Protein 7RF9 (pdb70)

Sequence (1513 aa):
RYDSLTEVEVEGLSYLYNFADGHAYHDINEHYVDIINNLQRYWQEGKDHSIPDMEKAFKNQFAELIDSSSTLHSSTNHFSVCPTASNSIDIVAAWLHKENNKRTALIEPAFDNLYLLLKRRGVDISAFDELALKNNEHQLAQIVSSGDIDALFLVNPNNPTGLEMMTESEFVYLVEQCKAHNITILLDRTFRIYGKTNFDDYQILEQSGIDYVVIEDTGKTWPTQDLKISLMVYSEAISSTMRLLYEEIIFLCSSNFALALLKQFVAVTAKFGVVDATIKNEVRRRRSETINDALAGTGLKVFDNDEKCQLPLCCWIDISATGYDDVSSFAARLKEHDIAVLPGRFFYWNSKSQHTQFIRVSSLMKPDAEFYEGIGKLKEAVTRILEKLEHHTDRYDSLTEVEVEGLSYLYNFADGHAYHDINEHYVDIINNLQRYWQEGKDHSIPDMEKAFKNQFAELIDSSTLHSSTNHFSVCPTASNSIDIVAAWLHKENKRTALIEPAFDNLYLLLKRRGVDISSAFDELALKNEHQLAQIVSSGDIDALFLVNPNNPTGLEMTESEFVYLVEQCKAHNITILLDRTFRIYGKTNFDDYQQILEQSGIDYVVIEDTGKTWPTQDLKISLMVYSEAISSTMRLLYEEIFLCSSNFALALLKQFVAVTAKFGVDATIIKNEVRRRSETINDALAGTGLKVFDNDEKCQLPLCWIDISATGYDDVSFAARLKEHDIAVLPGRFFYWNSKSQHTQFIRVSLMKPDAEFYEGIGKLKEAVTRILEKLERYDSLTEVEVEGLSYLYNFADGHAYHDINEHYVVDIINNLQRRYWQEGKDHSIPDMEKAFKNQFAEELIDSSSTLHSSTNHFSVCPTASNSIDIVAAWLHKENNKRTALIEPAFDNLYLLLKRRGVDISAFDELALKNEHQLAQIVSSGDIDALFLVNPNNPTGLEMMTESEFVYLVEQCKAHNITILLDRTFRIYGKTNFDDYQILEQSGIDYVVIEDTGKTWPTQDLKISLMVYSEAISSSSTTMRLLYEEIFLCSSNFALALLKQFVAVTAKFGVDATIKNEVRRRSSETINDALAGTGLKVFDNDEKCQLPLCCWIDISATGYDDVSFAARLKEEHDIAVLPGRFFYWNSKKSQHTQFIRVSLMKPDAEFYEGIGKLKEAVTRILEYDSLTEVEVEGLSYLYNFADGHAYHDINEHYVDIINNLQRYWQEGKDHSIPDMEKAFKNQFAELIDSSTLHSTNHFSVCPTASNSIDIVAAWLHKKENKRTALIEPAFDNLYLLLKRRGVDISAFDDELALKNEHQLAQIVSSSGDIDALFLVNPNNPTGLEMTESSEFVYLVEQCKAHNITILLDRTFRIYGKTNFDDYQILEQSGIDYVVIEDTGKTWPTQDLKISLMVYSEAISSSTMRLLYEEIIFLCSSNFALALLKQFVAVTAKFGVDATIKNEVRRRSETINDALAGTGLKVFDNDEKCQLPLCCWIDISATGYDDVSSFAARLKEHDIAVLPGRFFYWNSKSQHTQFIRVSSLMKPDAEFYEGIGKLKEAVTRILE

Organism: NCBI:txid43657

Foldseek 3Di:
DDPFLVSLQVVLVVFLQRFRDLFFAEDDDPLCVVLVVPLVVLVVVLVPDDQVVLVLLLQLLLCVLLVAPLSNPDPLKAKDQFLLLLLLLVLLVCVVVVWAEEEEFLARQVSVVSNVVNPHNYHYDYPCVLVPLVSLLCVLVVVRGQEYEYEAVGPPQQFHHEPVSLLSNLVSCLVRLHEYEYEDAQVLQDPYRDHSSVSNQVSPHWYWYWYKCGSFDNDPSRIIIMIGIHPVCRVVSVVSVVVPDPHHGSSSSSSVSVVSVSCSVVHSCVRTNVQLVVLVVLLVVLCPPLQKAWNDDDRGTRGQKTKIFQVSQVDWQVRVQVQVVVLRYHWGQDLCSRVVGSVVRGGIIMGGHNHYDVSSNVVSVSVSVSSVVSSVVVVVD/DPDDDALVVLQVVLVPFLQRQRDLFFAADQDPLCVVLVVPLVVLVVQLVVDDQLVLVLLLQLLLCLLLVAVLSNVDPLKAKDQFLLLLLLLVLLVCVVVVWAEEEEFLARQVSVVSNVVNPHNYDYDYPCCLVPLVRLLCVLPVPRGQEYEYEAVGPPQQFHHEPVSLLSNLVSCLVRLYEYEYECAQVLQHPYRDHSSCSNQVSQHWYWYWYKCGSFDNPPSRIMIMIGTHPVCRVVSVVSVVVPDPHHGSSSSSSVSVVSNSCSVVHCCVRTVVQLVVQVVLLVVLCPPLQKAWNDDPRGTRGQKTKIFQVSLVDFQRRVQVQVVVLSYRWGQDLVSRVVCSVVDRGIIMGGHSHYDVSRNVVSVSVSVSSNVSSVVVD/DDPFLVSLQVVLVPFLQRQRDLFFAADQDPLCPVLVVPLVVLVVQLVVDDQLVLVLLLQLLLCVLLVAPLSNVDPLKAKDQFLLVLLLLVLLLCVVVQWAEEEEFLARQVSVVSNVVSPHNYDYDYPCCLVPLVRVLCVLVVVRGQEYEYEAVGPPQQFHHDPVSLLSNLVSNLVRNYEYEYECAQVLQDPYGDNSSVSNQVSVHWYWYWYKCGSFDNPPSRIIIMIGIYPVCRVVSVVSVVVPDPHHRSSSSSSVSVVSNSCSVVHCCVRTVVQLVVQVVLLCVLCPPLQKAWNDDDRGTRGQKTKIFQVSLVDFQVVVQVQVVVLSYHWGQDLVSRVVGSVVRRGIIMGGRNHYDVSSNVVSVSVSVSSVVSSD/DPFLVVLQVVLVPFLQRQRDLFFAADQDPLCVVLVVPLVVLVVVLVPDDQVVLVLLLQLLLCLLQVAVLSNPDPLKAKDQFLLVLLLLVLLVCLVVVWQEEEEFLARQVSVVSNVVSPHNYHYDYPCCLVPLVRLLCVLVVVRGQEYEYEACGPPQQFHHEPVSLLSNLVSCLVSNYEYEYECAQVLQDPYRDRSSVSNVVSLHWYWYWYKCGSFDNDPSRIMIMIGTHPVCSVVSVVSVVVPDPHHRSSSSSSVSVVSNSCSVVHCCVRTVVQLVVLVVLLVVLCPPLQKAWNDDDRGTRGQKTKIFQVRLVDFQVVVQVQVVVLSHRWGQCLVSRVVGSVVRRGIIMGGRSHYDVSSNVVSNSVSVSSNVSSD

Radius of gyration: 42.33 Å; Cα contacts (8 Å, |Δi|>4): 3028; chains: 4; bounding box: 115×95×111 Å

Nearest PDB structures (foldseek):
  7rf9-assembly2_D  TM=1.003E+00  e=2.026E-70  Pseudoalteromonas luteoviolacea
  7rgb-assembly2_C  TM=1.001E+00  e=3.062E-65  Pseudoalteromonas luteoviolacea
  6c92-assembly2_D  TM=9.107E-01  e=7.766E-28  Streptomyces wadayamensis
  8bob-assembly1_B  TM=7.462E-01  e=4.021E-14  Escherichia coli K-12
  3ftb-assembly2_E  TM=7.780E-01  e=8.136E-13  Clostridium acetobutylicum

Structure (mmCIF, N/CA/C/O backbone):
data_7RF9
#
_entry.id   7RF9
#
_cell.length_a   74.922
_cell.length_b   70.279
_cell.length_c   138.568
_cell.angle_alpha   90.000
_cell.angle_beta   98.110
_cell.angle_gamma   90.000
#
_symmetry.space_group_name_H-M   'P 1 21 1'
#
loop_
_entity.id
_entity.type
_entity.pdbx_description
1 polymer 'Aminotran_1_2 domain-containing protein'
2 non-polymer 2-[BIS-(2-HYDROXY-ETHYL)-AMINO]-2-HYDROXYMETHYL-PROPANE-1,3-DIOL
3 non-polymer 'ACETATE ION'
4 non-polymer '(2E)-5-carbamimidamido-2-{[(Z)-{3-hydroxy-2-methyl-5-[(phosphonooxy)methyl]pyridin-4(1H)-ylidene}methyl]imino}pentanoic acid'
5 non-polymer GLYCEROL
6 non-polymer 1,2-ETHANEDIOL
7 non-polymer 2-(2-ETHOXYETHOXY)ETHANOL
8 water water
#
loop_
_atom_site.group_PDB
_atom_site.id
_atom_site.type_symbol
_atom_site.label_atom_id
_atom_site.label_alt_id
_atom_site.label_comp_id
_atom_site.label_asym_id
_atom_site.label_entity_id
_atom_site.label_seq_id
_atom_site.pdbx_PDB_ins_code
_atom_site.Cartn_x
_atom_site.Cartn_y
_atom_site.Cartn_z
_atom_site.occupancy
_atom_site.B_iso_or_equiv
_atom_site.auth_seq_id
_atom_site.auth_comp_id
_atom_site.auth_asym_id
_atom_site.auth_atom_id
_atom_site.pdbx_PDB_model_num
ATOM 1 N N . ARG A 1 5 ? 30.423 20.521 108.597 1.00 50.51 5 ARG A N 1
ATOM 2 C CA . ARG A 1 5 ? 31.203 20.815 107.396 1.00 52.48 5 ARG A CA 1
ATOM 3 C C . ARG A 1 5 ? 30.349 21.473 106.309 1.00 46.48 5 ARG A C 1
ATOM 4 O O . ARG A 1 5 ? 29.238 21.032 106.013 1.00 46.48 5 ARG A O 1
ATOM 6 N N . TYR A 1 6 ? 30.873 22.532 105.708 1.00 38.28 6 TYR A N 1
ATOM 7 C CA . TYR A 1 6 ? 30.145 23.230 104.662 1.00 31.71 6 TYR A CA 1
ATOM 8 C C . TYR A 1 6 ? 30.245 22.481 103.341 1.00 30.51 6 TYR A C 1
ATOM 9 O O . TYR A 1 6 ? 31.290 21.918 103.013 1.00 32.31 6 TYR A O 1
ATOM 18 N N . ASP A 1 7 ? 29.145 22.483 102.582 1.00 31.20 7 ASP A N 1
ATOM 19 C CA . ASP A 1 7 ? 29.139 21.896 101.244 1.00 34.53 7 ASP A CA 1
ATOM 20 C C . ASP A 1 7 ? 29.859 22.776 100.218 1.00 28.92 7 ASP A C 1
ATOM 21 O O . ASP A 1 7 ? 30.353 22.258 99.209 1.00 31.88 7 ASP A O 1
ATOM 26 N N . SER A 1 8 ? 29.910 24.093 100.439 1.00 23.97 8 SER A N 1
ATOM 27 C CA . SER A 1 8 ? 30.388 25.021 99.415 1.00 20.21 8 SER A CA 1
ATOM 28 C C . SER A 1 8 ? 30.586 26.411 100.017 1.00 22.05 8 SER A C 1
ATOM 29 O O . SER A 1 8 ? 30.093 26.722 101.107 1.00 20.49 8 SER A O 1
ATOM 32 N N . LEU A 1 9 ? 31.293 27.262 99.265 1.00 20.03 9 LEU A N 1
ATOM 33 C CA . LEU A 1 9 ? 31.376 28.674 99.626 1.00 22.81 9 LEU A CA 1
ATOM 34 C C . LEU A 1 9 ? 29.996 29.328 99.585 1.00 23.92 9 LEU A C 1
ATOM 35 O O . LEU A 1 9 ? 29.675 30.178 100.427 1.00 19.82 9 LEU A O 1
ATOM 40 N N . THR A 1 10 ? 29.155 28.930 98.622 1.00 22.45 10 THR A N 1
ATOM 41 C CA . THR A 1 10 ? 27.843 29.561 98.520 1.00 20.57 10 THR A CA 1
ATOM 42 C C . THR A 1 10 ? 26.987 29.236 99.740 1.00 19.28 10 THR A C 1
ATOM 43 O O . THR A 1 10 ? 26.220 30.085 100.206 1.00 22.06 10 THR A O 1
ATOM 47 N N . GLU A 1 11 ? 27.125 28.038 100.296 1.00 19.34 11 GLU A N 1
ATOM 48 C CA . GLU A 1 11 ? 26.422 27.770 101.546 1.00 22.10 11 GLU A CA 1
ATOM 49 C C . GLU A 1 11 ? 26.836 28.769 102.622 1.00 26.01 11 GLU A C 1
ATOM 50 O O . GLU A 1 11 ? 25.988 29.290 103.359 1.00 27.67 11 GLU A O 1
ATOM 56 N N . VAL A 1 12 ? 28.134 29.064 102.718 1.00 25.91 12 VAL A N 1
ATOM 57 C CA . VAL A 1 12 ? 28.596 30.039 103.704 1.00 24.65 12 VAL A CA 1
ATOM 58 C C . VAL A 1 12 ? 28.022 31.411 103.397 1.00 26.94 12 VAL A C 1
ATOM 59 O O . VAL A 1 12 ? 27.603 32.143 104.303 1.00 24.04 12 VAL A O 1
ATOM 63 N N . GLU A 1 13 ? 28.007 31.784 102.111 1.00 18.62 13 GLU A N 1
ATOM 64 C CA . GLU A 1 13 ? 27.500 33.089 101.707 1.00 20.68 13 GLU A CA 1
ATOM 65 C C . GLU A 1 13 ? 26.010 33.217 101.989 1.00 26.12 13 GLU A C 1
ATOM 66 O O . GLU A 1 13 ? 25.535 34.284 102.404 1.00 25.65 13 GLU A O 1
ATOM 72 N N . VAL A 1 14 ? 25.254 32.143 101.769 1.00 20.51 14 VAL A N 1
ATOM 73 C CA . VAL A 1 14 ? 23.819 32.188 102.049 1.00 22.36 14 VAL A CA 1
ATOM 74 C C . VAL A 1 14 ? 23.588 32.400 103.536 1.00 28.65 14 VAL A C 1
ATOM 75 O O . VAL A 1 14 ? 22.754 33.220 103.944 1.00 26.54 14 VAL A O 1
ATOM 79 N N . GLU A 1 15 ? 24.327 31.657 104.367 1.00 24.13 15 GLU A N 1
ATOM 80 C CA . GLU A 1 15 ? 24.271 31.876 105.808 1.00 24.72 15 GLU A CA 1
ATOM 81 C C . GLU A 1 15 ? 24.659 33.312 106.150 1.00 25.71 15 GLU A C 1
ATOM 82 O O . GLU A 1 15 ? 24.020 33.952 106.995 1.00 28.55 15 GLU A O 1
ATOM 88 N N . GLY A 1 16 ? 25.690 33.838 105.482 1.00 21.91 16 GLY A N 1
ATOM 89 C CA . GLY A 1 16 ? 26.116 35.206 105.732 1.00 24.82 16 GLY A CA 1
ATOM 90 C C . GLY A 1 16 ? 25.029 36.236 105.482 1.00 30.02 16 GLY A C 1
ATOM 91 O O . GLY A 1 16 ? 24.992 37.277 106.151 1.00 27.94 16 GLY A O 1
ATOM 92 N N . LEU A 1 17 ? 24.118 35.957 104.540 1.00 28.64 17 LEU A N 1
ATOM 93 C CA . LEU A 1 17 ? 23.037 36.891 104.221 1.00 29.97 17 LEU A CA 1
ATOM 94 C C . LEU A 1 17 ? 22.144 37.197 105.418 1.00 35.57 17 LEU A C 1
ATOM 95 O O . LEU A 1 17 ? 21.387 38.177 105.377 1.00 37.04 17 LEU A O 1
ATOM 100 N N . SER A 1 18 ? 22.217 36.375 106.453 1.00 32.69 18 SER A N 1
ATOM 101 C CA . SER A 1 18 ? 21.379 36.563 107.662 1.00 40.12 18 SER A CA 1
ATOM 102 C C . SER A 1 18 ? 22.106 37.321 108.777 1.00 39.60 18 SER A C 1
ATOM 103 O O . SER A 1 18 ? 21.473 37.580 109.776 1.00 38.59 18 SER A O 1
ATOM 106 N N . TYR A 1 19 ? 23.369 37.669 108.562 1.00 33.50 19 TYR A N 1
ATOM 107 C CA . TYR A 1 19 ? 24.232 38.321 109.572 1.00 32.82 19 TYR A CA 1
ATOM 108 C C . TYR A 1 19 ? 24.203 39.846 109.516 1.00 31.74 19 TYR A C 1
ATOM 109 O O . TYR A 1 19 ? 23.980 40.432 108.486 1.00 31.40 19 TYR A O 1
ATOM 118 N N . LEU A 1 20 ? 24.468 40.444 110.669 1.00 30.82 20 LEU A N 1
ATOM 119 C CA . LEU A 1 20 ? 24.431 41.909 110.793 1.00 37.29 20 LEU A CA 1
ATOM 120 C C . LEU A 1 20 ? 25.503 42.535 109.901 1.00 33.11 20 LEU A C 1
ATOM 121 O O . LEU A 1 20 ? 25.196 43.429 109.185 1.00 30.65 20 LEU A O 1
ATOM 126 N N . TYR A 1 21 ? 26.703 41.997 109.970 1.00 31.04 21 TYR A N 1
ATOM 127 C CA . TYR A 1 21 ? 27.857 42.502 109.203 1.00 27.59 21 TYR A CA 1
ATOM 128 C C . TYR A 1 21 ? 28.298 41.363 108.284 1.00 31.62 21 TYR A C 1
ATOM 129 O O . TYR A 1 21 ? 28.998 40.481 108.712 1.00 27.02 21 TYR A O 1
ATOM 138 N N . ASN A 1 22 ? 27.883 41.454 107.035 1.00 20.62 22 ASN A N 1
ATOM 139 C CA . ASN A 1 22 ? 28.133 40.347 106.098 1.00 26.45 22 ASN A CA 1
ATOM 140 C C . ASN A 1 22 ? 29.242 40.693 105.122 1.00 28.20 22 ASN A C 1
ATOM 141 O O . ASN A 1 22 ? 29.014 41.481 104.236 1.00 28.63 22 ASN A O 1
ATOM 146 N N . PHE A 1 23 ? 30.391 40.081 105.322 1.00 19.69 23 PHE A N 1
ATOM 147 C CA . PHE A 1 23 ? 31.514 40.228 104.407 1.00 21.61 23 PHE A CA 1
ATOM 148 C C . PHE A 1 23 ? 31.798 38.935 103.635 1.00 24.15 23 PHE A C 1
ATOM 149 O O . PHE A 1 23 ? 32.929 38.710 103.203 1.00 24.12 23 PHE A O 1
ATOM 157 N N . ALA A 1 24 ? 30.799 38.069 103.465 1.00 19.45 24 ALA A N 1
ATOM 158 C CA . ALA A 1 24 ? 31.049 36.780 102.809 1.00 21.64 24 ALA A CA 1
ATOM 159 C C . ALA A 1 24 ? 31.074 36.920 101.284 1.00 26.79 24 ALA A C 1
ATOM 160 O O . ALA A 1 24 ? 32.144 36.894 100.671 1.00 24.63 24 ALA A O 1
ATOM 162 N N . ASP A 1 25 ? 29.910 37.087 100.655 1.00 26.31 25 ASP A N 1
ATOM 163 C CA . ASP A 1 25 ? 29.851 37.034 99.193 1.00 23.99 25 ASP A CA 1
ATOM 164 C C . ASP A 1 25 ? 30.439 38.295 98.557 1.00 22.52 25 ASP A C 1
ATOM 165 O O . ASP A 1 25 ? 30.463 39.374 99.152 1.00 20.28 25 ASP A O 1
ATOM 170 N N . GLY A 1 26 ? 30.881 38.149 97.306 1.00 19.41 26 GLY A N 1
ATOM 171 C CA . GLY A 1 26 ? 31.538 39.195 96.556 1.00 23.32 26 GLY A CA 1
ATOM 172 C C . GLY A 1 26 ? 30.659 39.937 95.572 1.00 24.10 26 GLY A C 1
ATOM 173 O O . GLY A 1 26 ? 31.187 40.689 94.745 1.00 27.47 26 GLY A O 1
ATOM 174 N N . HIS A 1 27 ? 29.337 39.760 95.638 1.00 24.29 27 HIS A N 1
ATOM 175 C CA . HIS A 1 27 ? 28.420 40.495 94.780 1.00 24.11 27 HIS A CA 1
ATOM 176 C C . HIS A 1 27 ? 28.400 41.970 95.172 1.00 22.00 27 HIS A C 1
ATOM 177 O O . HIS A 1 27 ? 28.435 42.307 96.355 1.00 21.29 27 HIS A O 1
ATOM 184 N N . ALA A 1 28 ? 28.337 42.851 94.171 1.00 24.99 28 ALA A N 1
ATOM 185 C CA . ALA A 1 28 ? 28.468 44.287 94.416 1.00 25.39 28 ALA A CA 1
ATOM 186 C C . ALA A 1 28 ? 27.195 44.832 95.047 1.00 27.76 28 ALA A C 1
ATOM 187 O O . ALA A 1 28 ? 26.128 44.800 94.429 1.00 25.49 28 ALA A O 1
ATOM 189 N N . TYR A 1 29 ? 27.306 45.341 96.278 1.00 24.71 29 TYR A N 1
ATOM 190 C CA . TYR A 1 29 ? 26.137 45.875 96.966 1.00 26.54 29 TYR A CA 1
ATOM 191 C C . TYR A 1 29 ? 26.443 47.198 97.659 1.00 30.69 29 TYR A C 1
ATOM 192 O O . TYR A 1 29 ? 25.729 47.570 98.598 1.00 26.52 29 TYR A O 1
ATOM 201 N N . HIS A 1 30 ? 27.468 47.923 97.209 1.00 26.67 30 HIS A N 1
ATOM 202 C CA . HIS A 1 30 ? 27.742 49.231 97.771 1.00 26.80 30 HIS A CA 1
ATOM 203 C C . HIS A 1 30 ? 26.681 50.239 97.317 1.00 31.34 30 HIS A C 1
ATOM 204 O O . HIS A 1 30 ? 25.929 50.012 96.363 1.00 25.88 30 HIS A O 1
ATOM 211 N N . ASP A 1 31 ? 26.619 51.359 98.036 1.00 27.45 31 ASP A N 1
ATOM 212 C CA . ASP A 1 31 ? 25.640 52.400 97.760 1.00 23.67 31 ASP A CA 1
ATOM 213 C C . ASP A 1 31 ? 25.911 53.072 96.415 1.00 29.58 31 ASP A C 1
ATOM 214 O O . ASP A 1 31 ? 27.053 53.187 95.966 1.00 28.91 31 ASP A O 1
ATOM 219 N N . ILE A 1 32 ? 24.848 53.588 95.818 1.00 29.91 32 ILE A N 1
ATOM 220 C CA . ILE A 1 32 ? 24.946 54.309 94.522 1.00 35.33 32 ILE A CA 1
ATOM 221 C C . ILE A 1 32 ? 25.690 55.618 94.775 1.00 38.05 32 ILE A C 1
ATOM 222 O O . ILE A 1 32 ? 25.198 56.431 95.507 1.00 37.85 32 ILE A O 1
ATOM 227 N N . ASN A 1 33 ? 26.794 55.799 94.068 1.00 46.17 33 ASN A N 1
ATOM 228 C CA . ASN A 1 33 ? 27.686 56.977 94.205 1.00 53.07 33 ASN A CA 1
ATOM 229 C C . ASN A 1 33 ? 27.120 58.169 93.444 1.00 47.04 33 ASN A C 1
ATOM 230 O O . ASN A 1 33 ? 26.174 58.009 92.697 1.00 48.96 33 ASN A O 1
ATOM 235 N N . GLU A 1 34 ? 27.795 59.295 93.582 1.00 46.27 34 GLU A N 1
ATOM 236 C CA . GLU A 1 34 ? 27.367 60.568 92.993 1.00 47.73 34 GLU A CA 1
ATOM 237 C C . GLU A 1 34 ? 27.135 60.380 91.495 1.00 45.95 34 GLU A C 1
ATOM 238 O O . GLU A 1 34 ? 26.139 60.860 91.043 1.00 51.31 34 GLU A O 1
ATOM 240 N N . HIS A 1 35 ? 27.920 59.562 90.811 1.00 46.53 35 HIS A N 1
ATOM 241 C CA . HIS A 1 35 ? 27.807 59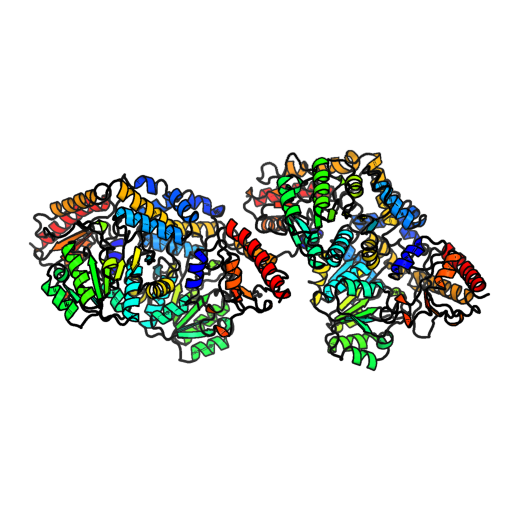.529 89.355 1.00 55.57 35 HIS A CA 1
ATOM 242 C C . HIS A 1 35 ? 26.661 58.651 88.864 1.00 40.33 35 HIS A C 1
ATOM 243 O O . HIS A 1 35 ? 26.157 58.875 87.762 1.00 47.84 35 HIS A O 1
ATOM 250 N N . TYR A 1 36 ? 26.292 57.635 89.622 1.00 37.43 36 TYR A N 1
ATOM 251 C CA . TYR A 1 36 ? 25.237 56.699 89.177 1.00 40.78 36 TYR A CA 1
ATOM 252 C C . TYR A 1 36 ? 23.856 57.103 89.682 1.00 46.62 36 TYR A C 1
ATOM 253 O O . TYR A 1 36 ? 22.884 56.518 89.279 1.00 36.41 36 TYR A O 1
ATOM 262 N N . VAL A 1 37 ? 23.783 58.146 90.509 1.00 32.72 37 VAL A N 1
ATOM 263 C CA . VAL A 1 37 ? 22.477 58.606 91.051 1.00 29.77 37 VAL A CA 1
ATOM 264 C C . VAL A 1 37 ? 21.285 58.965 90.072 1.00 25.13 37 VAL A C 1
ATOM 265 O O . VAL A 1 37 ? 20.059 58.618 90.050 1.00 32.04 37 VAL A O 1
ATOM 269 N N . ASP A 1 38 ? 21.769 59.661 89.054 1.00 25.32 38 ASP A N 1
ATOM 270 C CA . ASP A 1 38 ? 20.976 60.125 87.899 1.00 25.57 38 ASP A CA 1
ATOM 271 C C . ASP A 1 38 ? 20.353 58.905 87.227 1.00 26.87 38 ASP A C 1
ATOM 272 O O . ASP A 1 38 ? 19.292 59.045 86.685 1.00 27.75 38 ASP A O 1
ATOM 277 N N . ILE A 1 39 ? 21.067 57.778 87.204 1.00 29.93 39 ILE A N 1
ATOM 278 C CA . ILE A 1 39 ? 20.469 56.588 86.603 1.00 26.19 39 ILE A CA 1
ATOM 279 C C . ILE A 1 39 ? 19.237 56.162 87.387 1.00 23.87 39 ILE A C 1
ATOM 280 O O . ILE A 1 39 ? 18.183 55.884 86.806 1.00 24.11 39 ILE A O 1
ATOM 285 N N . ILE A 1 40 ? 19.352 56.096 88.722 1.00 26.23 40 ILE A N 1
ATOM 286 C CA . ILE A 1 40 ? 18.223 55.671 89.549 1.00 23.83 40 ILE A CA 1
ATOM 287 C C . ILE A 1 40 ? 17.105 56.705 89.505 1.00 24.66 40 ILE A C 1
ATOM 288 O O . ILE A 1 40 ? 15.914 56.357 89.496 1.00 28.94 40 ILE A O 1
ATOM 293 N N . ASN A 1 41 ? 17.464 57.997 89.477 1.00 26.40 41 ASN A N 1
ATOM 294 C CA . ASN A 1 41 ? 16.465 59.040 89.278 1.00 33.79 41 ASN A CA 1
ATOM 295 C C . ASN A 1 41 ? 15.689 58.854 87.971 1.00 31.09 41 ASN A C 1
ATOM 296 O O . ASN A 1 41 ? 14.573 59.363 87.848 1.00 29.72 41 ASN A O 1
ATOM 301 N N . ASN A 1 42 ? 16.241 58.140 86.998 1.00 26.72 42 ASN A N 1
ATOM 302 C CA . ASN A 1 42 ? 15.609 58.045 85.681 1.00 28.87 42 ASN A CA 1
ATOM 303 C C . ASN A 1 42 ? 15.383 56.596 85.261 1.00 25.13 42 ASN A C 1
ATOM 304 O O . ASN A 1 42 ? 15.496 56.251 84.076 1.00 25.47 42 ASN A O 1
ATOM 309 N N . LEU A 1 43 ? 15.026 55.735 86.218 1.00 24.40 43 LEU A N 1
ATOM 310 C CA . LEU A 1 43 ? 14.706 54.343 85.892 1.00 23.81 43 LEU A CA 1
ATOM 311 C C . LEU A 1 43 ? 13.660 54.252 84.789 1.00 24.10 43 LEU A C 1
ATOM 312 O O . LEU A 1 43 ? 13.728 53.366 83.927 1.00 23.63 43 LEU A O 1
ATOM 317 N N . GLN A 1 44 ? 12.685 55.167 84.793 1.00 25.58 44 GLN A N 1
ATOM 318 C CA . GLN A 1 44 ? 11.640 55.136 83.772 1.00 25.97 44 GLN A CA 1
ATOM 319 C C . GLN A 1 44 ? 12.219 55.276 82.369 1.00 30.00 44 GLN A C 1
ATOM 320 O O . GLN A 1 44 ? 11.711 54.664 81.422 1.00 25.71 44 GLN A O 1
ATOM 326 N N . ARG A 1 45 ? 13.266 56.090 82.211 1.00 34.91 45 ARG A N 1
ATOM 327 C CA . ARG A 1 45 ? 13.901 56.235 80.901 1.00 32.00 45 ARG A CA 1
ATOM 328 C C . ARG A 1 45 ? 14.404 54.898 80.378 1.00 27.58 45 ARG A C 1
ATOM 329 O O . ARG A 1 45 ? 14.260 54.592 79.186 1.00 26.33 45 ARG A O 1
ATOM 334 N N . TYR A 1 46 ? 15.020 54.096 81.245 1.00 28.39 46 TYR A N 1
ATOM 335 C CA . TYR A 1 46 ? 15.602 52.839 80.783 1.00 25.69 46 TYR A CA 1
ATOM 336 C C . TYR A 1 46 ? 14.545 51.757 80.628 1.00 23.97 46 TYR A C 1
ATOM 337 O O . TYR A 1 46 ? 14.665 50.902 79.736 1.00 26.56 46 TYR A O 1
ATOM 346 N N . TRP A 1 47 ? 13.476 51.876 81.387 1.00 24.99 47 TRP A N 1
ATOM 347 C CA . TRP A 1 47 ? 12.298 51.016 81.165 1.00 23.30 47 TRP A CA 1
ATOM 348 C C . TRP A 1 47 ? 11.781 51.310 79.750 1.00 23.75 47 TRP A C 1
ATOM 349 O O . TRP A 1 47 ? 11.631 50.393 79.009 1.00 26.96 47 TRP A O 1
ATOM 360 N N . GLN A 1 48 ? 11.591 52.583 79.404 1.00 24.40 48 GLN A N 1
ATOM 361 C CA . GLN A 1 48 ? 11.077 52.991 78.064 1.00 27.00 48 GLN A CA 1
ATOM 362 C C . GLN A 1 48 ? 12.068 52.581 76.984 1.00 30.47 48 GLN A C 1
ATOM 363 O O . GLN A 1 48 ? 11.627 52.122 75.965 1.00 25.09 48 GLN A O 1
ATOM 369 N N . GLU A 1 49 ? 13.363 52.705 77.250 1.00 23.96 49 GLU A N 1
ATOM 370 C CA . GLU A 1 49 ? 14.368 52.345 76.235 1.00 24.93 49 GLU A CA 1
ATOM 371 C C . GLU A 1 49 ? 14.233 50.856 75.906 1.00 24.57 49 GLU A C 1
ATOM 372 O O . GLU A 1 49 ? 14.294 50.516 74.758 1.00 23.52 49 GLU A O 1
ATOM 378 N N . GLY A 1 50 ? 14.029 50.032 76.920 1.00 24.70 50 GLY A N 1
ATOM 379 C CA . GLY A 1 50 ? 13.859 48.585 76.718 1.00 24.27 50 GLY A CA 1
ATOM 380 C C . GLY A 1 50 ? 12.627 48.269 75.892 1.00 26.84 50 GLY A C 1
ATOM 381 O O . GLY A 1 50 ? 12.697 47.390 75.097 1.00 23.16 50 GLY A O 1
ATOM 382 N N . LYS A 1 51 ? 11.537 48.978 76.144 1.00 27.29 51 LYS A N 1
ATOM 383 C CA . LYS A 1 51 ? 10.244 48.815 75.436 1.00 36.80 51 LYS A CA 1
ATOM 384 C C . LYS A 1 51 ? 10.352 49.197 73.966 1.00 32.23 51 LYS A C 1
ATOM 385 O O . LYS A 1 51 ? 9.783 48.534 73.156 1.00 31.99 51 LYS A O 1
ATOM 391 N N . ASP A 1 52 ? 11.105 50.238 73.691 1.00 32.06 52 ASP A N 1
ATOM 392 C CA . ASP A 1 52 ? 11.224 50.848 72.348 1.00 37.78 52 ASP A CA 1
ATOM 393 C C . ASP A 1 52 ? 12.210 50.116 71.435 1.00 35.24 52 ASP A C 1
ATOM 394 O O . ASP A 1 52 ? 12.298 50.495 70.291 1.00 33.14 52 ASP A O 1
ATOM 399 N N . HIS A 1 53 ? 12.954 49.147 71.944 1.00 25.05 53 HIS A N 1
ATOM 400 C CA . HIS A 1 53 ? 13.952 48.512 71.064 1.00 26.02 53 HIS A CA 1
ATOM 401 C C . HIS A 1 53 ? 13.784 46.994 71.029 1.00 24.27 53 HIS A C 1
ATOM 402 O O . HIS A 1 53 ? 13.356 46.423 72.010 1.00 28.85 53 HIS A O 1
ATOM 409 N N . SER A 1 54 ? 14.134 46.399 69.902 1.00 25.04 54 SER A N 1
ATOM 410 C CA . SER A 1 54 ? 14.120 44.949 69.784 1.00 22.91 54 SER A CA 1
ATOM 411 C C . SER A 1 54 ? 15.122 44.305 70.741 1.00 27.58 54 SER A C 1
ATOM 412 O O . SER A 1 54 ? 16.126 44.904 71.145 1.00 23.59 54 SER A O 1
ATOM 415 N N . ILE A 1 55 ? 14.831 43.049 71.106 1.00 22.49 55 ILE A N 1
ATOM 416 C CA . ILE A 1 55 ? 15.772 42.291 71.926 1.00 23.56 55 ILE A CA 1
ATOM 417 C C . ILE A 1 55 ? 17.130 42.179 71.250 1.00 25.30 55 ILE A C 1
ATOM 418 O O . ILE A 1 55 ? 18.141 42.515 71.898 1.00 22.75 55 ILE A O 1
ATOM 423 N N . PRO A 1 56 ? 17.242 41.788 69.973 1.00 23.04 56 PRO A N 1
ATOM 424 C CA . PRO A 1 56 ? 18.575 41.772 69.343 1.00 23.44 56 PRO A CA 1
ATOM 425 C C . PRO A 1 56 ? 19.254 43.136 69.316 1.00 22.83 56 PRO A C 1
ATOM 426 O O . PRO A 1 56 ? 20.487 43.208 69.416 1.00 25.41 56 PRO A O 1
ATOM 430 N N . ASP A 1 57 ? 18.508 44.227 69.178 1.00 23.37 57 ASP A N 1
ATOM 431 C CA . ASP A 1 57 ? 19.182 45.521 69.143 1.00 21.98 57 ASP A CA 1
ATOM 432 C C . ASP A 1 57 ? 19.718 45.894 70.519 1.00 23.30 57 ASP A C 1
ATOM 433 O O . ASP A 1 57 ? 20.805 46.477 70.629 1.00 23.63 57 ASP A O 1
ATOM 438 N N . MET A 1 58 ? 18.981 45.561 71.581 1.00 22.52 58 MET A N 1
ATOM 439 C CA . MET A 1 58 ? 19.471 45.881 72.923 1.00 29.40 58 MET A CA 1
ATOM 440 C C . MET A 1 58 ? 20.660 45.001 73.303 1.00 30.28 58 MET A C 1
ATOM 441 O O . MET A 1 58 ? 21.587 45.460 73.984 1.00 24.31 58 MET A O 1
ATOM 446 N N . GLU A 1 59 ? 20.643 43.732 72.884 1.00 20.38 59 GLU A N 1
ATOM 447 C CA . GLU A 1 59 ? 21.784 42.853 73.106 1.00 20.53 59 GLU A CA 1
ATOM 448 C C . GLU A 1 59 ? 23.041 43.438 72.489 1.00 19.78 59 GLU A C 1
ATOM 449 O O . GLU A 1 59 ? 24.092 43.520 73.136 1.00 22.14 59 GLU A O 1
ATOM 455 N N . LYS A 1 60 ? 22.955 43.825 71.219 1.00 22.21 60 LYS A N 1
ATOM 456 C CA . LYS A 1 60 ? 24.115 44.379 70.540 1.00 26.01 60 LYS A CA 1
ATOM 457 C C . LYS A 1 60 ? 24.511 45.720 71.136 1.00 26.60 60 LYS A C 1
ATOM 458 O O . LYS A 1 60 ? 25.704 46.029 71.228 1.00 21.07 60 LYS A O 1
ATOM 464 N N . ALA A 1 61 ? 23.526 46.531 71.537 1.00 20.29 61 ALA A N 1
ATOM 465 C CA . ALA A 1 61 ? 23.842 47.844 72.093 1.00 23.84 61 ALA A CA 1
ATOM 466 C C . ALA A 1 61 ? 24.653 47.716 73.374 1.00 22.02 61 ALA A C 1
ATOM 467 O O . ALA A 1 61 ? 25.626 48.456 73.577 1.00 21.74 61 ALA A O 1
ATOM 469 N N . PHE A 1 62 ? 24.264 46.788 74.257 1.00 20.10 62 PHE A N 1
ATOM 470 C CA . PHE A 1 62 ? 25.015 46.620 75.494 1.00 22.88 62 PHE A CA 1
ATOM 471 C C . PHE A 1 62 ? 26.401 46.080 75.196 1.00 25.25 62 PHE A C 1
ATOM 472 O O . PHE A 1 62 ? 27.397 46.567 75.738 1.00 23.85 62 PHE A O 1
ATOM 480 N N . LYS A 1 63 ? 26.468 45.037 74.363 1.00 19.61 63 LYS A N 1
ATOM 481 C CA . LYS A 1 63 ? 27.746 44.445 73.986 1.00 22.27 63 LYS A CA 1
ATOM 482 C C . LYS A 1 63 ? 28.698 45.508 73.461 1.00 19.23 63 LYS A C 1
ATOM 483 O O . LYS A 1 63 ? 29.877 45.548 73.830 1.00 23.29 63 LYS A O 1
ATOM 489 N N . ASN A 1 64 ? 28.195 46.362 72.566 1.00 19.91 64 ASN A N 1
ATOM 490 C CA . ASN A 1 64 ? 29.019 47.400 71.959 1.00 22.14 64 ASN A CA 1
ATOM 491 C C . ASN A 1 64 ? 29.389 48.494 72.954 1.00 22.91 64 ASN A C 1
ATOM 492 O O . ASN A 1 64 ? 30.493 49.053 72.878 1.00 24.55 64 ASN A O 1
ATOM 497 N N . GLN A 1 65 ? 28.489 48.825 73.884 1.00 21.71 65 GLN A N 1
ATOM 498 C CA . GLN A 1 65 ? 28.854 49.795 74.909 1.00 20.40 65 GLN A CA 1
ATOM 499 C C . GLN A 1 65 ? 29.978 49.244 75.772 1.00 24.76 65 GLN A C 1
ATOM 500 O O . GLN A 1 65 ? 30.909 49.974 76.147 1.00 22.95 65 GLN A O 1
ATOM 506 N N . PHE A 1 66 ? 29.909 47.946 76.092 1.00 23.75 66 PHE A N 1
ATOM 507 C CA . PHE A 1 66 ? 30.978 47.330 76.864 1.00 20.79 66 PHE A CA 1
ATOM 508 C C . PHE A 1 66 ? 32.266 47.269 76.049 1.00 24.83 66 PHE A C 1
ATOM 509 O O . PHE A 1 66 ? 33.353 47.538 76.574 1.00 26.77 66 PHE A O 1
ATOM 517 N N . ALA A 1 67 ? 32.162 46.937 74.756 1.00 23.54 67 ALA A N 1
ATOM 518 C CA . ALA A 1 67 ? 33.342 46.948 73.898 1.00 23.57 67 ALA A CA 1
ATOM 519 C C . ALA A 1 67 ? 33.997 48.327 73.876 1.00 25.88 67 ALA A C 1
ATOM 520 O O . ALA A 1 67 ? 35.229 48.435 73.833 1.00 25.51 67 ALA A O 1
ATOM 522 N N . GLU A 1 68 ? 33.191 49.394 73.892 1.00 24.32 68 GLU A N 1
ATOM 523 C CA . GLU A 1 68 ? 33.759 50.739 73.952 1.00 25.93 68 GLU A CA 1
ATOM 524 C C . GLU A 1 68 ? 34.481 50.968 75.269 1.00 28.26 68 GLU A C 1
ATOM 525 O O . GLU A 1 68 ? 35.579 51.534 75.288 1.00 26.18 68 GLU A O 1
ATOM 531 N N . LEU A 1 69 ? 33.876 50.536 76.379 1.00 21.10 69 LEU A N 1
ATOM 532 C CA . LEU A 1 69 ? 34.495 50.726 77.686 1.00 23.58 69 LEU A CA 1
ATOM 533 C C . LEU A 1 69 ? 35.860 50.059 77.746 1.00 23.85 69 LEU A C 1
ATOM 534 O O . LEU A 1 69 ? 36.837 50.659 78.201 1.00 25.26 69 LEU A O 1
ATOM 539 N N . ILE A 1 70 ? 35.949 48.802 77.298 1.00 24.66 70 ILE A N 1
ATOM 540 C CA . ILE A 1 70 ? 37.217 48.088 77.359 1.00 25.04 70 ILE A CA 1
ATOM 541 C C . ILE A 1 70 ? 38.068 48.292 76.107 1.00 28.20 70 ILE A C 1
ATOM 542 O O . ILE A 1 70 ? 39.177 47.739 76.033 1.00 30.83 70 ILE A O 1
ATOM 547 N N . ASP A 1 71 ? 37.604 49.096 75.147 1.00 22.99 71 ASP A N 1
ATOM 548 C CA . ASP A 1 71 ? 38.334 49.411 73.916 1.00 31.60 71 ASP A CA 1
ATOM 549 C C . ASP A 1 71 ? 38.783 48.142 73.185 1.00 36.44 71 ASP A C 1
ATOM 550 O O . ASP A 1 71 ? 39.962 47.938 72.882 1.00 32.47 71 ASP A O 1
ATOM 555 N N . SER A 1 72 ? 37.803 47.306 72.924 1.00 29.05 72 SER A N 1
ATOM 556 C CA . SER A 1 72 ? 38.098 46.127 72.116 1.00 31.34 72 SER A CA 1
ATOM 557 C C . SER A 1 72 ? 37.296 46.269 70.843 1.00 28.51 72 SER A C 1
ATOM 558 O O . SER A 1 72 ? 36.116 46.042 70.858 1.00 25.71 72 SER A O 1
ATOM 561 N N . SER A 1 73 ? 37.965 46.557 69.728 1.00 29.88 73 SER A N 1
ATOM 562 C CA A SER A 1 73 ? 37.309 46.545 68.378 0.56 30.32 73 SER A CA 1
ATOM 563 C CA B SER A 1 73 ? 37.434 46.505 68.369 0.44 30.67 73 SER A CA 1
ATOM 564 C C . SER A 1 73 ? 36.777 45.177 67.786 1.00 22.64 73 SER A C 1
ATOM 565 O O . SER A 1 73 ? 35.708 44.875 67.198 1.00 30.97 73 SER A O 1
ATOM 570 N N . THR A 1 74 ? 37.536 44.199 68.288 1.00 25.35 74 THR A N 1
ATOM 571 C CA . THR A 1 74 ? 37.228 42.771 68.042 1.00 26.07 74 THR A CA 1
ATOM 572 C C . THR A 1 74 ? 35.891 42.418 68.702 1.00 26.43 74 THR A C 1
ATOM 573 O O . THR A 1 74 ? 35.052 41.956 68.011 1.00 25.81 74 THR A O 1
ATOM 577 N N . LEU A 1 75 ? 35.691 42.746 69.976 1.00 27.10 75 LEU A N 1
ATOM 578 C CA . LEU A 1 75 ? 34.390 42.468 70.579 1.00 21.06 75 LEU A CA 1
ATOM 579 C C . LEU A 1 75 ? 33.296 43.291 69.908 1.00 19.16 75 LEU A C 1
ATOM 580 O O . LEU A 1 75 ? 32.175 42.810 69.701 1.00 25.69 75 LEU A O 1
ATOM 585 N N . HIS A 1 76 ? 33.619 44.525 69.567 1.00 20.00 76 HIS A N 1
ATOM 586 C CA . HIS A 1 76 ? 32.639 45.426 68.919 1.00 20.73 76 HIS A CA 1
ATOM 587 C C . HIS A 1 76 ? 32.187 44.799 67.601 1.00 36.21 76 HIS A C 1
ATOM 588 O O . HIS A 1 76 ? 31.034 44.878 67.271 1.00 30.10 76 HIS A O 1
ATOM 595 N N . SER A 1 77 ? 33.128 44.214 66.874 1.00 28.55 77 SER A N 1
ATOM 596 C CA A SER A 1 77 ? 32.863 43.515 65.591 0.64 32.37 77 SER A CA 1
ATOM 597 C CA B SER A 1 77 ? 32.780 43.589 65.570 0.36 31.53 77 SER A CA 1
ATOM 598 C C . SER A 1 77 ? 32.028 42.200 65.445 1.00 28.73 77 SER A C 1
ATOM 599 O O . SER A 1 77 ? 31.401 41.692 64.474 1.00 31.84 77 SER A O 1
ATOM 604 N N . THR A 1 78 ? 32.178 41.458 66.534 1.00 23.77 78 THR A N 1
ATOM 605 C CA . THR A 1 78 ? 31.625 40.088 66.600 1.00 24.28 78 THR A CA 1
ATOM 606 C C . THR A 1 78 ? 30.139 40.046 66.912 1.00 27.00 78 THR A C 1
ATOM 607 O O . THR A 1 78 ? 29.689 40.786 67.723 1.00 28.56 78 THR A O 1
ATOM 611 N N . ASN A 1 79 ? 29.457 39.141 66.249 1.00 25.69 79 ASN A N 1
ATOM 612 C CA . ASN A 1 79 ? 28.078 38.793 66.553 1.00 28.05 79 ASN A CA 1
ATOM 613 C C . ASN A 1 79 ? 27.952 37.423 67.202 1.00 25.32 79 ASN A C 1
ATOM 614 O O . ASN A 1 79 ? 26.830 36.982 67.473 1.00 26.30 79 ASN A O 1
ATOM 619 N N . HIS A 1 80 ? 29.066 36.742 67.469 1.00 20.17 80 HIS A N 1
ATOM 620 C CA . HIS A 1 80 ? 29.034 35.422 68.096 1.00 22.39 80 HIS A CA 1
ATOM 621 C C . HIS A 1 80 ? 29.061 35.582 69.622 1.00 21.81 80 HIS A C 1
ATOM 622 O O . HIS A 1 80 ? 30.105 35.497 70.277 1.00 21.11 80 HIS A O 1
ATOM 629 N N . PHE A 1 81 ? 27.879 35.814 70.196 1.00 22.33 81 PHE A N 1
ATOM 630 C CA . PHE A 1 81 ? 27.736 35.972 71.639 1.00 23.45 81 PHE A CA 1
ATOM 631 C C . PHE A 1 81 ? 26.277 35.771 72.021 1.00 22.05 81 PHE A C 1
ATOM 632 O O . PHE A 1 81 ? 25.379 35.896 71.187 1.00 19.86 81 PHE A O 1
ATOM 640 N N . SER A 1 82 ? 26.060 35.431 73.294 1.00 18.99 82 SER A N 1
ATOM 641 C CA . SER A 1 82 ? 24.730 35.395 73.892 1.00 20.16 82 SER A CA 1
ATOM 642 C C . SER A 1 82 ? 24.769 36.165 75.205 1.00 21.15 82 SER A C 1
ATOM 643 O O . SER A 1 82 ? 25.841 36.516 75.701 1.00 18.17 82 SER A O 1
ATOM 646 N N . VAL A 1 83 ? 23.589 36.422 75.776 1.00 16.02 83 VAL A N 1
ATOM 647 C CA . VAL A 1 83 ? 23.449 37.267 76.966 1.00 16.37 83 VAL A CA 1
ATOM 648 C C . VAL A 1 83 ? 22.726 36.463 78.039 1.00 16.00 83 VAL A C 1
ATOM 649 O O . VAL A 1 83 ? 21.526 36.181 77.909 1.00 17.11 83 VAL A O 1
ATOM 653 N N . CYS A 1 84 ? 23.428 36.157 79.133 1.00 20.01 84 CYS A N 1
ATOM 654 C CA . CYS A 1 84 ? 22.838 35.416 80.234 1.00 18.67 84 CYS A CA 1
ATOM 655 C C . CYS A 1 84 ? 22.504 36.337 81.394 1.00 20.87 84 CYS A C 1
ATOM 656 O O . CYS A 1 84 ? 23.091 37.410 81.540 1.00 18.99 84 CYS A O 1
ATOM 659 N N . PRO A 1 85 ? 21.529 35.962 82.227 1.00 20.88 85 PRO A N 1
ATOM 660 C CA . PRO A 1 85 ? 21.243 36.771 83.425 1.00 20.49 85 PRO A CA 1
ATOM 661 C C . PRO A 1 85 ? 22.330 36.705 84.470 1.00 19.02 85 PRO A C 1
ATOM 662 O O . PRO A 1 85 ? 22.419 37.630 85.293 1.00 19.55 85 PRO A O 1
ATOM 666 N N . THR A 1 86 ? 23.144 35.643 84.503 1.00 15.56 86 THR A N 1
ATOM 667 C CA . THR A 1 86 ? 24.238 35.587 85.468 1.00 21.04 86 THR A CA 1
ATOM 668 C C . THR A 1 86 ? 25.471 34.976 84.817 1.00 22.37 86 THR A C 1
ATOM 669 O O . THR A 1 86 ? 25.392 34.242 83.820 1.00 19.64 86 THR A O 1
ATOM 673 N N . ALA A 1 87 ? 26.622 35.286 85.414 1.00 17.69 87 ALA A N 1
ATOM 674 C CA . ALA A 1 87 ? 27.872 34.695 84.960 1.00 17.29 87 ALA A CA 1
ATOM 675 C C . ALA A 1 87 ? 27.913 33.200 85.243 1.00 22.36 87 ALA A C 1
ATOM 676 O O . ALA A 1 87 ? 28.508 32.445 84.469 1.00 17.96 87 ALA A O 1
ATOM 678 N N . SER A 1 88 ? 27.301 32.753 86.350 1.00 21.37 88 SER A N 1
ATOM 679 C CA . SER A 1 88 ? 27.272 31.322 86.612 1.00 21.14 88 SER A CA 1
ATOM 680 C C . SER A 1 88 ? 26.488 30.590 85.534 1.00 19.50 88 SER A C 1
ATOM 681 O O . SER A 1 88 ? 26.787 29.431 85.243 1.00 13.13 88 SER A O 1
ATOM 684 N N . ASN A 1 89 ? 25.461 31.230 84.963 1.00 19.21 89 ASN A N 1
ATOM 685 C CA . ASN A 1 89 ? 24.754 30.621 83.838 1.00 21.35 89 ASN A CA 1
ATOM 686 C C . ASN A 1 89 ? 25.673 30.470 82.630 1.00 18.35 89 ASN A C 1
ATOM 687 O O . ASN A 1 89 ? 25.639 29.444 81.942 1.00 17.18 89 ASN A O 1
ATOM 692 N N . SER A 1 90 ? 26.486 31.494 82.337 1.00 19.14 90 SER A N 1
ATOM 693 C CA . SER A 1 90 ? 27.444 31.365 81.238 1.00 20.25 90 SER A CA 1
ATOM 694 C C . SER A 1 90 ? 28.441 30.231 81.507 1.00 18.49 90 SER A C 1
ATOM 695 O O . SER A 1 90 ? 28.725 29.418 80.617 1.00 18.81 90 SER A O 1
ATOM 698 N N . ILE A 1 91 ? 28.951 30.143 82.740 1.00 18.81 91 ILE A N 1
ATOM 699 C CA . ILE A 1 91 ? 29.898 29.083 83.106 1.00 12.95 91 ILE A CA 1
ATOM 700 C C . ILE A 1 91 ? 29.267 27.713 82.927 1.00 16.36 91 ILE A C 1
ATOM 701 O O . ILE A 1 91 ? 29.920 26.755 82.480 1.00 17.71 91 ILE A O 1
ATOM 706 N N . ASP A 1 92 ? 27.998 27.587 83.308 1.00 16.53 92 ASP A N 1
ATOM 707 C CA . ASP A 1 92 ? 27.327 26.295 83.269 1.00 17.45 92 ASP A CA 1
ATOM 708 C C . ASP A 1 92 ? 27.095 25.850 81.828 1.00 20.44 92 ASP A C 1
ATOM 709 O O . ASP A 1 92 ? 27.210 24.661 81.521 1.00 17.94 92 ASP A O 1
ATOM 714 N N . ILE A 1 93 ? 26.770 26.796 80.934 1.00 17.96 93 ILE A N 1
ATOM 715 C CA . ILE A 1 93 ? 26.597 26.459 79.526 1.00 16.01 93 ILE A CA 1
ATOM 716 C C . ILE A 1 93 ? 27.929 26.035 78.930 1.00 16.24 93 ILE A C 1
ATOM 717 O O . ILE A 1 93 ? 27.995 25.128 78.092 1.00 19.13 93 ILE A O 1
ATOM 722 N N . VAL A 1 94 ? 29.004 26.711 79.329 1.00 18.93 94 VAL A N 1
ATOM 723 C CA . VAL A 1 94 ? 30.337 26.327 78.885 1.00 15.70 94 VAL A CA 1
ATOM 724 C C . VAL A 1 94 ? 30.654 24.919 79.354 1.00 16.63 94 VAL A C 1
ATOM 725 O O . VAL A 1 94 ? 31.210 24.110 78.603 1.00 19.71 94 VAL A O 1
ATOM 729 N N . ALA A 1 95 ? 30.316 24.610 80.609 1.00 20.40 95 ALA A N 1
ATOM 730 C CA . ALA A 1 95 ? 30.555 23.262 81.113 1.00 21.43 95 ALA A CA 1
ATOM 731 C C . ALA A 1 95 ? 29.754 22.234 80.324 1.00 21.61 95 ALA A C 1
ATOM 732 O O . ALA A 1 95 ? 30.242 21.128 80.052 1.00 20.83 95 ALA A O 1
ATOM 734 N N . ALA A 1 96 ? 28.508 22.568 79.965 1.00 22.66 96 ALA A N 1
ATOM 735 C CA . ALA A 1 96 ? 27.727 21.647 79.144 1.00 23.27 96 ALA A CA 1
ATOM 736 C C . ALA A 1 96 ? 28.388 21.446 77.789 1.00 19.51 96 ALA A C 1
ATOM 737 O O . ALA A 1 96 ? 28.355 20.343 77.234 1.00 22.09 96 ALA A O 1
ATOM 739 N N . TRP A 1 97 ? 28.985 22.511 77.239 1.00 19.43 97 TRP A N 1
ATOM 740 C CA . TRP A 1 97 ? 29.684 22.393 75.961 1.00 22.52 97 TRP A CA 1
ATOM 741 C C . TRP A 1 97 ? 30.916 21.506 76.098 1.00 20.74 97 TRP A C 1
ATOM 742 O O . TRP A 1 97 ? 31.167 20.639 75.253 1.00 23.84 97 TRP A O 1
ATOM 753 N N . LEU A 1 98 ? 31.683 21.689 77.179 1.00 19.51 98 LEU A N 1
ATOM 754 C CA . LEU A 1 98 ? 32.894 20.893 77.354 1.00 20.24 98 LEU A CA 1
ATOM 755 C C . LEU A 1 98 ? 32.554 19.412 77.463 1.00 19.50 98 LEU A C 1
ATOM 756 O O . LEU A 1 98 ? 33.207 18.564 76.844 1.00 22.73 98 LEU A O 1
ATOM 761 N N . HIS A 1 99 ? 31.522 19.083 78.237 1.00 21.07 99 HIS A N 1
ATOM 762 C CA . HIS A 1 99 ? 31.105 17.690 78.339 1.00 24.12 99 HIS A CA 1
ATOM 763 C C . HIS A 1 99 ? 30.650 17.156 76.986 1.00 22.24 99 HIS A C 1
ATOM 764 O O . HIS A 1 99 ? 31.045 16.062 76.577 1.00 20.33 99 HIS A O 1
ATOM 771 N N . LYS A 1 100 ? 29.809 17.916 76.278 1.00 24.00 100 LYS A N 1
ATOM 772 C CA . LYS A 1 100 ? 29.286 17.457 74.991 1.00 27.19 100 LYS A CA 1
ATOM 773 C C . LYS A 1 100 ? 30.406 17.164 73.999 1.00 27.93 100 LYS A C 1
ATOM 774 O O . LYS A 1 100 ? 30.348 16.176 73.252 1.00 25.08 100 LYS A O 1
ATOM 780 N N . GLU A 1 101 ? 31.397 18.029 73.967 1.00 23.90 101 GLU A N 1
ATOM 781 C CA . GLU A 1 101 ? 32.480 17.892 72.971 1.00 26.39 101 GLU A CA 1
ATOM 782 C C . GLU A 1 101 ? 33.602 17.015 73.529 1.00 33.24 101 GLU A C 1
ATOM 783 O O . GLU A 1 101 ? 34.674 17.018 72.982 1.00 30.78 101 GLU A O 1
ATOM 789 N N . ASN A 1 102 ? 33.414 16.400 74.691 1.00 30.04 102 ASN A N 1
ATOM 790 C CA A ASN A 1 102 ? 34.447 15.522 75.327 0.60 32.19 102 ASN A CA 1
ATOM 791 C CA B ASN A 1 102 ? 34.485 15.530 75.349 0.40 31.85 102 ASN A CA 1
ATOM 792 C C . ASN A 1 102 ? 35.904 16.019 75.670 1.00 30.44 102 ASN A C 1
ATOM 793 O O . ASN A 1 102 ? 37.044 15.512 75.358 1.00 32.39 102 ASN A O 1
ATOM 802 N N . LYS A 1 103 ? 35.846 17.288 76.087 1.00 21.15 103 LYS A N 1
ATOM 803 C CA . LYS A 1 103 ? 37.066 18.067 76.351 1.00 20.32 103 LYS A CA 1
ATOM 804 C C . LYS A 1 103 ? 37.529 17.859 77.786 1.00 22.81 103 LYS A C 1
ATOM 805 O O . LYS A 1 103 ? 36.828 18.255 78.695 1.00 23.02 103 LYS A O 1
ATOM 811 N N . ARG A 1 104 ? 38.659 17.181 77.927 1.00 21.45 104 ARG A N 1
ATOM 812 C CA . ARG A 1 104 ? 39.296 17.103 79.235 1.00 24.53 104 ARG A CA 1
ATOM 813 C C . ARG A 1 104 ? 39.819 18.489 79.580 1.00 25.83 104 ARG A C 1
ATOM 814 O O . ARG A 1 104 ? 40.520 19.111 78.772 1.00 22.14 104 ARG A O 1
ATOM 822 N N . THR A 1 105 ? 39.464 18.984 80.764 1.00 24.40 105 THR A N 1
ATOM 823 C CA . THR A 1 105 ? 39.586 20.405 81.089 1.00 22.20 105 THR A CA 1
ATOM 824 C C . THR A 1 105 ? 40.442 20.596 82.337 1.00 23.04 105 THR A C 1
ATOM 825 O O . THR A 1 105 ? 40.178 19.993 83.382 1.00 23.09 105 THR A O 1
ATOM 829 N N . ALA A 1 106 ? 41.482 21.413 82.217 1.00 22.80 106 ALA A N 1
ATOM 830 C CA . ALA A 1 106 ? 42.271 21.827 83.367 1.00 24.83 106 ALA A CA 1
ATOM 831 C C . ALA A 1 106 ? 41.695 23.136 83.898 1.00 26.23 106 ALA A C 1
ATOM 832 O O . ALA A 1 106 ? 41.554 24.107 83.145 1.00 25.35 106 ALA A O 1
ATOM 834 N N . LEU A 1 107 ? 41.353 23.159 85.188 1.00 18.69 107 LEU A N 1
ATOM 835 C CA . LEU A 1 107 ? 40.696 24.303 85.813 1.00 21.20 107 LEU A CA 1
ATOM 836 C C . LEU A 1 107 ? 41.675 24.993 86.753 1.00 21.15 107 LEU A C 1
ATOM 837 O O . LEU A 1 107 ? 42.352 24.330 87.543 1.00 19.55 107 LEU A O 1
ATOM 842 N N . ILE A 1 108 ? 41.745 26.322 86.663 1.00 19.61 108 ILE A N 1
ATOM 843 C CA . ILE A 1 108 ? 42.673 27.079 87.489 1.00 25.44 108 ILE A CA 1
ATOM 844 C C . ILE A 1 108 ? 42.408 26.798 88.966 1.00 21.04 108 ILE A C 1
ATOM 845 O O . ILE A 1 108 ? 41.261 26.588 89.388 1.00 18.64 108 ILE A O 1
ATOM 850 N N . GLU A 1 109 ? 43.480 26.760 89.750 1.00 17.20 109 GLU A N 1
ATOM 851 C CA . GLU A 1 109 ? 43.398 26.659 91.204 1.00 17.34 109 GLU A CA 1
ATOM 852 C C . GLU A 1 109 ? 44.341 27.700 91.797 1.00 17.89 109 GLU A C 1
ATOM 853 O O . GLU A 1 109 ? 45.530 27.735 91.435 1.00 21.05 109 GLU A O 1
ATOM 859 N N . PRO A 1 110 ? 43.875 28.553 92.718 1.00 20.17 110 PRO A N 1
ATOM 860 C CA . PRO A 1 110 ? 42.530 28.586 93.291 1.00 20.48 110 PRO A CA 1
ATOM 861 C C . PRO A 1 110 ? 41.505 29.124 92.318 1.00 22.57 110 PRO A C 1
ATOM 862 O O . PRO A 1 110 ? 41.874 29.738 91.304 1.00 21.21 110 PRO A O 1
ATOM 866 N N . ALA A 1 111 ? 40.231 28.900 92.641 1.00 23.20 111 ALA A N 1
ATOM 867 C CA . ALA A 1 111 ? 39.105 29.413 91.874 1.00 21.76 111 ALA A CA 1
ATOM 868 C C . ALA A 1 111 ? 37.906 29.502 92.806 1.00 22.33 111 ALA A C 1
ATOM 869 O O . ALA A 1 111 ? 37.798 28.723 93.755 1.00 24.42 111 ALA A O 1
ATOM 871 N N . PHE A 1 112 ? 36.980 30.416 92.520 1.00 17.50 112 PHE A N 1
ATOM 872 C CA . PHE A 1 112 ? 35.717 30.331 93.247 1.00 22.84 112 PHE A CA 1
ATOM 873 C C . PHE A 1 112 ? 35.098 28.957 93.007 1.00 17.16 112 PHE A C 1
ATOM 874 O O . PHE A 1 112 ? 35.065 28.465 91.871 1.00 18.22 112 PHE A O 1
ATOM 882 N N . ASP A 1 113 ? 34.652 28.309 94.094 1.00 21.94 113 ASP A N 1
ATOM 883 C CA . ASP A 1 113 ? 34.482 26.863 94.035 1.00 19.78 113 ASP A CA 1
ATOM 884 C C . ASP A 1 113 ? 33.313 26.438 93.155 1.00 20.82 113 ASP A C 1
ATOM 885 O O . ASP A 1 113 ? 33.323 25.307 92.663 1.00 22.02 113 ASP A O 1
ATOM 890 N N . ASN A 1 114 ? 32.339 27.316 92.882 1.00 22.90 114 ASN A N 1
ATOM 891 C CA . ASN A 1 114 ? 31.244 26.834 92.045 1.00 20.41 114 ASN A CA 1
ATOM 892 C C . ASN A 1 114 ? 31.656 26.683 90.586 1.00 21.99 114 ASN A C 1
ATOM 893 O O . ASN A 1 114 ? 30.935 26.026 89.832 1.00 20.91 114 ASN A O 1
ATOM 898 N N . LEU A 1 115 ? 32.817 27.210 90.179 1.00 19.42 115 LEU A N 1
ATOM 899 C CA . LEU A 1 115 ? 33.334 26.844 88.859 1.00 17.06 115 LEU A CA 1
ATOM 900 C C . LEU A 1 115 ? 33.639 25.354 88.808 1.00 20.79 115 LEU A C 1
ATOM 901 O O . LEU A 1 115 ? 33.264 24.662 87.858 1.00 21.00 115 LEU A O 1
ATOM 906 N N . TYR A 1 116 ? 34.331 24.848 89.826 1.00 18.56 116 TYR A N 1
ATOM 907 C CA . TYR A 1 116 ? 34.581 23.412 89.908 1.00 19.96 116 TYR A CA 1
ATOM 908 C C . TYR A 1 116 ? 33.276 22.629 90.045 1.00 20.43 116 TYR A C 1
ATOM 909 O O . TYR A 1 116 ? 33.089 21.601 89.385 1.00 19.37 116 TYR A O 1
ATOM 918 N N . LEU A 1 117 ? 32.361 23.094 90.896 1.00 20.01 117 LEU A N 1
ATOM 919 C CA . LEU A 1 117 ? 31.140 22.331 91.138 1.00 23.74 117 LEU A CA 1
ATOM 920 C C . LEU A 1 117 ? 30.280 22.223 89.882 1.00 21.47 117 LEU A C 1
ATOM 921 O O . LEU A 1 117 ? 29.686 21.169 89.614 1.00 24.20 117 LEU A O 1
ATOM 926 N N . LEU A 1 118 ? 30.169 23.313 89.141 1.00 16.59 118 LEU A N 1
ATOM 927 C CA . LEU A 1 118 ? 29.384 23.309 87.891 1.00 16.22 118 LEU A CA 1
ATOM 928 C C . LEU A 1 118 ? 30.022 22.375 86.854 1.00 20.26 118 LEU A C 1
ATOM 929 O O . LEU A 1 118 ? 29.335 21.600 86.303 1.00 22.70 118 LEU A O 1
ATOM 934 N N . LEU A 1 119 ? 31.329 22.429 86.686 1.00 21.25 119 LEU A N 1
ATOM 935 C CA . LEU A 1 119 ? 32.028 21.569 85.716 1.00 19.68 119 LEU A CA 1
ATOM 936 C C . LEU A 1 119 ? 31.823 20.102 86.110 1.00 22.57 119 LEU A C 1
ATOM 937 O O . LEU A 1 119 ? 31.531 19.304 85.265 1.00 28.20 119 LEU A O 1
ATOM 942 N N . LYS A 1 120 ? 31.946 19.817 87.392 1.00 17.04 120 LYS A N 1
ATOM 943 C CA . LYS A 1 120 ? 31.789 18.463 87.934 1.00 20.30 120 LYS A CA 1
ATOM 944 C C . LYS A 1 120 ? 30.350 18.006 87.720 1.00 24.51 120 LYS A C 1
ATOM 945 O O . LYS A 1 120 ? 30.171 16.928 87.287 1.00 23.69 120 LYS A O 1
ATOM 951 N N . ARG A 1 121 ? 29.394 18.885 87.969 1.00 21.00 121 ARG A N 1
ATOM 952 C CA . ARG A 1 121 ? 27.969 18.527 87.827 1.00 22.30 121 ARG A CA 1
ATOM 953 C C . ARG A 1 121 ? 27.682 18.178 86.367 1.00 24.04 121 ARG A C 1
ATOM 954 O O . ARG A 1 121 ? 26.860 17.347 86.144 1.00 23.93 121 ARG A O 1
ATOM 962 N N . ARG A 1 122 ? 28.292 18.900 85.435 1.00 20.59 122 ARG A N 1
ATOM 963 C CA . ARG A 1 122 ? 28.050 18.668 84.013 1.00 22.29 122 ARG A CA 1
ATOM 964 C C . ARG A 1 122 ? 28.806 17.456 83.471 1.00 25.63 122 ARG A C 1
ATOM 965 O O . ARG A 1 122 ? 28.702 17.163 82.269 1.00 32.13 122 ARG A O 1
ATOM 973 N N . GLY A 1 123 ? 29.563 16.753 84.309 1.00 23.93 123 GLY A N 1
ATOM 974 C CA . GLY A 1 123 ? 30.274 15.565 83.873 1.00 22.85 123 GLY A CA 1
ATOM 975 C C . GLY A 1 123 ? 31.641 15.810 83.261 1.00 26.16 123 GLY A C 1
ATOM 976 O O . GLY A 1 123 ? 32.193 14.896 82.642 1.00 25.54 123 GLY A O 1
ATOM 977 N N . VAL A 1 124 ? 32.216 17.003 83.421 1.00 24.78 124 VAL A N 1
ATOM 978 C CA . VAL A 1 124 ? 33.509 17.289 82.800 1.00 26.72 124 VAL A CA 1
ATOM 979 C C . VAL A 1 124 ? 34.627 16.555 83.536 1.00 33.07 124 VAL A C 1
ATOM 980 O O . VAL A 1 124 ? 34.663 16.520 84.775 1.00 29.52 124 VAL A O 1
ATOM 984 N N . ASP A 1 125 ? 35.544 15.952 82.769 1.00 21.48 125 ASP A N 1
ATOM 985 C CA . ASP A 1 125 ? 36.784 15.403 83.310 1.00 19.37 125 ASP A CA 1
ATOM 986 C C . ASP A 1 125 ? 37.722 16.556 83.660 1.00 27.18 125 ASP A C 1
ATOM 987 O O . ASP A 1 125 ? 38.263 17.219 82.766 1.00 22.86 125 ASP A O 1
ATOM 992 N N . ILE A 1 126 ? 37.932 16.782 84.956 1.00 23.24 126 ILE A N 1
ATOM 993 C CA . ILE A 1 126 ? 38.603 17.975 85.474 1.00 18.60 126 ILE A CA 1
ATOM 994 C C . ILE A 1 126 ? 39.958 17.596 86.052 1.00 24.48 126 ILE A C 1
ATOM 995 O O . ILE A 1 126 ? 40.092 16.572 86.732 1.00 25.05 126 ILE A O 1
ATOM 1000 N N . SER A 1 127 ? 40.962 18.428 85.788 1.00 20.11 127 SER A N 1
ATOM 1001 C CA . SER A 1 127 ? 42.212 18.388 86.538 1.00 24.60 127 SER A CA 1
ATOM 1002 C C . SER A 1 127 ? 42.562 19.809 86.972 1.00 27.48 127 SER A C 1
ATOM 1003 O O . SER A 1 127 ? 42.053 20.791 86.423 1.00 25.50 127 SER A O 1
ATOM 1006 N N . ALA A 1 128 ? 43.425 19.914 87.978 1.00 23.05 128 ALA A N 1
ATOM 1007 C CA . ALA A 1 128 ? 43.817 21.206 88.528 1.00 20.49 128 ALA A CA 1
ATOM 1008 C C . ALA A 1 128 ? 45.042 21.742 87.799 1.00 22.49 128 ALA A C 1
ATOM 1009 O O . ALA A 1 128 ? 45.899 20.976 87.360 1.00 24.41 128 ALA A O 1
ATOM 1011 N N . PHE A 1 129 ? 45.140 23.068 87.698 1.00 22.35 129 PHE A N 1
ATOM 1012 C CA . PHE A 1 129 ? 46.430 23.657 87.356 1.00 30.19 129 PHE A CA 1
ATOM 1013 C C . PHE A 1 129 ? 46.660 24.915 88.185 1.00 28.12 129 PHE A C 1
ATOM 1014 O O . PHE A 1 129 ? 45.739 25.704 88.437 1.00 26.07 129 PHE A O 1
ATOM 1022 N N . ASP A 1 130 ? 47.901 25.047 88.641 1.00 21.51 130 ASP A N 1
ATOM 1023 C CA . ASP A 1 130 ? 48.336 26.141 89.498 1.00 25.76 130 ASP A CA 1
ATOM 1024 C C . ASP A 1 130 ? 48.208 27.476 88.773 1.00 26.00 130 ASP A C 1
ATOM 1025 O O . ASP A 1 130 ? 48.747 27.644 87.675 1.00 21.87 130 ASP A O 1
ATOM 1030 N N . GLU A 1 131 ? 47.514 28.443 89.403 1.00 23.27 131 GLU A N 1
ATOM 1031 C CA . GLU A 1 131 ? 47.412 29.781 88.813 1.00 22.78 131 GLU A CA 1
ATOM 1032 C C . GLU A 1 131 ? 48.787 30.333 88.456 1.00 24.24 131 GLU A C 1
ATOM 1033 O O . GLU A 1 131 ? 48.923 31.073 87.477 1.00 22.78 131 GLU A O 1
ATOM 1039 N N . LEU A 1 132 ? 49.823 29.963 89.216 1.00 23.18 132 LEU A N 1
ATOM 1040 C CA . LEU A 1 132 ? 51.141 30.538 88.971 1.00 29.61 132 LEU A CA 1
ATOM 1041 C C . LEU A 1 132 ? 51.737 30.076 87.648 1.00 28.70 132 LEU A C 1
ATOM 1042 O O . LEU A 1 132 ? 52.670 30.715 87.149 1.00 29.95 132 LEU A O 1
ATOM 1047 N N . ALA A 1 133 ? 51.213 28.996 87.059 1.00 26.39 133 ALA A N 1
ATOM 1048 C CA . ALA A 1 133 ? 51.653 28.604 85.724 1.00 30.52 133 ALA A CA 1
ATOM 1049 C C . ALA A 1 133 ? 51.348 29.678 84.681 1.00 28.15 133 ALA A C 1
ATOM 1050 O O . ALA A 1 133 ? 51.994 29.710 83.627 1.00 28.79 133 ALA A O 1
ATOM 1052 N N . LEU A 1 134 ? 50.400 30.576 84.955 1.00 24.42 134 LEU A N 1
ATOM 1053 C CA . LEU A 1 134 ? 50.148 31.668 84.016 1.00 25.13 134 LEU A CA 1
ATOM 1054 C C . LEU A 1 134 ? 51.298 32.668 83.982 1.00 28.84 134 LEU A C 1
ATOM 1055 O O . LEU A 1 134 ? 51.382 33.473 83.048 1.00 31.50 134 LEU A O 1
ATOM 1060 N N . LYS A 1 135 ? 52.170 32.617 84.976 1.00 29.79 135 LYS A N 1
ATOM 1061 C CA . LYS A 1 135 ? 53.331 33.539 85.077 1.00 33.70 135 LYS A CA 1
ATOM 1062 C C . LYS A 1 135 ? 54.656 32.778 84.929 1.00 31.93 135 LYS A C 1
ATOM 1063 O O . LYS A 1 135 ? 55.689 33.365 85.032 1.00 33.01 135 LYS A O 1
ATOM 1069 N N . ASN A 1 136 ? 54.561 31.487 84.754 1.00 29.75 136 ASN A N 1
ATOM 1070 C CA A ASN A 1 136 ? 55.730 30.582 84.472 0.55 33.14 136 ASN A CA 1
ATOM 1071 C CA B ASN A 1 136 ? 55.726 30.621 84.407 0.45 33.19 136 ASN A CA 1
ATOM 1072 C C . ASN A 1 136 ? 55.594 29.746 83.134 1.00 33.99 136 ASN A C 1
ATOM 1073 O O . ASN A 1 136 ? 54.865 28.724 82.891 1.00 34.41 136 ASN A O 1
ATOM 1082 N N . GLU A 1 137 ? 56.360 30.252 82.168 1.00 34.07 137 GLU A N 1
ATOM 1083 C CA . GLU A 1 137 ? 56.243 29.834 80.753 1.00 29.58 137 GLU A CA 1
ATOM 1084 C C . GLU A 1 137 ? 56.448 28.336 80.582 1.00 33.84 137 GLU A C 1
ATOM 1085 O O . GLU A 1 137 ? 55.656 27.715 79.901 1.00 37.65 137 GLU A O 1
ATOM 1091 N N . HIS A 1 138 ? 57.439 27.765 81.230 1.00 36.34 138 HIS A N 1
ATOM 1092 C CA . HIS A 1 138 ? 57.602 26.337 81.002 1.00 44.88 138 HIS A CA 1
ATOM 1093 C C . HIS A 1 138 ? 56.710 25.489 81.912 1.00 42.74 138 HIS A C 1
ATOM 1094 O O . HIS A 1 138 ? 56.398 24.349 81.557 1.00 41.77 138 HIS A O 1
ATOM 1101 N N . GLN A 1 139 ? 56.242 26.024 83.039 1.00 37.38 139 GLN A N 1
ATOM 1102 C CA . GLN A 1 139 ? 55.217 25.307 83.790 1.00 35.09 139 GLN A CA 1
ATOM 1103 C C . GLN A 1 139 ? 53.937 25.195 82.971 1.00 31.00 139 GLN A C 1
ATOM 1104 O O . GLN A 1 139 ? 53.294 24.142 82.946 1.00 27.86 139 GLN A O 1
ATOM 1110 N N . LEU A 1 140 ? 53.575 26.263 82.259 1.00 29.48 140 LEU A N 1
ATOM 1111 C CA . LEU A 1 140 ? 52.392 26.210 81.410 1.00 32.09 140 LEU A CA 1
ATOM 1112 C C . LEU A 1 140 ? 52.615 25.294 80.209 1.00 30.88 140 LEU A C 1
ATOM 1113 O O . LEU A 1 140 ? 51.724 24.517 79.837 1.00 33.99 140 LEU A O 1
ATOM 1118 N N . ALA A 1 141 ? 53.804 25.351 79.606 1.00 30.48 141 ALA A N 1
ATOM 1119 C CA . ALA A 1 141 ? 54.074 24.523 78.433 1.00 29.90 141 ALA A CA 1
ATOM 1120 C C . ALA A 1 141 ? 53.956 23.039 78.761 1.00 43.34 141 ALA A C 1
ATOM 1121 O O . ALA A 1 141 ? 53.483 22.243 77.939 1.00 41.97 141 ALA A O 1
ATOM 1123 N N . GLN A 1 142 ? 54.391 22.642 79.956 1.00 41.36 142 GLN A N 1
ATOM 1124 C CA . GLN A 1 142 ? 54.313 21.234 80.317 1.00 42.54 142 GLN A CA 1
ATOM 1125 C C . GLN A 1 142 ? 52.865 20.805 80.520 1.00 40.18 142 GLN A C 1
ATOM 1126 O O . GLN A 1 142 ? 52.488 19.682 80.161 1.00 37.08 142 GLN A O 1
ATOM 1132 N N . ILE A 1 143 ? 52.035 21.696 81.063 1.00 33.33 143 ILE A N 1
ATOM 1133 C CA . ILE A 1 143 ? 50.622 21.384 81.247 1.00 31.96 143 ILE A CA 1
ATOM 1134 C C . ILE A 1 143 ? 49.951 21.142 79.901 1.00 34.92 143 ILE A C 1
ATOM 1135 O O . ILE A 1 143 ? 49.202 20.175 79.726 1.00 40.23 143 ILE A O 1
ATOM 1140 N N . VAL A 1 144 ? 50.209 22.015 78.926 1.00 33.48 144 VAL A N 1
ATOM 1141 C CA . VAL A 1 144 ? 49.500 21.899 77.654 1.00 40.80 144 VAL A CA 1
ATOM 1142 C C . VAL A 1 144 ? 50.115 20.845 76.741 1.00 37.34 144 VAL A C 1
ATOM 1143 O O . VAL A 1 144 ? 49.435 20.369 75.824 1.00 37.92 144 VAL A O 1
ATOM 1147 N N . SER A 1 145 ? 51.375 20.464 76.967 1.00 32.24 145 SER A N 1
ATOM 1148 C CA . SER A 1 145 ? 52.051 19.470 76.140 1.00 39.08 145 SER A CA 1
ATOM 1149 C C . SER A 1 145 ? 51.762 18.030 76.556 1.00 43.84 145 SER A C 1
ATOM 1150 O O . SER A 1 145 ? 52.174 17.103 75.847 1.00 41.33 145 SER A O 1
ATOM 1153 N N . SER A 1 146 ? 51.075 17.821 77.678 1.00 36.03 146 SER A N 1
ATOM 1154 C CA . SER A 1 146 ? 51.010 16.493 78.275 1.00 42.92 146 SER A CA 1
ATOM 1155 C C . SER A 1 146 ? 50.180 15.523 77.453 1.00 48.36 146 SER A C 1
ATOM 1156 O O . SER A 1 146 ? 50.293 14.310 77.656 1.00 54.42 146 SER A O 1
ATOM 1159 N N . GLY A 1 147 ? 49.356 16.023 76.533 1.00 41.90 147 GLY A N 1
ATOM 1160 C CA . GLY A 1 147 ? 48.341 15.186 75.932 1.00 48.64 147 GLY A CA 1
ATOM 1161 C C . GLY A 1 147 ? 47.258 14.741 76.888 1.00 48.50 147 GLY A C 1
ATOM 1162 O O . GLY A 1 147 ? 46.468 13.859 76.543 1.00 47.56 147 GLY A O 1
ATOM 1163 N N . ASP A 1 148 ? 47.201 15.319 78.087 1.00 47.22 148 ASP A N 1
ATOM 1164 C CA . ASP A 1 148 ? 46.163 14.984 79.050 1.00 52.36 148 ASP A CA 1
ATOM 1165 C C . ASP A 1 148 ? 44.950 15.900 78.978 1.00 42.29 148 ASP A C 1
ATOM 1166 O O . ASP A 1 148 ? 43.883 15.528 79.478 1.00 39.27 148 ASP A O 1
ATOM 1171 N N . ILE A 1 149 ? 45.073 17.092 78.401 1.00 38.20 149 ILE A N 1
ATOM 1172 C CA . ILE A 1 149 ? 43.956 18.026 78.425 1.00 38.89 149 ILE A CA 1
ATOM 1173 C C . ILE A 1 149 ? 43.652 18.545 77.026 1.00 33.30 149 ILE A C 1
ATOM 1174 O O . ILE A 1 149 ? 44.531 18.647 76.165 1.00 29.23 149 ILE A O 1
ATOM 1179 N N . ASP A 1 150 ? 42.382 18.884 76.817 1.00 32.01 150 ASP A N 1
ATOM 1180 C CA . ASP A 1 150 ? 41.913 19.502 75.592 1.00 32.66 150 ASP A CA 1
ATOM 1181 C C . ASP A 1 150 ? 41.426 20.925 75.797 1.00 31.12 150 ASP A C 1
ATOM 1182 O O . ASP A 1 150 ? 41.126 21.608 74.810 1.00 28.93 150 ASP A O 1
ATOM 1187 N N . ALA A 1 151 ? 41.320 21.390 77.042 1.00 22.31 151 ALA A N 1
ATOM 1188 C CA . ALA A 1 151 ? 40.818 22.729 77.281 1.00 20.93 151 ALA A CA 1
ATOM 1189 C C . ALA A 1 151 ? 41.398 23.267 78.583 1.00 23.04 151 ALA A C 1
ATOM 1190 O O . ALA A 1 151 ? 41.779 22.512 79.484 1.00 20.43 151 ALA A O 1
ATOM 1192 N N . LEU A 1 152 ? 41.438 24.589 78.678 1.00 22.58 152 LEU A N 1
ATOM 1193 C CA . LEU A 1 152 ? 42.046 25.288 79.806 1.00 25.77 152 LEU A CA 1
ATOM 1194 C C . LEU A 1 152 ? 41.058 26.351 80.281 1.00 27.59 152 LEU A C 1
ATOM 1195 O O . LEU A 1 152 ? 40.732 27.283 79.536 1.00 21.66 152 LEU A O 1
ATOM 1200 N N . PHE A 1 153 ? 40.558 26.195 81.504 1.00 23.26 153 PHE A N 1
ATOM 1201 C CA . PHE A 1 153 ? 39.550 27.080 82.072 1.00 21.07 153 PHE A CA 1
ATOM 1202 C C . PHE A 1 153 ? 40.256 27.979 83.079 1.00 27.85 153 PHE A C 1
ATOM 1203 O O . PHE A 1 153 ? 40.742 27.499 84.109 1.00 20.33 153 PHE A O 1
ATOM 1211 N N . LEU A 1 154 ? 40.310 29.275 82.793 1.00 20.75 154 LEU A N 1
ATOM 1212 C CA . LEU A 1 154 ? 41.034 30.189 83.658 1.00 23.08 154 LEU A CA 1
ATOM 1213 C C . LEU A 1 154 ? 40.161 31.370 84.047 1.00 19.80 154 LEU A C 1
ATOM 1214 O O . LEU A 1 154 ? 39.116 31.632 83.454 1.00 22.05 154 LEU A O 1
ATOM 1219 N N . VAL A 1 155 ? 40.606 32.060 85.089 1.00 19.64 155 VAL A N 1
ATOM 1220 C CA . VAL A 1 155 ? 39.945 33.244 85.625 1.00 21.89 155 VAL A CA 1
ATOM 1221 C C . VAL A 1 155 ? 40.998 34.344 85.680 1.00 22.40 155 VAL A C 1
ATOM 1222 O O . VAL A 1 155 ? 42.063 34.156 86.276 1.00 21.40 155 VAL A O 1
ATOM 1226 N N . ASN A 1 156 ? 40.718 35.476 85.040 1.00 20.29 156 ASN A N 1
ATOM 1227 C CA . ASN A 1 156 ? 41.700 36.539 84.899 1.00 17.09 156 ASN A CA 1
ATOM 1228 C C . ASN A 1 156 ? 41.009 37.892 85.026 1.00 24.81 156 ASN A C 1
ATOM 1229 O O . ASN A 1 156 ? 40.095 38.186 84.247 1.00 21.25 156 ASN A O 1
ATOM 1234 N N . PRO A 1 157 ? 41.373 38.724 86.017 1.00 21.70 157 PRO A N 1
ATOM 1235 C CA . PRO A 1 157 ? 42.292 38.383 87.117 1.00 16.76 157 PRO A CA 1
ATOM 1236 C C . PRO A 1 157 ? 41.658 37.335 88.046 1.00 19.74 157 PRO A C 1
ATOM 1237 O O . PRO A 1 157 ? 40.442 37.197 88.035 1.00 17.09 157 PRO A O 1
ATOM 1241 N N . ASN A 1 158 ? 42.450 36.603 88.819 1.00 21.51 158 ASN A N 1
ATOM 1242 C CA . ASN A 1 158 ? 41.923 35.455 89.540 1.00 21.73 158 ASN A CA 1
ATOM 1243 C C . ASN A 1 158 ? 41.425 35.844 90.932 1.00 25.40 158 ASN A C 1
ATOM 1244 O O . ASN A 1 158 ? 42.011 36.687 91.612 1.00 24.22 158 ASN A O 1
ATOM 1249 N N . ASN A 1 159 ? 40.336 35.202 91.341 1.00 21.64 159 ASN A N 1
ATOM 1250 C CA . ASN A 1 159 ? 39.700 35.394 92.633 1.00 21.05 159 ASN A CA 1
ATOM 1251 C C . ASN A 1 159 ? 40.075 34.211 93.517 1.00 19.06 159 ASN A C 1
ATOM 1252 O O . ASN A 1 159 ? 39.772 33.064 93.145 1.00 20.31 159 ASN A O 1
ATOM 1257 N N . PRO A 1 160 ? 40.682 34.407 94.705 1.00 20.73 160 PRO A N 1
ATOM 1258 C CA . PRO A 1 160 ? 40.797 35.623 95.511 1.00 18.31 160 PRO A CA 1
ATOM 1259 C C . PRO A 1 160 ? 42.164 36.286 95.550 1.00 20.31 160 PRO A C 1
ATOM 1260 O O . PRO A 1 160 ? 42.350 37.186 96.365 1.00 21.90 160 PRO A O 1
ATOM 1264 N N . THR A 1 161 ? 43.107 35.839 94.726 1.00 17.90 161 THR A N 1
ATOM 1265 C CA . THR A 1 161 ? 44.493 36.299 94.833 1.00 18.87 161 THR A CA 1
ATOM 1266 C C . THR A 1 161 ? 44.795 37.564 94.039 1.00 22.35 161 THR A C 1
ATOM 1267 O O . THR A 1 161 ? 45.895 38.125 94.184 1.00 21.00 161 THR A O 1
ATOM 1271 N N . GLY A 1 162 ? 43.890 37.997 93.170 1.00 20.67 162 GLY A N 1
ATOM 1272 C CA . GLY A 1 162 ? 44.210 39.114 92.296 1.00 25.91 162 GLY A CA 1
ATOM 1273 C C . GLY A 1 162 ? 45.278 38.835 91.256 1.00 24.04 162 GLY A C 1
ATOM 1274 O O . GLY A 1 162 ? 45.762 39.776 90.628 1.00 23.38 162 GLY A O 1
ATOM 1275 N N . LEU A 1 163 ? 45.668 37.576 91.046 1.00 22.63 163 LEU A N 1
ATOM 1276 C CA . LEU A 1 163 ? 46.672 37.282 90.027 1.00 24.07 163 LEU A CA 1
ATOM 1277 C C . LEU A 1 163 ? 46.160 37.721 88.655 1.00 23.56 163 LEU A C 1
ATOM 1278 O O . LEU A 1 163 ? 45.001 37.484 88.301 1.00 21.39 163 LEU A O 1
ATOM 1283 N N . GLU A 1 164 ? 47.001 38.444 87.957 1.00 21.78 164 GLU A N 1
ATOM 1284 C CA . GLU A 1 164 ? 46.532 39.002 86.687 1.00 23.08 164 GLU A CA 1
ATOM 1285 C C . GLU A 1 164 ? 47.604 38.806 85.644 1.00 30.13 164 GLU A C 1
ATOM 1286 O O . GLU A 1 164 ? 48.723 39.205 85.863 1.00 22.87 164 GLU A O 1
ATOM 1292 N N . MET A 1 165 ? 47.212 38.273 84.494 1.00 21.68 165 MET A N 1
ATOM 1293 C CA A MET A 1 165 ? 48.158 38.134 83.344 0.48 22.07 165 MET A CA 1
ATOM 1294 C CA B MET A 1 165 ? 48.167 38.131 83.346 0.52 22.04 165 MET A CA 1
ATOM 1295 C C . MET A 1 165 ? 48.522 39.444 82.538 1.00 21.84 165 MET A C 1
ATOM 1296 O O . MET A 1 165 ? 47.732 40.375 82.179 1.00 25.82 165 MET A O 1
ATOM 1305 N N . THR A 1 166 ? 49.833 39.549 82.331 1.00 21.67 166 THR A N 1
ATOM 1306 C CA . THR A 1 166 ? 50.359 40.640 81.500 1.00 22.58 166 THR A CA 1
ATOM 1307 C C . THR A 1 166 ? 50.057 40.321 80.045 1.00 29.16 166 THR A C 1
ATOM 1308 O O . THR A 1 166 ? 49.820 39.205 79.685 1.00 26.75 166 THR A O 1
ATOM 1312 N N . GLU A 1 167 ? 50.158 41.334 79.223 1.00 29.68 167 GLU A N 1
ATOM 1313 C CA . GLU A 1 167 ? 49.860 41.093 77.818 1.00 29.91 167 GLU A CA 1
ATOM 1314 C C . GLU A 1 167 ? 50.752 39.994 77.245 1.00 27.29 167 GLU A C 1
ATOM 1315 O O . GLU A 1 167 ? 50.266 39.095 76.551 1.00 28.74 167 GLU A O 1
ATOM 1321 N N . SER A 1 168 ? 52.062 40.046 77.519 1.00 29.25 168 SER A N 1
ATOM 1322 C CA . SER A 1 168 ? 52.944 39.012 76.984 1.00 30.27 168 SER A CA 1
ATOM 1323 C C . SER A 1 168 ? 52.633 37.643 77.592 1.00 42.05 168 SER A C 1
ATOM 1324 O O . SER A 1 168 ? 52.715 36.623 76.896 1.00 30.49 168 SER A O 1
ATOM 1327 N N . GLU A 1 169 ? 52.246 37.595 78.874 1.00 27.53 169 GLU A N 1
ATOM 1328 C CA . GLU A 1 169 ? 51.845 36.319 79.458 1.00 26.16 169 GLU A CA 1
ATOM 1329 C C . GLU A 1 169 ? 50.627 35.760 78.743 1.00 32.78 169 GLU A C 1
ATOM 1330 O O . GLU A 1 169 ? 50.559 34.554 78.463 1.00 25.09 169 GLU A O 1
ATOM 1336 N N . PHE A 1 170 ? 49.669 36.631 78.405 1.00 23.37 170 PHE A N 1
ATOM 1337 C CA . PHE A 1 170 ? 48.458 36.173 77.729 1.00 23.63 170 PHE A CA 1
ATOM 1338 C C . PHE A 1 170 ? 48.755 35.745 76.291 1.00 25.36 170 PHE A C 1
ATOM 1339 O O . PHE A 1 170 ? 48.177 34.769 75.798 1.00 27.41 170 PHE A O 1
ATOM 1347 N N . VAL A 1 171 ? 49.658 36.448 75.606 1.00 24.63 171 VAL A N 1
ATOM 1348 C CA . VAL A 1 171 ? 50.022 36.047 74.249 1.00 31.08 171 VAL A CA 1
ATOM 1349 C C . VAL A 1 171 ? 50.703 34.685 74.264 1.00 34.04 171 VAL A C 1
ATOM 1350 O O . VAL A 1 171 ? 50.426 33.822 73.418 1.00 30.04 171 VAL A O 1
ATOM 1354 N N . TYR A 1 172 ? 51.610 34.470 75.223 1.00 34.50 172 TYR A N 1
ATOM 1355 C CA . TYR A 1 172 ? 52.251 33.167 75.363 1.00 31.53 172 TYR A CA 1
ATOM 1356 C C . TYR A 1 172 ? 51.224 32.068 75.625 1.00 25.43 172 TYR A C 1
ATOM 1357 O O . TYR A 1 172 ? 51.296 30.988 75.024 1.00 29.33 172 TYR A O 1
ATOM 1366 N N . LEU A 1 173 ? 50.255 32.331 76.509 1.00 23.71 173 LEU A N 1
ATOM 1367 C CA . LEU A 1 173 ? 49.198 31.356 76.794 1.00 26.33 173 LEU A CA 1
ATOM 1368 C C . LEU A 1 173 ? 48.456 30.955 75.523 1.00 28.85 173 LEU A C 1
ATOM 1369 O O . LEU A 1 173 ? 48.263 29.764 75.248 1.00 24.54 173 LEU A O 1
ATOM 1374 N N . VAL A 1 174 ? 48.038 31.944 74.731 1.00 28.87 174 VAL A N 1
ATOM 1375 C CA . VAL A 1 174 ? 47.265 31.662 73.527 1.00 22.09 174 VAL A CA 1
ATOM 1376 C C . VAL A 1 174 ? 48.112 30.908 72.508 1.00 25.80 174 VAL A C 1
ATOM 1377 O O . VAL A 1 174 ? 47.621 30.001 71.823 1.00 26.81 174 VAL A O 1
ATOM 1381 N N . GLU A 1 175 ? 49.393 31.266 72.387 1.00 30.22 175 GLU A N 1
ATOM 1382 C CA . GLU A 1 175 ? 50.261 30.580 71.435 1.00 32.40 175 GLU A CA 1
ATOM 1383 C C . GLU A 1 175 ? 50.473 29.122 71.828 1.00 33.19 175 GLU A C 1
ATOM 1384 O O . GLU A 1 175 ? 50.453 28.229 70.970 1.00 27.63 175 GLU A O 1
ATOM 1390 N N . GLN A 1 176 ? 50.670 28.863 73.120 1.00 29.32 176 GLN A N 1
ATOM 1391 C CA . GLN A 1 176 ? 50.817 27.491 73.586 1.00 28.65 176 GLN A CA 1
ATOM 1392 C C . GLN A 1 176 ? 49.536 26.690 73.353 1.00 36.79 176 GLN A C 1
ATOM 1393 O O . GLN A 1 176 ? 49.590 25.544 72.895 1.00 32.09 176 GLN A O 1
ATOM 1399 N N . CYS A 1 177 ? 48.367 27.277 73.652 1.00 30.23 177 CYS A N 1
ATOM 1400 C CA . CYS A 1 177 ? 47.112 26.560 73.406 1.00 23.70 177 CYS A CA 1
ATOM 1401 C C . CYS A 1 177 ? 46.888 26.300 71.931 1.00 29.89 177 CYS A C 1
ATOM 1402 O O . CYS A 1 177 ? 46.410 25.222 71.551 1.00 32.01 177 CYS A O 1
ATOM 1405 N N . LYS A 1 178 ? 47.219 27.277 71.089 1.00 27.76 178 LYS A N 1
ATOM 1406 C CA . LYS A 1 178 ? 47.062 27.097 69.654 1.00 30.07 178 LYS A CA 1
ATOM 1407 C C . LYS A 1 178 ? 47.907 25.933 69.150 1.00 37.87 178 LYS A C 1
ATOM 1408 O O . LYS A 1 178 ? 47.443 25.102 68.353 1.00 34.65 178 LYS A O 1
ATOM 1412 N N . ALA A 1 179 ? 49.156 25.851 69.610 1.00 35.93 179 ALA A N 1
ATOM 1413 C CA . ALA A 1 179 ? 50.042 24.798 69.135 1.00 33.47 179 ALA A CA 1
ATOM 1414 C C . ALA A 1 179 ? 49.611 23.415 69.600 1.00 32.09 179 ALA A C 1
ATOM 1415 O O . ALA A 1 179 ? 50.110 22.421 69.063 1.00 31.94 179 ALA A O 1
ATOM 1417 N N . HIS A 1 180 ? 48.705 23.319 70.574 1.00 27.61 180 HIS A N 1
ATOM 1418 C CA . HIS A 1 180 ? 48.259 22.020 71.071 1.00 33.22 180 HIS A CA 1
ATOM 1419 C C . HIS A 1 180 ? 46.758 21.817 70.892 1.00 34.17 180 HIS A C 1
ATOM 1420 O O . HIS A 1 180 ? 46.179 20.915 71.507 1.00 34.24 180 HIS A O 1
ATOM 1427 N N . ASN A 1 181 ? 46.122 22.641 70.056 1.00 31.77 181 ASN A N 1
ATOM 1428 C CA . ASN A 1 181 ? 44.679 22.576 69.813 1.00 31.88 181 ASN A CA 1
ATOM 1429 C C . ASN A 1 181 ? 43.890 22.566 71.120 1.00 29.19 181 ASN A C 1
ATOM 1430 O O . ASN A 1 181 ? 42.964 21.775 71.301 1.00 29.10 181 ASN A O 1
ATOM 1435 N N . ILE A 1 182 ? 44.259 23.458 72.036 1.00 27.40 182 ILE A N 1
ATOM 1436 C CA . ILE A 1 182 ? 43.609 23.582 73.339 1.00 25.94 182 ILE A CA 1
ATOM 1437 C C . ILE A 1 182 ? 42.593 24.718 73.278 1.00 28.20 182 ILE A C 1
ATOM 1438 O O . ILE A 1 182 ? 42.930 25.842 72.886 1.00 28.52 182 ILE A O 1
ATOM 1443 N N . THR A 1 183 ? 41.362 24.429 73.692 1.00 20.33 183 THR A N 1
ATOM 1444 C CA . THR A 1 183 ? 40.316 25.433 73.816 1.00 19.67 183 THR A CA 1
ATOM 1445 C C . THR A 1 183 ? 40.485 26.227 75.110 1.00 21.31 183 THR A C 1
ATOM 1446 O O . THR A 1 183 ? 40.698 25.645 76.179 1.00 25.47 183 THR A O 1
ATOM 1450 N N . ILE A 1 184 ? 40.351 27.554 75.034 1.00 21.61 184 ILE A N 1
ATOM 1451 C CA . ILE A 1 184 ? 40.454 28.406 76.222 1.00 19.07 184 ILE A CA 1
ATOM 1452 C C . ILE A 1 184 ? 39.067 28.875 76.658 1.00 19.17 184 ILE A C 1
ATOM 1453 O O . ILE A 1 184 ? 38.297 29.393 75.850 1.00 17.09 184 ILE A O 1
ATOM 1458 N N . LEU A 1 185 ? 38.758 28.707 77.942 1.00 20.06 185 LEU A N 1
ATOM 1459 C CA . LEU A 1 185 ? 37.581 29.300 78.561 1.00 17.66 185 LEU A CA 1
ATOM 1460 C C . LEU A 1 185 ? 38.091 30.362 79.529 1.00 24.18 185 LEU A C 1
ATOM 1461 O O . LEU A 1 185 ? 38.843 30.051 80.461 1.00 19.29 185 LEU A O 1
ATOM 1466 N N . LEU A 1 186 ? 37.686 31.605 79.313 1.00 20.25 186 LEU A N 1
ATOM 1467 C CA . LEU A 1 186 ? 38.315 32.751 79.965 1.00 20.41 186 LEU A CA 1
ATOM 1468 C C . LEU A 1 186 ? 37.254 33.508 80.746 1.00 23.10 186 LEU A C 1
ATOM 1469 O O . LEU A 1 186 ? 36.406 34.175 80.151 1.00 19.47 186 LEU A O 1
ATOM 1474 N N . ASP A 1 187 ? 37.306 33.410 82.080 1.00 19.29 187 ASP A N 1
ATOM 1475 C CA . ASP A 1 187 ? 36.304 34.023 82.950 1.00 17.56 187 ASP A CA 1
ATOM 1476 C C . ASP A 1 187 ? 36.825 35.395 83.351 1.00 21.21 187 ASP A C 1
ATOM 1477 O O . ASP A 1 187 ? 37.701 35.518 84.214 1.00 22.35 187 ASP A O 1
ATOM 1482 N N . ARG A 1 188 ? 36.259 36.432 82.739 1.00 19.98 188 ARG A N 1
ATOM 1483 C CA . ARG A 1 188 ? 36.692 37.811 82.940 1.00 19.10 188 ARG A CA 1
ATOM 1484 C C . ARG A 1 188 ? 35.792 38.573 83.912 1.00 19.72 188 ARG A C 1
ATOM 1485 O O . ARG A 1 188 ? 35.675 39.804 83.827 1.00 20.33 188 ARG A O 1
ATOM 1493 N N . THR A 1 189 ? 35.174 37.859 84.850 1.00 18.35 189 THR A N 1
ATOM 1494 C CA . THR A 1 189 ? 34.211 38.462 85.768 1.00 18.20 189 THR A CA 1
ATOM 1495 C C . THR A 1 189 ? 34.786 39.691 86.476 1.00 18.54 189 THR A C 1
ATOM 1496 O O . THR A 1 189 ? 34.075 40.688 86.698 1.00 18.48 189 THR A O 1
ATOM 1500 N N . PHE A 1 190 ? 36.087 39.673 86.785 1.00 16.05 190 PHE A N 1
ATOM 1501 C CA . PHE A 1 190 ? 36.692 40.766 87.538 1.00 18.40 190 PHE A CA 1
ATOM 1502 C C . PHE A 1 190 ? 37.542 41.678 86.655 1.00 16.89 190 PHE A C 1
ATOM 1503 O O . PHE A 1 190 ? 38.396 42.417 87.173 1.00 20.01 190 PHE A O 1
ATOM 1511 N N . ARG A 1 191 ? 37.283 41.676 85.337 1.00 18.61 191 ARG A N 1
ATOM 1512 C CA . ARG A 1 191 ? 38.093 42.422 84.374 1.00 16.94 191 ARG A CA 1
ATOM 1513 C C . ARG A 1 191 ? 38.306 43.879 84.771 1.00 20.77 191 ARG A C 1
ATOM 1514 O O . ARG A 1 191 ? 39.419 44.408 84.668 1.00 22.80 191 ARG A O 1
ATOM 1522 N N . ILE A 1 192 ? 37.238 44.570 85.167 1.00 18.32 192 ILE A N 1
ATOM 1523 C CA . ILE A 1 192 ? 37.373 46.010 85.358 1.00 22.57 192 ILE A CA 1
ATOM 1524 C C . ILE A 1 192 ? 38.349 46.339 86.484 1.00 25.67 192 ILE A C 1
ATOM 1525 O O . ILE A 1 192 ? 38.946 47.420 86.479 1.00 24.65 192 ILE A O 1
ATOM 1530 N N . TYR A 1 193 ? 38.568 45.413 87.428 1.00 19.48 193 TYR A N 1
ATOM 1531 C CA . TYR A 1 193 ? 39.504 45.663 88.518 1.00 26.73 193 TYR A CA 1
ATOM 1532 C C . TYR A 1 193 ? 40.958 45.475 88.113 1.00 27.70 193 TYR A C 1
ATOM 1533 O O . TYR A 1 193 ? 41.847 45.808 88.899 1.00 25.64 193 TYR A O 1
ATOM 1542 N N . GLY A 1 194 ? 41.226 44.948 86.925 1.00 23.51 194 GLY A N 1
ATOM 1543 C CA . GLY A 1 194 ? 42.599 44.699 86.537 1.00 21.56 194 GLY A CA 1
ATOM 1544 C C . GLY A 1 194 ? 43.391 45.970 86.279 1.00 27.60 194 GLY A C 1
ATOM 1545 O O . GLY A 1 194 ? 42.851 47.045 86.004 1.00 30.12 194 GLY A O 1
ATOM 1546 N N . LYS A 1 195 ? 44.717 45.833 86.389 1.00 25.55 195 LYS A N 1
ATOM 1547 C CA . LYS A 1 195 ? 45.648 46.914 86.104 1.00 26.31 195 LYS A CA 1
ATOM 1548 C C . LYS A 1 195 ? 46.073 46.955 84.641 1.00 32.01 195 LYS A C 1
ATOM 1549 O O . LYS A 1 195 ? 46.529 48.005 84.173 1.00 28.58 195 LYS A O 1
ATOM 1555 N N . THR A 1 196 ? 45.926 45.848 83.914 1.00 30.01 196 THR A N 1
ATOM 1556 C CA . THR A 1 196 ? 46.337 45.791 82.519 1.00 37.48 196 THR A CA 1
ATOM 1557 C C . THR A 1 196 ? 45.280 46.433 81.618 1.00 27.72 196 THR A C 1
ATOM 1558 O O . THR A 1 196 ? 44.143 46.698 82.021 1.00 30.72 196 THR A O 1
ATOM 1562 N N . ASN A 1 197 ? 45.667 46.687 80.372 1.00 37.62 197 ASN A N 1
ATOM 1563 C CA . ASN A 1 197 ? 44.692 47.150 79.384 1.00 39.74 197 ASN A CA 1
ATOM 1564 C C . ASN A 1 197 ? 45.227 46.779 77.996 1.00 36.69 197 ASN A C 1
ATOM 1565 O O . ASN A 1 197 ? 45.936 47.564 77.366 1.00 38.36 197 ASN A O 1
ATOM 1570 N N . PHE A 1 198 ? 44.867 45.582 77.539 1.00 35.80 198 PHE A N 1
ATOM 1571 C CA . PHE A 1 198 ? 45.138 45.122 76.186 1.00 38.88 198 PHE A CA 1
ATOM 1572 C C . PHE A 1 198 ? 43.881 44.442 75.658 1.00 35.83 198 PHE A C 1
ATOM 1573 O O . PHE A 1 198 ? 42.950 44.151 76.406 1.00 29.58 198 PHE A O 1
ATOM 1581 N N . ASP A 1 199 ? 43.856 44.187 74.352 1.00 34.15 199 ASP A N 1
ATOM 1582 C CA . ASP A 1 199 ? 42.672 43.640 73.688 1.00 28.67 199 ASP A CA 1
ATOM 1583 C C . ASP A 1 199 ? 42.805 42.126 73.658 1.00 32.13 199 ASP A C 1
ATOM 1584 O O . ASP A 1 199 ? 43.347 41.552 72.709 1.00 31.00 199 ASP A O 1
ATOM 1589 N N . ASP A 1 200 ? 42.277 41.463 74.696 1.00 25.20 200 ASP A N 1
ATOM 1590 C CA . ASP A 1 200 ? 42.418 40.015 74.747 1.00 25.05 200 ASP A CA 1
ATOM 1591 C C . ASP A 1 200 ? 41.559 39.331 73.688 1.00 22.23 200 ASP A C 1
ATOM 1592 O O . ASP A 1 200 ? 41.962 38.296 73.144 1.00 21.54 200 ASP A O 1
ATOM 1597 N N . TYR A 1 201 ? 40.396 39.906 73.369 1.00 24.74 201 TYR A N 1
ATOM 1598 C CA . TYR A 1 201 ? 39.585 39.411 72.260 1.00 25.12 201 TYR A CA 1
ATOM 1599 C C . TYR A 1 201 ? 40.365 39.410 70.954 1.00 28.15 201 TYR A C 1
ATOM 1600 O O . TYR A 1 201 ? 40.291 38.451 70.178 1.00 26.67 201 TYR A O 1
ATOM 1609 N N . GLN A 1 202 ? 41.102 40.485 70.676 1.00 26.61 202 GLN A N 1
ATOM 1610 C CA . GLN A 1 202 ? 41.881 40.519 69.443 1.00 32.04 202 GLN A CA 1
ATOM 1611 C C . GLN A 1 202 ? 42.900 39.387 69.411 1.00 26.91 202 GLN A C 1
ATOM 1612 O O . GLN A 1 202 ? 43.067 38.718 68.384 1.00 24.48 202 GLN A O 1
ATOM 1618 N N . ILE A 1 203 ? 43.599 39.160 70.525 1.00 26.86 203 ILE A N 1
ATOM 1619 C CA . ILE A 1 203 ? 44.626 38.120 70.547 1.00 26.82 203 ILE A CA 1
ATOM 1620 C C . ILE A 1 203 ? 43.998 36.749 70.329 1.00 24.13 203 ILE A C 1
ATOM 1621 O O . ILE A 1 203 ? 44.535 35.911 69.594 1.00 26.81 203 ILE A O 1
ATOM 1626 N N . LEU A 1 204 ? 42.856 36.500 70.972 1.00 21.10 204 LEU A N 1
ATOM 1627 C CA . LEU A 1 204 ? 42.167 35.222 70.823 1.00 23.49 204 LEU A CA 1
ATOM 1628 C C . LEU A 1 204 ? 41.716 35.007 69.382 1.00 29.13 204 LEU A C 1
ATOM 1629 O O . LEU A 1 204 ? 42.004 33.968 68.775 1.00 30.42 204 LEU A O 1
ATOM 1634 N N . GLU A 1 205 ? 40.993 35.981 68.822 1.00 25.40 205 GLU A N 1
ATOM 1635 C CA . GLU A 1 205 ? 40.457 35.820 67.468 1.00 24.86 205 GLU A CA 1
ATOM 1636 C C . GLU A 1 205 ? 41.559 35.651 66.431 1.00 26.36 205 GLU A C 1
ATOM 1637 O O . GLU A 1 205 ? 41.443 34.813 65.526 1.00 32.43 205 GLU A O 1
ATOM 1643 N N . GLN A 1 206 ? 42.627 36.447 66.524 1.00 30.19 206 GLN A N 1
ATOM 1644 C CA . GLN A 1 206 ? 43.676 36.381 65.509 1.00 33.02 206 GLN A CA 1
ATOM 1645 C C . GLN A 1 206 ? 44.395 35.040 65.529 1.00 31.69 206 GLN A C 1
ATOM 1646 O O . GLN A 1 206 ? 44.943 34.614 64.502 1.00 31.58 206 GLN A O 1
ATOM 1652 N N . SER A 1 207 ? 44.432 34.382 66.691 1.00 28.82 207 SER A N 1
ATOM 1653 C CA . SER A 1 207 ? 45.110 33.097 66.799 1.00 30.45 207 SER A CA 1
ATOM 1654 C C . SER A 1 207 ? 44.337 31.991 66.103 1.00 31.21 207 SER A C 1
ATOM 1655 O O . SER A 1 207 ? 44.926 30.986 65.698 1.00 32.15 207 SER A O 1
ATOM 1658 N N . GLY A 1 208 ? 43.025 32.139 65.982 1.00 30.26 208 GLY A N 1
ATOM 1659 C CA . GLY A 1 208 ? 42.219 31.110 65.377 1.00 32.31 208 GLY A CA 1
ATOM 1660 C C . GLY A 1 208 ? 41.734 30.035 66.322 1.00 31.89 208 GLY A C 1
ATOM 1661 O O . GLY A 1 208 ? 40.989 29.151 65.883 1.00 30.00 208 GLY A O 1
ATOM 1662 N N . ILE A 1 209 ? 42.118 30.083 67.608 1.00 24.66 209 ILE A N 1
ATOM 1663 C CA . ILE A 1 209 ? 41.726 29.015 68.523 1.00 22.71 209 ILE A CA 1
ATOM 1664 C C . ILE A 1 209 ? 40.241 29.118 68.844 1.00 28.44 209 ILE A C 1
ATOM 1665 O O . ILE A 1 209 ? 39.597 30.155 68.652 1.00 25.46 209 ILE A O 1
ATOM 1670 N N . ASP A 1 210 ? 39.686 28.013 69.334 1.00 22.19 210 ASP A N 1
ATOM 1671 C CA . ASP A 1 210 ? 38.353 28.056 69.914 1.00 20.44 210 ASP A CA 1
ATOM 1672 C C . ASP A 1 210 ? 38.438 28.611 71.334 1.00 17.82 210 ASP A C 1
ATOM 1673 O O . ASP A 1 210 ? 39.394 28.343 72.074 1.00 22.24 210 ASP A O 1
ATOM 1678 N N . TYR A 1 211 ? 37.440 29.400 71.707 1.00 20.19 211 TYR A N 1
ATOM 1679 C CA . TYR A 1 211 ? 37.474 30.060 72.999 1.00 22.76 211 TYR A CA 1
ATOM 1680 C C . TYR A 1 211 ? 36.059 30.469 73.356 1.00 20.48 211 TYR A C 1
ATOM 1681 O O . TYR A 1 211 ? 35.201 30.621 72.480 1.00 22.35 211 TYR A O 1
ATOM 1690 N N . VAL A 1 212 ? 35.833 30.627 74.662 1.00 18.61 212 VAL A N 1
ATOM 1691 C CA . VAL A 1 212 ? 34.679 31.334 75.202 1.00 19.49 212 VAL A CA 1
ATOM 1692 C C . VAL A 1 212 ? 35.200 32.337 76.225 1.00 24.26 212 VAL A C 1
ATOM 1693 O O . VAL A 1 212 ? 36.069 31.999 77.037 1.00 20.74 212 VAL A O 1
ATOM 1697 N N . VAL A 1 213 ? 34.690 33.569 76.175 1.00 18.44 213 VAL A N 1
ATOM 1698 C CA . VAL A 1 213 ? 34.977 34.585 77.185 1.00 17.29 213 VAL A CA 1
ATOM 1699 C C . VAL A 1 213 ? 33.688 34.898 77.935 1.00 20.02 213 VAL A C 1
ATOM 1700 O O . VAL A 1 213 ? 32.620 34.998 77.327 1.00 17.54 213 VAL A O 1
ATOM 1704 N N . ILE A 1 214 ? 33.789 35.058 79.255 1.00 17.98 214 ILE A N 1
ATOM 1705 C CA . ILE A 1 214 ? 32.634 35.327 80.109 1.00 14.94 214 ILE A CA 1
ATOM 1706 C C . ILE A 1 214 ? 32.871 36.661 80.798 1.00 20.29 214 ILE A C 1
ATOM 1707 O O . ILE A 1 214 ? 33.877 36.824 81.507 1.00 18.05 214 ILE A O 1
ATOM 1712 N N . GLU A 1 215 ? 31.943 37.600 80.605 1.00 16.46 215 GLU A N 1
ATOM 1713 C CA . GLU A 1 215 ? 31.943 38.891 81.280 1.00 17.75 215 GLU A CA 1
ATOM 1714 C C . GLU A 1 215 ? 30.810 38.938 82.306 1.00 21.23 215 GLU A C 1
ATOM 1715 O O . GLU A 1 215 ? 29.906 38.100 82.307 1.00 18.71 215 GLU A O 1
ATOM 1721 N N . ASP A 1 216 ? 30.858 39.934 83.191 1.00 19.79 216 ASP A N 1
ATOM 1722 C CA . ASP A 1 216 ? 29.864 40.014 84.257 1.00 18.63 216 ASP A CA 1
ATOM 1723 C C . ASP A 1 216 ? 29.762 41.448 84.748 1.00 19.78 216 ASP A C 1
ATOM 1724 O O . ASP A 1 216 ? 30.773 42.141 84.858 1.00 21.11 216 ASP A O 1
ATOM 1729 N N . THR A 1 217 ? 28.540 41.875 85.071 1.00 16.43 217 THR A N 1
ATOM 1730 C CA . THR A 1 217 ? 28.358 43.159 85.733 1.00 16.93 217 THR A CA 1
ATOM 1731 C C . THR A 1 217 ? 28.309 43.046 87.251 1.00 19.53 217 THR A C 1
ATOM 1732 O O . THR A 1 217 ? 28.459 44.064 87.938 1.00 18.75 217 THR A O 1
ATOM 1736 N N . GLY A 1 218 ? 28.106 41.838 87.783 1.00 17.41 218 GLY A N 1
ATOM 1737 C CA . GLY A 1 218 ? 27.624 41.685 89.148 1.00 17.22 218 GLY A CA 1
ATOM 1738 C C . GLY A 1 218 ? 28.643 41.957 90.235 1.00 20.64 218 GLY A C 1
ATOM 1739 O O . GLY A 1 218 ? 28.250 42.268 91.367 1.00 19.22 218 GLY A O 1
ATOM 1740 N N . LYS A 1 219 ? 29.934 41.824 89.936 1.00 18.98 219 LYS A N 1
ATOM 1741 C CA . LYS A 1 219 ? 30.977 42.143 90.905 1.00 16.85 219 LYS A CA 1
ATOM 1742 C C . LYS A 1 219 ? 31.414 43.597 90.838 1.00 18.79 219 LYS A C 1
ATOM 1743 O O . LYS A 1 219 ? 32.292 44.001 91.614 1.00 21.28 219 LYS A O 1
ATOM 1749 N N . THR A 1 220 ? 30.839 44.377 89.922 1.00 18.29 220 THR A N 1
ATOM 1750 C CA . THR A 1 220 ? 31.345 45.702 89.575 1.00 22.17 220 THR A CA 1
ATOM 1751 C C . THR A 1 220 ? 30.307 46.796 89.754 1.00 24.52 220 THR A C 1
ATOM 1752 O O . THR A 1 220 ? 30.565 47.796 90.449 1.00 21.95 220 THR A O 1
ATOM 1756 N N . TRP A 1 221 ? 29.138 46.646 89.141 1.00 22.27 221 TRP A N 1
ATOM 1757 C CA . TRP A 1 221 ? 28.125 47.674 89.252 1.00 26.08 221 TRP A CA 1
ATOM 1758 C C . TRP A 1 221 ? 27.017 47.213 90.182 1.00 21.53 221 TRP A C 1
ATOM 1759 O O . TRP A 1 221 ? 26.519 46.090 90.028 1.00 17.95 221 TRP A O 1
ATOM 1770 N N . PRO A 1 222 ? 26.615 48.033 91.167 1.00 20.75 222 PRO A N 1
ATOM 1771 C CA . PRO A 1 222 ? 25.685 47.541 92.192 1.00 22.00 222 PRO A CA 1
ATOM 1772 C C . PRO A 1 222 ? 24.231 47.689 91.763 1.00 21.41 222 PRO A C 1
ATOM 1773 O O . PRO A 1 222 ? 23.601 48.729 91.990 1.00 22.82 222 PRO A O 1
ATOM 1777 N N . THR A 1 223 ? 23.684 46.650 91.140 1.00 17.21 223 THR A N 1
ATOM 1778 C CA . THR A 1 223 ? 22.321 46.701 90.624 1.00 18.23 223 THR A CA 1
ATOM 1779 C C . THR A 1 223 ? 21.440 45.632 91.260 1.00 23.26 223 THR A C 1
ATOM 1780 O O . THR A 1 223 ? 20.539 45.092 90.611 1.00 22.65 223 THR A O 1
ATOM 1784 N N . GLN A 1 224 ? 21.696 45.327 92.533 1.00 20.02 224 GLN A N 1
ATOM 1785 C CA . GLN A 1 224 ? 20.849 44.431 93.316 1.00 22.74 224 GLN A CA 1
ATOM 1786 C C . GLN A 1 224 ? 20.693 43.081 92.631 1.00 23.93 224 GLN A C 1
ATOM 1787 O O . GLN A 1 224 ? 19.613 42.492 92.618 1.00 22.66 224 GLN A O 1
ATOM 1793 N N . ASP A 1 225 ? 21.791 42.594 92.053 1.00 20.28 225 ASP A N 1
ATOM 1794 C CA . ASP A 1 225 ? 21.854 41.305 91.375 1.00 17.72 225 ASP A CA 1
ATOM 1795 C C . ASP A 1 225 ? 20.904 41.226 90.176 1.00 19.06 225 ASP A C 1
ATOM 1796 O O . ASP A 1 225 ? 20.521 40.128 89.747 1.00 22.32 225 ASP A O 1
ATOM 1801 N N . LEU A 1 226 ? 20.520 42.371 89.614 1.00 17.40 226 LEU A N 1
ATOM 1802 C CA . LEU A 1 226 ? 19.967 42.424 88.261 1.00 25.48 226 LEU A CA 1
ATOM 1803 C C . LEU A 1 226 ? 21.169 42.602 87.341 1.00 26.35 226 LEU A C 1
ATOM 1804 O O . LEU A 1 226 ? 21.728 43.691 87.249 1.00 24.98 226 LEU A O 1
ATOM 1809 N N . LYS A 1 227 ? 21.599 41.521 86.692 1.00 18.78 227 LYS A N 1
ATOM 1810 C CA . LYS A 1 227 ? 22.929 41.451 86.108 1.00 21.08 227 LYS A CA 1
ATOM 1811 C C . LYS A 1 227 ? 22.854 41.104 84.628 1.00 20.94 227 LYS A C 1
ATOM 1812 O O . LYS A 1 227 ? 21.828 40.636 84.133 1.00 18.15 227 LYS A O 1
ATOM 1818 N N . ILE A 1 228 ? 23.969 41.331 83.929 1.00 14.02 228 ILE A N 1
ATOM 1819 C CA . ILE A 1 228 ? 24.154 40.886 82.549 1.00 21.73 228 ILE A CA 1
ATOM 1820 C C . ILE A 1 228 ? 25.508 40.196 82.464 1.00 21.80 228 ILE A C 1
ATOM 1821 O O . ILE A 1 228 ? 26.513 40.741 82.934 1.00 19.73 228 ILE A O 1
ATOM 1826 N N . SER A 1 229 ? 25.534 38.990 81.899 1.00 15.38 229 SER A N 1
ATOM 1827 C CA . SER A 1 229 ? 26.784 38.287 81.610 1.00 16.56 229 SER A CA 1
ATOM 1828 C C . SER A 1 229 ? 26.882 38.052 80.100 1.00 19.61 229 SER A C 1
ATOM 1829 O O . SER A 1 229 ? 26.134 37.243 79.552 1.00 20.01 229 SER A O 1
ATOM 1832 N N . LEU A 1 230 ? 27.806 38.743 79.437 1.00 15.15 230 LEU A N 1
ATOM 1833 C CA . LEU A 1 230 ? 28.132 38.431 78.048 1.00 23.17 230 LEU A CA 1
ATOM 1834 C C . LEU A 1 230 ? 28.931 37.138 77.974 1.00 24.80 230 LEU A C 1
ATOM 1835 O O . LEU A 1 230 ? 29.909 36.963 78.705 1.00 25.37 230 LEU A O 1
ATOM 1840 N N . MET A 1 231 ? 28.529 36.253 77.062 1.00 18.90 231 MET A N 1
ATOM 1841 C CA . MET A 1 231 ? 29.213 34.992 76.786 1.00 16.58 231 MET A CA 1
ATOM 1842 C C . MET A 1 231 ? 29.598 35.013 75.305 1.00 16.57 231 MET A C 1
ATOM 1843 O O . MET A 1 231 ? 28.728 34.895 74.434 1.00 21.00 231 MET A O 1
ATOM 1848 N N . VAL A 1 232 ? 30.896 35.160 75.023 1.00 18.94 232 VAL A N 1
ATOM 1849 C CA . VAL A 1 232 ? 31.411 35.424 73.675 1.00 19.41 232 VAL A CA 1
ATOM 1850 C C . VAL A 1 232 ? 32.296 34.259 73.250 1.00 14.83 232 VAL A C 1
ATOM 1851 O O . VAL A 1 232 ? 33.085 33.756 74.055 1.00 15.41 232 VAL A O 1
ATOM 1855 N N . TYR A 1 233 ? 32.181 33.834 71.990 1.00 18.99 233 TYR A N 1
ATOM 1856 C CA . TYR A 1 233 ? 32.831 32.594 71.578 1.00 20.68 233 TYR A CA 1
ATOM 1857 C C . TYR A 1 233 ? 33.264 32.681 70.122 1.00 21.82 233 TYR A C 1
ATOM 1858 O O . TYR A 1 233 ? 32.730 33.469 69.336 1.00 25.56 233 TYR A O 1
ATOM 1867 N N . SER A 1 234 ? 34.213 31.815 69.763 1.00 21.27 234 SER A N 1
ATOM 1868 C CA . SER A 1 234 ? 34.749 31.784 68.412 1.00 26.39 234 SER A CA 1
ATOM 1869 C C . SER A 1 234 ? 33.691 31.300 67.427 1.00 30.13 234 SER A C 1
ATOM 1870 O O . SER A 1 234 ? 32.788 30.539 67.781 1.00 20.37 234 SER A O 1
ATOM 1873 N N . GLU A 1 235 ? 33.831 31.737 66.168 1.00 23.74 235 GLU A N 1
ATOM 1874 C CA . GLU A 1 235 ? 32.864 31.379 65.138 1.00 20.92 235 GLU A CA 1
ATOM 1875 C C . GLU A 1 235 ? 32.669 29.866 65.051 1.00 22.90 235 GLU A C 1
ATOM 1876 O O . GLU A 1 235 ? 31.541 29.382 64.901 1.00 24.89 235 GLU A O 1
ATOM 1882 N N . ALA A 1 236 ? 33.758 29.103 65.158 1.00 25.41 236 ALA A N 1
ATOM 1883 C CA . ALA A 1 236 ? 33.702 27.669 64.881 1.00 29.00 236 ALA A CA 1
ATOM 1884 C C . ALA A 1 236 ? 32.838 26.895 65.871 1.00 28.83 236 ALA A C 1
ATOM 1885 O O . ALA A 1 236 ? 32.355 25.816 65.527 1.00 27.63 236 ALA A O 1
ATOM 1887 N N . ILE A 1 237 ? 32.625 27.405 67.082 1.00 22.08 237 ILE A N 1
ATOM 1888 C CA . ILE A 1 237 ? 31.790 26.728 68.063 1.00 25.23 237 ILE A CA 1
ATOM 1889 C C . ILE A 1 237 ? 30.488 27.477 68.324 1.00 25.10 237 ILE A C 1
ATOM 1890 O O . ILE A 1 237 ? 29.716 27.078 69.205 1.00 30.77 237 ILE A O 1
ATOM 1895 N N . SER A 1 238 ? 30.202 28.532 67.554 1.00 22.67 238 SER A N 1
ATOM 1896 C CA . SER A 1 238 ? 29.058 29.391 67.860 1.00 18.45 238 SER A CA 1
ATOM 1897 C C . SER A 1 238 ? 27.732 28.659 67.720 1.00 22.30 238 SER A C 1
ATOM 1898 O O . SER A 1 238 ? 26.816 28.888 68.508 1.00 18.12 238 SER A O 1
ATOM 1901 N N . SER A 1 239 ? 27.585 27.813 66.696 1.00 24.47 239 SER A N 1
ATOM 1902 C CA . SER A 1 239 ? 26.299 27.151 66.485 1.00 29.91 239 SER A CA 1
ATOM 1903 C C . SER A 1 239 ? 25.932 26.274 67.678 1.00 24.24 239 SER A C 1
ATOM 1904 O O . SER A 1 239 ? 24.793 26.309 68.161 1.00 22.08 239 SER A O 1
ATOM 1907 N N . THR A 1 240 ? 26.899 25.509 68.188 1.00 20.07 240 THR A N 1
ATOM 1908 C CA . THR A 1 240 ? 26.639 24.640 69.331 1.00 22.48 240 THR A CA 1
ATOM 1909 C C . THR A 1 240 ? 26.511 25.446 70.621 1.00 25.91 240 THR A C 1
ATOM 1910 O O . THR A 1 240 ? 25.634 25.164 71.445 1.00 22.33 240 THR A O 1
ATOM 1914 N N . MET A 1 241 ? 27.367 26.454 70.823 1.00 21.98 241 MET A N 1
ATOM 1915 C CA . MET A 1 241 ? 27.216 27.293 72.008 1.00 22.48 241 MET A CA 1
ATOM 1916 C C . MET A 1 241 ? 25.830 27.926 72.055 1.00 24.10 241 MET A C 1
ATOM 1917 O O . MET A 1 241 ? 25.193 27.971 73.113 1.00 20.17 241 MET A O 1
ATOM 1922 N N . ARG A 1 242 ? 25.328 28.392 70.906 1.00 18.04 242 ARG A N 1
ATOM 1923 C CA . ARG A 1 242 ? 24.029 29.060 70.912 1.00 16.84 242 ARG A CA 1
ATOM 1924 C C . ARG A 1 242 ? 22.902 28.065 71.144 1.00 20.09 242 ARG A C 1
ATOM 1925 O O . ARG A 1 242 ? 21.923 28.375 71.829 1.00 22.73 242 ARG A O 1
ATOM 1933 N N . LEU A 1 243 ? 23.029 26.857 70.588 1.00 19.09 243 LEU A N 1
ATOM 1934 C CA . LEU A 1 243 ? 22.033 25.820 70.829 1.00 19.11 243 LEU A CA 1
ATOM 1935 C C . LEU A 1 243 ? 21.895 25.516 72.317 1.00 21.79 243 LEU A C 1
ATOM 1936 O O . LEU A 1 243 ? 20.779 25.406 72.840 1.00 17.63 243 LEU A O 1
ATOM 1941 N N . LEU A 1 244 ? 23.025 25.363 73.012 1.00 19.25 244 LEU A N 1
ATOM 1942 C CA . LEU A 1 244 ? 22.981 25.082 74.444 1.00 20.94 244 LEU A CA 1
ATOM 1943 C C . LEU A 1 244 ? 22.390 26.254 75.210 1.00 24.69 244 LEU A C 1
ATOM 1944 O O . LEU A 1 244 ? 21.626 26.060 76.162 1.00 22.71 244 LEU A O 1
ATOM 1949 N N . TYR A 1 245 ? 22.732 27.480 74.803 1.00 21.30 245 TYR A N 1
ATOM 1950 C CA . TYR A 1 245 ? 22.142 28.662 75.429 1.00 20.23 245 TYR A CA 1
ATOM 1951 C C . TYR A 1 245 ? 20.623 28.651 75.300 1.00 22.36 245 TYR A C 1
ATOM 1952 O O . TYR A 1 245 ? 19.900 28.953 76.260 1.00 22.21 245 TYR A O 1
ATOM 1961 N N . GLU A 1 246 ? 20.122 28.304 74.114 1.00 14.23 246 GLU A N 1
ATOM 1962 C CA . GLU A 1 246 ? 18.692 28.374 73.839 1.00 15.15 246 GLU A CA 1
ATOM 1963 C C . GLU A 1 246 ? 17.910 27.249 74.505 1.00 17.66 246 GLU A C 1
ATOM 1964 O O . GLU A 1 246 ? 16.680 27.340 74.595 1.00 19.09 246 GLU A O 1
ATOM 1970 N N . GLU A 1 247 ? 18.561 26.187 74.956 1.00 17.61 247 GLU A N 1
ATOM 1971 C CA . GLU A 1 247 ? 17.853 25.153 75.748 1.00 19.07 247 GLU A CA 1
ATOM 1972 C C . GLU A 1 247 ? 17.356 25.815 77.042 1.00 26.86 247 GLU A C 1
ATOM 1973 O O . GLU A 1 247 ? 16.380 25.419 77.584 1.00 22.86 247 GLU A O 1
ATOM 1979 N N . ILE A 1 248 ? 18.148 26.727 77.562 1.00 20.88 248 ILE A N 1
ATOM 1980 C CA A ILE A 1 248 ? 17.763 27.446 78.810 0.45 18.29 248 ILE A CA 1
ATOM 1981 C CA B ILE A 1 248 ? 17.816 27.484 78.826 0.55 17.73 248 ILE A CA 1
ATOM 1982 C C . ILE A 1 248 ? 17.046 28.838 78.789 1.00 21.59 248 ILE A C 1
ATOM 1983 O O . ILE A 1 248 ? 16.005 29.239 79.401 1.00 19.92 248 ILE A O 1
ATOM 1992 N N . PHE A 1 249 ? 17.556 29.606 77.835 1.00 19.66 249 PHE A N 1
ATOM 1993 C CA . PHE A 1 249 ? 17.072 30.988 77.667 1.00 21.88 249 PHE A CA 1
ATOM 1994 C C . PHE A 1 249 ? 16.626 31.353 76.241 1.00 22.65 249 PHE A C 1
ATOM 1995 O O . PHE A 1 249 ? 17.214 30.898 75.288 1.00 19.62 249 PHE A O 1
ATOM 2003 N N . LEU A 1 250 ? 15.540 32.119 76.164 1.00 19.16 250 LEU A N 1
ATOM 2004 C CA . LEU A 1 250 ? 15.242 32.878 74.956 1.00 21.24 250 LEU A CA 1
ATOM 2005 C C . LEU A 1 250 ? 16.053 34.174 74.900 1.00 24.75 250 LEU A C 1
ATOM 2006 O O . LEU A 1 250 ? 16.534 34.571 73.829 1.00 22.93 250 LEU A O 1
ATOM 2011 N N . CYS A 1 251 ? 16.206 34.845 76.039 1.00 20.34 251 CYS A N 1
ATOM 2012 C CA . CYS A 1 251 ? 16.832 36.159 76.105 1.00 21.97 251 CYS A CA 1
ATOM 2013 C C . CYS A 1 251 ? 16.986 36.531 77.570 1.00 26.88 251 CYS A C 1
ATOM 2014 O O . CYS A 1 251 ? 16.456 35.860 78.459 1.00 21.38 251 CYS A O 1
ATOM 2017 N N . SER A 1 252 ? 17.713 37.623 77.801 1.00 20.69 252 SER A N 1
ATOM 2018 C CA . SER A 1 252 ? 17.732 38.304 79.081 1.00 20.59 252 SER A CA 1
ATOM 2019 C C . SER A 1 252 ? 16.777 39.491 78.988 1.00 21.12 252 SER A C 1
ATOM 2020 O O . SER A 1 252 ? 16.062 39.655 77.994 1.00 28.32 252 SER A O 1
ATOM 2023 N N . SER A 1 253 ? 16.787 40.355 79.995 1.00 22.28 253 SER A N 1
ATOM 2024 C CA . SER A 1 253 ? 15.805 41.434 80.098 1.00 24.37 253 SER A CA 1
ATOM 2025 C C . SER A 1 253 ? 16.254 42.678 79.330 1.00 22.87 253 SER A C 1
ATOM 2026 O O . SER A 1 253 ? 17.361 43.180 79.543 1.00 20.36 253 SER A O 1
ATOM 2029 N N . ASN A 1 254 ? 15.379 43.202 78.470 1.00 21.40 254 ASN A N 1
ATOM 2030 C CA . ASN A 1 254 ? 15.698 44.472 77.818 1.00 22.63 254 ASN A CA 1
ATOM 2031 C C . ASN A 1 254 ? 15.801 45.614 78.834 1.00 22.50 254 ASN A C 1
ATOM 2032 O O . ASN A 1 254 ? 16.565 46.566 78.628 1.00 24.24 254 ASN A O 1
ATOM 2037 N N . PHE A 1 255 ? 15.046 45.537 79.933 1.00 23.75 255 PHE A N 1
ATOM 2038 C CA . PHE A 1 255 ? 15.163 46.545 80.988 1.00 18.62 255 PHE A CA 1
ATOM 2039 C C . PHE A 1 255 ? 16.548 46.493 81.611 1.00 24.92 255 PHE A C 1
ATOM 2040 O O . PHE A 1 255 ? 17.214 47.525 81.774 1.00 21.60 255 PHE A O 1
ATOM 2048 N N . ALA A 1 256 ? 17.014 45.280 81.925 1.00 19.46 256 ALA A N 1
ATOM 2049 C CA . ALA A 1 256 ? 18.315 45.124 82.562 1.00 20.33 256 ALA A CA 1
ATOM 2050 C C . ALA A 1 256 ? 19.425 45.555 81.627 1.00 17.37 256 ALA A C 1
ATOM 2051 O O . ALA A 1 256 ? 20.424 46.133 82.066 1.00 20.23 256 ALA A O 1
ATOM 2053 N N . LEU A 1 257 ? 19.283 45.252 80.328 1.00 16.41 257 LEU A N 1
ATOM 2054 C CA . LEU A 1 257 ? 20.296 45.677 79.369 1.00 21.74 257 LEU A CA 1
ATOM 2055 C C . LEU A 1 257 ? 20.344 47.196 79.265 1.00 19.29 257 LEU A C 1
ATOM 2056 O O . LEU A 1 257 ? 21.428 47.788 79.225 1.00 22.84 257 LEU A O 1
ATOM 2061 N N . ALA A 1 258 ? 19.184 47.848 79.203 1.00 18.82 258 ALA A N 1
ATOM 2062 C CA . ALA A 1 258 ? 19.185 49.304 79.100 1.00 20.30 258 ALA A CA 1
ATOM 2063 C C . ALA A 1 258 ? 19.784 49.934 80.353 1.00 27.03 258 ALA A C 1
ATOM 2064 O O . ALA A 1 258 ? 20.588 50.873 80.269 1.00 22.24 258 ALA A O 1
ATOM 2066 N N . LEU A 1 259 ? 19.448 49.390 81.526 1.00 18.93 259 LEU A N 1
ATOM 2067 C CA . LEU A 1 259 ? 19.948 49.943 82.778 1.00 18.50 259 LEU A CA 1
ATOM 2068 C C . LEU A 1 259 ? 21.458 49.765 82.892 1.00 19.43 259 LEU A C 1
ATOM 2069 O O . LEU A 1 259 ? 22.196 50.722 83.158 1.00 22.37 259 LEU A O 1
ATOM 2074 N N . LEU A 1 260 ? 21.931 48.537 82.709 1.00 20.75 260 LEU A N 1
ATOM 2075 C CA . LEU A 1 260 ? 23.358 48.264 82.836 1.00 19.97 260 LEU A CA 1
ATOM 2076 C C . LEU A 1 260 ? 24.156 48.941 81.725 1.00 21.93 260 LEU A C 1
ATOM 2077 O O . LEU A 1 260 ? 25.299 49.341 81.946 1.00 22.18 260 LEU A O 1
ATOM 2082 N N . LYS A 1 261 ? 23.584 49.076 80.525 1.00 20.17 261 LYS A N 1
ATOM 2083 C CA . LYS A 1 261 ? 24.285 49.825 79.482 1.00 22.23 261 LYS A CA 1
ATOM 2084 C C . LYS A 1 261 ? 24.593 51.244 79.954 1.00 21.81 261 LYS A C 1
ATOM 2085 O O . LYS A 1 261 ? 25.669 51.783 79.669 1.00 23.60 261 LYS A O 1
ATOM 2091 N N . GLN A 1 262 ? 23.680 51.852 80.712 1.00 18.96 262 GLN A N 1
ATOM 2092 C CA . GLN A 1 262 ? 23.941 53.203 81.197 1.00 21.69 262 GLN A CA 1
ATOM 2093 C C . GLN A 1 262 ? 24.990 53.205 82.307 1.00 23.36 262 GLN A C 1
ATOM 2094 O O . GLN A 1 262 ? 25.827 54.114 82.365 1.00 27.47 262 GLN A O 1
ATOM 2100 N N . PHE A 1 263 ? 24.979 52.195 83.190 1.00 21.68 263 PHE A N 1
ATOM 2101 C CA . PHE A 1 263 ? 26.052 52.097 84.179 1.00 25.66 263 PHE A CA 1
ATOM 2102 C C . PHE A 1 263 ? 27.405 52.030 83.484 1.00 26.41 263 PHE A C 1
ATOM 2103 O O . PHE A 1 263 ? 28.353 52.723 83.869 1.00 26.11 263 PHE A O 1
ATOM 2111 N N . VAL A 1 264 ? 27.498 51.211 82.437 1.00 24.01 264 VAL A N 1
ATOM 2112 C CA . VAL A 1 264 ? 28.741 51.082 81.688 1.00 21.37 264 VAL A CA 1
ATOM 2113 C C . VAL A 1 264 ? 29.110 52.416 81.057 1.00 23.94 264 VAL A C 1
ATOM 2114 O O . VAL A 1 264 ? 30.258 52.872 81.141 1.00 29.36 264 VAL A O 1
ATOM 2118 N N . ALA A 1 265 ? 28.128 53.076 80.439 1.00 21.86 265 ALA A N 1
ATOM 2119 C CA . ALA A 1 265 ? 28.379 54.374 79.809 1.00 28.26 265 ALA A CA 1
ATOM 2120 C C . ALA A 1 265 ? 28.882 55.405 80.815 1.00 32.93 265 ALA A C 1
ATOM 2121 O O . ALA A 1 265 ? 29.796 56.184 80.515 1.00 32.59 265 ALA A O 1
ATOM 2123 N N . VAL A 1 266 ? 28.284 55.441 82.008 1.00 31.56 266 VAL A N 1
ATOM 2124 C CA . VAL A 1 266 ? 28.714 56.409 83.014 1.00 35.65 266 VAL A CA 1
ATOM 2125 C C . VAL A 1 266 ? 30.137 56.103 83.464 1.00 28.00 266 VAL A C 1
ATOM 2126 O O . VAL A 1 266 ? 30.952 57.014 83.658 1.00 26.41 266 VAL A O 1
ATOM 2130 N N . THR A 1 267 ? 30.477 54.815 83.577 1.00 27.16 267 THR A N 1
ATOM 2131 C CA . THR A 1 267 ? 31.849 54.456 83.914 1.00 27.59 267 THR A CA 1
ATOM 2132 C C . THR A 1 267 ? 32.815 54.892 82.815 1.00 27.68 267 THR A C 1
ATOM 2133 O O . THR A 1 267 ? 33.912 55.387 83.102 1.00 31.42 267 THR A O 1
ATOM 2137 N N . ALA A 1 268 ? 32.411 54.754 81.550 1.00 24.70 268 ALA A N 1
ATOM 2138 C CA . ALA A 1 268 ? 33.248 55.266 80.470 1.00 32.50 268 ALA A CA 1
ATOM 2139 C C . ALA A 1 268 ? 33.390 56.779 80.554 1.00 33.79 268 ALA A C 1
ATOM 2140 O O . ALA A 1 268 ? 34.474 57.321 80.315 1.00 35.44 268 ALA A O 1
ATOM 2142 N N . LYS A 1 269 ? 32.312 57.478 80.909 1.00 33.07 269 LYS A N 1
ATOM 2143 C CA . LYS A 1 269 ? 32.347 58.938 80.884 1.00 35.50 269 LYS A CA 1
ATOM 2144 C C . LYS A 1 269 ? 33.267 59.495 81.963 1.00 33.94 269 LYS A C 1
ATOM 2145 O O . LYS A 1 269 ? 34.037 60.427 81.708 1.00 37.66 269 LYS A O 1
ATOM 2149 N N . PHE A 1 270 ? 33.203 58.953 83.175 1.00 30.47 270 PHE A N 1
ATOM 2150 C CA . PHE A 1 270 ? 33.997 59.505 84.262 1.00 30.40 270 PHE A CA 1
ATOM 2151 C C . PHE A 1 270 ? 35.260 58.708 84.550 1.00 32.78 270 PHE A C 1
ATOM 2152 O O . PHE A 1 270 ? 36.151 59.222 85.233 1.00 31.92 270 PHE A O 1
ATOM 2160 N N . GLY A 1 271 ? 35.366 57.548 83.929 1.00 32.86 271 GLY A N 1
ATOM 2161 C CA . GLY A 1 271 ? 36.563 56.715 84.060 1.00 33.35 271 GLY A CA 1
ATOM 2162 C C . GLY A 1 271 ? 36.420 55.680 85.150 1.00 31.14 271 GLY A C 1
ATOM 2163 O O . GLY A 1 271 ? 35.750 55.913 86.129 1.00 32.07 271 GLY A O 1
ATOM 2164 N N . VAL A 1 272 ? 37.162 54.581 85.045 1.00 28.83 272 VAL A N 1
ATOM 2165 C CA A VAL A 1 272 ? 37.142 53.499 86.084 0.44 28.74 272 VAL A CA 1
ATOM 2166 C CA B VAL A 1 272 ? 37.200 53.499 86.031 0.56 28.39 272 VAL A CA 1
ATOM 2167 C C . VAL A 1 272 ? 37.586 53.759 87.571 1.00 27.79 272 VAL A C 1
ATOM 2168 O O . VAL A 1 272 ? 37.151 53.288 88.665 1.00 29.19 272 VAL A O 1
ATOM 2175 N N . ASP A 1 273 ? 38.605 54.621 87.579 1.00 27.43 273 ASP A N 1
ATOM 2176 C CA . ASP A 1 273 ? 39.176 55.089 88.868 1.00 34.39 273 ASP A CA 1
ATOM 2177 C C . ASP A 1 273 ? 38.160 55.911 89.653 1.00 34.89 273 ASP A C 1
ATOM 2178 O O . ASP A 1 273 ? 37.781 55.463 90.692 1.00 35.18 273 ASP A O 1
ATOM 2183 N N . ALA A 1 274 ? 37.590 56.955 89.069 1.00 34.16 274 ALA A N 1
ATOM 2184 C CA . ALA A 1 274 ? 36.635 57.757 89.826 1.00 38.17 274 ALA A CA 1
ATOM 2185 C C . ALA A 1 274 ? 35.375 56.971 90.166 1.00 38.27 274 ALA A C 1
ATOM 2186 O O . ALA A 1 274 ? 34.770 57.205 91.218 1.00 41.36 274 ALA A O 1
ATOM 2188 N N . THR A 1 275 ? 34.971 56.019 89.319 1.00 32.07 275 THR A N 1
ATOM 2189 C CA . THR A 1 275 ? 33.693 55.354 89.540 1.00 28.96 275 THR A CA 1
ATOM 2190 C C . THR A 1 275 ? 33.804 53.978 90.186 1.00 31.54 275 THR A C 1
ATOM 2191 O O . THR A 1 275 ? 32.793 53.470 90.686 1.00 31.59 275 THR A O 1
ATOM 2195 N N . ILE A 1 276 ? 34.980 53.351 90.185 1.00 27.27 276 ILE A N 1
ATOM 2196 C CA . ILE A 1 276 ? 35.078 51.990 90.702 1.00 27.16 276 ILE A CA 1
ATOM 2197 C C . ILE A 1 276 ? 36.350 51.782 91.513 1.00 25.42 276 ILE A C 1
ATOM 2198 O O . ILE A 1 276 ? 36.298 51.302 92.652 1.00 24.96 276 ILE A O 1
ATOM 2203 N N . LYS A 1 277 ? 37.509 52.102 90.931 1.00 23.30 277 LYS A N 1
ATOM 2204 C CA . LYS A 1 277 ? 38.739 51.635 91.563 1.00 25.57 277 LYS A CA 1
ATOM 2205 C C . LYS A 1 277 ? 39.095 52.446 92.801 1.00 21.52 277 LYS A C 1
ATOM 2206 O O . LYS A 1 277 ? 39.605 51.888 93.775 1.00 25.37 277 LYS A O 1
ATOM 2212 N N . ASN A 1 278 ? 38.838 53.753 92.786 1.00 23.46 278 ASN A N 1
ATOM 2213 C CA . ASN A 1 278 ? 39.175 54.568 93.947 1.00 28.76 278 ASN A CA 1
ATOM 2214 C C . ASN A 1 278 ? 38.420 54.088 95.181 1.00 29.37 278 ASN A C 1
ATOM 2215 O O . ASN A 1 278 ? 38.976 54.052 96.287 1.00 29.55 278 ASN A O 1
ATOM 2220 N N . GLU A 1 279 ? 37.150 53.706 95.012 1.00 26.48 279 GLU A N 1
ATOM 2221 C CA . GLU A 1 279 ? 36.378 53.235 96.157 1.00 29.89 279 GLU A CA 1
ATOM 2222 C C . GLU A 1 279 ? 36.940 51.924 96.684 1.00 28.91 279 GLU A C 1
ATOM 2223 O O . GLU A 1 279 ? 37.039 51.729 97.900 1.00 24.14 279 GLU A O 1
ATOM 2229 N N . VAL A 1 280 ? 37.332 51.051 95.770 1.00 30.69 280 VAL A N 1
ATOM 2230 C CA . VAL A 1 280 ? 37.913 49.740 96.163 1.00 28.74 280 VAL A CA 1
ATOM 2231 C C . VAL A 1 280 ? 39.187 49.992 96.939 1.00 21.79 280 VAL A C 1
ATOM 2232 O O . VAL A 1 280 ? 39.352 49.428 97.969 1.00 24.31 280 VAL A O 1
ATOM 2236 N N . ARG A 1 281 ? 40.006 50.943 96.508 1.00 21.48 281 ARG A N 1
ATOM 2237 C CA A ARG A 1 281 ? 41.260 51.319 97.244 0.50 25.81 281 ARG A CA 1
ATOM 2238 C CA B ARG A 1 281 ? 41.247 51.313 97.216 0.50 25.69 281 ARG A CA 1
ATOM 2239 C C . ARG A 1 281 ? 41.205 51.852 98.732 1.00 24.39 281 ARG A C 1
ATOM 2240 O O . ARG A 1 281 ? 41.784 51.433 99.762 1.00 25.58 281 ARG A O 1
ATOM 2245 N N . ARG A 1 282 ? 40.164 52.668 98.853 1.00 23.84 282 ARG A N 1
ATOM 2246 C CA . ARG A 1 282 ? 39.773 53.265 100.141 1.00 23.56 282 ARG A CA 1
ATOM 2247 C C . ARG A 1 282 ? 39.297 52.155 101.077 1.00 24.81 282 ARG A C 1
ATOM 2248 O O . ARG A 1 282 ? 39.772 52.108 102.171 1.00 25.98 282 ARG A O 1
ATOM 2256 N N . ARG A 1 283 ? 38.439 51.257 100.592 1.00 24.52 283 ARG A N 1
ATOM 2257 C CA . ARG A 1 283 ? 37.971 50.192 101.478 1.00 24.94 283 ARG A CA 1
ATOM 2258 C C . ARG A 1 283 ? 39.078 49.190 101.774 1.00 24.83 283 ARG A C 1
ATOM 2259 O O . ARG A 1 283 ? 39.170 48.684 102.898 1.00 22.74 283 ARG A O 1
ATOM 2267 N N . SER A 1 284 ? 39.939 48.925 100.790 1.00 21.88 284 SER A N 1
ATOM 2268 C CA . SER A 1 284 ? 41.143 48.133 101.019 1.00 29.00 284 SER A CA 1
ATOM 2269 C C . SER A 1 284 ? 41.992 48.735 102.136 1.00 28.99 284 SER A C 1
ATOM 2270 O O . SER A 1 284 ? 42.441 48.028 103.045 1.00 32.99 284 SER A O 1
ATOM 2273 N N . GLU A 1 285 ? 42.241 50.046 102.076 1.00 23.54 285 GLU A N 1
ATOM 2274 C CA . GLU A 1 285 ? 43.028 50.699 103.117 1.00 24.06 285 GLU A CA 1
ATOM 2275 C C . GLU A 1 285 ? 42.352 50.591 104.479 1.00 27.90 285 GLU A C 1
ATOM 2276 O O . GLU A 1 285 ? 43.029 50.428 105.497 1.00 23.43 285 GLU A O 1
ATOM 2282 N N . THR A 1 286 ? 41.021 50.697 104.520 1.00 25.64 286 THR A N 1
ATOM 2283 C CA . THR A 1 286 ? 40.302 50.578 105.787 1.00 25.13 286 THR A CA 1
ATOM 2284 C C . THR A 1 286 ? 40.610 49.250 106.480 1.00 22.31 286 THR A C 1
ATOM 2285 O O . THR A 1 286 ? 40.888 49.216 107.687 1.00 23.55 286 THR A O 1
ATOM 2289 N N . ILE A 1 287 ? 40.572 48.143 105.734 1.00 21.61 287 ILE A N 1
ATOM 2290 C CA . ILE A 1 287 ? 40.869 46.850 106.348 1.00 21.55 287 ILE A CA 1
ATOM 2291 C C . ILE A 1 287 ? 42.331 46.768 106.747 1.00 23.36 287 ILE A C 1
ATOM 2292 O O . ILE A 1 287 ? 42.665 46.279 107.835 1.00 23.00 287 ILE A O 1
ATOM 2297 N N . ASN A 1 288 ? 43.233 47.197 105.860 1.00 27.35 288 ASN A N 1
ATOM 2298 C CA . ASN A 1 288 ? 44.654 47.119 106.179 1.00 32.62 288 ASN A CA 1
ATOM 2299 C C . ASN A 1 288 ? 44.963 47.892 107.453 1.00 35.40 288 ASN A C 1
ATOM 2300 O O . ASN A 1 288 ? 45.679 47.399 108.333 1.00 28.93 288 ASN A O 1
ATOM 2305 N N . ASP A 1 289 ? 44.409 49.098 107.580 1.00 35.47 289 ASP A N 1
ATOM 2306 C CA . ASP A 1 289 ? 44.668 49.911 108.763 1.00 38.19 289 ASP A CA 1
ATOM 2307 C C . ASP A 1 289 ? 44.033 49.296 109.999 1.00 35.40 289 ASP A C 1
ATOM 2308 O O . ASP A 1 289 ? 44.589 49.390 111.099 1.00 32.59 289 ASP A O 1
ATOM 2313 N N . ALA A 1 290 ? 42.864 48.675 109.839 1.00 33.58 290 ALA A N 1
ATOM 2314 C CA . ALA A 1 290 ? 42.205 48.041 110.972 1.00 33.41 290 ALA A CA 1
ATOM 2315 C C . ALA A 1 290 ? 43.008 46.849 111.481 1.00 35.77 290 ALA A C 1
ATOM 2316 O O . ALA A 1 290 ? 43.095 46.631 112.689 1.00 34.46 290 ALA A O 1
ATOM 2318 N N . LEU A 1 291 ? 43.609 46.072 110.584 1.00 33.42 291 LEU A N 1
ATOM 2319 C CA . LEU A 1 291 ? 44.293 44.848 110.992 1.00 29.46 291 LEU A CA 1
ATOM 2320 C C . LEU A 1 291 ? 45.780 45.046 111.267 1.00 38.42 291 LEU A C 1
ATOM 2321 O O . LEU A 1 291 ? 46.450 44.089 111.679 1.00 38.14 291 LEU A O 1
ATOM 2326 N N . ALA A 1 292 ? 46.313 46.248 111.046 1.00 31.08 292 ALA A N 1
ATOM 2327 C CA . ALA A 1 292 ? 47.700 46.541 111.391 1.00 32.28 292 ALA A CA 1
ATOM 2328 C C . ALA A 1 292 ? 47.984 46.207 112.852 1.00 35.59 292 ALA A C 1
ATOM 2329 O O . ALA A 1 292 ? 47.263 46.642 113.755 1.00 38.72 292 ALA A O 1
ATOM 2331 N N . GLY A 1 293 ? 49.042 45.426 113.077 1.00 40.27 293 GLY A N 1
ATOM 2332 C CA . GLY A 1 293 ? 49.481 45.086 114.414 1.00 38.88 293 GLY A CA 1
ATOM 2333 C C . GLY A 1 293 ? 48.721 43.965 115.087 1.00 40.84 293 GLY A C 1
ATOM 2334 O O . GLY A 1 293 ? 49.063 43.603 116.218 1.00 49.49 293 GLY A O 1
ATOM 2335 N N . THR A 1 294 ? 47.708 43.398 114.442 1.00 40.84 294 THR A N 1
ATOM 2336 C CA . THR A 1 294 ? 46.938 42.329 115.062 1.00 37.87 294 THR A CA 1
ATOM 2337 C C . THR A 1 294 ? 47.534 40.945 114.839 1.00 45.09 294 THR A C 1
ATOM 2338 O O . THR A 1 294 ? 47.113 39.997 115.513 1.00 38.56 294 THR A O 1
ATOM 2342 N N . GLY A 1 295 ? 48.498 40.804 113.924 1.00 37.33 295 GLY A N 1
ATOM 2343 C CA . GLY A 1 295 ? 48.984 39.510 113.510 1.00 37.39 295 GLY A CA 1
ATOM 2344 C C . GLY A 1 295 ? 48.304 38.941 112.281 1.00 39.79 295 GLY A C 1
ATOM 2345 O O . GLY A 1 295 ? 48.843 38.015 111.663 1.00 43.08 295 GLY A O 1
ATOM 2346 N N . LEU A 1 296 ? 47.129 39.452 111.922 1.00 29.11 296 LEU A N 1
ATOM 2347 C CA . LEU A 1 296 ? 46.484 39.081 110.673 1.00 27.03 296 LEU A CA 1
ATOM 2348 C C . LEU A 1 296 ? 47.150 39.859 109.547 1.00 33.44 296 LEU A C 1
ATOM 2349 O O . LEU A 1 296 ? 47.353 41.071 109.663 1.00 35.81 296 LEU A O 1
ATOM 2354 N N . LYS A 1 297 ? 47.527 39.162 108.473 1.00 30.68 297 LYS A N 1
ATOM 2355 C CA . LYS A 1 297 ? 48.348 39.749 107.417 1.00 29.39 297 LYS A CA 1
ATOM 2356 C C . LYS A 1 297 ? 47.586 39.736 106.101 1.00 28.77 297 LYS A C 1
ATOM 2357 O O . LYS A 1 297 ? 47.358 38.667 105.521 1.00 30.03 297 LYS A O 1
ATOM 2359 N N . VAL A 1 298 ? 47.221 40.923 105.613 1.00 28.94 298 VAL A N 1
ATOM 2360 C CA . VAL A 1 298 ? 46.576 41.033 104.308 1.00 32.27 298 VAL A CA 1
ATOM 2361 C C . VAL A 1 298 ? 47.535 40.553 103.224 1.00 29.34 298 VAL A C 1
ATOM 2362 O O . VAL A 1 298 ? 48.698 40.972 103.163 1.00 33.83 298 VAL A O 1
ATOM 2366 N N . PHE A 1 299 ? 47.061 39.631 102.395 1.00 27.83 299 PHE A N 1
ATOM 2367 C CA . PHE A 1 299 ? 47.833 39.136 101.264 1.00 30.74 299 PHE A CA 1
ATOM 2368 C C . PHE A 1 299 ? 48.092 40.263 100.277 1.00 34.77 299 PHE A C 1
ATOM 2369 O O . PHE A 1 299 ? 47.173 40.991 99.883 1.00 27.87 299 PHE A O 1
ATOM 2377 N N . ASP A 1 300 ? 49.353 40.413 99.885 1.00 36.32 300 ASP A N 1
ATOM 2378 C CA . ASP A 1 300 ? 49.732 41.495 98.994 1.00 36.50 300 ASP A CA 1
ATOM 2379 C C . ASP A 1 300 ? 51.067 41.159 98.347 1.00 44.20 300 ASP A C 1
ATOM 2380 O O . ASP A 1 300 ? 51.879 40.419 98.909 1.00 42.77 300 ASP A O 1
ATOM 2385 N N . ASN A 1 301 ? 51.269 41.700 97.148 1.00 41.80 301 ASN A N 1
ATOM 2386 C CA . ASN A 1 301 ? 52.532 41.585 96.430 1.00 37.30 301 ASN A CA 1
ATOM 2387 C C . ASN A 1 301 ? 52.534 42.647 95.338 1.00 41.65 301 ASN A C 1
ATOM 2388 O O . ASN A 1 301 ? 51.555 43.378 95.152 1.00 39.36 301 ASN A O 1
ATOM 2393 N N . ASP A 1 302 ? 53.640 42.707 94.594 1.00 40.38 302 ASP A N 1
ATOM 2394 C CA . ASP A 1 302 ? 53.795 43.753 93.589 1.00 41.67 302 ASP A CA 1
ATOM 2395 C C . ASP A 1 302 ? 52.978 43.487 92.327 1.00 37.19 302 ASP A C 1
ATOM 2396 O O . ASP A 1 302 ? 52.627 44.432 91.617 1.00 38.13 302 ASP A O 1
ATOM 2398 N N . GLU A 1 303 ? 52.649 42.231 92.028 1.00 33.48 303 GLU A N 1
ATOM 2399 C CA . GLU A 1 303 ? 52.070 41.931 90.725 1.00 28.53 303 GLU A CA 1
ATOM 2400 C C . GLU A 1 303 ? 50.547 41.905 90.714 1.00 26.61 303 GLU A C 1
ATOM 2401 O O . GLU A 1 303 ? 49.960 42.029 89.637 1.00 29.93 303 GLU A O 1
ATOM 2405 N N . LYS A 1 304 ? 49.892 41.753 91.865 1.00 26.37 304 LYS A N 1
ATOM 2406 C CA . LYS A 1 304 ? 48.446 41.535 91.875 1.00 21.35 304 LYS A CA 1
ATOM 2407 C C . LYS A 1 304 ? 47.673 42.821 91.567 1.00 23.82 304 LYS A C 1
ATOM 2408 O O . LYS A 1 304 ? 48.168 43.937 91.740 1.00 25.53 304 LYS A O 1
ATOM 2414 N N . CYS A 1 305 ? 46.430 42.655 91.121 1.00 24.85 305 CYS A N 1
ATOM 2415 C CA . CYS A 1 305 ? 45.518 43.788 91.085 1.00 27.70 305 CYS A CA 1
ATOM 2416 C C . CYS A 1 305 ? 44.677 43.797 92.358 1.00 30.58 305 CYS A C 1
ATOM 2417 O O . CYS A 1 305 ? 44.675 42.840 93.138 1.00 24.99 305 CYS A O 1
ATOM 2420 N N . GLN A 1 306 ? 43.959 44.898 92.570 1.00 26.70 306 GLN A N 1
ATOM 2421 C CA . GLN A 1 306 ? 43.106 45.051 93.748 1.00 21.07 306 GLN A CA 1
ATOM 2422 C C . GLN A 1 306 ? 41.683 44.624 93.404 1.00 22.99 306 GLN A C 1
ATOM 2423 O O . GLN A 1 306 ? 40.932 45.371 92.775 1.00 21.75 306 GLN A O 1
ATOM 2429 N N . LEU A 1 307 ? 41.304 43.432 93.847 1.00 17.52 307 LEU A N 1
ATOM 2430 C CA . LEU A 1 307 ? 39.936 42.949 93.723 1.00 21.14 307 LEU A CA 1
ATOM 2431 C C . LEU A 1 307 ? 39.054 43.611 94.776 1.00 21.85 307 LEU A C 1
ATOM 2432 O O . LEU A 1 307 ? 39.559 44.203 95.730 1.00 21.87 307 LEU A O 1
ATOM 2437 N N . PRO A 1 308 ? 37.704 43.532 94.626 1.00 20.93 308 PRO A N 1
ATOM 2438 C CA . PRO A 1 308 ? 36.778 44.090 95.615 1.00 18.50 308 PRO A CA 1
ATOM 2439 C C . PRO A 1 308 ? 36.679 43.202 96.857 1.00 25.07 308 PRO A C 1
ATOM 2440 O O . PRO A 1 308 ? 35.581 42.854 97.318 1.00 24.06 308 PRO A O 1
ATOM 2444 N N . LEU A 1 309 ? 37.837 42.750 97.263 1.00 19.05 309 LEU A N 1
ATOM 2445 C CA . LEU A 1 309 ? 37.940 41.845 98.403 1.00 22.25 309 LEU A CA 1
ATOM 2446 C C . LEU A 1 309 ? 39.370 41.819 98.911 1.00 27.16 309 LEU A C 1
ATOM 2447 O O . LEU A 1 309 ? 40.272 42.144 98.184 1.00 21.28 309 LEU A O 1
ATOM 2452 N N . CYS A 1 310 ? 39.475 41.454 100.173 1.00 27.04 310 CYS A N 1
ATOM 2453 C CA A CYS A 1 310 ? 40.782 41.206 100.875 0.53 21.83 310 CYS A CA 1
ATOM 2454 C CA B CYS A 1 310 ? 40.721 41.206 100.851 0.47 21.98 310 CYS A CA 1
ATOM 2455 C C . CYS A 1 310 ? 40.993 39.702 101.341 1.00 21.69 310 CYS A C 1
ATOM 2456 O O . CYS A 1 310 ? 40.099 38.937 101.842 1.00 25.62 310 CYS A O 1
ATOM 2461 N N . TRP A 1 311 ? 42.171 39.219 100.986 1.00 21.61 311 TRP A N 1
ATOM 2462 C CA . TRP A 1 311 ? 42.605 37.831 101.272 1.00 24.68 311 TRP A CA 1
ATOM 2463 C C . TRP A 1 311 ? 43.552 37.938 102.473 1.00 24.34 311 TRP A C 1
ATOM 2464 O O . TRP A 1 311 ? 44.576 38.498 102.329 1.00 29.02 311 TRP A O 1
ATOM 2475 N N . ILE A 1 312 ? 43.188 37.326 103.581 1.00 25.74 312 ILE A N 1
ATOM 2476 C CA . ILE A 1 312 ? 43.837 37.604 104.858 1.00 27.03 312 ILE A CA 1
ATOM 2477 C C . ILE A 1 312 ? 44.411 36.324 105.453 1.00 26.23 312 ILE A C 1
ATOM 2478 O O . ILE A 1 312 ? 43.685 35.346 105.660 1.00 25.55 312 ILE A O 1
ATOM 2483 N N . ASP A 1 313 ? 45.702 36.359 105.773 1.00 30.98 313 ASP A N 1
ATOM 2484 C CA . ASP A 1 313 ? 46.403 35.249 106.409 1.00 29.93 313 ASP A CA 1
ATOM 2485 C C . ASP A 1 313 ? 46.188 35.343 107.923 1.00 29.84 313 ASP A C 1
ATOM 2486 O O . ASP A 1 313 ? 46.661 36.286 108.570 1.00 28.18 313 ASP A O 1
ATOM 2491 N N . ILE A 1 314 ? 45.466 34.379 108.497 1.00 30.47 314 ILE A N 1
ATOM 2492 C CA . ILE A 1 314 ? 45.162 34.384 109.934 1.00 31.29 314 ILE A CA 1
ATOM 2493 C C . ILE A 1 314 ? 46.034 33.386 110.701 1.00 32.26 314 ILE A C 1
ATOM 2494 O O . ILE A 1 314 ? 45.743 33.082 111.859 1.00 39.68 314 ILE A O 1
ATOM 2499 N N . SER A 1 315 ? 47.111 32.888 110.080 1.00 27.27 315 SER A N 1
ATOM 2500 C CA . SER A 1 315 ? 47.925 31.841 110.692 1.00 33.25 315 SER A CA 1
ATOM 2501 C C . SER A 1 315 ? 48.507 32.268 112.030 1.00 38.45 315 SER A C 1
ATOM 2502 O O . SER A 1 315 ? 48.746 31.421 112.898 1.00 37.96 315 SER A O 1
ATOM 2505 N N . ALA A 1 316 ? 48.757 33.566 112.218 1.00 39.54 316 ALA A N 1
ATOM 2506 C CA . ALA A 1 316 ? 49.316 34.021 113.485 1.00 40.80 316 ALA A CA 1
ATOM 2507 C C . ALA A 1 316 ? 48.385 33.754 114.658 1.00 39.12 316 ALA A C 1
ATOM 2508 O O . ALA A 1 316 ? 48.861 33.647 115.787 1.00 41.75 316 ALA A O 1
ATOM 2510 N N . THR A 1 317 ? 47.075 33.627 114.420 1.00 41.55 317 THR A N 1
ATOM 2511 C CA . THR A 1 317 ? 46.124 33.462 115.516 1.00 43.13 317 THR A CA 1
ATOM 2512 C C . THR A 1 317 ? 46.081 32.045 116.077 1.00 45.22 317 THR A C 1
ATOM 2513 O O . THR A 1 317 ? 45.533 31.845 117.165 1.00 44.47 317 THR A O 1
ATOM 2517 N N . GLY A 1 318 ? 46.608 31.056 115.357 1.00 43.52 318 GLY A N 1
ATOM 2518 C CA . GLY A 1 318 ? 46.494 29.677 115.785 1.00 44.32 318 GLY A CA 1
ATOM 2519 C C . GLY A 1 318 ? 45.198 28.994 115.413 1.00 39.46 318 GLY A C 1
ATOM 2520 O O . GLY A 1 318 ? 45.086 27.781 115.605 1.00 40.71 318 GLY A O 1
ATOM 2521 N N . TYR A 1 319 ? 44.212 29.734 114.904 1.00 33.54 319 TYR A N 1
ATOM 2522 C CA . TYR A 1 319 ? 42.960 29.190 114.397 1.00 35.83 319 TYR A CA 1
ATOM 2523 C C . TYR A 1 319 ? 43.113 28.831 112.924 1.00 40.64 319 TYR A C 1
ATOM 2524 O O . TYR A 1 319 ? 43.904 29.442 112.202 1.00 38.26 319 TYR A O 1
ATOM 2533 N N . ASP A 1 320 ? 42.342 27.845 112.470 1.00 43.34 320 ASP A N 1
ATOM 2534 C CA . ASP A 1 320 ? 42.200 27.699 111.031 1.00 41.76 320 ASP A CA 1
ATOM 2535 C C . ASP A 1 320 ? 40.989 28.513 110.581 1.00 40.06 320 ASP A C 1
ATOM 2536 O O . ASP A 1 320 ? 40.244 29.063 111.400 1.00 35.33 320 ASP A O 1
ATOM 2541 N N . ASP A 1 321 ? 40.779 28.569 109.263 1.00 26.33 321 ASP A N 1
ATOM 2542 C CA . ASP A 1 321 ? 39.824 29.518 108.697 1.00 24.41 321 ASP A CA 1
ATOM 2543 C C . ASP A 1 321 ? 38.399 29.247 109.167 1.00 27.12 321 ASP A C 1
ATOM 2544 O O . ASP A 1 321 ? 37.662 30.180 109.509 1.00 28.16 321 ASP A O 1
ATOM 2549 N N . VAL A 1 322 ? 38.006 27.987 109.149 1.00 24.97 322 VAL A N 1
ATOM 2550 C CA . VAL A 1 322 ? 36.612 27.630 109.512 1.00 29.92 322 VAL A CA 1
ATOM 2551 C C . VAL A 1 322 ? 36.369 27.965 110.972 1.00 31.89 322 VAL A C 1
ATOM 2552 O O . VAL A 1 322 ? 35.370 28.556 111.280 1.00 31.34 322 VAL A O 1
ATOM 2556 N N . SER A 1 323 ? 37.326 27.668 111.848 1.00 33.29 323 SER A N 1
ATOM 2557 C CA A SER A 1 323 ? 37.180 28.010 113.298 0.36 32.92 323 SER A CA 1
ATOM 2558 C CA B SER A 1 323 ? 37.297 28.034 113.290 0.64 32.63 323 SER A CA 1
ATOM 2559 C C . SER A 1 323 ? 37.090 29.511 113.790 1.00 36.12 323 SER A C 1
ATOM 2560 O O . SER A 1 323 ? 36.132 30.085 114.416 1.00 35.57 323 SER A O 1
ATOM 2565 N N . PHE A 1 324 ? 37.944 30.243 113.073 1.00 30.39 324 PHE A N 1
ATOM 2566 C CA . PHE A 1 324 ? 38.005 31.718 113.176 1.00 33.73 324 PHE A CA 1
ATOM 2567 C C . PHE A 1 324 ? 36.714 32.324 112.622 1.00 30.93 324 PHE A C 1
ATOM 2568 O O . PHE A 1 324 ? 36.156 33.145 113.299 1.00 27.42 324 PHE A O 1
ATOM 2576 N N . ALA A 1 325 ? 36.261 31.874 111.450 1.00 25.53 325 ALA A N 1
ATOM 2577 C CA . ALA A 1 325 ? 34.988 32.393 110.958 1.00 27.14 325 ALA A CA 1
ATOM 2578 C C . ALA A 1 325 ? 33.848 32.040 111.907 1.00 29.92 325 ALA A C 1
ATOM 2579 O O . ALA A 1 325 ? 32.914 32.835 112.082 1.00 28.06 325 ALA A O 1
ATOM 2581 N N . ALA A 1 326 ? 33.917 30.865 112.544 1.00 28.85 326 ALA A N 1
ATOM 2582 C CA . ALA A 1 326 ? 32.882 30.478 113.497 1.00 34.38 326 ALA A CA 1
ATOM 2583 C C . ALA A 1 326 ? 32.869 31.409 114.701 1.00 33.70 326 ALA A C 1
ATOM 2584 O O . ALA A 1 326 ? 31.799 31.792 115.188 1.00 36.05 326 ALA A O 1
ATOM 2586 N N . ARG A 1 327 ? 34.051 31.786 115.193 1.00 27.82 327 ARG A N 1
ATOM 2587 C CA . ARG A 1 327 ? 34.116 32.709 116.320 1.00 33.01 327 ARG A CA 1
ATOM 2588 C C . ARG A 1 327 ? 33.587 34.087 115.935 1.00 34.43 327 ARG A C 1
ATOM 2589 O O . ARG A 1 327 ? 32.843 34.707 116.709 1.00 31.67 327 ARG A O 1
ATOM 2594 N N . LEU A 1 328 ? 33.965 34.583 114.745 1.00 30.01 328 LEU A N 1
ATOM 2595 C CA . LEU A 1 328 ? 33.489 35.888 114.291 1.00 27.47 328 LEU A CA 1
ATOM 2596 C C . LEU A 1 328 ? 31.971 35.913 114.159 1.00 33.07 328 LEU A C 1
ATOM 2597 O O . LEU A 1 328 ? 31.332 36.935 114.443 1.00 28.98 328 LEU A O 1
ATOM 2602 N N . LYS A 1 329 ? 31.373 34.794 113.735 1.00 23.79 329 LYS A N 1
ATOM 2603 C CA . LYS A 1 329 ? 29.918 34.725 113.629 1.00 32.51 329 LYS A CA 1
ATOM 2604 C C . LYS A 1 329 ? 29.246 34.952 114.982 1.00 36.81 329 LYS A C 1
ATOM 2605 O O . LYS A 1 329 ? 28.166 35.553 115.052 1.00 30.59 329 LYS A O 1
ATOM 2611 N N . GLU A 1 330 ? 29.863 34.488 116.073 1.00 37.50 330 GLU A N 1
ATOM 2612 C CA . GLU A 1 330 ? 29.271 34.763 117.378 1.00 42.19 330 GLU A CA 1
ATOM 2613 C C . GLU A 1 330 ? 29.280 36.250 117.711 1.00 43.32 330 GLU A C 1
ATOM 2614 O O . GLU A 1 330 ? 28.606 36.662 118.663 1.00 41.20 330 GLU A O 1
ATOM 2620 N N . HIS A 1 331 ? 30.017 37.051 116.941 1.00 37.45 331 HIS A N 1
ATOM 2621 C CA . HIS A 1 331 ? 30.044 38.502 117.051 1.00 36.73 331 HIS A CA 1
ATOM 2622 C C . HIS A 1 331 ? 29.297 39.178 115.905 1.00 37.19 331 HIS A C 1
ATOM 2623 O O . HIS A 1 331 ? 29.500 40.374 115.653 1.00 36.34 331 HIS A O 1
ATOM 2630 N N . ASP A 1 332 ? 28.440 38.421 115.206 1.00 31.69 332 ASP A N 1
ATOM 2631 C CA . ASP A 1 332 ? 27.559 38.920 114.151 1.00 33.74 332 ASP A CA 1
ATOM 2632 C C . ASP A 1 332 ? 28.317 39.319 112.885 1.00 30.67 332 ASP A C 1
ATOM 2633 O O . ASP A 1 332 ? 27.819 40.114 112.087 1.00 34.76 332 ASP A O 1
ATOM 2638 N N . ILE A 1 333 ? 29.496 38.745 112.655 1.00 31.10 333 ILE A N 1
ATOM 2639 C CA . ILE A 1 333 ? 30.314 39.057 111.489 1.00 21.79 333 ILE A CA 1
ATOM 2640 C C . ILE A 1 333 ? 30.508 37.782 110.680 1.00 26.31 333 ILE A C 1
ATOM 2641 O O . ILE A 1 333 ? 30.946 36.762 111.224 1.00 24.97 333 ILE A O 1
ATOM 2646 N N . ALA A 1 334 ? 30.198 37.838 109.385 1.00 29.38 334 ALA A N 1
ATOM 2647 C CA . ALA A 1 334 ? 30.346 36.687 108.498 1.00 27.70 334 ALA A CA 1
ATOM 2648 C C . ALA A 1 334 ? 31.483 36.942 107.514 1.00 26.77 334 ALA A C 1
ATOM 2649 O O . ALA A 1 334 ? 31.460 37.930 106.769 1.00 25.50 334 ALA A O 1
ATOM 2651 N N . VAL A 1 335 ? 32.470 36.048 107.508 1.00 25.77 335 VAL A N 1
ATOM 2652 C CA . VAL A 1 335 ? 33.558 36.073 106.537 1.00 22.60 335 VAL A CA 1
ATOM 2653 C C . VAL A 1 335 ? 33.603 34.710 105.823 1.00 23.27 335 VAL A C 1
ATOM 2654 O O . VAL A 1 335 ? 32.957 33.745 106.232 1.00 24.64 335 VAL A O 1
ATOM 2658 N N . LEU A 1 336 ? 34.384 34.643 104.742 1.00 20.46 336 LEU A N 1
ATOM 2659 C CA . LEU A 1 336 ? 34.515 33.411 103.961 1.00 20.60 336 LEU A CA 1
ATOM 2660 C C . LEU A 1 336 ? 35.761 32.657 104.385 1.00 25.09 336 LEU A C 1
ATOM 2661 O O . LEU A 1 336 ? 36.869 33.199 104.230 1.00 26.64 336 LEU A O 1
ATOM 2666 N N . PRO A 1 337 ? 35.663 31.429 104.898 1.00 26.28 337 PRO A N 1
ATOM 2667 C CA . PRO A 1 337 ? 36.874 30.627 105.067 1.00 20.55 337 PRO A CA 1
ATOM 2668 C C . PRO A 1 337 ? 37.483 30.341 103.705 1.00 21.31 337 PRO A C 1
ATOM 2669 O O . PRO A 1 337 ? 36.776 30.032 102.747 1.00 29.67 337 PRO A O 1
ATOM 2673 N N . GLY A 1 338 ? 38.808 30.418 103.632 1.00 24.46 338 GLY A N 1
ATOM 2674 C CA . GLY A 1 338 ? 39.470 30.436 102.341 1.00 19.83 338 GLY A CA 1
ATOM 2675 C C . GLY A 1 338 ? 39.773 29.087 101.720 1.00 29.46 338 GLY A C 1
ATOM 2676 O O . GLY A 1 338 ? 40.045 29.033 100.517 1.00 22.71 338 GLY A O 1
ATOM 2677 N N . ARG A 1 339 ? 39.741 27.997 102.504 1.00 23.46 339 ARG A N 1
ATOM 2678 C CA . ARG A 1 339 ? 40.235 26.716 101.994 1.00 26.78 339 ARG A CA 1
ATOM 2679 C C . ARG A 1 339 ? 39.488 26.255 100.746 1.00 28.98 339 ARG A C 1
ATOM 2680 O O . ARG A 1 339 ? 40.086 25.609 99.875 1.00 26.77 339 ARG A O 1
ATOM 2688 N N . PHE A 1 340 ? 38.196 26.585 100.627 1.00 21.89 340 PHE A N 1
ATOM 2689 C CA . PHE A 1 340 ? 37.406 26.092 99.504 1.00 24.14 340 PHE A CA 1
ATOM 2690 C C . PHE A 1 340 ? 37.858 26.659 98.170 1.00 26.24 340 PHE A C 1
ATOM 2691 O O . PHE A 1 340 ? 37.597 26.032 97.135 1.00 19.24 340 PHE A O 1
ATOM 2699 N N . PHE A 1 341 ? 38.521 27.822 98.156 1.00 20.67 341 PHE A N 1
ATOM 2700 C CA . PHE A 1 341 ? 39.066 28.314 96.888 1.00 17.43 341 PHE A CA 1
ATOM 2701 C C . PHE A 1 341 ? 40.135 27.375 96.343 1.00 21.46 341 PHE A C 1
ATOM 2702 O O . PHE A 1 341 ? 40.311 27.281 95.125 1.00 18.83 341 PHE A O 1
ATOM 2710 N N . TYR A 1 342 ? 40.866 26.684 97.221 1.00 20.80 342 TYR A N 1
ATOM 2711 C CA . TYR A 1 342 ? 41.846 25.698 96.770 1.00 22.48 342 TYR A CA 1
ATOM 2712 C C . TYR A 1 342 ? 41.136 24.346 96.662 1.00 24.76 342 TYR A C 1
ATOM 2713 O O . TYR A 1 342 ? 41.335 23.411 97.446 1.00 23.88 342 TYR A O 1
ATOM 2722 N N . TRP A 1 343 ? 40.274 24.275 95.639 1.00 22.93 343 TRP A N 1
ATOM 2723 C CA . TRP A 1 343 ? 39.265 23.225 95.553 1.00 21.64 343 TRP A CA 1
ATOM 2724 C C . TRP A 1 343 ? 39.863 21.833 95.379 1.00 25.39 343 TRP A C 1
ATOM 2725 O O . TRP A 1 343 ? 39.176 20.841 95.661 1.00 24.28 343 TRP A O 1
ATOM 2736 N N . ASN A 1 344 ? 41.125 21.731 94.950 1.00 23.16 344 ASN A N 1
ATOM 2737 C CA . ASN A 1 344 ? 41.795 20.440 94.810 1.00 24.44 344 ASN A CA 1
ATOM 2738 C C . ASN A 1 344 ? 42.771 20.154 95.939 1.00 30.10 344 ASN A C 1
ATOM 2739 O O . ASN A 1 344 ? 43.460 19.134 95.896 1.00 23.56 344 ASN A O 1
ATOM 2744 N N . SER A 1 345 ? 42.864 21.027 96.941 1.00 30.22 345 SER A N 1
ATOM 2745 C CA . SER A 1 345 ? 43.911 20.863 97.942 1.00 31.20 345 SER A CA 1
ATOM 2746 C C . SER A 1 345 ? 43.562 21.631 99.213 1.00 27.79 345 SER A C 1
ATOM 2747 O O . SER A 1 345 ? 44.426 22.292 99.806 1.00 27.55 345 SER A O 1
ATOM 2750 N N . LYS A 1 346 ? 42.298 21.525 99.638 1.00 24.54 346 LYS A N 1
ATOM 2751 C CA . LYS A 1 346 ? 41.759 22.424 100.665 1.00 30.39 346 LYS A CA 1
ATOM 2752 C C . LYS A 1 346 ? 42.591 22.403 101.939 1.00 26.62 346 LYS A C 1
ATOM 2753 O O . LYS A 1 346 ? 42.908 23.461 102.504 1.00 23.91 346 LYS A O 1
ATOM 2759 N N . SER A 1 347 ? 42.951 21.200 102.414 1.00 24.44 347 SER A N 1
ATOM 2760 C CA . SER A 1 347 ? 43.618 21.065 103.704 1.00 25.50 347 SER A CA 1
ATOM 2761 C C . SER A 1 347 ? 45.034 21.610 103.703 1.00 33.73 347 SER A C 1
ATOM 2762 O O . SER A 1 347 ? 45.625 21.766 104.779 1.00 26.71 347 SER A O 1
ATOM 2765 N N . GLN A 1 348 ? 45.605 21.889 102.539 1.00 30.98 348 GLN A N 1
ATOM 2766 C CA . GLN A 1 348 ? 46.890 22.570 102.505 1.00 31.66 348 GLN A CA 1
ATOM 2767 C C . GLN A 1 348 ? 46.739 24.083 102.500 1.00 32.39 348 GLN A C 1
ATOM 2768 O O . GLN A 1 348 ? 47.752 24.790 102.487 1.00 29.28 348 GLN A O 1
ATOM 2774 N N . HIS A 1 349 ? 45.506 24.595 102.522 1.00 24.04 349 HIS A N 1
ATOM 2775 C CA . HIS A 1 349 ? 45.267 26.034 102.430 1.00 25.31 349 HIS A CA 1
ATOM 2776 C C . HIS A 1 349 ? 44.157 26.462 103.394 1.00 27.19 349 HIS A C 1
ATOM 2777 O O . HIS A 1 349 ? 43.138 27.018 102.988 1.00 21.97 349 HIS A O 1
ATOM 2784 N N . THR A 1 350 ? 44.373 26.242 104.697 1.00 27.68 350 THR A N 1
ATOM 2785 C CA . THR A 1 350 ? 43.372 26.547 105.717 1.00 29.28 350 THR A CA 1
ATOM 2786 C C . THR A 1 350 ? 43.686 27.806 106.529 1.00 34.25 350 THR A C 1
ATOM 2787 O O . THR A 1 350 ? 43.081 28.017 107.586 1.00 28.92 350 THR A O 1
ATOM 2791 N N . GLN A 1 351 ? 44.606 28.651 106.080 1.00 27.56 351 GLN A N 1
ATOM 2792 C CA . GLN A 1 351 ? 45.059 29.738 106.936 1.00 35.41 351 GLN A CA 1
ATOM 2793 C C . GLN A 1 351 ? 44.549 31.105 106.487 1.00 33.80 351 GLN A C 1
ATOM 2794 O O . GLN A 1 351 ? 45.005 32.123 107.014 1.00 30.54 351 GLN A O 1
ATOM 2800 N N . PHE A 1 352 ? 43.569 31.151 105.582 1.00 24.68 352 PHE A N 1
ATOM 2801 C CA . PHE A 1 352 ? 43.094 32.400 104.999 1.00 24.56 352 PHE A CA 1
ATOM 2802 C C . PHE A 1 352 ? 41.596 32.581 105.218 1.00 25.49 352 PHE A C 1
ATOM 2803 O O . PHE A 1 352 ? 40.834 31.613 105.238 1.00 24.96 352 PHE A O 1
ATOM 2811 N N . ILE A 1 353 ? 41.177 33.837 105.389 1.00 20.81 353 ILE A N 1
ATOM 2812 C CA . ILE A 1 353 ? 39.778 34.206 105.233 1.00 20.45 353 ILE A CA 1
ATOM 2813 C C . ILE A 1 353 ? 39.696 35.256 104.128 1.00 25.54 353 ILE A C 1
ATOM 2814 O O . ILE A 1 353 ? 40.663 35.965 103.823 1.00 22.55 353 ILE A O 1
ATOM 2819 N N . ARG A 1 354 ? 38.524 35.343 103.517 1.00 22.88 354 ARG A N 1
ATOM 2820 C CA . ARG A 1 354 ? 38.250 36.369 102.522 1.00 20.38 354 ARG A CA 1
ATOM 2821 C C . ARG A 1 354 ? 37.181 37.307 103.069 1.00 21.59 354 ARG A C 1
ATOM 2822 O O . ARG A 1 354 ? 36.157 36.848 103.589 1.00 22.05 354 ARG A O 1
ATOM 2830 N N . VAL A 1 355 ? 37.464 38.589 102.966 1.00 19.29 355 VAL A N 1
ATOM 2831 C CA . VAL A 1 355 ? 36.530 39.650 103.402 1.00 21.83 355 VAL A CA 1
ATOM 2832 C C . VAL A 1 355 ? 36.188 40.492 102.173 1.00 21.03 355 VAL A C 1
ATOM 2833 O O . VAL A 1 355 ? 37.047 41.081 101.601 1.00 21.78 355 VAL A O 1
ATOM 2837 N N . SER A 1 356 ? 34.930 40.488 101.777 1.00 20.92 356 SER A N 1
ATOM 2838 C CA A SER A 1 356 ? 34.453 41.342 100.639 0.67 22.33 356 SER A CA 1
ATOM 2839 C CA B SER A 1 356 ? 34.344 41.347 100.708 0.33 23.02 356 SER A CA 1
ATOM 2840 C C . SER A 1 356 ? 34.187 42.879 100.967 1.00 21.15 356 SER A C 1
ATOM 2841 O O . SER A 1 356 ? 33.891 43.337 102.125 1.00 24.70 356 SER A O 1
ATOM 2846 N N . LEU A 1 357 ? 34.634 43.701 100.037 1.00 22.12 357 LEU A N 1
ATOM 2847 C CA . LEU A 1 357 ? 34.622 45.166 100.241 1.00 19.40 357 LEU A CA 1
ATOM 2848 C C . LEU A 1 357 ? 33.348 45.886 99.786 1.00 28.05 357 LEU A C 1
ATOM 2849 O O . LEU A 1 357 ? 32.990 46.839 100.437 1.00 26.67 357 LEU A O 1
ATOM 2854 N N . MET A 1 358 ? 32.689 45.415 98.736 1.00 25.59 358 MET A N 1
ATOM 2855 C CA . MET A 1 358 ? 31.665 46.261 98.123 1.00 28.09 358 MET A CA 1
ATOM 2856 C C . MET A 1 358 ? 30.287 45.969 98.725 1.00 27.74 358 MET A C 1
ATOM 2857 O O . MET A 1 358 ? 29.358 45.526 98.059 1.00 29.61 358 MET A O 1
ATOM 2862 N N . LYS A 1 359 ? 30.172 46.251 100.014 1.00 24.22 359 LYS A N 1
ATOM 2863 C CA . LYS A 1 359 ? 28.953 46.048 100.772 1.00 24.79 359 LYS A CA 1
ATOM 2864 C C . LYS A 1 359 ? 28.297 47.390 101.062 1.00 21.99 359 LYS A C 1
ATOM 2865 O O . LYS A 1 359 ? 28.909 48.442 100.860 1.00 23.71 359 LYS A O 1
ATOM 2871 N N . PRO A 1 360 ? 27.040 47.397 101.515 1.00 26.22 360 PRO A N 1
ATOM 2872 C CA . PRO A 1 360 ? 26.387 48.667 101.855 1.00 31.32 360 PRO A CA 1
ATOM 2873 C C . PRO A 1 360 ? 27.253 49.488 102.800 1.00 22.96 360 PRO A C 1
ATOM 2874 O O . PRO A 1 360 ? 27.779 48.975 103.797 1.00 23.92 360 PRO A O 1
ATOM 2878 N N . ASP A 1 361 ? 27.410 50.773 102.470 1.00 23.84 361 ASP A N 1
ATOM 2879 C CA . ASP A 1 361 ? 28.529 51.551 102.994 1.00 24.58 361 ASP A CA 1
ATOM 2880 C C . ASP A 1 361 ? 28.524 51.599 104.518 1.00 28.02 361 ASP A C 1
ATOM 2881 O O . ASP A 1 361 ? 29.557 51.371 105.158 1.00 25.56 361 ASP A O 1
ATOM 2886 N N . ALA A 1 362 ? 27.374 51.912 105.116 1.00 26.81 362 ALA A N 1
ATOM 2887 C CA . ALA A 1 362 ? 27.315 52.049 106.569 1.00 32.59 362 ALA A CA 1
ATOM 2888 C C . ALA A 1 362 ? 27.609 50.723 107.254 1.00 32.24 362 ALA A C 1
ATOM 2889 O O . ALA A 1 362 ? 28.404 50.664 108.199 1.00 30.64 362 ALA A O 1
ATOM 2891 N N . GLU A 1 363 ? 26.949 49.653 106.803 1.00 28.81 363 GLU A N 1
ATOM 2892 C CA . GLU A 1 363 ? 27.257 48.313 107.290 1.00 30.99 363 GLU A CA 1
ATOM 2893 C C . GLU A 1 363 ? 28.737 47.981 107.127 1.00 31.99 363 GLU A C 1
ATOM 2894 O O . GLU A 1 363 ? 29.357 47.397 108.032 1.00 27.82 363 GLU A O 1
ATOM 2900 N N . PHE A 1 364 ? 29.324 48.332 105.978 1.00 26.33 364 PHE A N 1
ATOM 2901 C CA . PHE A 1 364 ? 30.726 47.987 105.753 1.00 24.53 364 PHE A CA 1
ATOM 2902 C C . PHE A 1 364 ? 31.624 48.638 106.799 1.00 25.80 364 PHE A C 1
ATOM 2903 O O . PHE A 1 364 ? 32.398 47.956 107.480 1.00 26.25 364 PHE A O 1
ATOM 2911 N N . TYR A 1 365 ? 31.520 49.964 106.953 1.00 23.03 365 TYR A N 1
ATOM 2912 C CA . TYR A 1 365 ? 32.450 50.680 107.821 1.00 26.75 365 TYR A CA 1
ATOM 2913 C C . TYR A 1 365 ? 32.196 50.351 109.288 1.00 30.81 365 TYR A C 1
ATOM 2914 O O . TYR A 1 365 ? 33.137 50.077 110.043 1.00 27.11 365 TYR A O 1
ATOM 2923 N N . GLU A 1 366 ? 30.931 50.365 109.714 1.00 23.93 366 GLU A N 1
ATOM 2924 C CA . GLU A 1 366 ? 30.630 49.928 111.067 1.00 24.87 366 GLU A CA 1
ATOM 2925 C C . GLU A 1 366 ? 31.116 48.502 111.287 1.00 32.21 366 GLU A C 1
ATOM 2926 O O . GLU A 1 366 ? 31.684 48.184 112.341 1.00 26.66 366 GLU A O 1
ATOM 2932 N N . GLY A 1 367 ? 30.946 47.647 110.275 1.00 33.38 367 GLY A N 1
ATOM 2933 C CA . GLY A 1 367 ? 31.298 46.245 110.420 1.00 27.39 367 GLY A CA 1
ATOM 2934 C C . GLY A 1 367 ? 32.788 46.008 110.552 1.00 28.36 367 GLY A C 1
ATOM 2935 O O . GLY A 1 367 ? 33.217 45.109 111.279 1.00 31.79 367 GLY A O 1
ATOM 2936 N N . ILE A 1 368 ? 33.600 46.803 109.855 1.00 24.48 368 ILE A N 1
ATOM 2937 C CA . ILE A 1 368 ? 35.044 46.641 109.979 1.00 23.16 368 ILE A CA 1
ATOM 2938 C C . ILE A 1 368 ? 35.510 47.087 111.363 1.00 33.80 368 ILE A C 1
ATOM 2939 O O . ILE A 1 368 ? 36.429 46.497 111.942 1.00 29.75 368 ILE A O 1
ATOM 2944 N N . GLY A 1 369 ? 34.881 48.130 111.917 1.00 34.68 369 GLY A N 1
ATOM 2945 C CA . GLY A 1 369 ? 35.167 48.509 113.294 1.00 32.60 369 GLY A CA 1
ATOM 2946 C C . GLY A 1 369 ? 34.778 47.423 114.281 1.00 32.62 369 GLY A C 1
ATOM 2947 O O . GLY A 1 369 ? 35.481 47.178 115.265 1.00 30.56 369 GLY A O 1
ATOM 2948 N N . LYS A 1 370 ? 33.651 46.757 114.035 1.00 27.34 370 LYS A N 1
ATOM 2949 C CA . LYS A 1 370 ? 33.288 45.620 114.872 1.00 30.68 370 LYS A CA 1
ATOM 2950 C C . LYS A 1 370 ? 34.261 44.465 114.673 1.00 28.78 370 LYS A C 1
ATOM 2951 O O . LYS A 1 370 ? 34.589 43.753 115.631 1.00 29.84 370 LYS A O 1
ATOM 2955 N N . LEU A 1 371 ? 34.739 44.272 113.437 1.00 26.74 371 LEU A N 1
ATOM 2956 C CA . LEU A 1 371 ? 35.703 43.210 113.156 1.00 29.17 371 LEU A CA 1
ATOM 2957 C C . LEU A 1 371 ? 37.011 43.424 113.905 1.00 27.77 371 LEU A C 1
ATOM 2958 O O . LEU A 1 371 ? 37.592 42.474 114.451 1.00 28.89 371 LEU A O 1
ATOM 2963 N N . LYS A 1 372 ? 37.508 44.661 113.908 1.00 27.69 372 LYS A N 1
ATOM 2964 C CA . LYS A 1 372 ? 38.718 44.988 114.653 1.00 29.24 372 LYS A CA 1
ATOM 2965 C C . LYS A 1 372 ? 38.540 44.693 116.140 1.00 35.42 372 LYS A C 1
ATOM 2966 O O . LYS A 1 372 ? 39.433 44.128 116.789 1.00 38.78 372 LYS A O 1
ATOM 2972 N N . GLU A 1 373 ? 37.386 45.061 116.693 1.00 32.59 373 GLU A N 1
ATOM 2973 C CA . GLU A 1 373 ? 37.119 44.826 118.109 1.00 34.00 373 GLU A CA 1
ATOM 2974 C C . GLU A 1 373 ? 36.987 43.335 118.410 1.00 34.99 373 GLU A C 1
ATOM 2975 O O . GLU A 1 373 ? 37.496 42.851 119.430 1.00 37.78 373 GLU A O 1
ATOM 2981 N N . ALA A 1 374 ? 36.315 42.590 117.530 1.00 33.00 374 ALA A N 1
ATOM 2982 C CA . ALA A 1 374 ? 36.177 41.147 117.723 1.00 33.91 374 ALA A CA 1
ATOM 2983 C C . ALA A 1 374 ? 37.529 40.445 117.663 1.00 34.12 374 ALA A C 1
ATOM 2984 O O . ALA A 1 374 ? 37.816 39.578 118.495 1.00 36.81 374 ALA A O 1
ATOM 2986 N N . VAL A 1 375 ? 38.366 40.794 116.682 1.00 36.19 375 VAL A N 1
ATOM 2987 C CA . VAL A 1 375 ? 39.712 40.226 116.610 1.00 41.40 375 VAL A CA 1
ATOM 2988 C C . VAL A 1 375 ? 40.481 40.531 117.889 1.00 46.05 375 VAL A C 1
ATOM 2989 O O . VAL A 1 375 ? 41.122 39.648 118.472 1.00 45.26 375 VAL A O 1
ATOM 2993 N N . THR A 1 376 ? 40.429 41.790 118.340 1.00 35.76 376 THR A N 1
ATOM 2994 C CA . THR A 1 376 ? 41.079 42.160 119.589 1.00 38.36 376 THR A CA 1
ATOM 2995 C C . THR A 1 376 ? 40.569 41.296 120.733 1.00 40.28 376 THR A C 1
ATOM 2996 O O . THR A 1 376 ? 41.359 40.688 121.460 1.00 43.58 376 THR A O 1
ATOM 3000 N N . ARG A 1 377 ? 39.244 41.199 120.878 1.00 40.05 377 ARG A N 1
ATOM 3001 C CA . ARG A 1 377 ? 38.667 40.433 121.980 1.00 47.43 377 ARG A CA 1
ATOM 3002 C C . ARG A 1 377 ? 38.959 38.941 121.846 1.00 47.32 377 ARG A C 1
ATOM 3003 O O . ARG A 1 377 ? 39.157 38.263 122.858 1.00 59.32 377 ARG A O 1
ATOM 3005 N N . ILE A 1 378 ? 39.009 38.417 120.618 1.00 51.32 378 ILE A N 1
ATOM 3006 C CA . ILE A 1 378 ? 39.300 36.997 120.433 1.00 44.03 378 ILE A CA 1
ATOM 3007 C C . ILE A 1 378 ? 40.739 36.695 120.826 1.00 48.26 378 ILE A C 1
ATOM 3008 O O . ILE A 1 378 ? 41.017 35.707 121.517 1.00 54.19 378 ILE A O 1
ATOM 3013 N N . LEU A 1 379 ? 41.675 37.546 120.411 1.00 41.71 379 LEU A N 1
ATOM 3014 C CA . LEU A 1 379 ? 43.077 37.295 120.717 1.00 46.60 379 LEU A CA 1
ATOM 3015 C C . LEU A 1 379 ? 43.384 37.507 122.193 1.00 54.86 379 LEU A C 1
ATOM 3016 O O . LEU A 1 379 ? 44.238 36.807 122.748 1.00 62.12 379 LEU A O 1
ATOM 3021 N N . GLU A 1 380 ? 42.711 38.457 122.846 1.00 51.81 380 GLU A N 1
ATOM 3022 C CA . GLU A 1 380 ? 42.966 38.657 124.271 1.00 52.95 380 GLU A CA 1
ATOM 3023 C C . GLU A 1 380 ? 42.350 37.543 125.113 1.00 56.91 380 GLU A C 1
ATOM 3024 O O . GLU A 1 380 ? 42.913 37.172 126.152 1.00 60.87 380 GLU A O 1
ATOM 3030 N N . LYS A 1 381 ? 41.207 36.991 124.690 1.00 53.62 381 LYS A N 1
ATOM 3031 C CA . LYS A 1 381 ? 40.689 35.800 125.357 1.00 59.25 381 LYS A CA 1
ATOM 3032 C C . LYS A 1 381 ? 41.641 34.627 125.182 1.00 62.90 381 LYS A C 1
ATOM 3033 O O . LYS A 1 381 ? 41.662 33.713 126.015 1.00 69.67 381 LYS A O 1
ATOM 3039 N N . LEU A 1 382 ? 42.439 34.643 124.111 1.00 65.11 382 LEU A N 1
ATOM 3040 C CA . LEU A 1 382 ? 43.433 33.606 123.875 1.00 67.40 382 LEU A CA 1
ATOM 3041 C C . LEU A 1 382 ? 44.678 33.781 124.736 1.00 71.07 382 LEU A C 1
ATOM 3042 O O . LEU A 1 382 ? 45.374 32.796 124.998 1.00 80.65 382 LEU A O 1
ATOM 3044 N N . GLU A 1 383 ? 44.977 35.004 125.183 1.00 70.05 383 GLU A N 1
ATOM 3045 C CA . GLU A 1 383 ? 46.061 35.183 126.145 1.00 75.33 383 GLU A CA 1
ATOM 3046 C C . GLU A 1 383 ? 45.683 34.641 127.519 1.00 82.28 383 GLU A C 1
ATOM 3047 O O . GLU A 1 383 ? 46.564 34.256 128.298 1.00 89.94 383 GLU A O 1
ATOM 3049 N N . HIS A 1 384 ? 44.389 34.600 127.835 1.00 81.08 384 HIS A N 1
ATOM 3050 C CA . HIS A 1 384 ? 43.898 34.000 129.067 1.00 83.09 384 HIS A CA 1
ATOM 3051 C C . HIS A 1 384 ? 43.672 32.496 128.933 1.00 85.40 384 HIS A C 1
ATOM 3052 O O . HIS A 1 384 ? 42.904 31.920 129.713 1.00 91.75 384 HIS A O 1
ATOM 3054 N N . HIS A 1 385 ? 44.317 31.854 127.961 1.00 81.14 385 HIS A N 1
ATOM 3055 C CA . HIS A 1 385 ? 44.177 30.417 127.751 1.00 80.14 385 HIS A CA 1
ATOM 3056 C C . HIS A 1 385 ? 45.540 29.753 127.554 1.00 77.76 385 HIS A C 1
ATOM 3057 O O . HIS A 1 385 ? 45.789 28.657 128.064 1.00 79.75 385 HIS A O 1
ATOM 3059 N N . THR B 1 3 ? 21.758 25.997 60.154 1.00 73.01 3 THR B N 1
ATOM 3060 C CA . THR B 1 3 ? 21.180 24.935 59.339 1.00 68.92 3 THR B CA 1
ATOM 3061 C C . THR B 1 3 ? 19.871 25.385 58.692 1.00 66.81 3 THR B C 1
ATOM 3062 O O . THR B 1 3 ? 19.402 26.504 58.919 1.00 60.33 3 THR B O 1
ATOM 3066 N N . ASP B 1 4 ? 19.279 24.488 57.902 1.00 63.77 4 ASP B N 1
ATOM 3067 C CA . ASP B 1 4 ? 18.138 24.826 57.060 1.00 68.12 4 ASP B CA 1
ATOM 3068 C C . ASP B 1 4 ? 16.791 24.692 57.757 1.00 70.96 4 ASP B C 1
ATOM 3069 O O . ASP B 1 4 ? 15.825 25.344 57.342 1.00 84.10 4 ASP B O 1
ATOM 3074 N N . ARG B 1 5 ? 16.686 23.859 58.782 1.00 61.06 5 ARG B N 1
ATOM 3075 C CA . ARG B 1 5 ? 15.418 23.630 59.461 1.00 54.48 5 ARG B CA 1
ATOM 3076 C C . ARG B 1 5 ? 15.522 24.070 60.917 1.00 45.01 5 ARG B C 1
ATOM 3077 O O . ARG B 1 5 ? 16.576 24.506 61.394 1.00 40.40 5 ARG B O 1
ATOM 3085 N N . TYR B 1 6 ? 14.410 23.943 61.628 1.00 33.78 6 TYR B N 1
ATOM 3086 C CA . TYR B 1 6 ? 14.348 24.336 63.023 1.00 32.05 6 TYR B CA 1
ATOM 3087 C C . TYR B 1 6 ? 14.582 23.125 63.907 1.00 35.01 6 TYR B C 1
ATOM 3088 O O . TYR B 1 6 ? 14.077 22.033 63.633 1.00 47.49 6 TYR B O 1
ATOM 3097 N N . ASP B 1 7 ? 15.353 23.330 64.964 1.00 31.30 7 ASP B N 1
ATOM 3098 C CA . ASP B 1 7 ? 15.628 22.290 65.933 1.00 38.98 7 ASP B CA 1
ATOM 3099 C C . ASP B 1 7 ? 14.917 22.506 67.257 1.00 40.85 7 ASP B C 1
ATOM 3100 O O . ASP B 1 7 ? 14.898 21.587 68.080 1.00 39.22 7 ASP B O 1
ATOM 3105 N N . SER B 1 8 ? 14.332 23.683 67.486 1.00 31.18 8 SER B N 1
ATOM 3106 C CA . SER B 1 8 ? 13.672 23.942 68.755 1.00 27.77 8 SER B CA 1
ATOM 3107 C C . SER B 1 8 ? 12.654 25.057 68.582 1.00 30.04 8 SER B C 1
ATOM 3108 O O . SER B 1 8 ? 12.746 25.877 67.662 1.00 25.85 8 SER B O 1
ATOM 3111 N N . LEU B 1 9 ? 11.679 25.076 69.492 1.00 28.62 9 LEU B N 1
ATOM 3112 C CA . LEU B 1 9 ? 10.760 26.204 69.550 1.00 30.04 9 LEU B CA 1
ATOM 3113 C C . LEU B 1 9 ? 11.508 27.502 69.850 1.00 24.79 9 LEU B C 1
ATOM 3114 O O . LEU B 1 9 ? 11.212 28.544 69.256 1.00 25.60 9 LEU B O 1
ATOM 3119 N N . THR B 1 10 ? 12.504 27.458 70.742 1.00 25.12 10 THR B N 1
ATOM 3120 C CA . THR B 1 10 ? 13.217 28.691 71.080 1.00 28.40 10 THR B CA 1
ATOM 3121 C C . THR B 1 10 ? 13.917 29.272 69.852 1.00 25.95 10 THR B C 1
ATOM 3122 O O . THR B 1 10 ? 13.974 30.498 69.682 1.00 23.84 10 THR B O 1
ATOM 3126 N N . GLU B 1 11 ? 14.440 28.409 68.972 1.00 22.69 11 GLU B N 1
ATOM 3127 C CA . GLU B 1 11 ? 15.088 28.896 67.758 1.00 23.80 11 GLU B CA 1
ATOM 3128 C C . GLU B 1 11 ? 14.103 29.668 66.892 1.00 23.90 11 GLU B C 1
ATOM 3129 O O . GLU B 1 11 ? 14.430 30.743 66.380 1.00 25.52 11 GLU B O 1
ATOM 3135 N N . VAL B 1 12 ? 12.881 29.147 66.736 1.00 24.13 12 VAL B N 1
ATOM 3136 C CA . VAL B 1 12 ? 11.855 29.873 65.987 1.00 27.72 12 VAL B CA 1
ATOM 3137 C C . VAL B 1 12 ? 11.520 31.187 66.683 1.00 24.37 12 VAL B C 1
ATOM 3138 O O . VAL B 1 12 ? 11.338 32.230 66.034 1.00 25.12 12 VAL B O 1
ATOM 3142 N N . GLU B 1 13 ? 11.430 31.156 68.011 1.00 23.80 13 GLU B N 1
ATOM 3143 C CA . GLU B 1 13 ? 11.098 32.360 68.766 1.00 24.57 13 GLU B CA 1
ATOM 3144 C C . GLU B 1 13 ? 12.199 33.410 68.651 1.00 26.50 13 GLU B C 1
ATOM 3145 O O . GLU B 1 13 ? 11.906 34.605 68.531 1.00 27.15 13 GLU B O 1
ATOM 3151 N N . VAL B 1 14 ? 13.469 32.987 68.666 1.00 22.41 14 VAL B N 1
ATOM 3152 C CA . VAL B 1 14 ? 14.571 33.934 68.494 1.00 23.20 14 VAL B CA 1
ATOM 3153 C C . VAL B 1 14 ? 14.468 34.618 67.135 1.00 24.15 14 VAL B C 1
ATOM 3154 O O . VAL B 1 14 ? 14.582 35.847 67.021 1.00 24.53 14 VAL B O 1
ATOM 3158 N N . GLU B 1 15 ? 14.258 33.822 66.084 1.00 24.76 15 GLU B N 1
ATOM 3159 C CA . GLU B 1 15 ? 14.053 34.367 64.750 1.00 26.24 15 GLU B CA 1
ATOM 3160 C C . GLU B 1 15 ? 12.857 35.314 64.716 1.00 31.40 15 GLU B C 1
ATOM 3161 O O . GLU B 1 15 ? 12.916 36.378 64.088 1.00 31.51 15 GLU B O 1
ATOM 3167 N N . GLY B 1 16 ? 11.777 34.965 65.421 1.00 33.01 16 GLY B N 1
ATOM 3168 C CA . GLY B 1 16 ? 10.607 35.826 65.469 1.00 28.09 16 GLY B CA 1
ATOM 3169 C C . GLY B 1 16 ? 10.859 37.201 66.066 1.00 27.54 16 GLY B C 1
ATOM 3170 O O . GLY B 1 16 ? 10.124 38.145 65.751 1.00 34.35 16 GLY B O 1
ATOM 3171 N N . LEU B 1 17 ? 11.905 37.352 66.888 1.00 27.43 17 LEU B N 1
ATOM 3172 C CA . LEU B 1 17 ? 12.202 38.643 67.512 1.00 31.73 17 LEU B CA 1
ATOM 3173 C C . LEU B 1 17 ? 12.523 39.736 66.499 1.00 39.43 17 LEU B C 1
ATOM 3174 O O . LEU B 1 17 ? 12.513 40.916 66.867 1.00 44.62 17 LEU B O 1
ATOM 3179 N N . SER B 1 18 ? 12.796 39.380 65.243 1.00 34.52 18 SER B N 1
ATOM 3180 C CA . SER B 1 18 ? 13.144 40.337 64.203 1.00 41.30 18 SER B CA 1
ATOM 3181 C C . SER B 1 18 ? 12.007 40.599 63.221 1.00 43.58 18 SER B C 1
ATOM 3182 O O . SER B 1 18 ? 12.239 41.233 62.185 1.00 44.16 18 SER B O 1
ATOM 3185 N N . TYR B 1 19 ? 10.792 40.128 63.508 1.00 36.44 19 TYR B N 1
ATOM 3186 C CA . TYR B 1 19 ? 9.664 40.261 62.594 1.00 43.21 19 TYR B CA 1
ATOM 3187 C C . TYR B 1 19 ? 8.678 41.318 63.085 1.00 41.20 19 TYR B C 1
ATOM 3188 O O . TYR B 1 19 ? 8.496 41.510 64.290 1.00 40.01 19 TYR B O 1
ATOM 3197 N N . LEU B 1 20 ? 8.036 41.992 62.124 1.00 41.44 20 LEU B N 1
ATOM 3198 C CA . LEU B 1 20 ? 7.155 43.113 62.446 1.00 40.67 20 LEU B CA 1
ATOM 3199 C C . LEU B 1 20 ? 6.017 42.677 63.363 1.00 35.27 20 LEU B C 1
ATOM 3200 O O . LEU B 1 20 ? 5.715 43.340 64.362 1.00 35.54 20 LEU B O 1
ATOM 3205 N N . TYR B 1 21 ? 5.368 41.568 63.036 1.00 30.87 21 TYR B N 1
ATOM 3206 C CA . TYR B 1 21 ? 4.292 41.015 63.854 1.00 28.87 21 TYR B CA 1
ATOM 3207 C C . TYR B 1 21 ? 4.764 39.662 64.380 1.00 28.02 21 TYR B C 1
ATOM 3208 O O . TYR B 1 21 ? 4.674 38.648 63.677 1.00 33.45 21 TYR B O 1
ATOM 3217 N N . ASN B 1 22 ? 5.261 39.650 65.613 1.00 29.15 22 ASN B N 1
ATOM 3218 C CA . ASN B 1 22 ? 5.842 38.453 66.216 1.00 34.98 22 ASN B CA 1
ATOM 3219 C C . ASN B 1 22 ? 4.853 37.822 67.191 1.00 29.43 22 ASN B C 1
ATOM 3220 O O . ASN B 1 22 ? 4.737 38.259 68.340 1.00 27.44 22 ASN B O 1
ATOM 3225 N N . PHE B 1 23 ? 4.186 36.753 66.744 1.00 26.61 23 PHE B N 1
ATOM 3226 C CA . PHE B 1 23 ? 3.301 35.949 67.582 1.00 32.23 23 PHE B CA 1
ATOM 3227 C C . PHE B 1 23 ? 3.944 34.642 68.037 1.00 33.48 23 PHE B C 1
ATOM 3228 O O . PHE B 1 23 ? 3.230 33.678 68.322 1.00 33.90 23 PHE B O 1
ATOM 3236 N N . ALA B 1 24 ? 5.272 34.572 68.105 1.00 36.54 24 ALA B N 1
ATOM 3237 C CA . ALA B 1 24 ? 5.934 33.285 68.361 1.00 31.80 24 ALA B CA 1
ATOM 3238 C C . ALA B 1 24 ? 6.039 32.978 69.855 1.00 28.97 24 ALA B C 1
ATOM 3239 O O . ALA B 1 24 ? 5.378 32.059 70.343 1.00 35.45 24 ALA B O 1
ATOM 3241 N N . ASP B 1 25 ? 6.878 33.715 70.585 1.00 27.94 25 ASP B N 1
ATOM 3242 C CA . ASP B 1 25 ? 7.112 33.351 71.981 1.00 34.17 25 ASP B CA 1
ATOM 3243 C C . ASP B 1 25 ? 5.943 33.774 72.874 1.00 31.57 25 ASP B C 1
ATOM 3244 O O . ASP B 1 25 ? 5.170 34.682 72.556 1.00 32.04 25 ASP B O 1
ATOM 3249 N N . GLY B 1 26 ? 5.822 33.087 74.007 1.00 31.84 26 GLY B N 1
ATOM 3250 C CA . GLY B 1 26 ? 4.737 33.289 74.942 1.00 37.05 26 GLY B CA 1
ATOM 3251 C C . GLY B 1 26 ? 5.078 34.128 76.153 1.00 38.52 26 GLY B C 1
ATOM 3252 O O . GLY B 1 26 ? 4.302 34.139 77.116 1.00 41.29 26 GLY B O 1
ATOM 3253 N N . HIS B 1 27 ? 6.212 34.821 76.143 1.00 35.36 27 HIS B N 1
ATOM 3254 C CA . HIS B 1 27 ? 6.552 35.730 77.228 1.00 29.73 27 HIS B CA 1
ATOM 3255 C C . HIS B 1 27 ? 5.603 36.926 77.221 1.00 26.10 27 HIS B C 1
ATOM 3256 O O . HIS B 1 27 ? 5.247 37.446 76.159 1.00 28.99 27 HIS B O 1
ATOM 3263 N N . ALA B 1 28 ? 5.171 37.346 78.411 1.00 33.93 28 ALA B N 1
ATOM 3264 C CA . ALA B 1 28 ? 4.212 38.443 78.541 1.00 30.22 28 ALA B CA 1
ATOM 3265 C C . ALA B 1 28 ? 4.869 39.752 78.119 1.00 36.17 28 ALA B C 1
ATOM 3266 O O . ALA B 1 28 ? 5.807 40.229 78.769 1.00 34.82 28 ALA B O 1
ATOM 3268 N N . TYR B 1 29 ? 4.377 40.343 77.032 1.00 33.45 29 TYR B N 1
ATOM 3269 C CA . TYR B 1 29 ? 4.899 41.618 76.557 1.00 33.76 29 TYR B CA 1
ATOM 3270 C C . TYR B 1 29 ? 3.785 42.608 76.239 1.00 38.78 29 TYR B C 1
ATOM 3271 O O . TYR B 1 29 ? 4.006 43.548 75.466 1.00 37.71 29 TYR B O 1
ATOM 3280 N N . HIS B 1 30 ? 2.598 42.430 76.821 1.00 30.84 30 HIS B N 1
ATOM 3281 C CA . HIS B 1 30 ? 1.542 43.398 76.562 1.00 34.13 30 HIS B CA 1
ATOM 3282 C C . HIS B 1 30 ? 1.843 44.701 77.290 1.00 33.06 30 HIS B C 1
ATOM 3283 O O . HIS B 1 30 ? 2.757 44.791 78.115 1.00 36.96 30 HIS B O 1
ATOM 3290 N N . ASP B 1 31 ? 1.078 45.730 76.948 1.00 32.23 31 ASP B N 1
ATOM 3291 C CA . ASP B 1 31 ? 1.281 47.033 77.553 1.00 34.86 31 ASP B CA 1
ATOM 3292 C C . ASP B 1 31 ? 0.853 47.017 79.015 1.00 40.96 31 ASP B C 1
ATOM 3293 O O . ASP B 1 31 ? -0.011 46.239 79.431 1.00 39.22 31 ASP B O 1
ATOM 3298 N N . ILE B 1 32 ? 1.469 47.904 79.791 1.00 43.13 32 ILE B N 1
ATOM 3299 C CA . ILE B 1 32 ? 1.084 48.120 81.179 1.00 41.89 32 ILE B CA 1
ATOM 3300 C C . ILE B 1 32 ? -0.306 48.745 81.204 1.00 41.91 32 ILE B C 1
ATOM 3301 O O . ILE B 1 32 ? -0.524 49.815 80.626 1.00 38.38 32 ILE B O 1
ATOM 3306 N N . ASN B 1 33 ? -1.261 48.074 81.858 1.00 45.35 33 ASN B N 1
ATOM 3307 C CA . ASN B 1 33 ? -2.629 48.577 81.878 1.00 43.19 33 ASN B CA 1
ATOM 3308 C C . ASN B 1 33 ? -2.816 49.574 83.016 1.00 41.69 33 ASN B C 1
ATOM 3309 O O . ASN B 1 33 ? -1.893 49.876 83.776 1.00 41.30 33 ASN B O 1
ATOM 3314 N N . GLU B 1 34 ? -4.041 50.089 83.143 1.00 41.05 34 GLU B N 1
ATOM 3315 C CA . GLU B 1 34 ? -4.297 51.135 84.122 1.00 43.49 34 GLU B CA 1
ATOM 3316 C C . GLU B 1 34 ? -4.049 50.651 85.543 1.00 44.97 34 GLU B C 1
ATOM 3317 O O . GLU B 1 34 ? -3.750 51.459 86.429 1.00 52.06 34 GLU B O 1
ATOM 3319 N N . HIS B 1 35 ? -4.170 49.350 85.789 1.00 44.54 35 HIS B N 1
ATOM 3320 C CA . HIS B 1 35 ? -3.987 48.861 87.148 1.00 46.76 35 HIS B CA 1
ATOM 3321 C C . HIS B 1 35 ? -2.521 48.795 87.543 1.00 45.22 35 HIS B C 1
ATOM 3322 O O . HIS B 1 35 ? -2.207 48.903 88.733 1.00 48.79 35 HIS B O 1
ATOM 3329 N N . TYR B 1 36 ? -1.622 48.664 86.570 1.00 43.95 36 TYR B N 1
ATOM 3330 C CA . TYR B 1 36 ? -0.199 48.498 86.818 1.00 41.54 36 TYR B CA 1
ATOM 3331 C C . TYR B 1 36 ? 0.614 49.769 86.580 1.00 41.51 36 TYR B C 1
ATOM 3332 O O . TYR B 1 36 ? 1.780 49.816 86.982 1.00 41.54 36 TYR B O 1
ATOM 3341 N N . VAL B 1 37 ? 0.027 50.796 85.954 1.00 31.33 37 VAL B N 1
ATOM 3342 C CA . VAL B 1 37 ? 0.794 51.974 85.536 1.00 31.84 37 VAL B CA 1
ATOM 3343 C C . VAL B 1 37 ? 1.468 52.651 86.730 1.00 32.51 37 VAL B C 1
ATOM 3344 O O . VAL B 1 37 ? 2.599 53.147 86.623 1.00 30.87 37 VAL B O 1
ATOM 3348 N N . ASP B 1 38 ? 0.807 52.652 87.892 1.00 31.12 38 ASP B N 1
ATOM 3349 C CA . ASP B 1 38 ? 1.379 53.299 89.072 1.00 30.63 38 ASP B CA 1
ATOM 3350 C C . ASP B 1 38 ? 2.679 52.634 89.511 1.00 31.21 38 ASP B C 1
ATOM 3351 O O . ASP B 1 38 ? 3.548 53.293 90.097 1.00 30.34 38 ASP B O 1
ATOM 3356 N N . ILE B 1 39 ? 2.832 51.335 89.242 1.00 29.00 39 ILE B N 1
ATOM 3357 C CA . ILE B 1 39 ? 4.070 50.638 89.584 1.00 27.36 39 ILE B CA 1
ATOM 3358 C C . ILE B 1 39 ? 5.232 51.186 88.768 1.00 29.35 39 ILE B C 1
ATOM 3359 O O . ILE B 1 39 ? 6.306 51.486 89.302 1.00 31.88 39 ILE B O 1
ATOM 3364 N N . ILE B 1 40 ? 5.040 51.291 87.453 1.00 27.05 40 ILE B N 1
ATOM 3365 C CA . ILE B 1 40 ? 6.086 51.795 86.571 1.00 32.03 40 ILE B CA 1
ATOM 3366 C C . ILE B 1 40 ? 6.350 53.273 86.838 1.00 32.92 40 ILE B C 1
ATOM 3367 O O . ILE B 1 40 ? 7.501 53.731 86.810 1.00 35.01 40 ILE B O 1
ATOM 3372 N N . ASN B 1 41 ? 5.295 54.043 87.105 1.00 29.25 41 ASN B N 1
ATOM 3373 C CA . ASN B 1 41 ? 5.476 55.443 87.469 1.00 30.16 41 ASN B CA 1
ATOM 3374 C C . ASN B 1 41 ? 6.326 55.604 88.728 1.00 33.19 41 ASN B C 1
ATOM 3375 O O . ASN B 1 41 ? 6.897 56.679 88.948 1.00 34.06 41 ASN B O 1
ATOM 3380 N N . ASN B 1 42 ? 6.435 54.566 89.553 1.00 27.77 42 ASN B N 1
ATOM 3381 C CA . ASN B 1 42 ? 7.180 54.645 90.807 1.00 36.30 42 ASN B CA 1
ATOM 3382 C C . ASN B 1 42 ? 8.189 53.506 90.927 1.00 33.52 42 ASN B C 1
ATOM 3383 O O . ASN B 1 42 ? 8.320 52.868 91.973 1.00 24.50 42 ASN B O 1
ATOM 3388 N N . LEU B 1 43 ? 8.948 53.252 89.857 1.00 29.38 43 LEU B N 1
ATOM 3389 C CA . LEU B 1 43 ? 9.951 52.190 89.915 1.00 24.62 43 LEU B CA 1
ATOM 3390 C C . LEU B 1 43 ? 10.940 52.411 91.062 1.00 26.43 43 LEU B C 1
ATOM 3391 O O . LEU B 1 43 ? 11.402 51.442 91.676 1.00 23.40 43 LEU B O 1
ATOM 3396 N N . GLN B 1 44 ? 11.248 53.672 91.379 1.00 24.61 44 GLN B N 1
ATOM 3397 C CA . GLN B 1 44 ? 12.182 53.989 92.459 1.00 23.69 44 GLN B CA 1
ATOM 3398 C C . GLN B 1 44 ? 11.745 53.409 93.797 1.00 23.03 44 GLN B C 1
ATOM 3399 O O . GLN B 1 44 ? 12.596 53.076 94.624 1.00 22.38 44 GLN B O 1
ATOM 3405 N N . ARG B 1 45 ? 10.435 53.313 94.046 1.00 25.39 45 ARG B N 1
ATOM 3406 C CA . ARG B 1 45 ? 9.967 52.743 95.310 1.00 25.98 45 ARG B CA 1
ATOM 3407 C C . ARG B 1 45 ? 10.422 51.299 95.471 1.00 24.72 45 ARG B C 1
ATOM 3408 O O . ARG B 1 45 ? 10.717 50.852 96.588 1.00 24.28 45 ARG B O 1
ATOM 3416 N N . TYR B 1 46 ? 10.426 50.535 94.378 1.00 22.75 46 TYR B N 1
ATOM 3417 C CA . TYR B 1 46 ? 10.759 49.119 94.470 1.00 20.51 46 TYR B CA 1
ATOM 3418 C C . TYR B 1 46 ? 12.264 48.905 94.417 1.00 24.96 46 TYR B C 1
ATOM 3419 O O . TYR B 1 46 ? 12.769 47.973 95.049 1.00 21.67 46 TYR B O 1
ATOM 3428 N N . TRP B 1 47 ? 12.995 49.781 93.719 1.00 20.48 47 TRP B N 1
ATOM 3429 C CA . TRP B 1 47 ? 14.444 49.845 93.900 1.00 20.26 47 TRP B CA 1
ATOM 3430 C C . TRP B 1 47 ? 14.791 50.061 95.372 1.00 20.71 47 TRP B C 1
ATOM 3431 O O . TRP B 1 47 ? 15.581 49.307 95.957 1.00 22.38 47 TRP B O 1
ATOM 3442 N N . GLN B 1 48 ? 14.159 51.059 96.004 1.00 20.57 48 GLN B N 1
ATOM 3443 C CA . GLN B 1 48 ? 14.449 51.366 97.404 1.00 23.55 48 GLN B CA 1
ATOM 3444 C C . GLN B 1 48 ? 14.072 50.203 98.319 1.00 19.95 48 GLN B C 1
ATOM 3445 O O . GLN B 1 48 ? 14.836 49.842 99.219 1.00 22.69 48 GLN B O 1
ATOM 3451 N N . GLU B 1 49 ? 12.911 49.585 98.088 1.00 24.88 49 GLU B N 1
ATOM 3452 C CA . GLU B 1 49 ? 12.495 48.448 98.910 1.00 19.37 49 GLU B CA 1
ATOM 3453 C C . GLU B 1 49 ? 13.504 47.309 98.834 1.00 22.96 49 GLU B C 1
ATOM 3454 O O . GLU B 1 49 ? 13.807 46.670 99.848 1.00 24.61 49 GLU B O 1
ATOM 3460 N N . GLY B 1 50 ? 14.033 47.034 97.640 1.00 18.51 50 GLY B N 1
ATOM 3461 C CA . GLY B 1 50 ? 15.050 45.994 97.521 1.00 18.07 50 GLY B CA 1
ATOM 3462 C C . GLY B 1 50 ? 16.288 46.298 98.349 1.00 20.93 50 GLY B C 1
ATOM 3463 O O . GLY B 1 50 ? 16.891 45.401 98.937 1.00 23.65 50 GLY B O 1
ATOM 3464 N N . LYS B 1 51 ? 16.681 47.570 98.405 1.00 20.53 51 LYS B N 1
ATOM 3465 C CA . LYS B 1 51 ? 17.831 47.961 99.216 1.00 22.75 51 LYS B CA 1
ATOM 3466 C C . LYS B 1 51 ? 17.542 47.825 100.709 1.00 24.99 51 LYS B C 1
ATOM 3467 O O . LYS B 1 51 ? 18.454 47.523 101.489 1.00 23.99 51 LYS B O 1
ATOM 3472 N N . ASP B 1 52 ? 16.296 48.067 101.126 1.00 20.85 52 ASP B N 1
ATOM 3473 C CA . ASP B 1 52 ? 15.960 48.213 102.547 1.00 22.38 52 ASP B CA 1
ATOM 3474 C C . ASP B 1 52 ? 15.773 46.890 103.269 1.00 27.81 52 ASP B C 1
ATOM 3475 O O . ASP B 1 52 ? 15.532 46.894 104.484 1.00 24.66 52 ASP B O 1
ATOM 3480 N N . HIS B 1 53 ? 15.851 45.768 102.556 1.00 22.02 53 HIS B N 1
ATOM 3481 C CA . HIS B 1 53 ? 15.581 44.458 103.122 1.00 19.13 53 HIS B CA 1
ATOM 3482 C C . HIS B 1 53 ? 16.667 43.482 102.697 1.00 24.99 53 HIS B C 1
ATOM 3483 O O . HIS B 1 53 ? 17.229 43.595 101.603 1.00 19.93 53 HIS B O 1
ATOM 3490 N N . SER B 1 54 ? 16.962 42.535 103.586 1.00 21.12 54 SER B N 1
ATOM 3491 C CA . SER B 1 54 ? 17.900 41.470 103.271 1.00 21.66 54 SER B CA 1
ATOM 3492 C C . SER B 1 54 ? 17.343 40.584 102.164 1.00 23.17 54 SER B C 1
ATOM 3493 O O . SER B 1 54 ? 16.135 40.535 101.911 1.00 20.75 54 SER B O 1
ATOM 3496 N N . ILE B 1 55 ? 18.245 39.847 101.521 1.00 21.15 55 ILE B N 1
ATOM 3497 C CA . ILE B 1 55 ? 17.803 38.893 100.505 1.00 20.92 55 ILE B CA 1
ATOM 3498 C C . ILE B 1 55 ? 16.850 37.843 101.064 1.00 21.47 55 ILE B C 1
ATOM 3499 O O . ILE B 1 55 ? 15.771 37.659 100.481 1.00 19.53 55 ILE B O 1
ATOM 3504 N N . PRO B 1 56 ? 17.135 37.173 102.187 1.00 21.28 56 PRO B N 1
ATOM 3505 C CA . PRO B 1 56 ? 16.164 36.173 102.665 1.00 22.10 56 PRO B CA 1
ATOM 3506 C C . PRO B 1 56 ? 14.811 36.764 103.005 1.00 24.53 56 PRO B C 1
ATOM 3507 O O . PRO B 1 56 ? 13.780 36.137 102.743 1.00 21.64 56 PRO B O 1
ATOM 3511 N N . ASP B 1 57 ? 14.772 37.964 103.582 1.00 22.85 57 ASP B N 1
ATOM 3512 C CA . ASP B 1 57 ? 13.474 38.513 103.954 1.00 17.69 57 ASP B CA 1
ATOM 3513 C C . ASP B 1 57 ? 12.673 38.963 102.730 1.00 22.28 57 ASP B C 1
ATOM 3514 O O . ASP B 1 57 ? 11.441 38.849 102.732 1.00 22.85 57 ASP B O 1
ATOM 3519 N N . MET B 1 58 ? 13.340 39.434 101.668 1.00 17.16 58 MET B N 1
ATOM 3520 C CA . MET B 1 58 ? 12.620 39.761 100.436 1.00 17.04 58 MET B CA 1
ATOM 3521 C C . MET B 1 58 ? 12.174 38.505 99.691 1.00 22.54 58 MET B C 1
ATOM 3522 O O . MET B 1 58 ? 11.093 38.487 99.078 1.00 19.11 58 MET B O 1
ATOM 3527 N N . GLU B 1 59 ? 12.986 37.445 99.725 1.00 18.05 59 GLU B N 1
ATOM 3528 C CA . GLU B 1 59 ? 12.531 36.157 99.203 1.00 19.42 59 GLU B CA 1
ATOM 3529 C C . GLU B 1 59 ? 11.233 35.732 99.873 1.00 25.05 59 GLU B C 1
ATOM 3530 O O . GLU B 1 59 ? 10.268 35.345 99.208 1.00 23.54 59 GLU B O 1
ATOM 3536 N N . LYS B 1 60 ? 11.191 35.803 101.205 1.00 19.75 60 LYS B N 1
ATOM 3537 C CA . LYS B 1 60 ? 10.004 35.370 101.920 1.00 17.65 60 LYS B CA 1
ATOM 3538 C C . LYS B 1 60 ? 8.833 36.311 101.683 1.00 17.83 60 LYS B C 1
ATOM 3539 O O . LYS B 1 60 ? 7.676 35.870 101.629 1.00 23.87 60 LYS B O 1
ATOM 3545 N N . ALA B 1 61 ? 9.101 37.615 101.604 1.00 17.76 61 ALA B N 1
ATOM 3546 C CA . ALA B 1 61 ? 8.010 38.564 101.400 1.00 19.44 61 ALA B CA 1
ATOM 3547 C C . ALA B 1 61 ? 7.331 38.334 100.048 1.00 22.06 61 ALA B C 1
ATOM 3548 O O . ALA B 1 61 ? 6.094 38.381 99.947 1.00 20.22 61 ALA B O 1
ATOM 3550 N N . PHE B 1 62 ? 8.110 38.040 99.006 1.00 20.46 62 PHE B N 1
ATOM 3551 C CA . PHE B 1 62 ? 7.482 37.735 97.724 1.00 20.00 62 PHE B CA 1
ATOM 3552 C C . PHE B 1 62 ? 6.701 36.431 97.798 1.00 25.06 62 PHE B C 1
ATOM 3553 O O . PHE B 1 62 ? 5.543 36.367 97.366 1.00 20.99 62 PHE B O 1
ATOM 3561 N N . LYS B 1 63 ? 7.329 35.372 98.323 1.00 23.19 63 LYS B N 1
ATOM 3562 C CA . LYS B 1 63 ? 6.631 34.097 98.457 1.00 21.60 63 LYS B CA 1
ATOM 3563 C C . LYS B 1 63 ? 5.314 34.262 99.214 1.00 23.04 63 LYS B C 1
ATOM 3564 O O . LYS B 1 63 ? 4.283 33.700 98.822 1.00 23.42 63 LYS B O 1
ATOM 3570 N N . ASN B 1 64 ? 5.333 35.026 100.308 1.00 21.62 64 ASN B N 1
ATOM 3571 C CA . ASN B 1 64 ? 4.122 35.214 101.105 1.00 23.44 64 ASN B CA 1
ATOM 3572 C C . ASN B 1 64 ? 3.067 36.005 100.340 1.00 25.82 64 ASN B C 1
ATOM 3573 O O . ASN B 1 64 ? 1.869 35.686 100.408 1.00 22.36 64 ASN B O 1
ATOM 3578 N N . GLN B 1 65 ? 3.480 37.060 99.630 1.00 19.76 65 GLN B N 1
ATOM 3579 C CA . GLN B 1 65 ? 2.512 37.809 98.835 1.00 28.87 65 GLN B CA 1
ATOM 3580 C C . GLN B 1 65 ? 1.885 36.917 97.767 1.00 26.63 65 GLN B C 1
ATOM 3581 O O . GLN B 1 65 ? 0.678 36.998 97.504 1.00 23.24 65 GLN B O 1
ATOM 3587 N N . PHE B 1 66 ? 2.684 36.035 97.164 1.00 23.83 66 PHE B N 1
ATOM 3588 C CA . PHE B 1 66 ? 2.128 35.108 96.177 1.00 25.53 66 PHE B CA 1
ATOM 3589 C C . PHE B 1 66 ? 1.172 34.118 96.824 1.00 26.62 66 PHE B C 1
ATOM 3590 O O . PHE B 1 66 ? 0.121 33.799 96.251 1.00 27.26 66 PHE B O 1
ATOM 3598 N N . ALA B 1 67 ? 1.522 33.619 98.020 1.00 26.61 67 ALA B N 1
ATOM 3599 C CA . ALA B 1 67 ? 0.633 32.729 98.766 1.00 26.48 67 ALA B CA 1
ATOM 3600 C C . ALA B 1 67 ? -0.715 33.386 99.030 1.00 30.74 67 ALA B C 1
ATOM 3601 O O . ALA B 1 67 ? -1.759 32.721 98.993 1.00 24.93 67 ALA B O 1
ATOM 3603 N N . GLU B 1 68 ? -0.705 34.690 99.322 1.00 24.65 68 GLU B N 1
ATOM 3604 C CA . GLU B 1 68 ? -1.951 35.431 99.501 1.00 27.60 68 GLU B CA 1
ATOM 3605 C C . GLU B 1 68 ? -2.762 35.445 98.215 1.00 26.82 68 GLU B C 1
ATOM 3606 O O . GLU B 1 68 ? -3.975 35.206 98.226 1.00 28.95 68 GLU B O 1
ATOM 3612 N N . LEU B 1 69 ? -2.113 35.774 97.097 1.00 23.41 69 LEU B N 1
ATOM 3613 C CA . LEU B 1 69 ? -2.831 35.839 95.827 1.00 30.68 69 LEU B CA 1
ATOM 3614 C C . LEU B 1 69 ? -3.503 34.508 95.515 1.00 31.66 69 LEU B C 1
ATOM 3615 O O . LEU B 1 69 ? -4.671 34.472 95.116 1.00 25.62 69 LEU B O 1
ATOM 3620 N N . ILE B 1 70 ? -2.782 33.396 95.704 1.00 31.35 70 ILE B N 1
ATOM 3621 C CA . ILE B 1 70 ? -3.346 32.081 95.397 1.00 35.81 70 ILE B CA 1
ATOM 3622 C C . ILE B 1 70 ? -4.036 31.453 96.600 1.00 35.85 70 ILE B C 1
ATOM 3623 O O . ILE B 1 70 ? -4.542 30.325 96.496 1.00 33.87 70 ILE B O 1
ATOM 3628 N N . ASP B 1 71 ? -4.093 32.162 97.726 1.00 29.26 71 ASP B N 1
ATOM 3629 C CA . ASP B 1 71 ? -4.792 31.733 98.934 1.00 35.61 71 ASP B CA 1
ATOM 3630 C C . ASP B 1 71 ? -4.375 30.320 99.342 1.00 42.25 71 ASP B C 1
ATOM 3631 O O . ASP B 1 71 ? -5.185 29.391 99.405 1.00 34.68 71 ASP B O 1
ATOM 3636 N N . SER B 1 72 ? -3.079 30.163 99.605 1.00 33.40 72 SER B N 1
ATOM 3637 C CA . SER B 1 72 ? -2.560 28.881 100.076 1.00 35.26 72 SER B CA 1
ATOM 3638 C C . SER B 1 72 ? -1.848 29.134 101.405 1.00 31.55 72 SER B C 1
ATOM 3639 O O . SER B 1 72 ? -0.736 29.668 101.435 1.00 27.62 72 SER B O 1
ATOM 3642 N N . SER B 1 73 ? -2.490 28.755 102.508 1.00 27.49 73 SER B N 1
ATOM 3643 C CA . SER B 1 73 ? -1.805 28.853 103.794 1.00 28.44 73 SER B CA 1
ATOM 3644 C C . SER B 1 73 ? -0.589 27.935 103.845 1.00 33.10 73 SER B C 1
ATOM 3645 O O . SER B 1 73 ? 0.395 28.249 104.523 1.00 30.65 73 SER B O 1
ATOM 3648 N N . THR B 1 74 ? -0.616 26.825 103.106 1.00 28.85 74 THR B N 1
ATOM 3649 C CA . THR B 1 74 ? 0.522 25.913 103.106 1.00 30.82 74 THR B CA 1
ATOM 3650 C C . THR B 1 74 ? 1.764 26.574 102.518 1.00 30.54 74 THR B C 1
ATOM 3651 O O . THR B 1 74 ? 2.845 26.525 103.119 1.00 27.68 74 THR B O 1
ATOM 3655 N N . LEU B 1 75 ? 1.638 27.196 101.337 1.00 26.18 75 LEU B N 1
ATOM 3656 C CA . LEU B 1 75 ? 2.787 27.903 100.778 1.00 25.96 75 LEU B CA 1
ATOM 3657 C C . LEU B 1 75 ? 3.248 28.997 101.724 1.00 22.31 75 LEU B C 1
ATOM 3658 O O . LEU B 1 75 ? 4.451 29.230 101.877 1.00 26.15 75 LEU B O 1
ATOM 3663 N N . HIS B 1 76 ? 2.293 29.660 102.363 1.00 23.14 76 HIS B N 1
ATOM 3664 C CA . HIS B 1 76 ? 2.627 30.757 103.297 1.00 30.56 76 HIS B CA 1
ATOM 3665 C C . HIS B 1 76 ? 3.494 30.211 104.424 1.00 31.96 76 HIS B C 1
ATOM 3666 O O . HIS B 1 76 ? 4.396 30.860 104.834 1.00 25.99 76 HIS B O 1
ATOM 3673 N N . SER B 1 77 ? 3.141 29.041 104.920 1.00 29.07 77 SER B N 1
ATOM 3674 C CA A SER B 1 77 ? 3.885 28.379 106.023 0.50 31.35 77 SER B CA 1
ATOM 3675 C CA B SER B 1 77 ? 3.867 28.286 105.978 0.50 31.64 77 SER B CA 1
ATOM 3676 C C . SER B 1 77 ? 5.323 27.785 105.864 1.00 28.67 77 SER B C 1
ATOM 3677 O O . SER B 1 77 ? 6.271 27.659 106.687 1.00 31.64 77 SER B O 1
ATOM 3682 N N . THR B 1 78 ? 5.507 27.373 104.609 1.00 27.19 78 THR B N 1
ATOM 3683 C CA . THR B 1 78 ? 6.758 26.678 104.213 1.00 26.31 78 THR B CA 1
ATOM 3684 C C . THR B 1 78 ? 7.953 27.604 103.979 1.00 29.87 78 THR B C 1
ATOM 3685 O O . THR B 1 78 ? 7.805 28.642 103.380 1.00 29.60 78 THR B O 1
ATOM 3689 N N . ASN B 1 79 ? 9.107 27.165 104.454 1.00 29.51 79 ASN B N 1
ATOM 3690 C CA . ASN B 1 79 ? 10.374 27.803 104.138 1.00 29.97 79 ASN B CA 1
ATOM 3691 C C . ASN B 1 79 ? 11.235 26.963 103.202 1.00 28.51 79 ASN B C 1
ATOM 3692 O O . ASN B 1 79 ? 12.384 27.322 102.954 1.00 32.10 79 ASN B O 1
ATOM 3697 N N . HIS B 1 80 ? 10.707 25.863 102.661 1.00 23.12 80 HIS B N 1
ATOM 3698 C CA . HIS B 1 80 ? 11.488 24.995 101.767 1.00 21.28 80 HIS B CA 1
ATOM 3699 C C . HIS B 1 80 ? 11.272 25.425 100.319 1.00 25.69 80 HIS B C 1
ATOM 3700 O O . HIS B 1 80 ? 10.469 24.855 99.574 1.00 23.68 80 HIS B O 1
ATOM 3707 N N . PHE B 1 81 ? 12.022 26.456 99.913 1.00 23.33 81 PHE B N 1
ATOM 3708 C CA . PHE B 1 81 ? 11.898 27.000 98.567 1.00 25.28 81 PHE B CA 1
ATOM 3709 C C . PHE B 1 81 ? 13.152 27.793 98.217 1.00 24.78 81 PHE B C 1
ATOM 3710 O O . PHE B 1 81 ? 13.867 28.276 99.091 1.00 21.27 81 PHE B O 1
ATOM 3718 N N . SER B 1 82 ? 13.403 27.926 96.915 1.00 21.61 82 SER B N 1
ATOM 3719 C CA . SER B 1 82 ? 14.438 28.808 96.389 1.00 16.79 82 SER B CA 1
ATOM 3720 C C . SER B 1 82 ? 13.838 29.688 95.302 1.00 22.74 82 SER B C 1
ATOM 3721 O O . SER B 1 82 ? 12.727 29.444 94.826 1.00 22.76 82 SER B O 1
ATOM 3724 N N . VAL B 1 83 ? 14.571 30.739 94.939 1.00 18.09 83 VAL B N 1
ATOM 3725 C CA . VAL B 1 83 ? 14.098 31.778 94.025 1.00 21.37 83 VAL B CA 1
ATOM 3726 C C . VAL B 1 83 ? 15.075 31.859 92.855 1.00 17.01 83 VAL B C 1
ATOM 3727 O O . VAL B 1 83 ? 16.242 32.222 93.046 1.00 18.43 83 VAL B O 1
ATOM 3731 N N . CYS B 1 84 ? 14.595 31.535 91.643 1.00 19.84 84 CYS B N 1
ATOM 3732 C CA . CYS B 1 84 ? 15.406 31.559 90.429 1.00 18.48 84 CYS B CA 1
ATOM 3733 C C . CYS B 1 84 ? 15.018 32.745 89.544 1.00 18.13 84 CYS B C 1
ATOM 3734 O O . CYS B 1 84 ? 13.863 33.190 89.560 1.00 17.18 84 CYS B O 1
ATOM 3737 N N . PRO B 1 85 ? 15.954 33.256 88.734 1.00 18.84 85 PRO B N 1
ATOM 3738 C CA . PRO B 1 85 ? 15.601 34.341 87.802 1.00 20.39 85 PRO B CA 1
ATOM 3739 C C . PRO B 1 85 ? 14.667 33.917 86.680 1.00 22.59 85 PRO B C 1
ATOM 3740 O O . PRO B 1 85 ? 13.993 34.788 86.111 1.00 21.74 85 PRO B O 1
ATOM 3744 N N . THR B 1 86 ? 14.639 32.639 86.300 1.00 20.00 86 THR B N 1
ATOM 3745 C CA . THR B 1 86 ? 13.714 32.169 85.272 1.00 17.60 86 THR B CA 1
ATOM 3746 C C . THR B 1 86 ? 13.189 30.793 85.649 1.00 20.10 86 THR B C 1
ATOM 3747 O O . THR B 1 86 ? 13.834 30.033 86.382 1.00 18.63 86 THR B O 1
ATOM 3751 N N . ALA B 1 87 ? 12.034 30.447 85.110 1.00 18.43 87 ALA B N 1
ATOM 3752 C CA . ALA B 1 87 ? 11.394 29.126 85.295 1.00 17.61 87 ALA B CA 1
ATOM 3753 C C . ALA B 1 87 ? 12.271 28.023 84.676 1.00 19.09 87 ALA B C 1
ATOM 3754 O O . ALA B 1 87 ? 12.309 26.960 85.206 1.00 19.04 87 ALA B O 1
ATOM 3756 N N . SER B 1 88 ? 12.941 28.309 83.568 1.00 19.42 88 SER B N 1
ATOM 3757 C CA . SER B 1 88 ? 13.852 27.338 82.897 1.00 23.88 88 SER B CA 1
ATOM 3758 C C . SER B 1 88 ? 14.994 26.958 83.850 1.00 20.03 88 SER B C 1
ATOM 3759 O O . SER B 1 88 ? 15.356 25.819 83.886 1.00 18.74 88 SER B O 1
ATOM 3762 N N . ASN B 1 89 ? 15.491 27.919 84.618 1.00 16.66 89 ASN B N 1
ATOM 3763 C CA . ASN B 1 89 ? 16.528 27.623 85.630 1.00 18.39 89 ASN B CA 1
ATOM 3764 C C . ASN B 1 89 ? 15.972 26.632 86.664 1.00 22.26 89 ASN B C 1
ATOM 3765 O O . ASN B 1 89 ? 16.662 25.710 86.996 1.00 18.29 89 ASN B O 1
ATOM 3770 N N . SER B 1 90 ? 14.735 26.835 87.098 1.00 19.76 90 SER B N 1
ATOM 3771 C CA . SER B 1 90 ? 14.101 25.946 88.093 1.00 21.96 90 SER B CA 1
ATOM 3772 C C . SER B 1 90 ? 13.969 24.540 87.498 1.00 22.36 90 SER B C 1
ATOM 3773 O O . SER B 1 90 ? 14.350 23.603 88.124 1.00 22.67 90 SER B O 1
ATOM 3776 N N . ILE B 1 91 ? 13.524 24.457 86.263 1.00 17.99 91 ILE B N 1
ATOM 3777 C CA . ILE B 1 91 ? 13.365 23.142 85.600 1.00 15.54 91 ILE B CA 1
ATOM 3778 C C . ILE B 1 91 ? 14.740 22.481 85.478 1.00 17.85 91 ILE B C 1
ATOM 3779 O O . ILE B 1 91 ? 14.850 21.370 85.836 1.00 21.03 91 ILE B O 1
ATOM 3784 N N . ASP B 1 92 ? 15.751 23.241 85.110 1.00 19.28 92 ASP B N 1
ATOM 3785 C CA . ASP B 1 92 ? 17.114 22.679 84.928 1.00 16.68 92 ASP B CA 1
ATOM 3786 C C . ASP B 1 92 ? 17.612 22.117 86.261 1.00 18.68 92 ASP B C 1
ATOM 3787 O O . ASP B 1 92 ? 18.123 21.039 86.253 1.00 21.71 92 ASP B O 1
ATOM 3792 N N . ILE B 1 93 ? 17.388 22.821 87.364 1.00 18.01 93 ILE B N 1
ATOM 3793 C CA . ILE B 1 93 ? 17.829 22.309 88.663 1.00 16.81 93 ILE B CA 1
ATOM 3794 C C . ILE B 1 93 ? 17.076 21.034 89.010 1.00 18.37 93 ILE B C 1
ATOM 3795 O O . ILE B 1 93 ? 17.653 20.077 89.539 1.00 18.47 93 ILE B O 1
ATOM 3800 N N . VAL B 1 94 ? 15.774 21.008 88.729 1.00 18.39 94 VAL B N 1
ATOM 3801 C CA . VAL B 1 94 ? 14.985 19.805 88.962 1.00 18.41 94 VAL B CA 1
ATOM 3802 C C . VAL B 1 94 ? 15.537 18.653 88.139 1.00 19.53 94 VAL B C 1
ATOM 3803 O O . VAL B 1 94 ? 15.678 17.531 88.633 1.00 22.23 94 VAL B O 1
ATOM 3807 N N . ALA B 1 95 ? 15.885 18.917 86.874 1.00 23.71 95 ALA B N 1
ATOM 3808 C CA . ALA B 1 95 ? 16.442 17.858 86.028 1.00 18.45 95 ALA B CA 1
ATOM 3809 C C . ALA B 1 95 ? 17.764 17.341 86.586 1.00 18.59 95 ALA B C 1
ATOM 3810 O O . ALA B 1 95 ? 18.007 16.123 86.616 1.00 18.48 95 ALA B O 1
ATOM 3812 N N . ALA B 1 96 ? 18.630 18.250 87.043 1.00 17.19 96 ALA B N 1
ATOM 3813 C CA . ALA B 1 96 ? 19.874 17.820 87.677 1.00 22.84 96 ALA B CA 1
ATOM 3814 C C . ALA B 1 96 ? 19.593 16.941 88.893 1.00 22.40 96 ALA B C 1
ATOM 3815 O O . ALA B 1 96 ? 20.334 15.984 89.165 1.00 23.11 96 ALA B O 1
ATOM 3817 N N . TRP B 1 97 ? 18.528 17.257 89.641 1.00 20.31 97 TRP B N 1
ATOM 3818 C CA . TRP B 1 97 ? 18.178 16.459 90.816 1.00 19.44 97 TRP B CA 1
ATOM 3819 C C . TRP B 1 97 ? 17.676 15.080 90.404 1.00 19.56 97 TRP B C 1
ATOM 3820 O O . TRP B 1 97 ? 18.030 14.071 91.027 1.00 23.71 97 TRP B O 1
ATOM 3831 N N . LEU B 1 98 ? 16.842 15.025 89.359 1.00 21.49 98 LEU B N 1
ATOM 3832 C CA . LEU B 1 98 ? 16.359 13.739 88.865 1.00 22.50 98 LEU B CA 1
ATOM 3833 C C . LEU B 1 98 ? 17.519 12.860 88.439 1.00 26.34 98 LEU B C 1
ATOM 3834 O O . LEU B 1 98 ? 17.535 11.656 88.718 1.00 28.07 98 LEU B O 1
ATOM 3839 N N . HIS B 1 99 ? 18.518 13.449 87.783 1.00 25.78 99 HIS B N 1
ATOM 3840 C CA . HIS B 1 99 ? 19.658 12.652 87.350 1.00 20.68 99 HIS B CA 1
ATOM 3841 C C . HIS B 1 99 ? 20.479 12.185 88.544 1.00 26.30 99 HIS B C 1
ATOM 3842 O O . HIS B 1 99 ? 20.833 11.003 88.641 1.00 29.98 99 HIS B O 1
ATOM 3849 N N . LYS B 1 100 ? 20.788 13.101 89.469 1.00 25.41 100 LYS B N 1
ATOM 3850 C CA . LYS B 1 100 ? 21.604 12.738 90.624 1.00 26.72 100 LYS B CA 1
ATOM 3851 C C . LYS B 1 100 ? 20.955 11.613 91.431 1.00 23.13 100 LYS B C 1
ATOM 3852 O O . LYS B 1 100 ? 21.645 10.703 91.906 1.00 24.29 100 LYS B O 1
ATOM 3858 N N . GLU B 1 101 ? 19.628 11.655 91.580 1.00 22.79 101 GLU B N 1
ATOM 3859 C CA . GLU B 1 101 ? 18.874 10.694 92.374 1.00 29.63 101 GLU B CA 1
ATOM 3860 C C . GLU B 1 101 ? 18.376 9.509 91.553 1.00 34.94 101 GLU B C 1
ATOM 3861 O O . GLU B 1 101 ? 17.562 8.719 92.055 1.00 29.32 101 GLU B O 1
ATOM 3867 N N . ASN B 1 102 ? 18.842 9.378 90.309 1.00 26.27 102 ASN B N 1
ATOM 3868 C CA . ASN B 1 102 ? 18.591 8.199 89.473 1.00 30.59 102 ASN B CA 1
ATOM 3869 C C . ASN B 1 102 ? 17.094 7.943 89.278 1.00 27.87 102 ASN B C 1
ATOM 3870 O O . ASN B 1 102 ? 16.614 6.811 89.392 1.00 30.77 102 ASN B O 1
ATOM 3875 N N . LYS B 1 103 ? 16.347 9.008 88.971 1.00 26.46 103 LYS B N 1
ATOM 3876 C CA . LYS B 1 103 ? 14.890 8.941 88.855 1.00 25.17 103 LYS B CA 1
ATOM 3877 C C . LYS B 1 103 ? 14.498 8.801 87.388 1.00 24.87 103 LYS B C 1
ATOM 3878 O O . LYS B 1 103 ? 14.634 9.756 86.615 1.00 26.29 103 LYS B O 1
ATOM 3884 N N . ARG B 1 104 ? 13.990 7.622 87.013 1.00 27.13 104 ARG B N 1
ATOM 3885 C CA . ARG B 1 104 ? 13.336 7.444 85.716 1.00 30.31 104 ARG B CA 1
ATOM 3886 C C . ARG B 1 104 ? 12.061 8.286 85.676 1.00 29.99 104 ARG B C 1
ATOM 3887 O O . ARG B 1 104 ? 11.190 8.150 86.543 1.00 29.01 104 ARG B O 1
ATOM 3895 N N . THR B 1 105 ? 11.951 9.164 84.679 1.00 26.49 105 THR B N 1
ATOM 3896 C CA . THR B 1 105 ? 11.006 10.278 84.708 1.00 24.33 105 THR B CA 1
ATOM 3897 C C . THR B 1 105 ? 10.089 10.235 83.489 1.00 27.65 105 THR B C 1
ATOM 3898 O O . THR B 1 105 ? 10.566 10.271 82.352 1.00 24.94 105 THR B O 1
ATOM 3902 N N . ALA B 1 106 ? 8.780 10.188 83.728 1.00 27.09 106 ALA B N 1
ATOM 3903 C CA . ALA B 1 106 ? 7.788 10.334 82.673 1.00 21.80 106 ALA B CA 1
ATOM 3904 C C . ALA B 1 106 ? 7.439 11.808 82.525 1.00 27.65 106 ALA B C 1
ATOM 3905 O O . ALA B 1 106 ? 7.077 12.466 83.504 1.00 30.56 106 ALA B O 1
ATOM 3907 N N . LEU B 1 107 ? 7.563 12.330 81.310 1.00 23.10 107 LEU B N 1
ATOM 3908 C CA . LEU B 1 107 ? 7.329 13.743 81.042 1.00 26.58 107 LEU B CA 1
ATOM 3909 C C . LEU B 1 107 ? 6.057 13.912 80.219 1.00 24.63 107 LEU B C 1
ATOM 3910 O O . LEU B 1 107 ? 5.835 13.172 79.253 1.00 26.23 107 LEU B O 1
ATOM 3915 N N . ILE B 1 108 ? 5.219 14.883 80.606 1.00 20.79 108 ILE B N 1
ATOM 3916 C CA . ILE B 1 108 ? 3.956 15.097 79.904 1.00 26.47 108 ILE B CA 1
ATOM 3917 C C . ILE B 1 108 ? 4.218 15.376 78.424 1.00 20.21 108 ILE B C 1
ATOM 3918 O O . ILE B 1 108 ? 5.219 16.012 78.052 1.00 23.23 108 ILE B O 1
ATOM 3923 N N . GLU B 1 109 ? 3.329 14.859 77.569 1.00 23.00 109 GLU B N 1
ATOM 3924 C CA . GLU B 1 109 ? 3.329 15.160 76.136 1.00 26.36 109 GLU B CA 1
ATOM 3925 C C . GLU B 1 109 ? 1.905 15.527 75.732 1.00 29.36 109 GLU B C 1
ATOM 3926 O O . GLU B 1 109 ? 0.966 14.758 76.010 1.00 28.69 109 GLU B O 1
ATOM 3932 N N . PRO B 1 110 ? 1.695 16.668 75.060 1.00 28.25 110 PRO B N 1
ATOM 3933 C CA . PRO B 1 110 ? 2.719 17.625 74.625 1.00 23.55 110 PRO B CA 1
ATOM 3934 C C . PRO B 1 110 ? 3.271 18.486 75.763 1.00 25.54 110 PRO B C 1
ATOM 3935 O O . PRO B 1 110 ? 2.717 18.510 76.855 1.00 23.95 110 PRO B O 1
ATOM 3939 N N . ALA B 1 111 ? 4.385 19.159 75.509 1.00 25.13 111 ALA B N 1
ATOM 3940 C CA . ALA B 1 111 ? 4.982 20.062 76.478 1.00 26.03 111 ALA B CA 1
ATOM 3941 C C . ALA B 1 111 ? 5.823 21.066 75.711 1.00 29.09 111 ALA B C 1
ATOM 3942 O O . ALA B 1 111 ? 6.285 20.775 74.608 1.00 26.00 111 ALA B O 1
ATOM 3944 N N . PHE B 1 112 ? 6.025 22.244 76.299 1.00 18.10 112 PHE B N 1
ATOM 3945 C CA . PHE B 1 112 ? 7.007 23.146 75.723 1.00 26.96 112 PHE B CA 1
ATOM 3946 C C . PHE B 1 112 ? 8.355 22.439 75.697 1.00 22.76 112 PHE B C 1
ATOM 3947 O O . PHE B 1 112 ? 8.773 21.848 76.696 1.00 22.78 112 PHE B O 1
ATOM 3955 N N . ASP B 1 113 ? 9.026 22.485 74.547 1.00 22.31 113 ASP B N 1
ATOM 3956 C CA . ASP B 1 113 ? 10.039 21.470 74.257 1.00 23.96 113 ASP B CA 1
ATOM 3957 C C . ASP B 1 113 ? 11.309 21.623 75.075 1.00 22.30 113 ASP B C 1
ATOM 3958 O O . ASP B 1 113 ? 12.041 20.640 75.236 1.00 24.21 113 ASP B O 1
ATOM 3963 N N . ASN B 1 114 ? 11.599 22.808 75.612 1.00 20.93 114 ASN B N 1
ATOM 3964 C CA . ASN B 1 114 ? 12.833 22.903 76.385 1.00 21.55 114 ASN B CA 1
ATOM 3965 C C . ASN B 1 114 ? 12.740 22.141 77.709 1.00 20.47 114 ASN B C 1
ATOM 3966 O O . ASN B 1 114 ? 13.777 21.832 78.302 1.00 17.60 114 ASN B O 1
ATOM 3971 N N . LEU B 1 115 ? 11.534 21.779 78.160 1.00 18.91 115 LEU B N 1
ATOM 3972 C CA . LEU B 1 115 ? 11.440 20.866 79.294 1.00 20.04 115 LEU B CA 1
ATOM 3973 C C . LEU B 1 115 ? 12.075 19.536 78.929 1.00 29.08 115 LEU B C 1
ATOM 3974 O O . LEU B 1 115 ? 12.882 18.975 79.684 1.00 24.87 115 LEU B O 1
ATOM 3979 N N . TYR B 1 116 ? 11.751 19.074 77.741 1.00 17.36 116 TYR B N 1
ATOM 3980 C CA . TYR B 1 116 ? 12.347 17.819 77.259 1.00 18.98 116 TYR B CA 1
ATOM 3981 C C . TYR B 1 116 ? 13.858 17.998 77.054 1.00 21.57 116 TYR B C 1
ATOM 3982 O O . TYR B 1 116 ? 14.605 17.216 77.497 1.00 22.58 116 TYR B O 1
ATOM 3991 N N . LEU B 1 117 ? 14.243 19.092 76.439 1.00 20.28 117 LEU B N 1
ATOM 3992 C CA . LEU B 1 117 ? 15.664 19.299 76.102 1.00 19.57 117 LEU B CA 1
ATOM 3993 C C . LEU B 1 117 ? 16.513 19.365 77.373 1.00 16.94 117 LEU B C 1
ATOM 3994 O O . LEU B 1 117 ? 17.563 18.802 77.389 1.00 20.59 117 LEU B O 1
ATOM 3999 N N . LEU B 1 118 ? 16.029 20.059 78.387 1.00 16.28 118 LEU B N 1
ATOM 4000 C CA . LEU B 1 118 ? 16.776 20.212 79.654 1.00 19.10 118 LEU B CA 1
ATOM 4001 C C . LEU B 1 118 ? 16.925 18.867 80.372 1.00 24.94 118 LEU B C 1
ATOM 4002 O O . LEU B 1 118 ? 18.004 18.558 80.776 1.00 20.87 118 LEU B O 1
ATOM 4007 N N . LEU B 1 119 ? 15.852 18.096 80.453 1.00 21.75 119 LEU B N 1
ATOM 4008 C CA . LEU B 1 119 ? 15.926 16.769 81.098 1.00 19.15 119 LEU B CA 1
ATOM 4009 C C . LEU B 1 119 ? 16.895 15.911 80.284 1.00 22.65 119 LEU B C 1
ATOM 4010 O O . LEU B 1 119 ? 17.721 15.319 80.862 1.00 24.10 119 LEU B O 1
ATOM 4015 N N . LYS B 1 120 ? 16.815 15.958 78.965 1.00 22.49 120 LYS B N 1
ATOM 4016 C CA . LYS B 1 120 ? 17.720 15.159 78.117 1.00 20.97 120 LYS B CA 1
ATOM 4017 C C . LYS B 1 120 ? 19.160 15.625 78.323 1.00 26.16 120 LYS B C 1
ATOM 4018 O O . LYS B 1 120 ? 19.967 14.814 78.626 1.00 23.30 120 LYS B O 1
ATOM 4024 N N . ARG B 1 121 ? 19.387 16.933 78.368 1.00 20.18 121 ARG B N 1
ATOM 4025 C CA . ARG B 1 121 ? 20.752 17.497 78.529 1.00 21.86 121 ARG B CA 1
ATOM 4026 C C . ARG B 1 121 ? 21.355 17.052 79.863 1.00 26.11 121 ARG B C 1
ATOM 4027 O O . ARG B 1 121 ? 22.506 16.767 79.879 1.00 25.52 121 ARG B O 1
ATOM 4035 N N . ARG B 1 122 ? 20.550 16.949 80.911 1.00 23.70 122 ARG B N 1
ATOM 4036 C CA . ARG B 1 122 ? 20.971 16.503 82.266 1.00 27.45 122 ARG B CA 1
ATOM 4037 C C . ARG B 1 122 ? 21.134 14.974 82.374 1.00 27.13 122 ARG B C 1
ATOM 4038 O O . ARG B 1 122 ? 21.493 14.504 83.438 1.00 27.43 122 ARG B O 1
ATOM 4046 N N . GLY B 1 123 ? 20.817 14.229 81.326 1.00 22.65 123 GLY B N 1
ATOM 4047 C CA . GLY B 1 123 ? 21.006 12.774 81.359 1.00 25.99 123 GLY B CA 1
ATOM 4048 C C . GLY B 1 123 ? 19.865 12.015 82.004 1.00 28.20 123 GLY B C 1
ATOM 4049 O O . GLY B 1 123 ? 20.056 10.891 82.329 1.00 27.66 123 GLY B O 1
ATOM 4050 N N . VAL B 1 124 ? 18.705 12.631 82.161 1.00 26.95 124 VAL B N 1
ATOM 4051 C CA . VAL B 1 124 ? 17.584 11.923 82.772 1.00 29.55 124 VAL B CA 1
ATOM 4052 C C . VAL B 1 124 ? 17.058 10.864 81.811 1.00 31.89 124 VAL B C 1
ATOM 4053 O O . VAL B 1 124 ? 17.031 11.063 80.588 1.00 30.64 124 VAL B O 1
ATOM 4057 N N . ASP B 1 125 ? 16.640 9.728 82.366 1.00 21.52 125 ASP B N 1
ATOM 4058 C CA . ASP B 1 125 ? 16.040 8.629 81.608 1.00 30.84 125 ASP B CA 1
ATOM 4059 C C . ASP B 1 125 ? 14.553 8.930 81.419 1.00 33.52 125 ASP B C 1
ATOM 4060 O O . ASP B 1 125 ? 13.755 8.781 82.354 1.00 31.31 125 ASP B O 1
ATOM 4065 N N . ILE B 1 126 ? 14.233 9.384 80.221 1.00 31.63 126 ILE B N 1
ATOM 4066 C CA . ILE B 1 126 ? 12.905 9.954 79.898 1.00 30.32 126 ILE B CA 1
ATOM 4067 C C . ILE B 1 126 ? 11.984 9.029 79.107 1.00 27.35 126 ILE B C 1
ATOM 4068 O O . ILE B 1 126 ? 12.364 8.462 78.123 1.00 27.55 126 ILE B O 1
ATOM 4073 N N . SER B 1 127 ? 10.783 8.956 79.611 1.00 25.92 127 SER B N 1
ATOM 4074 C CA A SER B 1 127 ? 9.599 8.343 78.918 0.64 29.83 127 SER B CA 1
ATOM 4075 C CA B SER B 1 127 ? 9.564 8.371 78.985 0.36 29.43 127 SER B CA 1
ATOM 4076 C C . SER B 1 127 ? 8.391 9.369 78.778 1.00 29.74 127 SER B C 1
ATOM 4077 O O . SER B 1 127 ? 8.284 10.474 79.468 1.00 27.66 127 SER B O 1
ATOM 4082 N N . ALA B 1 128 ? 7.644 9.210 77.697 1.00 30.35 128 ALA B N 1
ATOM 4083 C CA . ALA B 1 128 ? 6.521 10.138 77.485 1.00 27.28 128 ALA B CA 1
ATOM 4084 C C . ALA B 1 128 ? 5.230 9.625 78.117 1.00 29.07 128 ALA B C 1
ATOM 4085 O O . ALA B 1 128 ? 5.081 8.456 78.254 1.00 28.45 128 ALA B O 1
ATOM 4087 N N . PHE B 1 129 ? 4.410 10.527 78.618 1.00 28.00 129 PHE B N 1
ATOM 4088 C CA . PHE B 1 129 ? 3.061 10.116 78.969 1.00 33.04 129 PHE B CA 1
ATOM 4089 C C . PHE B 1 129 ? 2.063 11.137 78.441 1.00 30.78 129 PHE B C 1
ATOM 4090 O O . PHE B 1 129 ? 2.328 12.344 78.433 1.00 30.36 129 PHE B O 1
ATOM 4098 N N . ASP B 1 130 ? 0.930 10.623 77.967 1.00 29.95 130 ASP B N 1
ATOM 4099 C CA . ASP B 1 130 ? -0.122 11.434 77.364 1.00 30.61 130 ASP B CA 1
ATOM 4100 C C . ASP B 1 130 ? -0.744 12.381 78.387 1.00 24.52 130 ASP B C 1
ATOM 4101 O O . ASP B 1 130 ? -1.143 11.954 79.478 1.00 25.26 130 ASP B O 1
ATOM 4106 N N . GLU B 1 131 ? -0.865 13.668 78.014 1.00 26.14 131 GLU B N 1
ATOM 4107 C CA . GLU B 1 131 ? -1.502 14.641 78.901 1.00 23.24 131 GLU B CA 1
ATOM 4108 C C . GLU B 1 131 ? -2.892 14.177 79.315 1.00 26.03 131 GLU B C 1
ATOM 4109 O O . GLU B 1 131 ? -3.315 14.424 80.452 1.00 28.33 131 GLU B O 1
ATOM 4115 N N . LEU B 1 132 ? -3.596 13.464 78.431 1.00 27.82 132 LEU B N 1
ATOM 4116 C CA . LEU B 1 132 ? -4.941 12.986 78.742 1.00 28.99 132 LEU B CA 1
ATOM 4117 C C . LEU B 1 132 ? -4.968 11.949 79.860 1.00 33.11 132 LEU B C 1
ATOM 4118 O O . LEU B 1 132 ? -6.050 11.675 80.391 1.00 31.66 132 LEU B O 1
ATOM 4123 N N . ALA B 1 133 ? -3.820 11.374 80.239 1.00 30.32 133 ALA B N 1
ATOM 4124 C CA . ALA B 1 133 ? -3.797 10.483 81.398 1.00 31.67 133 ALA B CA 1
ATOM 4125 C C . ALA B 1 133 ? -4.191 11.219 82.672 1.00 35.18 133 ALA B C 1
ATOM 4126 O O . ALA B 1 133 ? -4.715 10.604 83.608 1.00 36.89 133 ALA B O 1
ATOM 4128 N N . LEU B 1 134 ? -3.951 12.532 82.727 1.00 27.90 134 LEU B N 1
ATOM 4129 C CA . LEU B 1 134 ? -4.297 13.306 83.913 1.00 25.34 134 LEU B CA 1
ATOM 4130 C C . LEU B 1 134 ? -5.802 13.408 84.120 1.00 36.69 134 LEU B C 1
ATOM 4131 O O . LEU B 1 134 ? -6.242 13.789 85.210 1.00 42.13 134 LEU B O 1
ATOM 4136 N N . LYS B 1 135 ? -6.605 13.074 83.111 1.00 34.10 135 LYS B N 1
ATOM 4137 C CA . LYS B 1 135 ? -8.052 13.186 83.222 1.00 33.80 135 LYS B CA 1
ATOM 4138 C C . LYS B 1 135 ? -8.742 11.840 83.064 1.00 35.77 135 LYS B C 1
ATOM 4139 O O . LYS B 1 135 ? -9.976 11.787 83.006 1.00 39.38 135 LYS B O 1
ATOM 4145 N N . ASN B 1 136 ? -7.980 10.749 83.023 1.00 37.57 136 ASN B N 1
ATOM 4146 C CA . ASN B 1 136 ? -8.526 9.398 82.956 1.00 35.46 136 ASN B CA 1
ATOM 4147 C C . ASN B 1 136 ? -7.855 8.561 84.035 1.00 38.38 136 ASN B C 1
ATOM 4148 O O . ASN B 1 136 ? -6.647 8.317 83.973 1.00 39.86 136 ASN B O 1
ATOM 4153 N N . GLU B 1 137 ? -8.641 8.103 85.009 1.00 37.57 137 GLU B N 1
ATOM 4154 C CA . GLU B 1 137 ? -8.051 7.513 86.204 1.00 42.01 137 GLU B CA 1
ATOM 4155 C C . GLU B 1 137 ? -7.334 6.203 85.902 1.00 34.20 137 GLU B C 1
ATOM 4156 O O . GLU B 1 137 ? -6.275 5.926 86.474 1.00 36.19 137 GLU B O 1
ATOM 4162 N N . HIS B 1 138 ? -7.887 5.387 85.006 1.00 37.84 138 HIS B N 1
ATOM 4163 C CA . HIS B 1 138 ? -7.289 4.082 84.746 1.00 37.81 138 HIS B CA 1
ATOM 4164 C C . HIS B 1 138 ? -5.970 4.213 83.996 1.00 38.63 138 HIS B C 1
ATOM 4165 O O . HIS B 1 138 ? -5.026 3.454 84.247 1.00 39.25 138 HIS B O 1
ATOM 4172 N N . GLN B 1 139 ? -5.882 5.176 83.079 1.00 39.40 139 GLN B N 1
ATOM 4173 C CA . GLN B 1 139 ? -4.655 5.358 82.312 1.00 38.43 139 GLN B CA 1
ATOM 4174 C C . GLN B 1 139 ? -3.513 5.810 83.211 1.00 44.05 139 GLN B C 1
ATOM 4175 O O . GLN B 1 139 ? -2.394 5.293 83.118 1.00 42.28 139 GLN B O 1
ATOM 4181 N N . LEU B 1 140 ? -3.785 6.763 84.103 1.00 38.79 140 LEU B N 1
ATOM 4182 C CA . LEU B 1 140 ? -2.758 7.222 85.029 1.00 38.15 140 LEU B CA 1
ATOM 4183 C C . LEU B 1 140 ? -2.320 6.105 85.977 1.00 33.46 140 LEU B C 1
ATOM 4184 O O . LEU B 1 140 ? -1.130 5.977 86.286 1.00 34.44 140 LEU B O 1
ATOM 4189 N N . ALA B 1 141 ? -3.264 5.281 86.441 1.00 37.14 141 ALA B N 1
ATOM 4190 C CA . ALA B 1 141 ? -2.913 4.206 87.368 1.00 37.15 141 ALA B CA 1
ATOM 4191 C C . ALA B 1 141 ? -2.018 3.165 86.700 1.00 38.95 141 ALA B C 1
ATOM 4192 O O . ALA B 1 141 ? -1.099 2.626 87.334 1.00 38.28 141 ALA B O 1
ATOM 4194 N N . GLN B 1 142 ? -2.274 2.861 85.424 1.00 40.14 142 GLN B N 1
ATOM 4195 C CA . GLN B 1 142 ? -1.380 1.968 84.692 1.00 40.18 142 GLN B CA 1
ATOM 4196 C C . GLN B 1 142 ? 0.031 2.543 84.627 1.00 36.16 142 GLN B C 1
ATOM 4197 O O . GLN B 1 142 ? 1.016 1.813 84.781 1.00 43.70 142 GLN B O 1
ATOM 4199 N N . ILE B 1 143 ? 0.144 3.854 84.423 1.00 33.28 143 ILE B N 1
ATOM 4200 C CA . ILE B 1 143 ? 1.450 4.486 84.257 1.00 35.61 143 ILE B CA 1
ATOM 4201 C C . ILE B 1 143 ? 2.267 4.379 85.542 1.00 37.03 143 ILE B C 1
ATOM 4202 O O . ILE B 1 143 ? 3.430 3.964 85.524 1.00 39.52 143 ILE B O 1
ATOM 4207 N N . VAL B 1 144 ? 1.675 4.756 86.676 1.00 37.62 144 VAL B N 1
ATOM 4208 C CA . VAL B 1 144 ? 2.462 4.840 87.906 1.00 34.87 144 VAL B CA 1
ATOM 4209 C C . VAL B 1 144 ? 2.733 3.455 88.484 1.00 36.54 144 VAL B C 1
ATOM 4210 O O . VAL B 1 144 ? 3.727 3.258 89.194 1.00 41.40 144 VAL B O 1
ATOM 4214 N N . SER B 1 145 ? 1.881 2.478 88.192 1.00 40.66 145 SER B N 1
ATOM 4215 C CA . SER B 1 145 ? 2.044 1.143 88.751 1.00 42.69 145 SER B CA 1
ATOM 4216 C C . SER B 1 145 ? 2.879 0.224 87.865 1.00 46.37 145 SER B C 1
ATOM 4217 O O . SER B 1 145 ? 3.086 -0.939 88.226 1.00 44.97 145 SER B O 1
ATOM 4220 N N . SER B 1 146 ? 3.388 0.715 86.733 1.00 46.61 146 SER B N 1
ATOM 4221 C CA . SER B 1 146 ? 4.148 -0.148 85.831 1.00 41.88 146 SER B CA 1
ATOM 4222 C C . SER B 1 146 ? 5.486 -0.577 86.418 1.00 40.95 146 SER B C 1
ATOM 4223 O O . SER B 1 146 ? 6.020 -1.621 86.020 1.00 39.06 146 SER B O 1
ATOM 4226 N N . GLY B 1 147 ? 6.035 0.194 87.351 1.00 35.86 147 GLY B N 1
ATOM 4227 C CA . GLY B 1 147 ? 7.391 -0.028 87.797 1.00 35.40 147 GLY B CA 1
ATOM 4228 C C . GLY B 1 147 ? 8.447 0.481 86.846 1.00 36.91 147 GLY B C 1
ATOM 4229 O O . GLY B 1 147 ? 9.640 0.255 87.090 1.00 43.18 147 GLY B O 1
ATOM 4230 N N . ASP B 1 148 ? 8.048 1.155 85.765 1.00 35.22 148 ASP B N 1
ATOM 4231 C CA . ASP B 1 148 ? 8.983 1.702 84.793 1.00 38.11 148 ASP B CA 1
ATOM 4232 C C . ASP B 1 148 ? 9.391 3.140 85.081 1.00 37.58 148 ASP B C 1
ATOM 4233 O O . ASP B 1 148 ? 10.255 3.665 84.373 1.00 30.94 148 ASP B O 1
ATOM 4238 N N . ILE B 1 149 ? 8.787 3.811 86.064 1.00 30.37 149 ILE B N 1
ATOM 4239 C CA . ILE B 1 149 ? 9.133 5.201 86.334 1.00 24.69 149 ILE B CA 1
ATOM 4240 C C . ILE B 1 149 ? 9.243 5.449 87.834 1.00 34.21 149 ILE B C 1
ATOM 4241 O O . ILE B 1 149 ? 8.698 4.712 88.659 1.00 32.18 149 ILE B O 1
ATOM 4246 N N . ASP B 1 150 ? 9.968 6.516 88.179 1.00 30.75 150 ASP B N 1
ATOM 4247 C CA . ASP B 1 150 ? 10.138 6.936 89.563 1.00 28.42 150 ASP B CA 1
ATOM 4248 C C . ASP B 1 150 ? 9.647 8.346 89.824 1.00 33.45 150 ASP B C 1
ATOM 4249 O O . ASP B 1 150 ? 9.576 8.758 90.988 1.00 33.18 150 ASP B O 1
ATOM 4254 N N . ALA B 1 151 ? 9.284 9.079 88.780 1.00 24.30 151 ALA B N 1
ATOM 4255 C CA . ALA B 1 151 ? 8.997 10.499 88.860 1.00 27.71 151 ALA B CA 1
ATOM 4256 C C . ALA B 1 151 ? 8.086 10.848 87.703 1.00 25.91 151 ALA B C 1
ATOM 4257 O O . ALA B 1 151 ? 8.164 10.246 86.630 1.00 27.97 151 ALA B O 1
ATOM 4259 N N . LEU B 1 152 ? 7.218 11.820 87.931 1.00 24.51 152 LEU B N 1
ATOM 4260 C CA . LEU B 1 152 ? 6.270 12.247 86.918 1.00 29.71 152 LEU B CA 1
ATOM 4261 C C . LEU B 1 152 ? 6.356 13.758 86.809 1.00 29.51 152 LEU B C 1
ATOM 4262 O O . LEU B 1 152 ? 6.138 14.469 87.798 1.00 23.45 152 LEU B O 1
ATOM 4267 N N . PHE B 1 153 ? 6.699 14.236 85.619 1.00 23.74 153 PHE B N 1
ATOM 4268 C CA . PHE B 1 153 ? 6.896 15.658 85.346 1.00 23.05 153 PHE B CA 1
ATOM 4269 C C . PHE B 1 153 ? 5.710 16.134 84.518 1.00 23.81 153 PHE B C 1
ATOM 4270 O O . PHE B 1 153 ? 5.566 15.754 83.352 1.00 23.23 153 PHE B O 1
ATOM 4278 N N . LEU B 1 154 ? 4.870 16.980 85.108 1.00 23.80 154 LEU B N 1
ATOM 4279 C CA . LEU B 1 154 ? 3.682 17.469 84.432 1.00 25.80 154 LEU B CA 1
ATOM 4280 C C . LEU B 1 154 ? 3.650 18.992 84.439 1.00 30.39 154 LEU B C 1
ATOM 4281 O O . LEU B 1 154 ? 4.351 19.649 85.205 1.00 22.19 154 LEU B O 1
ATOM 4286 N N . VAL B 1 155 ? 2.839 19.540 83.539 1.00 25.71 155 VAL B N 1
ATOM 4287 C CA . VAL B 1 155 ? 2.614 20.974 83.410 1.00 26.80 155 VAL B CA 1
ATOM 4288 C C . VAL B 1 155 ? 1.118 21.193 83.564 1.00 28.44 155 VAL B C 1
ATOM 4289 O O . VAL B 1 155 ? 0.325 20.579 82.840 1.00 25.79 155 VAL B O 1
ATOM 4293 N N . ASN B 1 156 ? 0.734 22.035 84.513 1.00 21.44 156 ASN B N 1
ATOM 4294 C CA . ASN B 1 156 ? -0.677 22.275 84.784 1.00 21.77 156 ASN B CA 1
ATOM 4295 C C . ASN B 1 156 ? -0.933 23.750 85.054 1.00 26.95 156 ASN B C 1
ATOM 4296 O O . ASN B 1 156 ? -0.303 24.326 85.947 1.00 29.83 156 ASN B O 1
ATOM 4301 N N . PRO B 1 157 ? -1.831 24.410 84.301 1.00 26.60 157 PRO B N 1
ATOM 4302 C CA . PRO B 1 157 ? -2.453 23.905 83.067 1.00 27.26 157 PRO B CA 1
ATOM 4303 C C . PRO B 1 157 ? -1.403 23.704 81.993 1.00 24.20 157 PRO B C 1
ATOM 4304 O O . PRO B 1 157 ? -0.373 24.367 82.082 1.00 23.42 157 PRO B O 1
ATOM 4308 N N . ASN B 1 158 ? -1.647 22.824 81.018 1.00 28.14 158 ASN B N 1
ATOM 4309 C CA . ASN B 1 158 ? -0.622 22.460 80.049 1.00 24.96 158 ASN B CA 1
ATOM 4310 C C . ASN B 1 158 ? -0.560 23.447 78.888 1.00 21.91 158 ASN B C 1
ATOM 4311 O O . ASN B 1 158 ? -1.581 23.928 78.396 1.00 22.61 158 ASN B O 1
ATOM 4316 N N . ASN B 1 159 ? 0.660 23.716 78.444 1.00 21.13 159 ASN B N 1
ATOM 4317 C CA . ASN B 1 159 ? 0.950 24.528 77.261 1.00 24.11 159 ASN B CA 1
ATOM 4318 C C . ASN B 1 159 ? 1.279 23.593 76.098 1.00 25.53 159 ASN B C 1
ATOM 4319 O O . ASN B 1 159 ? 2.268 22.848 76.204 1.00 23.80 159 ASN B O 1
ATOM 4324 N N . PRO B 1 160 ? 0.561 23.627 74.948 1.00 22.37 160 PRO B N 1
ATOM 4325 C CA . PRO B 1 160 ? -0.340 24.665 74.441 1.00 26.41 160 PRO B CA 1
ATOM 4326 C C . PRO B 1 160 ? -1.825 24.367 74.516 1.00 29.00 160 PRO B C 1
ATOM 4327 O O . PRO B 1 160 ? -2.595 25.166 73.985 1.00 23.78 160 PRO B O 1
ATOM 4331 N N . THR B 1 161 ? -2.228 23.257 75.134 1.00 27.91 161 THR B N 1
ATOM 4332 C CA . THR B 1 161 ? -3.610 22.793 75.032 1.00 28.39 161 THR B CA 1
ATOM 4333 C C . THR B 1 161 ? -4.538 23.418 76.050 1.00 28.47 161 THR B C 1
ATOM 4334 O O . THR B 1 161 ? -5.758 23.357 75.866 1.00 26.40 161 THR B O 1
ATOM 4338 N N . GLY B 1 162 ? -3.994 23.996 77.121 1.00 26.15 162 GLY B N 1
ATOM 4339 C CA . GLY B 1 162 ? -4.811 24.498 78.210 1.00 26.27 162 GLY B CA 1
ATOM 4340 C C . GLY B 1 162 ? -5.480 23.440 79.056 1.00 28.36 162 GLY B C 1
ATOM 4341 O O . GLY B 1 162 ? -6.381 23.775 79.839 1.00 28.50 162 GLY B O 1
ATOM 4342 N N . LEU B 1 163 ? -5.086 22.173 78.915 1.00 28.69 163 LEU B N 1
ATOM 4343 C CA . LEU B 1 163 ? -5.626 21.119 79.766 1.00 25.72 163 LEU B CA 1
ATOM 4344 C C . LEU B 1 163 ? -5.344 21.450 81.223 1.00 27.33 163 LEU B C 1
ATOM 4345 O O . LEU B 1 163 ? -4.232 21.848 81.572 1.00 25.52 163 LEU B O 1
ATOM 4350 N N . GLU B 1 164 ? -6.344 21.285 82.081 1.00 23.20 164 GLU B N 1
ATOM 4351 C CA . GLU B 1 164 ? -6.183 21.670 83.481 1.00 26.17 164 GLU B CA 1
ATOM 4352 C C . GLU B 1 164 ? -6.861 20.646 84.372 1.00 27.13 164 GLU B C 1
ATOM 4353 O O . GLU B 1 164 ? -8.008 20.265 84.122 1.00 27.90 164 GLU B O 1
ATOM 4359 N N . MET B 1 165 ? -6.168 20.226 85.425 1.00 27.07 165 MET B N 1
ATOM 4360 C CA . MET B 1 165 ? -6.734 19.260 86.354 1.00 24.79 165 MET B CA 1
ATOM 4361 C C . MET B 1 165 ? -7.757 19.907 87.277 1.00 26.73 165 MET B C 1
ATOM 4362 O O . MET B 1 165 ? -7.547 21.010 87.781 1.00 31.25 165 MET B O 1
ATOM 4367 N N . THR B 1 166 ? -8.876 19.215 87.487 1.00 27.83 166 THR B N 1
ATOM 4368 C CA . THR B 1 166 ? -9.787 19.554 88.568 1.00 31.19 166 THR B CA 1
ATOM 4369 C C . THR B 1 166 ? -9.154 19.179 89.904 1.00 30.78 166 THR B C 1
ATOM 4370 O O . THR B 1 166 ? -8.135 18.482 89.966 1.00 29.42 166 THR B O 1
ATOM 4374 N N . GLU B 1 167 ? -9.792 19.623 90.990 1.00 30.63 167 GLU B N 1
ATOM 4375 C CA . GLU B 1 167 ? -9.301 19.267 92.317 1.00 36.21 167 GLU B CA 1
ATOM 4376 C C . GLU B 1 167 ? -9.319 17.757 92.522 1.00 35.99 167 GLU B C 1
ATOM 4377 O O . GLU B 1 167 ? -8.330 17.169 92.971 1.00 30.46 167 GLU B O 1
ATOM 4383 N N . SER B 1 168 ? -10.440 17.107 92.195 1.00 35.29 168 SER B N 1
ATOM 4384 C CA . SER B 1 168 ? -10.510 15.660 92.370 1.00 37.20 168 SER B CA 1
ATOM 4385 C C . SER B 1 168 ? -9.488 14.952 91.482 1.00 32.54 168 SER B C 1
ATOM 4386 O O . SER B 1 168 ? -8.886 13.954 91.896 1.00 32.12 168 SER B O 1
ATOM 4389 N N . GLU B 1 169 ? -9.246 15.471 90.274 1.00 30.80 169 GLU B N 1
ATOM 4390 C CA . GLU B 1 169 ? -8.203 14.883 89.430 1.00 35.58 169 GLU B CA 1
ATOM 4391 C C . GLU B 1 169 ? -6.821 15.085 90.040 1.00 32.69 169 GLU B C 1
ATOM 4392 O O . GLU B 1 169 ? -5.977 14.184 89.991 1.00 30.05 169 GLU B O 1
ATOM 4398 N N . PHE B 1 170 ? -6.561 16.258 90.619 1.00 31.98 170 PHE B N 1
ATOM 4399 C CA . PHE B 1 170 ? -5.254 16.469 91.239 1.00 27.98 170 PHE B CA 1
ATOM 4400 C C . PHE B 1 170 ? -5.079 15.588 92.472 1.00 30.81 170 PHE B C 1
ATOM 4401 O O . PHE B 1 170 ? -4.004 15.012 92.688 1.00 28.74 170 PHE B O 1
ATOM 4409 N N . VAL B 1 171 ? -6.124 15.484 93.296 1.00 28.22 171 VAL B N 1
ATOM 4410 C CA . VAL B 1 171 ? -6.065 14.641 94.486 1.00 29.75 171 VAL B CA 1
ATOM 4411 C C . VAL B 1 171 ? -5.791 13.196 94.095 1.00 29.89 171 VAL B C 1
ATOM 4412 O O . VAL B 1 171 ? -5.005 12.497 94.747 1.00 34.13 171 VAL B O 1
ATOM 4416 N N . TYR B 1 172 ? -6.433 12.728 93.019 1.00 34.51 172 TYR B N 1
ATOM 4417 C CA . TYR B 1 172 ? -6.220 11.357 92.563 1.00 30.49 172 TYR B CA 1
ATOM 4418 C C . TYR B 1 172 ? -4.783 11.146 92.095 1.00 35.52 172 TYR B C 1
ATOM 4419 O O . TYR B 1 172 ? -4.182 10.102 92.366 1.00 30.70 172 TYR B O 1
ATOM 4428 N N . LEU B 1 173 ? -4.224 12.121 91.374 1.00 32.20 173 LEU B N 1
ATOM 4429 C CA . LEU B 1 173 ? -2.840 12.016 90.914 1.00 34.04 173 LEU B CA 1
ATOM 4430 C C . LEU B 1 173 ? -1.880 11.855 92.089 1.00 32.47 173 LEU B C 1
ATOM 4431 O O . LEU B 1 173 ? -1.001 10.988 92.073 1.00 32.79 173 LEU B O 1
ATOM 4436 N N . VAL B 1 174 ? -2.028 12.702 93.109 1.00 30.54 174 VAL B N 1
ATOM 4437 C CA . VAL B 1 174 ? -1.160 12.652 94.284 1.00 25.92 174 VAL B CA 1
ATOM 4438 C C . VAL B 1 174 ? -1.337 11.337 95.032 1.00 27.83 174 VAL B C 1
ATOM 4439 O O . VAL B 1 174 ? -0.357 10.734 95.487 1.00 38.64 174 VAL B O 1
ATOM 4443 N N . GLU B 1 175 ? -2.586 10.882 95.191 1.00 29.34 175 GLU B N 1
ATOM 4444 C CA . GLU B 1 175 ? -2.837 9.589 95.826 1.00 33.37 175 GLU B CA 1
ATOM 4445 C C . GLU B 1 175 ? -2.101 8.470 95.096 1.00 40.69 175 GLU B C 1
ATOM 4446 O O . GLU B 1 175 ? -1.475 7.601 95.717 1.00 34.82 175 GLU B O 1
ATOM 4452 N N . GLN B 1 176 ? -2.201 8.457 93.768 1.00 33.35 176 GLN B N 1
ATOM 4453 C CA . GLN B 1 176 ? -1.598 7.382 92.990 1.00 32.65 176 GLN B CA 1
ATOM 4454 C C . GLN B 1 176 ? -0.072 7.441 93.058 1.00 34.12 176 GLN B C 1
ATOM 4455 O O . GLN B 1 176 ? 0.585 6.406 93.209 1.00 30.20 176 GLN B O 1
ATOM 4461 N N . CYS B 1 177 ? 0.514 8.640 92.952 1.00 27.49 177 CYS B N 1
ATOM 4462 C CA . CYS B 1 177 ? 1.969 8.743 93.084 1.00 30.10 177 CYS B CA 1
ATOM 4463 C C . CYS B 1 177 ? 2.439 8.388 94.478 1.00 31.54 177 CYS B C 1
ATOM 4464 O O . CYS B 1 177 ? 3.495 7.759 94.636 1.00 36.22 177 CYS B O 1
ATOM 4467 N N . LYS B 1 178 ? 1.677 8.783 95.496 1.00 36.85 178 LYS B N 1
ATOM 4468 C CA . LYS B 1 178 ? 2.036 8.416 96.860 1.00 34.72 178 LYS B CA 1
ATOM 4469 C C . LYS B 1 178 ? 2.098 6.906 97.004 1.00 38.24 178 LYS B C 1
ATOM 4470 O O . LYS B 1 178 ? 3.082 6.353 97.516 1.00 38.62 178 LYS B O 1
ATOM 4474 N N . ALA B 1 179 ? 1.066 6.224 96.505 1.00 35.18 179 ALA B N 1
ATOM 4475 C CA . ALA B 1 179 ? 0.972 4.777 96.631 1.00 36.57 179 ALA B CA 1
ATOM 4476 C C . ALA B 1 179 ? 2.150 4.064 95.972 1.00 35.32 179 ALA B C 1
ATOM 4477 O O . ALA B 1 179 ? 2.504 2.952 96.379 1.00 37.11 179 ALA B O 1
ATOM 4479 N N . HIS B 1 180 ? 2.785 4.680 94.970 1.00 36.26 180 HIS B N 1
ATOM 4480 C CA . HIS B 1 180 ? 3.903 4.032 94.292 1.00 40.90 180 HIS B CA 1
ATOM 4481 C C . HIS B 1 180 ? 5.216 4.798 94.448 1.00 40.72 180 HIS B C 1
ATOM 4482 O O . HIS B 1 180 ? 6.167 4.544 93.701 1.00 40.83 180 HIS B O 1
ATOM 4489 N N . ASN B 1 181 ? 5.294 5.700 95.427 1.00 33.29 181 ASN B N 1
ATOM 4490 C CA . ASN B 1 181 ? 6.506 6.469 95.719 1.00 32.26 181 ASN B CA 1
ATOM 4491 C C . ASN B 1 181 ? 7.094 7.101 94.454 1.00 34.85 181 ASN B C 1
ATOM 4492 O O . ASN B 1 181 ? 8.287 6.989 94.152 1.00 37.16 181 ASN B O 1
ATOM 4497 N N . ILE B 1 182 ? 6.223 7.768 93.705 1.00 33.17 182 ILE B N 1
ATOM 4498 C CA . ILE B 1 182 ? 6.593 8.529 92.520 1.00 27.99 182 ILE B CA 1
ATOM 4499 C C . ILE B 1 182 ? 6.738 9.985 92.935 1.00 29.19 182 ILE B C 1
ATOM 4500 O O . ILE B 1 182 ? 5.854 10.530 93.607 1.00 32.41 182 ILE B O 1
ATOM 4505 N N . THR B 1 183 ? 7.858 10.604 92.560 1.00 26.05 183 THR B N 1
ATOM 4506 C CA . THR B 1 183 ? 8.073 12.021 92.818 1.00 25.13 183 THR B CA 1
ATOM 4507 C C . THR B 1 183 ? 7.335 12.861 91.783 1.00 27.83 183 THR B C 1
ATOM 4508 O O . THR B 1 183 ? 7.365 12.560 90.588 1.00 29.48 183 THR B O 1
ATOM 4512 N N . ILE B 1 184 ? 6.674 13.924 92.238 1.00 31.90 184 ILE B N 1
ATOM 4513 C CA . ILE B 1 184 ? 5.911 14.798 91.355 1.00 27.90 184 ILE B CA 1
ATOM 4514 C C . ILE B 1 184 ? 6.700 16.076 91.112 1.00 25.98 184 ILE B C 1
ATOM 4515 O O . ILE B 1 184 ? 7.143 16.734 92.058 1.00 24.88 184 ILE B O 1
ATOM 4520 N N . LEU B 1 185 ? 6.890 16.418 89.846 1.00 23.99 185 LEU B N 1
ATOM 4521 C CA . LEU B 1 185 ? 7.444 17.705 89.450 1.00 26.83 185 LEU B CA 1
ATOM 4522 C C . LEU B 1 185 ? 6.313 18.446 88.756 1.00 23.29 185 LEU B C 1
ATOM 4523 O O . LEU B 1 185 ? 5.782 17.959 87.750 1.00 23.91 185 LEU B O 1
ATOM 4528 N N . LEU B 1 186 ? 5.925 19.601 89.298 1.00 20.10 186 LEU B N 1
ATOM 4529 C CA . LEU B 1 186 ? 4.696 20.278 88.883 1.00 23.21 186 LEU B CA 1
ATOM 4530 C C . LEU B 1 186 ? 5.025 21.679 88.374 1.00 24.77 186 LEU B C 1
ATOM 4531 O O . LEU B 1 186 ? 5.346 22.573 89.166 1.00 24.35 186 LEU B O 1
ATOM 4536 N N . ASP B 1 187 ? 4.933 21.872 87.059 1.00 23.63 187 ASP B N 1
ATOM 4537 C CA . ASP B 1 187 ? 5.214 23.156 86.428 1.00 23.20 187 ASP B CA 1
ATOM 4538 C C . ASP B 1 187 ? 3.921 23.968 86.372 1.00 23.27 187 ASP B C 1
ATOM 4539 O O . ASP B 1 187 ? 3.035 23.682 85.561 1.00 21.80 187 ASP B O 1
ATOM 4544 N N . ARG B 1 188 ? 3.833 25.011 87.204 1.00 16.04 188 ARG B N 1
ATOM 4545 C CA . ARG B 1 188 ? 2.638 25.841 87.338 1.00 20.61 188 ARG B CA 1
ATOM 4546 C C . ARG B 1 188 ? 2.829 27.203 86.680 1.00 22.87 188 ARG B C 1
ATOM 4547 O O . ARG B 1 188 ? 2.241 28.200 87.108 1.00 20.55 188 ARG B O 1
ATOM 4555 N N . THR B 1 189 ? 3.676 27.246 85.650 1.00 22.34 189 THR B N 1
ATOM 4556 C CA . THR B 1 189 ? 3.975 28.491 84.947 1.00 23.43 189 THR B CA 1
ATOM 4557 C C . THR B 1 189 ? 2.703 29.244 84.560 1.00 26.87 189 THR B C 1
ATOM 4558 O O . THR B 1 189 ? 2.626 30.473 84.699 1.00 24.84 189 THR B O 1
ATOM 4562 N N . PHE B 1 190 ? 1.682 28.524 84.106 1.00 24.46 190 PHE B N 1
ATOM 4563 C CA . PHE B 1 190 ? 0.457 29.156 83.642 1.00 20.66 190 PHE B CA 1
ATOM 4564 C C . PHE B 1 190 ? -0.656 29.131 84.696 1.00 18.60 190 PHE B C 1
ATOM 4565 O O . PHE B 1 190 ? -1.837 29.284 84.352 1.00 23.51 190 PHE B O 1
ATOM 4573 N N . ARG B 1 191 ? -0.289 29.010 85.976 1.00 22.88 191 ARG B N 1
ATOM 4574 C CA . ARG B 1 191 ? -1.269 28.869 87.056 1.00 21.95 191 ARG B CA 1
ATOM 4575 C C . ARG B 1 191 ? -2.353 29.939 87.014 1.00 26.05 191 ARG B C 1
ATOM 4576 O O . ARG B 1 191 ? -3.542 29.640 87.173 1.00 25.49 191 ARG B O 1
ATOM 4584 N N . ILE B 1 192 ? -1.964 31.203 86.836 1.00 23.53 192 ILE B N 1
ATOM 4585 C CA . ILE B 1 192 ? -2.940 32.286 87.004 1.00 24.38 192 ILE B CA 1
ATOM 4586 C C . ILE B 1 192 ? -4.032 32.243 85.930 1.00 24.57 192 ILE B C 1
ATOM 4587 O O . ILE B 1 192 ? -5.130 32.771 86.141 1.00 24.98 192 ILE B O 1
ATOM 4592 N N . TYR B 1 193 ? -3.774 31.588 84.792 1.00 27.58 193 TYR B N 1
ATOM 4593 C CA . TYR B 1 193 ? -4.770 31.457 83.732 1.00 29.10 193 TYR B CA 1
ATOM 4594 C C . TYR B 1 193 ? -5.768 30.329 83.977 1.00 30.72 193 TYR B C 1
ATOM 4595 O O . TYR B 1 193 ? -6.821 30.312 83.332 1.00 31.75 193 TYR B O 1
ATOM 4604 N N . GLY B 1 194 ? -5.465 29.390 84.875 1.00 30.25 194 GLY B N 1
ATOM 4605 C CA . GLY B 1 194 ? -6.379 28.292 85.133 1.00 27.24 194 GLY B CA 1
ATOM 4606 C C . GLY B 1 194 ? -7.709 28.765 85.682 1.00 31.60 194 GLY B C 1
ATOM 4607 O O . GLY B 1 194 ? -7.847 29.872 86.197 1.00 31.92 194 GLY B O 1
ATOM 4608 N N . LYS B 1 195 ? -8.713 27.894 85.561 1.00 35.43 195 LYS B N 1
ATOM 4609 C CA . LYS B 1 195 ? -10.046 28.182 86.070 1.00 35.20 195 LYS B CA 1
ATOM 4610 C C . LYS B 1 195 ? -10.252 27.715 87.508 1.00 39.88 195 LYS B C 1
ATOM 4611 O O . LYS B 1 195 ? -11.100 28.276 88.211 1.00 44.74 195 LYS B O 1
ATOM 4614 N N . THR B 1 196 ? -9.497 26.717 87.959 1.00 43.37 196 THR B N 1
ATOM 4615 C CA . THR B 1 196 ? -9.636 26.158 89.295 1.00 51.72 196 THR B CA 1
ATOM 4616 C C . THR B 1 196 ? -8.997 27.080 90.336 1.00 53.87 196 THR B C 1
ATOM 4617 O O . THR B 1 196 ? -8.220 27.985 90.018 1.00 51.40 196 THR B O 1
ATOM 4621 N N . ASN B 1 197 ? -9.324 26.835 91.607 1.00 62.11 197 ASN B N 1
ATOM 4622 C CA . ASN B 1 197 ? -8.841 27.705 92.673 1.00 66.45 197 ASN B CA 1
ATOM 4623 C C . ASN B 1 197 ? -8.357 26.949 93.906 1.00 69.97 197 ASN B C 1
ATOM 4624 O O . ASN B 1 197 ? -8.073 27.589 94.927 1.00 80.04 197 ASN B O 1
ATOM 4626 N N . PHE B 1 198 ? -8.241 25.624 93.848 1.00 57.58 198 PHE B N 1
ATOM 4627 C CA . PHE B 1 198 ? -7.937 24.842 95.037 1.00 46.65 198 PHE B CA 1
ATOM 4628 C C . PHE B 1 198 ? -6.464 25.002 95.428 1.00 44.14 198 PHE B C 1
ATOM 4629 O O . PHE B 1 198 ? -5.651 25.585 94.702 1.00 40.69 198 PHE B O 1
ATOM 4637 N N . ASP B 1 199 ? -6.122 24.458 96.598 1.00 39.76 199 ASP B N 1
ATOM 4638 C CA . ASP B 1 199 ? -4.804 24.637 97.212 1.00 33.82 199 ASP B CA 1
ATOM 4639 C C . ASP B 1 199 ? -3.945 23.412 96.915 1.00 32.34 199 ASP B C 1
ATOM 4640 O O . ASP B 1 199 ? -3.887 22.474 97.712 1.00 33.84 199 ASP B O 1
ATOM 4645 N N . ASP B 1 200 ? -3.241 23.432 95.772 1.00 28.45 200 ASP B N 1
ATOM 4646 C CA . ASP B 1 200 ? -2.432 22.267 95.424 1.00 31.82 200 ASP B CA 1
ATOM 4647 C C . ASP B 1 200 ? -1.274 22.069 96.398 1.00 30.54 200 ASP B C 1
ATOM 4648 O O . ASP B 1 200 ? -0.928 20.923 96.711 1.00 31.00 200 ASP B O 1
ATOM 4653 N N . TYR B 1 201 ? -0.744 23.156 96.952 1.00 29.63 201 TYR B N 1
ATOM 4654 C CA . TYR B 1 201 ? 0.381 23.059 97.914 1.00 28.48 201 TYR B CA 1
ATOM 4655 C C . TYR B 1 201 ? -0.066 22.267 99.139 1.00 27.79 201 TYR B C 1
ATOM 4656 O O . TYR B 1 201 ? 0.604 21.381 99.572 1.00 26.22 201 TYR B O 1
ATOM 4665 N N . GLN B 1 202 ? -1.289 22.488 99.614 1.00 25.14 202 GLN B N 1
ATOM 4666 C CA A GLN B 1 202 ? -1.856 21.724 100.781 0.50 28.45 202 GLN B CA 1
ATOM 4667 C CA B GLN B 1 202 ? -1.843 21.724 100.775 0.50 28.41 202 GLN B CA 1
ATOM 4668 C C . GLN B 1 202 ? -2.019 20.151 100.704 1.00 32.52 202 GLN B C 1
ATOM 4669 O O . GLN B 1 202 ? -1.474 19.230 101.396 1.00 31.68 202 GLN B O 1
ATOM 4680 N N . ILE B 1 203 ? -2.455 19.873 99.480 1.00 28.53 203 ILE B N 1
ATOM 4681 C CA . ILE B 1 203 ? -2.643 18.485 98.986 1.00 30.93 203 ILE B CA 1
ATOM 4682 C C . ILE B 1 203 ? -1.274 17.817 98.884 1.00 29.30 203 ILE B C 1
ATOM 4683 O O . ILE B 1 203 ? -1.108 16.784 99.471 1.00 27.84 203 ILE B O 1
ATOM 4688 N N . LEU B 1 204 ? -0.299 18.491 98.282 1.00 24.01 204 LEU B N 1
ATOM 4689 C CA . LEU B 1 204 ? 1.033 17.903 98.197 1.00 30.84 204 LEU B CA 1
ATOM 4690 C C . LEU B 1 204 ? 1.665 17.775 99.576 1.00 31.35 204 LEU B C 1
ATOM 4691 O O . LEU B 1 204 ? 2.249 16.737 99.906 1.00 26.37 204 LEU B O 1
ATOM 4696 N N . GLU B 1 205 ? 1.566 18.823 100.396 1.00 30.23 205 GLU B N 1
ATOM 4697 C CA . GLU B 1 205 ? 2.177 18.770 101.721 1.00 32.59 205 GLU B CA 1
ATOM 4698 C C . GLU B 1 205 ? 1.517 17.716 102.591 1.00 32.18 205 GLU B C 1
ATOM 4699 O O . GLU B 1 205 ? 2.204 16.955 103.281 1.00 33.50 205 GLU B O 1
ATOM 4705 N N . GLN B 1 206 ? 0.184 17.660 102.576 1.00 27.20 206 GLN B N 1
ATOM 4706 C CA . GLN B 1 206 ? -0.519 16.694 103.408 1.00 33.87 206 GLN B CA 1
ATOM 4707 C C . GLN B 1 206 ? -0.168 15.266 103.004 1.00 31.44 206 GLN B C 1
ATOM 4708 O O . GLN B 1 206 ? -0.057 14.380 103.860 1.00 34.43 206 GLN B O 1
ATOM 4714 N N . SER B 1 207 ? 0.041 15.033 101.706 1.00 28.36 207 SER B N 1
ATOM 4715 C CA . SER B 1 207 ? 0.238 13.675 101.218 1.00 34.68 207 SER B CA 1
ATOM 4716 C C . SER B 1 207 ? 1.574 13.085 101.641 1.00 34.32 207 SER B C 1
ATOM 4717 O O . SER B 1 207 ? 1.717 11.860 101.634 1.00 29.43 207 SER B O 1
ATOM 4720 N N . GLY B 1 208 ? 2.553 13.919 101.993 1.00 29.99 208 GLY B N 1
ATOM 4721 C CA . GLY B 1 208 ? 3.869 13.431 102.343 1.00 28.34 208 GLY B CA 1
ATOM 4722 C C . GLY B 1 208 ? 4.766 13.062 101.173 1.00 33.98 208 GLY B C 1
ATOM 4723 O O . GLY B 1 208 ? 5.918 12.667 101.406 1.00 36.45 208 GLY B O 1
ATOM 4724 N N . ILE B 1 209 ? 4.295 13.190 99.923 1.00 33.83 209 ILE B N 1
ATOM 4725 C CA . ILE B 1 209 ? 5.125 12.783 98.780 1.00 32.28 209 ILE B CA 1
ATOM 4726 C C . ILE B 1 209 ? 6.272 13.765 98.581 1.00 30.97 209 ILE B C 1
ATOM 4727 O O . ILE B 1 209 ? 6.251 14.907 99.052 1.00 25.01 209 ILE B O 1
ATOM 4732 N N . ASP B 1 210 ? 7.280 13.310 97.839 1.00 26.92 210 ASP B N 1
ATOM 4733 C CA . ASP B 1 210 ? 8.323 14.197 97.352 1.00 27.09 210 ASP B CA 1
ATOM 4734 C C . ASP B 1 210 ? 7.814 14.945 96.136 1.00 25.55 210 ASP B C 1
ATOM 4735 O O . ASP B 1 210 ? 7.190 14.360 95.251 1.00 27.76 210 ASP B O 1
ATOM 4740 N N . TYR B 1 211 ? 8.079 16.247 96.099 1.00 19.09 211 TYR B N 1
ATOM 4741 C CA . TYR B 1 211 ? 7.563 17.078 95.022 1.00 18.54 211 TYR B CA 1
ATOM 4742 C C . TYR B 1 211 ? 8.434 18.317 94.885 1.00 23.91 211 TYR B C 1
ATOM 4743 O O . TYR B 1 211 ? 9.091 18.741 95.841 1.00 26.36 211 TYR B O 1
ATOM 4752 N N . VAL B 1 212 ? 8.412 18.887 93.683 1.00 23.83 212 VAL B N 1
ATOM 4753 C CA . VAL B 1 212 ? 8.858 20.247 93.416 1.00 24.68 212 VAL B CA 1
ATOM 4754 C C . VAL B 1 212 ? 7.762 20.950 92.628 1.00 26.77 212 VAL B C 1
ATOM 4755 O O . VAL B 1 212 ? 7.223 20.392 91.663 1.00 23.75 212 VAL B O 1
ATOM 4759 N N . VAL B 1 213 ? 7.416 22.159 93.047 1.00 26.25 213 VAL B N 1
ATOM 4760 C CA . VAL B 1 213 ? 6.493 23.003 92.306 1.00 22.14 213 VAL B CA 1
ATOM 4761 C C . VAL B 1 213 ? 7.276 24.187 91.768 1.00 26.79 213 VAL B C 1
ATOM 4762 O O . VAL B 1 213 ? 8.088 24.783 92.489 1.00 21.23 213 VAL B O 1
ATOM 4766 N N . ILE B 1 214 ? 7.018 24.537 90.511 1.00 27.71 214 ILE B N 1
ATOM 4767 C CA . ILE B 1 214 ? 7.694 25.645 89.845 1.00 23.03 214 ILE B CA 1
ATOM 4768 C C . ILE B 1 214 ? 6.655 26.688 89.468 1.00 20.37 214 ILE B C 1
ATOM 4769 O O . ILE B 1 214 ? 5.685 26.379 88.765 1.00 22.43 214 ILE B O 1
ATOM 4774 N N . GLU B 1 215 ? 6.858 27.919 89.930 1.00 20.10 215 GLU B N 1
ATOM 4775 C CA . GLU B 1 215 ? 6.010 29.042 89.568 1.00 23.50 215 GLU B CA 1
ATOM 4776 C C . GLU B 1 215 ? 6.771 29.955 88.612 1.00 21.04 215 GLU B C 1
ATOM 4777 O O . GLU B 1 215 ? 7.984 29.816 88.420 1.00 21.11 215 GLU B O 1
ATOM 4783 N N . ASP B 1 216 ? 6.049 30.913 88.022 1.00 19.20 216 ASP B N 1
ATOM 4784 C CA . ASP B 1 216 ? 6.671 31.833 87.073 1.00 21.57 216 ASP B CA 1
ATOM 4785 C C . ASP B 1 216 ? 5.863 33.122 87.013 1.00 23.47 216 ASP B C 1
ATOM 4786 O O . ASP B 1 216 ? 4.635 33.077 86.963 1.00 21.51 216 ASP B O 1
ATOM 4791 N N . THR B 1 217 ? 6.546 34.262 87.005 1.00 19.10 217 THR B N 1
ATOM 4792 C CA . THR B 1 217 ? 5.872 35.508 86.670 1.00 14.92 217 THR B CA 1
ATOM 4793 C C . THR B 1 217 ? 5.864 35.814 85.175 1.00 18.58 217 THR B C 1
ATOM 4794 O O . THR B 1 217 ? 5.031 36.608 84.733 1.00 22.14 217 THR B O 1
ATOM 4798 N N . GLY B 1 218 ? 6.751 35.190 84.391 1.00 20.79 218 GLY B N 1
ATOM 4799 C CA . GLY B 1 218 ? 7.062 35.654 83.046 1.00 21.58 218 GLY B CA 1
ATOM 4800 C C . GLY B 1 218 ? 5.952 35.498 82.018 1.00 27.97 218 GLY B C 1
ATOM 4801 O O . GLY B 1 218 ? 5.947 36.224 81.013 1.00 27.75 218 GLY B O 1
ATOM 4802 N N . LYS B 1 219 ? 5.027 34.561 82.219 1.00 19.81 219 LYS B N 1
ATOM 4803 C CA . LYS B 1 219 ? 3.934 34.418 81.267 1.00 23.18 219 LYS B CA 1
ATOM 4804 C C . LYS B 1 219 ? 2.718 35.247 81.644 1.00 27.76 219 LYS B C 1
ATOM 4805 O O . LYS B 1 219 ? 1.707 35.195 80.931 1.00 23.32 219 LYS B O 1
ATOM 4811 N N . THR B 1 220 ? 2.798 36.016 82.732 1.00 23.45 220 THR B N 1
ATOM 4812 C CA . THR B 1 220 ? 1.618 36.618 83.337 1.00 24.31 220 THR B CA 1
ATOM 4813 C C . THR B 1 220 ? 1.735 38.127 83.476 1.00 22.71 220 THR B C 1
ATOM 4814 O O . THR B 1 220 ? 0.838 38.859 83.043 1.00 23.27 220 THR B O 1
ATOM 4818 N N . TRP B 1 221 ? 2.826 38.616 84.048 1.00 17.65 221 TRP B N 1
ATOM 4819 C CA . TRP B 1 221 ? 2.988 40.035 84.277 1.00 20.04 221 TRP B CA 1
ATOM 4820 C C . TRP B 1 221 ? 4.071 40.581 83.358 1.00 23.66 221 TRP B C 1
ATOM 4821 O O . TRP B 1 221 ? 5.155 39.989 83.271 1.00 24.52 221 TRP B O 1
ATOM 4832 N N . PRO B 1 222 ? 3.809 41.681 82.637 1.00 28.12 222 PRO B N 1
ATOM 4833 C CA . PRO B 1 222 ? 4.767 42.148 81.625 1.00 29.38 222 PRO B CA 1
ATOM 4834 C C . PRO B 1 222 ? 5.863 43.021 82.208 1.00 29.05 222 PRO B C 1
ATOM 4835 O O . PRO B 1 222 ? 5.724 44.246 82.285 1.00 29.10 222 PRO B O 1
ATOM 4839 N N . THR B 1 223 ? 6.971 42.410 82.591 1.00 17.83 223 THR B N 1
ATOM 4840 C CA . THR B 1 223 ? 8.076 43.147 83.185 1.00 26.95 223 THR B CA 1
ATOM 4841 C C . THR B 1 223 ? 9.358 42.999 82.369 1.00 22.65 223 THR B C 1
ATOM 4842 O O . THR B 1 223 ? 10.458 42.973 82.919 1.00 21.79 223 THR B O 1
ATOM 4846 N N . GLN B 1 224 ? 9.217 42.940 81.040 1.00 25.16 224 GLN B N 1
ATOM 4847 C CA . GLN B 1 224 ? 10.340 42.883 80.097 1.00 25.73 224 GLN B CA 1
ATOM 4848 C C . GLN B 1 224 ? 11.340 41.790 80.476 1.00 29.04 224 GLN B C 1
ATOM 4849 O O . GLN B 1 224 ? 12.555 42.003 80.502 1.00 34.43 224 GLN B O 1
ATOM 4855 N N . ASP B 1 225 ? 10.812 40.605 80.776 1.00 23.79 225 ASP B N 1
ATOM 4856 C CA . ASP B 1 225 ? 11.599 39.413 81.082 1.00 22.62 225 ASP B CA 1
ATOM 4857 C C . ASP B 1 225 ? 12.494 39.592 82.313 1.00 29.91 225 ASP B C 1
ATOM 4858 O O . ASP B 1 225 ? 13.458 38.841 82.516 1.00 26.90 225 ASP B O 1
ATOM 4863 N N . LEU B 1 226 ? 12.171 40.565 83.153 1.00 26.72 226 LEU B N 1
ATOM 4864 C CA . LEU B 1 226 ? 12.686 40.629 84.517 1.00 28.02 226 LEU B CA 1
ATOM 4865 C C . LEU B 1 226 ? 11.737 39.773 85.359 1.00 21.47 226 LEU B C 1
ATOM 4866 O O . LEU B 1 226 ? 10.644 40.213 85.718 1.00 26.68 226 LEU B O 1
ATOM 4871 N N . LYS B 1 227 ? 12.126 38.532 85.649 1.00 18.13 227 LYS B N 1
ATOM 4872 C CA . LYS B 1 227 ? 11.172 37.540 86.139 1.00 23.72 227 LYS B CA 1
ATOM 4873 C C . LYS B 1 227 ? 11.591 36.959 87.485 1.00 23.90 227 LYS B C 1
ATOM 4874 O O . LYS B 1 227 ? 12.723 37.117 87.943 1.00 20.66 227 LYS B O 1
ATOM 4880 N N . ILE B 1 228 ? 10.647 36.250 88.105 1.00 15.53 228 ILE B N 1
ATOM 4881 C CA . ILE B 1 228 ? 10.878 35.521 89.349 1.00 18.68 228 ILE B CA 1
ATOM 4882 C C . ILE B 1 228 ? 10.225 34.153 89.206 1.00 23.13 228 ILE B C 1
ATOM 4883 O O . ILE B 1 228 ? 9.051 34.062 88.832 1.00 22.55 228 ILE B O 1
ATOM 4888 N N . SER B 1 229 ? 10.976 33.092 89.508 1.00 21.41 229 SER B N 1
ATOM 4889 C CA . SER B 1 229 ? 10.445 31.730 89.525 1.00 20.87 229 SER B CA 1
ATOM 4890 C C . SER B 1 229 ? 10.643 31.126 90.909 1.00 20.15 229 SER B C 1
ATOM 4891 O O . SER B 1 229 ? 11.774 30.826 91.304 1.00 20.33 229 SER B O 1
ATOM 4894 N N . LEU B 1 230 ? 9.550 30.938 91.640 1.00 17.14 230 LEU B N 1
ATOM 4895 C CA . LEU B 1 230 ? 9.622 30.194 92.891 1.00 19.47 230 LEU B CA 1
ATOM 4896 C C . LEU B 1 230 ? 9.769 28.711 92.596 1.00 24.12 230 LEU B C 1
ATOM 4897 O O . LEU B 1 230 ? 9.065 28.166 91.748 1.00 23.01 230 LEU B O 1
ATOM 4902 N N . MET B 1 231 ? 10.672 28.061 93.317 1.00 20.20 231 MET B N 1
ATOM 4903 C CA . MET B 1 231 ? 10.863 26.619 93.253 1.00 17.49 231 MET B CA 1
ATOM 4904 C C . MET B 1 231 ? 10.667 26.110 94.676 1.00 20.95 231 MET B C 1
ATOM 4905 O O . MET B 1 231 ? 11.485 26.400 95.556 1.00 26.18 231 MET B O 1
ATOM 4910 N N . VAL B 1 232 ? 9.567 25.390 94.911 1.00 23.24 232 VAL B N 1
ATOM 4911 C CA . VAL B 1 232 ? 9.136 24.967 96.243 1.00 19.29 232 VAL B CA 1
ATOM 4912 C C . VAL B 1 232 ? 9.146 23.444 96.278 1.00 18.09 232 VAL B C 1
ATOM 4913 O O . VAL B 1 232 ? 8.717 22.804 95.315 1.00 20.73 232 VAL B O 1
ATOM 4917 N N . TYR B 1 233 ? 9.627 22.856 97.384 1.00 18.69 233 TYR B N 1
ATOM 4918 C CA . TYR B 1 233 ? 9.872 21.417 97.390 1.00 25.53 233 TYR B CA 1
ATOM 4919 C C . TYR B 1 233 ? 9.633 20.847 98.779 1.00 24.65 233 TYR B C 1
ATOM 4920 O O . TYR B 1 233 ? 9.644 21.564 99.783 1.00 23.20 233 TYR B O 1
ATOM 4929 N N . SER B 1 234 ? 9.418 19.534 98.812 1.00 24.65 234 SER B N 1
ATOM 4930 C CA . SER B 1 234 ? 9.164 18.811 100.048 1.00 24.78 234 SER B CA 1
ATOM 4931 C C . SER B 1 234 ? 10.374 18.859 100.971 1.00 25.31 234 SER B C 1
ATOM 4932 O O . SER B 1 234 ? 11.520 18.978 100.530 1.00 23.30 234 SER B O 1
ATOM 4935 N N . GLU B 1 235 ? 10.106 18.775 102.281 1.00 29.07 235 GLU B N 1
ATOM 4936 C CA . GLU B 1 235 ? 11.185 18.819 103.261 1.00 31.92 235 GLU B CA 1
ATOM 4937 C C . GLU B 1 235 ? 12.227 17.740 102.989 1.00 27.25 235 GLU B C 1
ATOM 4938 O O . GLU B 1 235 ? 13.431 17.971 103.149 1.00 27.65 235 GLU B O 1
ATOM 4944 N N . ALA B 1 236 ? 11.787 16.544 102.598 1.00 26.50 236 ALA B N 1
ATOM 4945 C CA . ALA B 1 236 ? 12.722 15.432 102.529 1.00 30.62 236 ALA B CA 1
ATOM 4946 C C . ALA B 1 236 ? 13.770 15.620 101.438 1.00 24.87 236 ALA B C 1
ATOM 4947 O O . ALA B 1 236 ? 14.861 15.056 101.544 1.00 32.68 236 ALA B O 1
ATOM 4949 N N . ILE B 1 237 ? 13.494 16.417 100.411 1.00 24.37 237 ILE B N 1
ATOM 4950 C CA . ILE B 1 237 ? 14.469 16.632 99.348 1.00 24.70 237 ILE B CA 1
ATOM 4951 C C . ILE B 1 237 ? 15.043 18.047 99.384 1.00 29.56 237 ILE B C 1
ATOM 4952 O O . ILE B 1 237 ? 15.800 18.426 98.482 1.00 29.55 237 ILE B O 1
ATOM 4957 N N . SER B 1 238 ? 14.730 18.832 100.428 1.00 25.33 238 SER B N 1
ATOM 4958 C CA . SER B 1 238 ? 15.119 20.244 100.447 1.00 26.06 238 SER B CA 1
ATOM 4959 C C . SER B 1 238 ? 16.633 20.423 100.478 1.00 26.73 238 SER B C 1
ATOM 4960 O O . SER B 1 238 ? 17.171 21.303 99.791 1.00 24.68 238 SER B O 1
ATOM 4963 N N . SER B 1 239 ? 17.337 19.617 101.277 1.00 25.85 239 SER B N 1
ATOM 4964 C CA . SER B 1 239 ? 18.785 19.784 101.403 1.00 28.24 239 SER B CA 1
ATOM 4965 C C . SER B 1 239 ? 19.485 19.603 100.060 1.00 24.29 239 SER B C 1
ATOM 4966 O O . SER B 1 239 ? 20.345 20.407 99.674 1.00 24.82 239 SER B O 1
ATOM 4969 N N . THR B 1 240 ? 19.139 18.538 99.339 1.00 23.43 240 THR B N 1
ATOM 4970 C CA . THR B 1 240 ? 19.778 18.296 98.046 1.00 23.54 240 THR B CA 1
ATOM 4971 C C . THR B 1 240 ? 19.294 19.270 96.976 1.00 22.80 240 THR B C 1
ATOM 4972 O O . THR B 1 240 ? 20.076 19.687 96.114 1.00 19.78 240 THR B O 1
ATOM 4976 N N . MET B 1 241 ? 18.007 19.632 96.987 1.00 23.54 241 MET B N 1
ATOM 4977 C CA . MET B 1 241 ? 17.545 20.635 96.026 1.00 21.29 241 MET B CA 1
ATOM 4978 C C . MET B 1 241 ? 18.250 21.969 96.247 1.00 20.05 241 MET B C 1
ATOM 4979 O O . MET B 1 241 ? 18.629 22.655 95.282 1.00 18.40 241 MET B O 1
ATOM 4984 N N . ARG B 1 242 ? 18.437 22.360 97.512 1.00 17.59 242 ARG B N 1
ATOM 4985 C CA . ARG B 1 242 ? 19.111 23.628 97.780 1.00 23.41 242 ARG B CA 1
ATOM 4986 C C . ARG B 1 242 ? 20.594 23.549 97.433 1.00 25.20 242 ARG B C 1
ATOM 4987 O O . ARG B 1 242 ? 21.174 24.529 96.946 1.00 21.55 242 ARG B O 1
ATOM 4995 N N . LEU B 1 243 ? 21.216 22.384 97.631 1.00 22.00 243 LEU B N 1
ATOM 4996 C CA . LEU B 1 243 ? 22.609 22.218 97.220 1.00 19.52 243 LEU B CA 1
ATOM 4997 C C . LEU B 1 243 ? 22.777 22.467 95.721 1.00 22.68 243 LEU B C 1
ATOM 4998 O O . LEU B 1 243 ? 23.683 23.202 95.301 1.00 18.93 243 LEU B O 1
ATOM 5003 N N . LEU B 1 244 ? 21.911 21.863 94.897 1.00 21.07 244 LEU B N 1
ATOM 5004 C CA . LEU B 1 244 ? 22.032 22.038 93.449 1.00 20.48 244 LEU B CA 1
ATOM 5005 C C . LEU B 1 244 ? 21.726 23.474 93.036 1.00 22.07 244 LEU B C 1
ATOM 5006 O O . LEU B 1 244 ? 22.389 24.020 92.149 1.00 20.31 244 LEU B O 1
ATOM 5011 N N . TYR B 1 245 ? 20.718 24.096 93.661 1.00 21.54 245 TYR B N 1
ATOM 5012 C CA . TYR B 1 245 ? 20.444 25.512 93.414 1.00 15.45 245 TYR B CA 1
ATOM 5013 C C . TYR B 1 245 ? 21.679 26.362 93.686 1.00 16.35 245 TYR B C 1
ATOM 5014 O O . TYR B 1 245 ? 22.031 27.244 92.894 1.00 23.74 245 TYR B O 1
ATOM 5023 N N . GLU B 1 246 ? 22.351 26.103 94.806 1.00 19.31 246 GLU B N 1
ATOM 5024 C CA . GLU B 1 246 ? 23.488 26.914 95.222 1.00 22.68 246 GLU B CA 1
ATOM 5025 C C . GLU B 1 246 ? 24.739 26.655 94.395 1.00 18.60 246 GLU B C 1
ATOM 5026 O O . GLU B 1 246 ? 25.693 27.437 94.497 1.00 19.38 246 GLU B O 1
ATOM 5032 N N . GLU B 1 247 ? 24.773 25.602 93.577 1.00 19.99 247 GLU B N 1
ATOM 5033 C CA . GLU B 1 247 ? 25.857 25.507 92.596 1.00 16.26 247 GLU B CA 1
ATOM 5034 C C . GLU B 1 247 ? 25.755 26.608 91.550 1.00 21.28 247 GLU B C 1
ATOM 5035 O O . GLU B 1 247 ? 26.777 27.024 90.984 1.00 21.03 247 GLU B O 1
ATOM 5041 N N . ILE B 1 248 ? 24.550 27.098 91.278 1.00 14.81 248 ILE B N 1
ATOM 5042 C CA . ILE B 1 248 ? 24.339 28.055 90.203 1.00 16.26 248 ILE B CA 1
ATOM 5043 C C . ILE B 1 248 ? 24.071 29.458 90.733 1.00 19.59 248 ILE B C 1
ATOM 5044 O O . ILE B 1 248 ? 24.529 30.436 90.138 1.00 20.64 248 ILE B O 1
ATOM 5049 N N . PHE B 1 249 ? 23.305 29.584 91.821 1.00 18.93 249 PHE B N 1
ATOM 5050 C CA . PHE B 1 249 ? 22.851 30.885 92.311 1.00 21.31 249 PHE B CA 1
ATOM 5051 C C . PHE B 1 249 ? 23.187 31.081 93.780 1.00 22.58 249 PHE B C 1
ATOM 5052 O O . PHE B 1 249 ? 23.097 30.147 94.591 1.00 19.15 249 PHE B O 1
ATOM 5060 N N . LEU B 1 250 ? 23.572 32.316 94.103 1.00 16.65 250 LEU B N 1
ATOM 5061 C CA . LEU B 1 250 ? 23.478 32.816 95.473 1.00 18.33 250 LEU B CA 1
ATOM 5062 C C . LEU B 1 250 ? 22.058 33.287 95.775 1.00 19.26 250 LEU B C 1
ATOM 5063 O O . LEU B 1 250 ? 21.521 33.018 96.857 1.00 18.98 250 LEU B O 1
ATOM 5068 N N . CYS B 1 251 ? 21.429 33.958 94.812 1.00 19.36 251 CYS B N 1
ATOM 5069 C CA . CYS B 1 251 ? 20.113 34.555 94.987 1.00 21.53 251 CYS B CA 1
ATOM 5070 C C . CYS B 1 251 ? 19.684 35.087 93.629 1.00 25.32 251 CYS B C 1
ATOM 5071 O O . CYS B 1 251 ? 20.480 35.119 92.689 1.00 21.58 251 CYS B O 1
ATOM 5074 N N . SER B 1 252 ? 18.433 35.538 93.541 1.00 18.85 252 SER B N 1
ATOM 5075 C CA . SER B 1 252 ? 17.941 36.352 92.439 1.00 17.83 252 SER B CA 1
ATOM 5076 C C . SER B 1 252 ? 18.015 37.823 92.866 1.00 20.61 252 SER B C 1
ATOM 5077 O O . SER B 1 252 ? 18.666 38.152 93.861 1.00 20.77 252 SER B O 1
ATOM 5080 N N . SER B 1 253 ? 17.328 38.710 92.150 1.00 22.50 253 SER B N 1
ATOM 5081 C CA . SER B 1 253 ? 17.409 40.146 92.422 1.00 20.76 253 SER B CA 1
ATOM 5082 C C . SER B 1 253 ? 16.370 40.624 93.436 1.00 18.95 253 SER B C 1
ATOM 5083 O O . SER B 1 253 ? 15.166 40.410 93.248 1.00 21.12 253 SER B O 1
ATOM 5086 N N . ASN B 1 254 ? 16.828 41.337 94.481 1.00 17.40 254 ASN B N 1
ATOM 5087 C CA . ASN B 1 254 ? 15.889 41.946 95.418 1.00 23.02 254 ASN B CA 1
ATOM 5088 C C . ASN B 1 254 ? 15.042 43.015 94.743 1.00 21.31 254 ASN B C 1
ATOM 5089 O O . ASN B 1 254 ? 13.905 43.264 95.161 1.00 17.98 254 ASN B O 1
ATOM 5094 N N . PHE B 1 255 ? 15.577 43.664 93.710 1.00 22.17 255 PHE B N 1
ATOM 5095 C CA . PHE B 1 255 ? 14.793 44.639 92.953 1.00 23.90 255 PHE B CA 1
ATOM 5096 C C . PHE B 1 255 ? 13.662 43.947 92.198 1.00 22.87 255 PHE B C 1
ATOM 5097 O O . PHE B 1 255 ? 12.495 44.355 92.288 1.00 20.40 255 PHE B O 1
ATOM 5105 N N . ALA B 1 256 ? 13.997 42.871 91.477 1.00 20.63 256 ALA B N 1
ATOM 5106 C CA . ALA B 1 256 ? 13.005 42.010 90.831 1.00 23.64 256 ALA B CA 1
ATOM 5107 C C . ALA B 1 256 ? 11.936 41.526 91.801 1.00 24.67 256 ALA B C 1
ATOM 5108 O O . ALA B 1 256 ? 10.739 41.567 91.494 1.00 22.30 256 ALA B O 1
ATOM 5110 N N . LEU B 1 257 ? 12.352 41.031 92.956 1.00 21.41 257 LEU B N 1
ATOM 5111 C CA . LEU B 1 257 ? 11.371 40.520 93.943 1.00 18.88 257 LEU B CA 1
ATOM 5112 C C . LEU B 1 257 ? 10.443 41.651 94.404 1.00 20.95 257 LEU B C 1
ATOM 5113 O O . LEU B 1 257 ? 9.270 41.430 94.482 1.00 23.44 257 LEU B O 1
ATOM 5118 N N . ALA B 1 258 ? 10.987 42.823 94.680 1.00 18.58 258 ALA B N 1
ATOM 5119 C CA . ALA B 1 258 ? 10.147 43.948 95.152 1.00 24.65 258 ALA B CA 1
ATOM 5120 C C . ALA B 1 258 ? 9.179 44.392 94.055 1.00 28.66 258 ALA B C 1
ATOM 5121 O O . ALA B 1 258 ? 8.006 44.565 94.330 1.00 23.77 258 ALA B O 1
ATOM 5123 N N . LEU B 1 259 ? 9.687 44.516 92.838 1.00 19.81 259 LEU B N 1
ATOM 5124 C CA . LEU B 1 259 ? 8.836 44.954 91.716 1.00 20.19 259 LEU B CA 1
ATOM 5125 C C . LEU B 1 259 ? 7.722 43.940 91.468 1.00 24.71 259 LEU B C 1
ATOM 5126 O O . LEU B 1 259 ? 6.611 44.325 91.460 1.00 20.37 259 LEU B O 1
ATOM 5131 N N . LEU B 1 260 ? 8.058 42.664 91.394 1.00 23.11 260 LEU B N 1
ATOM 5132 C CA . LEU B 1 260 ? 7.076 41.588 91.108 1.00 22.98 260 LEU B CA 1
ATOM 5133 C C . LEU B 1 260 ? 6.086 41.410 92.257 1.00 21.73 260 LEU B C 1
ATOM 5134 O O . LEU B 1 260 ? 4.973 41.107 91.997 1.00 20.00 260 LEU B O 1
ATOM 5139 N N . LYS B 1 261 ? 6.531 41.616 93.490 1.00 24.02 261 LYS B N 1
ATOM 5140 C CA . LYS B 1 261 ? 5.640 41.541 94.677 1.00 22.24 261 LYS B CA 1
ATOM 5141 C C . LYS B 1 261 ? 4.498 42.550 94.488 1.00 24.40 261 LYS B C 1
ATOM 5142 O O . LYS B 1 261 ? 3.400 42.196 94.721 1.00 25.31 261 LYS B O 1
ATOM 5148 N N . GLN B 1 262 ? 4.780 43.751 94.021 1.00 25.51 262 GLN B N 1
ATOM 5149 C CA . GLN B 1 262 ? 3.713 44.756 93.793 1.00 28.25 262 GLN B CA 1
ATOM 5150 C C . GLN B 1 262 ? 2.742 44.278 92.707 1.00 23.03 262 GLN B C 1
ATOM 5151 O O . GLN B 1 262 ? 1.559 44.363 92.925 1.00 23.05 262 GLN B O 1
ATOM 5157 N N . PHE B 1 263 ? 3.260 43.726 91.618 1.00 23.66 263 PHE B N 1
ATOM 5158 C CA . PHE B 1 263 ? 2.381 43.234 90.535 1.00 23.43 263 PHE B CA 1
ATOM 5159 C C . PHE B 1 263 ? 1.446 42.182 91.117 1.00 27.17 263 PHE B C 1
ATOM 5160 O O . PHE B 1 263 ? 0.277 42.294 90.929 1.00 28.11 263 PHE B O 1
ATOM 5168 N N . VAL B 1 264 ? 1.992 41.254 91.884 1.00 26.61 264 VAL B N 1
ATOM 5169 C CA . VAL B 1 264 ? 1.174 40.247 92.552 1.00 26.12 264 VAL B CA 1
ATOM 5170 C C . VAL B 1 264 ? 0.142 40.916 93.453 1.00 27.33 264 VAL B C 1
ATOM 5171 O O . VAL B 1 264 ? -1.055 40.619 93.378 1.00 28.79 264 VAL B O 1
ATOM 5175 N N . ALA B 1 265 ? 0.591 41.856 94.297 1.00 22.70 265 ALA B N 1
ATOM 5176 C CA . ALA B 1 265 ? -0.312 42.504 95.249 1.00 24.36 265 ALA B CA 1
ATOM 5177 C C . ALA B 1 265 ? -1.450 43.227 94.544 1.00 27.41 265 ALA B C 1
ATOM 5178 O O . ALA B 1 265 ? -2.601 43.187 95.001 1.00 24.56 265 ALA B O 1
ATOM 5180 N N . VAL B 1 266 ? -1.151 43.909 93.436 1.00 26.38 266 VAL B N 1
ATOM 5181 C CA . VAL B 1 266 ? -2.196 44.638 92.728 1.00 27.69 266 VAL B CA 1
ATOM 5182 C C . VAL B 1 266 ? -3.189 43.667 92.101 1.00 30.96 266 VAL B C 1
ATOM 5183 O O . VAL B 1 266 ? -4.404 43.902 92.118 1.00 30.77 266 VAL B O 1
ATOM 5187 N N . THR B 1 267 ? -2.690 42.557 91.548 1.00 26.85 267 THR B N 1
ATOM 5188 C CA . THR B 1 267 ? -3.568 41.538 90.981 1.00 26.03 267 THR B CA 1
ATOM 5189 C C . THR B 1 267 ? -4.503 40.972 92.039 1.00 31.89 267 THR B C 1
ATOM 5190 O O . THR B 1 267 ? -5.704 40.795 91.792 1.00 31.27 267 THR B O 1
ATOM 5194 N N . ALA B 1 268 ? -3.973 40.711 93.235 1.00 34.24 268 ALA B N 1
ATOM 5195 C CA . ALA B 1 268 ? -4.809 40.226 94.325 1.00 29.94 268 ALA B CA 1
ATOM 5196 C C . ALA B 1 268 ? -5.844 41.272 94.745 1.00 31.73 268 ALA B C 1
ATOM 5197 O O . ALA B 1 268 ? -7.003 40.935 95.028 1.00 30.71 268 ALA B O 1
ATOM 5199 N N . LYS B 1 269 ? -5.451 42.549 94.784 1.00 33.80 269 LYS B N 1
ATOM 5200 C CA . LYS B 1 269 ? -6.373 43.595 95.226 1.00 33.27 269 LYS B CA 1
ATOM 5201 C C . LYS B 1 269 ? -7.527 43.772 94.247 1.00 40.25 269 LYS B C 1
ATOM 5202 O O . LYS B 1 269 ? -8.694 43.781 94.649 1.00 37.15 269 LYS B O 1
ATOM 5205 N N . PHE B 1 270 ? -7.226 43.930 92.956 1.00 35.59 270 PHE B N 1
ATOM 5206 C CA . PHE B 1 270 ? -8.280 44.207 91.985 1.00 35.10 270 PHE B CA 1
ATOM 5207 C C . PHE B 1 270 ? -8.856 42.948 91.349 1.00 37.00 270 PHE B C 1
ATOM 5208 O O . PHE B 1 270 ? -9.923 43.020 90.726 1.00 35.27 270 PHE B O 1
ATOM 5216 N N . GLY B 1 271 ? -8.205 41.809 91.516 1.00 34.74 271 GLY B N 1
ATOM 5217 C CA . GLY B 1 271 ? -8.717 40.564 90.985 1.00 34.80 271 GLY B CA 1
ATOM 5218 C C . GLY B 1 271 ? -8.046 40.185 89.678 1.00 33.27 271 GLY B C 1
ATOM 5219 O O . GLY B 1 271 ? -7.635 41.036 88.880 1.00 38.16 271 GLY B O 1
ATOM 5220 N N . VAL B 1 272 ? -7.916 38.877 89.456 1.00 34.33 272 VAL B N 1
ATOM 5221 C CA . VAL B 1 272 ? -7.232 38.420 88.255 1.00 29.86 272 VAL B CA 1
ATOM 5222 C C . VAL B 1 272 ? -8.046 38.744 87.003 1.00 29.29 272 VAL B C 1
ATOM 5223 O O . VAL B 1 272 ? -7.473 38.946 85.926 1.00 30.24 272 VAL B O 1
ATOM 5227 N N . ASP B 1 273 ? -9.377 38.805 87.109 1.00 33.80 273 ASP B N 1
ATOM 5228 C CA . ASP B 1 273 ? -10.181 39.132 85.933 1.00 38.23 273 ASP B CA 1
ATOM 5229 C C . ASP B 1 273 ? -9.899 40.552 85.463 1.00 41.04 273 ASP B C 1
ATOM 5230 O O . ASP B 1 273 ? -9.563 40.777 84.295 1.00 38.00 273 ASP B O 1
ATOM 5235 N N . ALA B 1 274 ? -10.028 41.530 86.366 1.00 39.97 274 ALA B N 1
ATOM 5236 C CA . ALA B 1 274 ? -9.845 42.920 85.966 1.00 38.92 274 ALA B CA 1
ATOM 5237 C C . ALA B 1 274 ? -8.434 43.167 85.439 1.00 37.49 274 ALA B C 1
ATOM 5238 O O . ALA B 1 274 ? -8.250 43.916 84.472 1.00 40.73 274 ALA B O 1
ATOM 5240 N N . THR B 1 275 ? -7.432 42.576 86.081 1.00 31.65 275 THR B N 1
ATOM 5241 C CA . THR B 1 275 ? -6.025 42.908 85.757 1.00 30.29 275 THR B CA 1
ATOM 5242 C C . THR B 1 275 ? -5.455 42.052 84.628 1.00 36.67 275 THR B C 1
ATOM 5243 O O . THR B 1 275 ? -4.598 42.532 83.917 1.00 39.53 275 THR B O 1
ATOM 5247 N N . ILE B 1 276 ? -5.882 40.805 84.567 1.00 35.93 276 ILE B N 1
ATOM 5248 C CA A ILE B 1 276 ? -5.354 39.836 83.562 0.55 33.66 276 ILE B CA 1
ATOM 5249 C CA B ILE B 1 276 ? -5.367 39.849 83.539 0.45 33.66 276 ILE B CA 1
ATOM 5250 C C . ILE B 1 276 ? -6.236 39.133 82.476 1.00 35.74 276 ILE B C 1
ATOM 5251 O O . ILE B 1 276 ? -6.236 39.219 81.208 1.00 34.35 276 ILE B O 1
ATOM 5260 N N . LYS B 1 277 ? -7.173 38.384 83.036 1.00 34.74 277 LYS B N 1
ATOM 5261 C CA . LYS B 1 277 ? -8.088 37.534 82.240 1.00 37.31 277 LYS B CA 1
ATOM 5262 C C . LYS B 1 277 ? -9.002 38.325 81.299 1.00 38.94 277 LYS B C 1
ATOM 5263 O O . LYS B 1 277 ? -9.306 37.815 80.252 1.00 34.27 277 LYS B O 1
ATOM 5269 N N . ASN B 1 278 ? -9.479 39.495 81.699 1.00 38.16 278 ASN B N 1
ATOM 5270 C CA . ASN B 1 278 ? -10.395 40.202 80.805 1.00 36.87 278 ASN B CA 1
ATOM 5271 C C . ASN B 1 278 ? -9.735 40.483 79.457 1.00 36.73 278 ASN B C 1
ATOM 5272 O O . ASN B 1 278 ? -10.307 40.195 78.397 1.00 37.25 278 ASN B O 1
ATOM 5277 N N . GLU B 1 279 ? -8.514 41.025 79.484 1.00 32.19 279 GLU B N 1
ATOM 5278 C CA . GLU B 1 279 ? -7.797 41.325 78.249 1.00 35.75 279 GLU B CA 1
ATOM 5279 C C . GLU B 1 279 ? -7.507 40.061 77.455 1.00 35.58 279 GLU B C 1
ATOM 5280 O O . GLU B 1 279 ? -7.590 40.066 76.219 1.00 32.90 279 GLU B O 1
ATOM 5286 N N . VAL B 1 280 ? -7.138 38.977 78.146 1.00 34.69 280 VAL B N 1
ATOM 5287 C CA . VAL B 1 280 ? -6.913 37.700 77.472 1.00 35.00 280 VAL B CA 1
ATOM 5288 C C . VAL B 1 280 ? -8.173 37.259 76.745 1.00 36.48 280 VAL B C 1
ATOM 5289 O O . VAL B 1 280 ? -8.115 36.765 75.610 1.00 31.75 280 VAL B O 1
ATOM 5293 N N . ARG B 1 281 ? -9.331 37.426 77.390 1.00 36.33 281 ARG B N 1
ATOM 5294 C CA . ARG B 1 281 ? -10.591 37.077 76.746 1.00 36.19 281 ARG B CA 1
ATOM 5295 C C . ARG B 1 281 ? -10.788 37.892 75.479 1.00 41.41 281 ARG B C 1
ATOM 5296 O O . ARG B 1 281 ? -11.122 37.343 74.423 1.00 40.49 281 ARG B O 1
ATOM 5298 N N . ARG B 1 282 ? -10.570 39.209 75.565 1.00 44.67 282 ARG B N 1
ATOM 5299 C CA . ARG B 1 282 ? -10.752 40.068 74.398 1.00 43.71 282 ARG B CA 1
ATOM 5300 C C . ARG B 1 282 ? -9.842 39.643 73.250 1.00 39.50 282 ARG B C 1
ATOM 5301 O O . ARG B 1 282 ? -10.260 39.634 72.087 1.00 39.22 282 ARG B O 1
ATOM 5306 N N . ARG B 1 283 ? -8.596 39.278 73.555 1.00 35.08 283 ARG B N 1
ATOM 5307 C CA . ARG B 1 283 ? -7.672 38.910 72.489 1.00 31.56 283 ARG B CA 1
ATOM 5308 C C . ARG B 1 283 ? -8.034 37.555 71.893 1.00 35.00 283 ARG B C 1
ATOM 5309 O O . ARG B 1 283 ? -7.943 37.363 70.675 1.00 35.65 283 ARG B O 1
ATOM 5317 N N . SER B 1 284 ? -8.470 36.610 72.730 1.00 33.84 284 SER B N 1
ATOM 5318 C CA . SER B 1 284 ? -8.883 35.309 72.216 1.00 35.28 284 SER B CA 1
ATOM 5319 C C . SER B 1 284 ? -10.117 35.435 71.324 1.00 38.73 284 SER B C 1
ATOM 5320 O O . SER B 1 284 ? -10.169 34.839 70.242 1.00 36.14 284 SER B O 1
ATOM 5323 N N . GLU B 1 285 ? -11.117 36.213 71.750 1.00 39.31 285 GLU B N 1
ATOM 5324 C CA . GLU B 1 285 ? -12.269 36.463 70.886 1.00 37.96 285 GLU B CA 1
ATOM 5325 C C . GLU B 1 285 ? -11.844 37.137 69.586 1.00 37.76 285 GLU B C 1
ATOM 5326 O O . GLU B 1 285 ? -12.387 36.835 68.516 1.00 41.84 285 GLU B O 1
ATOM 5332 N N . THR B 1 286 ? -10.865 38.044 69.662 1.00 39.67 286 THR B N 1
ATOM 5333 C CA . THR B 1 286 ? -10.415 38.762 68.472 1.00 44.80 286 THR B CA 1
ATOM 5334 C C . THR B 1 286 ? -9.866 37.799 67.425 1.00 45.67 286 THR B C 1
ATOM 5335 O O . THR B 1 286 ? -10.267 37.841 66.253 1.00 44.57 286 THR B O 1
ATOM 5339 N N . ILE B 1 287 ? -8.952 36.913 67.833 1.00 38.16 287 ILE B N 1
ATOM 5340 C CA . ILE B 1 287 ? -8.363 35.975 66.876 1.00 35.33 287 ILE B CA 1
ATOM 5341 C C . ILE B 1 287 ? -9.365 34.891 66.486 1.00 39.31 287 ILE B C 1
ATOM 5342 O O . ILE B 1 287 ? -9.307 34.360 65.368 1.00 34.61 287 ILE B O 1
ATOM 5347 N N . ASN B 1 288 ? -10.301 34.549 67.377 1.00 35.62 288 ASN B N 1
ATOM 5348 C CA . ASN B 1 288 ? -11.331 33.579 67.013 1.00 42.05 288 ASN B CA 1
ATOM 5349 C C . ASN B 1 288 ? -12.237 34.134 65.919 1.00 44.37 288 ASN B C 1
ATOM 5350 O O . ASN B 1 288 ? -12.528 33.449 64.928 1.00 37.01 288 ASN B O 1
ATOM 5355 N N . ASP B 1 289 ? -12.686 35.382 66.080 1.00 40.10 289 ASP B N 1
ATOM 5356 C CA . ASP B 1 289 ? -13.526 36.001 65.061 1.00 40.63 289 ASP B CA 1
ATOM 5357 C C . ASP B 1 289 ? -12.786 36.155 63.745 1.00 42.92 289 ASP B C 1
ATOM 5358 O O . ASP B 1 289 ? -13.403 36.089 62.675 1.00 48.21 289 ASP B O 1
ATOM 5363 N N . ALA B 1 290 ? -11.469 36.366 63.800 1.00 43.20 290 ALA B N 1
ATOM 5364 C CA . ALA B 1 290 ? -10.706 36.565 62.574 1.00 46.91 290 ALA B CA 1
ATOM 5365 C C . ALA B 1 290 ? -10.520 35.256 61.819 1.00 45.48 290 ALA B C 1
ATOM 5366 O O . ALA B 1 290 ? -10.597 35.231 60.589 1.00 42.87 290 ALA B O 1
ATOM 5368 N N . LEU B 1 291 ? -10.288 34.154 62.531 1.00 37.44 291 LEU B N 1
ATOM 5369 C CA . LEU B 1 291 ? -10.082 32.877 61.861 1.00 41.68 291 LEU B CA 1
ATOM 5370 C C . LEU B 1 291 ? -11.380 32.155 61.506 1.00 46.17 291 LEU B C 1
ATOM 5371 O O . LEU B 1 291 ? -11.341 31.208 60.713 1.00 40.35 291 LEU B O 1
ATOM 5376 N N . ALA B 1 292 ? -12.520 32.566 62.060 1.00 47.26 292 ALA B N 1
ATOM 5377 C CA . ALA B 1 292 ? -13.783 31.927 61.710 1.00 47.26 292 ALA B CA 1
ATOM 5378 C C . ALA B 1 292 ? -14.004 31.971 60.202 1.00 49.02 292 ALA B C 1
ATOM 5379 O O . ALA B 1 292 ? -13.837 33.015 59.567 1.00 49.56 292 ALA B O 1
ATOM 5381 N N . GLY B 1 293 ? -14.367 30.826 59.629 1.00 47.61 293 GLY B N 1
ATOM 5382 C CA . GLY B 1 293 ? -14.649 30.768 58.209 1.00 51.93 293 GLY B CA 1
ATOM 5383 C C . GLY B 1 293 ? -13.436 30.751 57.309 1.00 54.35 293 GLY B C 1
ATOM 5384 O O . GLY B 1 293 ? -13.565 31.030 56.110 1.00 53.47 293 GLY B O 1
ATOM 5385 N N . THR B 1 294 ? -12.254 30.446 57.850 1.00 48.99 294 THR B N 1
ATOM 5386 C CA . THR B 1 294 ? -11.044 30.319 57.050 1.00 45.18 294 THR B CA 1
ATOM 5387 C C . THR B 1 294 ? -10.672 28.876 56.755 1.00 52.32 294 THR B C 1
ATOM 5388 O O . THR B 1 294 ? -9.894 28.632 55.827 1.00 54.77 294 THR B O 1
ATOM 5392 N N . GLY B 1 295 ? -11.210 27.921 57.506 1.00 50.80 295 GLY B N 1
ATOM 5393 C CA . GLY B 1 295 ? -10.725 26.565 57.478 1.00 50.52 295 GLY B CA 1
ATOM 5394 C C . GLY B 1 295 ? -9.699 26.265 58.541 1.00 49.00 295 GLY B C 1
ATOM 5395 O O . GLY B 1 295 ? -9.355 25.093 58.740 1.00 54.07 295 GLY B O 1
ATOM 5396 N N . LEU B 1 296 ? -9.190 27.293 59.217 1.00 44.86 296 LEU B N 1
ATOM 5397 C CA . LEU B 1 296 ? -8.354 27.107 60.390 1.00 43.96 296 LEU B CA 1
ATOM 5398 C C . LEU B 1 296 ? -9.255 26.875 61.599 1.00 45.65 296 LEU B C 1
ATOM 5399 O O . LEU B 1 296 ? -10.194 27.644 61.836 1.00 47.33 296 LEU B O 1
ATOM 5404 N N . LYS B 1 297 ? -8.984 25.811 62.355 1.00 33.85 297 LYS B N 1
ATOM 5405 C CA . LYS B 1 297 ? -9.819 25.435 63.495 1.00 38.38 297 LYS B CA 1
ATOM 5406 C C . LYS B 1 297 ? -9.057 25.713 64.787 1.00 35.83 297 LYS B C 1
ATOM 5407 O O . LYS B 1 297 ? -8.089 25.009 65.108 1.00 34.21 297 LYS B O 1
ATOM 5409 N N . VAL B 1 298 ? -9.497 26.741 65.524 1.00 31.86 298 VAL B N 1
ATOM 5410 C CA . VAL B 1 298 ? -8.961 26.999 66.857 1.00 29.05 298 VAL B CA 1
ATOM 5411 C C . VAL B 1 298 ? -9.269 25.814 67.762 1.00 38.00 298 VAL B C 1
ATOM 5412 O O . VAL B 1 298 ? -10.421 25.368 67.859 1.00 34.02 298 VAL B O 1
ATOM 5416 N N . PHE B 1 299 ? -8.234 25.289 68.416 1.00 33.25 299 PHE B N 1
ATOM 5417 C CA . PHE B 1 299 ? -8.400 24.182 69.351 1.00 32.82 299 PHE B CA 1
ATOM 5418 C C . PHE B 1 299 ? -9.211 24.639 70.560 1.00 39.29 299 PHE B C 1
ATOM 5419 O O . PHE B 1 299 ? -8.878 25.643 71.203 1.00 36.92 299 PHE B O 1
ATOM 5427 N N . ASP B 1 300 ? -10.276 23.903 70.872 1.00 36.57 300 ASP B N 1
ATOM 5428 C CA . ASP B 1 300 ? -11.185 24.339 71.924 1.00 37.82 300 ASP B CA 1
ATOM 5429 C C . ASP B 1 300 ? -12.004 23.161 72.438 1.00 36.41 300 ASP B C 1
ATOM 5430 O O . ASP B 1 300 ? -12.359 22.251 71.683 1.00 33.16 300 ASP B O 1
ATOM 5435 N N . ASN B 1 301 ? -12.306 23.203 73.733 1.00 37.21 301 ASN B N 1
ATOM 5436 C CA . ASN B 1 301 ? -13.203 22.254 74.381 1.00 39.93 301 ASN B CA 1
ATOM 5437 C C . ASN B 1 301 ? -13.716 22.916 75.653 1.00 39.38 301 ASN B C 1
ATOM 5438 O O . ASN B 1 301 ? -13.236 23.983 76.049 1.00 42.38 301 ASN B O 1
ATOM 5443 N N . ASP B 1 302 ? -14.707 22.285 76.292 1.00 35.74 302 ASP B N 1
ATOM 5444 C CA . ASP B 1 302 ? -15.278 22.850 77.509 1.00 36.44 302 ASP B CA 1
ATOM 5445 C C . ASP B 1 302 ? -14.544 22.412 78.783 1.00 40.05 302 ASP B C 1
ATOM 5446 O O . ASP B 1 302 ? -15.099 22.538 79.874 1.00 39.09 302 ASP B O 1
ATOM 5451 N N . GLU B 1 303 ? -13.308 21.917 78.674 1.00 35.81 303 GLU B N 1
ATOM 5452 C CA . GLU B 1 303 ? -12.532 21.562 79.853 1.00 33.72 303 GLU B CA 1
ATOM 5453 C C . GLU B 1 303 ? -11.246 22.357 80.005 1.00 38.63 303 GLU B C 1
ATOM 5454 O O . GLU B 1 303 ? -10.699 22.395 81.113 1.00 35.64 303 GLU B O 1
ATOM 5458 N N . LYS B 1 304 ? -10.760 22.996 78.944 1.00 31.18 304 LYS B N 1
ATOM 5459 C CA . LYS B 1 304 ? -9.514 23.742 78.995 1.00 33.19 304 LYS B CA 1
ATOM 5460 C C . LYS B 1 304 ? -9.714 25.089 79.685 1.00 37.55 304 LYS B C 1
ATOM 5461 O O . LYS B 1 304 ? -10.833 25.587 79.837 1.00 32.23 304 LYS B O 1
ATOM 5467 N N . CYS B 1 305 ? -8.606 25.683 80.100 1.00 27.97 305 CYS B N 1
ATOM 5468 C CA . CYS B 1 305 ? -8.599 27.088 80.467 1.00 31.70 305 CYS B CA 1
ATOM 5469 C C . CYS B 1 305 ? -8.098 27.896 79.279 1.00 32.24 305 CYS B C 1
ATOM 5470 O O . CYS B 1 305 ? -7.604 27.347 78.289 1.00 29.48 305 CYS B O 1
ATOM 5473 N N . GLN B 1 306 ? -8.229 29.215 79.374 1.00 31.20 306 GLN B N 1
ATOM 5474 C CA . GLN B 1 306 ? -7.787 30.094 78.291 1.00 34.94 306 GLN B CA 1
ATOM 5475 C C . GLN B 1 306 ? -6.382 30.591 78.609 1.00 28.12 306 GLN B C 1
ATOM 5476 O O . GLN B 1 306 ? -6.204 31.544 79.376 1.00 31.42 306 GLN B O 1
ATOM 5482 N N . LEU B 1 307 ? -5.386 29.936 78.017 1.00 24.19 307 LEU B N 1
ATOM 5483 C CA . LEU B 1 307 ? -4.014 30.411 78.068 1.00 23.16 307 LEU B CA 1
ATOM 5484 C C . LEU B 1 307 ? -3.884 31.704 77.264 1.00 28.55 307 LEU B C 1
ATOM 5485 O O . LEU B 1 307 ? -4.753 32.026 76.451 1.00 27.96 307 LEU B O 1
ATOM 5490 N N . PRO B 1 308 ? -2.781 32.466 77.468 1.00 30.65 308 PRO B N 1
ATOM 5491 C CA . PRO B 1 308 ? -2.489 33.654 76.637 1.00 29.99 308 PRO B CA 1
ATOM 5492 C C . PRO B 1 308 ? -1.927 33.254 75.271 1.00 30.13 308 PRO B C 1
ATOM 5493 O O . PRO B 1 308 ? -0.898 33.785 74.837 1.00 25.38 308 PRO B O 1
ATOM 5497 N N . LEU B 1 309 ? -2.576 32.304 74.612 1.00 24.79 309 LEU B N 1
ATOM 5498 C CA . LEU B 1 309 ? -2.095 31.782 73.346 1.00 29.26 309 LEU B CA 1
ATOM 5499 C C . LEU B 1 309 ? -3.231 31.025 72.688 1.00 33.12 309 LEU B C 1
ATOM 5500 O O . LEU B 1 309 ? -4.203 30.631 73.340 1.00 33.82 309 LEU B O 1
ATOM 5505 N N . CYS B 1 310 ? -3.095 30.836 71.379 1.00 29.65 310 CYS B N 1
ATOM 5506 C CA . CYS B 1 310 ? -4.126 30.223 70.556 1.00 27.16 310 CYS B CA 1
ATOM 5507 C C . CYS B 1 310 ? -3.484 29.083 69.775 1.00 30.32 310 CYS B C 1
ATOM 5508 O O . CYS B 1 310 ? -2.475 29.286 69.086 1.00 24.02 310 CYS B O 1
ATOM 5511 N N . TRP B 1 311 ? -4.039 27.883 69.934 1.00 27.78 311 TRP B N 1
ATOM 5512 C CA . TRP B 1 311 ? -3.537 26.641 69.346 1.00 26.78 311 TRP B CA 1
ATOM 5513 C C . TRP B 1 311 ? -4.470 26.270 68.204 1.00 32.80 311 TRP B C 1
ATOM 5514 O O . TRP B 1 311 ? -5.676 26.116 68.421 1.00 31.00 311 TRP B O 1
ATOM 5525 N N . ILE B 1 312 ? -3.931 26.148 66.990 1.00 30.85 312 ILE B N 1
ATOM 5526 C CA . ILE B 1 312 ? -4.754 26.209 65.783 1.00 29.77 312 ILE B CA 1
ATOM 5527 C C . ILE B 1 312 ? -4.461 25.020 64.879 1.00 29.32 312 ILE B C 1
ATOM 5528 O O . ILE B 1 312 ? -3.310 24.802 64.490 1.00 30.45 312 ILE B O 1
ATOM 5533 N N . ASP B 1 313 ? -5.507 24.279 64.520 1.00 28.59 313 ASP B N 1
ATOM 5534 C CA . ASP B 1 313 ? -5.387 23.166 63.583 1.00 30.16 313 ASP B CA 1
ATOM 5535 C C . ASP B 1 313 ? -5.452 23.713 62.161 1.00 37.15 313 ASP B C 1
ATOM 5536 O O . ASP B 1 313 ? -6.477 24.273 61.754 1.00 34.56 313 ASP B O 1
ATOM 5541 N N . ILE B 1 314 ? -4.370 23.543 61.404 1.00 29.00 314 ILE B N 1
ATOM 5542 C CA . ILE B 1 314 ? -4.311 24.007 60.027 1.00 32.00 314 ILE B CA 1
ATOM 5543 C C . ILE B 1 314 ? -4.423 22.844 59.033 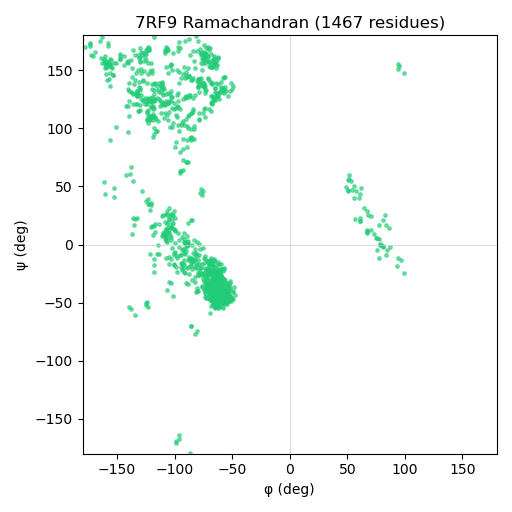1.00 34.06 314 ILE B C 1
ATOM 5544 O O . ILE B 1 314 ? -4.068 22.999 57.872 1.00 36.22 314 ILE B O 1
ATOM 5549 N N . SER B 1 315 ? -4.949 21.690 59.476 1.00 38.93 315 SER B N 1
ATOM 5550 C CA . SER B 1 315 ? -5.119 20.516 58.611 1.00 39.75 315 SER B CA 1
ATOM 5551 C C . SER B 1 315 ? -5.770 20.853 57.274 1.00 47.43 315 SER B C 1
ATOM 5552 O O . SER B 1 315 ? -5.371 20.328 56.224 1.00 47.79 315 SER B O 1
ATOM 5555 N N . ALA B 1 316 ? -6.810 21.687 57.299 1.00 50.13 316 ALA B N 1
ATOM 5556 C CA . ALA B 1 316 ? -7.612 21.953 56.112 1.00 48.91 316 ALA B CA 1
ATOM 5557 C C . ALA B 1 316 ? -6.858 22.738 55.050 1.00 50.00 316 ALA B C 1
ATOM 5558 O O . ALA B 1 316 ? -7.352 22.847 53.922 1.00 54.44 316 ALA B O 1
ATOM 5560 N N . THR B 1 317 ? -5.689 23.284 55.383 1.00 45.90 317 THR B N 1
ATOM 5561 C CA . THR B 1 317 ? -4.864 24.001 54.420 1.00 46.12 317 THR B CA 1
ATOM 5562 C C . THR B 1 317 ? -4.090 23.078 53.497 1.00 45.91 317 THR B C 1
ATOM 5563 O O . THR B 1 317 ? -3.664 23.518 52.425 1.00 44.86 317 THR B O 1
ATOM 5567 N N . GLY B 1 318 ? -3.893 21.819 53.879 1.00 47.26 318 GLY B N 1
ATOM 5568 C CA . GLY B 1 318 ? -2.955 20.970 53.174 1.00 47.36 318 GLY B CA 1
ATOM 5569 C C . GLY B 1 318 ? -1.504 21.238 53.510 1.00 46.63 318 GLY B C 1
ATOM 5570 O O . GLY B 1 318 ? -0.643 20.429 53.147 1.00 43.19 318 GLY B O 1
ATOM 5571 N N . TYR B 1 319 ? -1.208 22.338 54.204 1.00 39.57 319 TYR B N 1
ATOM 5572 C CA . TYR B 1 319 ? 0.143 22.694 54.610 1.00 33.12 319 TYR B CA 1
ATOM 5573 C C . TYR B 1 319 ? 0.485 22.061 55.952 1.00 39.30 319 TYR B C 1
ATOM 5574 O O . TYR B 1 319 ? -0.364 21.946 56.840 1.00 39.08 319 TYR B O 1
ATOM 5583 N N . ASP B 1 320 ? 1.746 21.669 56.100 1.00 34.10 320 ASP B N 1
ATOM 5584 C CA . ASP B 1 320 ? 2.243 21.345 57.421 1.00 33.98 320 ASP B CA 1
ATOM 5585 C C . ASP B 1 320 ? 2.680 22.626 58.115 1.00 41.97 320 ASP B C 1
ATOM 5586 O O . ASP B 1 320 ? 2.837 23.683 57.492 1.00 28.37 320 ASP B O 1
ATOM 5591 N N . ASP B 1 321 ? 2.897 22.511 59.425 1.00 27.20 321 ASP B N 1
ATOM 5592 C CA . ASP B 1 321 ? 3.049 23.697 60.257 1.00 27.59 321 ASP B CA 1
ATOM 5593 C C . ASP B 1 321 ? 4.266 24.527 59.863 1.00 30.50 321 ASP B C 1
ATOM 5594 O O . ASP B 1 321 ? 4.189 25.760 59.820 1.00 33.88 321 ASP B O 1
ATOM 5599 N N . VAL B 1 322 ? 5.407 23.880 59.611 1.00 25.93 322 VAL B N 1
ATOM 5600 C CA . VAL B 1 322 ? 6.611 24.634 59.265 1.00 31.19 322 VAL B CA 1
ATOM 5601 C C . VAL B 1 322 ? 6.435 25.334 57.918 1.00 26.74 322 VAL B C 1
ATOM 5602 O O . VAL B 1 322 ? 6.793 26.509 57.771 1.00 27.44 322 VAL B O 1
ATOM 5606 N N . SER B 1 323 ? 5.876 24.625 56.923 1.00 27.94 323 SER B N 1
ATOM 5607 C CA . SER B 1 323 ? 5.617 25.232 55.614 1.00 29.04 323 SER B CA 1
ATOM 5608 C C . SER B 1 323 ? 4.662 26.412 55.724 1.00 31.26 323 SER B C 1
ATOM 5609 O O . SER B 1 323 ? 4.876 27.455 55.092 1.00 36.43 323 SER B O 1
ATOM 5612 N N . PHE B 1 324 ? 3.590 26.259 56.503 1.00 34.28 324 PHE B N 1
ATOM 5613 C CA . PHE B 1 324 ? 2.650 27.357 56.680 1.00 28.08 324 PHE B CA 1
ATOM 5614 C C . PHE B 1 324 ? 3.311 28.532 57.392 1.00 29.64 324 PHE B C 1
ATOM 5615 O O . PHE B 1 324 ? 3.151 29.685 56.978 1.00 34.65 324 PHE B O 1
ATOM 5623 N N . ALA B 1 325 ? 4.065 28.258 58.458 1.00 29.93 325 ALA B N 1
ATOM 5624 C CA . ALA B 1 325 ? 4.789 29.330 59.134 1.00 32.27 325 ALA B CA 1
ATOM 5625 C C . ALA B 1 325 ? 5.760 30.024 58.186 1.00 35.58 325 ALA B C 1
ATOM 5626 O O . ALA B 1 325 ? 5.989 31.234 58.303 1.00 30.51 325 ALA B O 1
ATOM 5628 N N . ALA B 1 326 ? 6.331 29.280 57.254 1.00 26.57 326 ALA B N 1
ATOM 5629 C CA . ALA B 1 326 ? 7.275 29.897 56.304 1.00 33.81 326 ALA B CA 1
ATOM 5630 C C . ALA B 1 326 ? 6.534 30.914 55.434 1.00 35.19 326 ALA B C 1
ATOM 5631 O O . ALA B 1 326 ? 7.039 31.973 55.219 1.00 34.13 326 ALA B O 1
ATOM 5633 N N . ARG B 1 327 ? 5.335 30.565 55.001 1.00 32.68 327 ARG B N 1
ATOM 5634 C CA . ARG B 1 327 ? 4.530 31.445 54.129 1.00 31.35 327 ARG B CA 1
ATOM 5635 C C . ARG B 1 327 ? 4.162 32.714 54.884 1.00 34.28 327 ARG B C 1
ATOM 5636 O O . ARG B 1 327 ? 4.293 33.764 54.328 1.00 37.45 327 ARG B O 1
ATOM 5644 N N . LEU B 1 328 ? 3.758 32.577 56.138 1.00 30.19 328 LEU B N 1
ATOM 5645 C CA . LEU B 1 328 ? 3.365 33.756 56.941 1.00 34.17 328 LEU B CA 1
ATOM 5646 C C . LEU B 1 328 ? 4.564 34.673 57.140 1.00 32.83 328 LEU B C 1
ATOM 5647 O O . LEU B 1 328 ? 4.377 35.859 57.099 1.00 35.04 328 LEU B O 1
ATOM 5652 N N . LYS B 1 329 ? 5.744 34.103 57.336 1.00 32.98 329 LYS B N 1
ATOM 5653 C CA . LYS B 1 329 ? 6.971 34.910 57.509 1.00 39.50 329 LYS B CA 1
ATOM 5654 C C . LYS B 1 329 ? 7.189 35.808 56.290 1.00 40.80 329 LYS B C 1
ATOM 5655 O O . LYS B 1 329 ? 7.640 36.903 56.466 1.00 33.60 329 LYS B O 1
ATOM 5661 N N . GLU B 1 330 ? 6.910 35.307 55.092 1.00 35.54 330 GLU B N 1
ATOM 5662 C CA . GLU B 1 330 ? 7.027 36.158 53.912 1.00 39.81 330 GLU B CA 1
ATOM 5663 C C . GLU B 1 330 ? 6.153 37.397 54.021 1.00 40.17 330 GLU B C 1
ATOM 5664 O O . GLU B 1 330 ? 6.405 38.385 53.324 1.00 39.92 330 GLU B O 1
ATOM 5670 N N . HIS B 1 331 ? 5.132 37.365 54.875 1.00 35.08 331 HIS B N 1
ATOM 5671 C CA . HIS B 1 331 ? 4.273 38.515 55.117 1.00 37.37 331 HIS B CA 1
ATOM 5672 C C . HIS B 1 331 ? 4.579 39.180 56.459 1.00 39.22 331 HIS B C 1
ATOM 5673 O O . HIS B 1 331 ? 3.719 39.870 57.015 1.00 36.22 331 HIS B O 1
ATOM 5680 N N . ASP B 1 332 ? 5.788 38.964 56.993 1.00 43.55 332 ASP B N 1
ATOM 5681 C CA . ASP B 1 332 ? 6.269 39.598 58.225 1.00 40.27 332 ASP B CA 1
ATOM 5682 C C . ASP B 1 332 ? 5.500 39.141 59.465 1.00 40.79 332 ASP B C 1
ATOM 5683 O O . ASP B 1 332 ? 5.398 39.882 60.450 1.00 34.89 332 ASP B O 1
ATOM 5688 N N . ILE B 1 333 ? 4.979 37.916 59.441 1.00 35.76 333 ILE B N 1
ATOM 5689 C CA . ILE B 1 333 ? 4.234 37.344 60.556 1.00 34.13 333 ILE B CA 1
ATOM 5690 C C . ILE B 1 333 ? 4.934 36.075 61.018 1.00 33.29 333 ILE B C 1
ATOM 5691 O O . ILE B 1 333 ? 5.104 35.137 60.230 1.00 31.05 333 ILE B O 1
ATOM 5696 N N . ALA B 1 334 ? 5.297 36.028 62.304 1.00 27.10 334 ALA B N 1
ATOM 5697 C CA . ALA B 1 334 ? 5.989 34.886 62.892 1.00 29.29 334 ALA B CA 1
ATOM 5698 C C . ALA B 1 334 ? 5.043 34.129 63.819 1.00 28.60 334 ALA B C 1
ATOM 5699 O O . ALA B 1 334 ? 4.543 34.699 64.795 1.00 30.42 334 ALA B O 1
ATOM 5701 N N . VAL B 1 335 ? 4.809 32.850 63.518 1.00 23.48 335 VAL B N 1
ATOM 5702 C CA . VAL B 1 335 ? 4.058 31.953 64.388 1.00 30.41 335 VAL B CA 1
ATOM 5703 C C . VAL B 1 335 ? 4.935 30.750 64.721 1.00 26.05 335 VAL B C 1
ATOM 5704 O O . VAL B 1 335 ? 5.992 30.542 64.127 1.00 30.79 335 VAL B O 1
ATOM 5708 N N . LEU B 1 336 ? 4.457 29.937 65.678 1.00 24.24 336 LEU B N 1
ATOM 5709 C CA . LEU B 1 336 ? 5.205 28.790 66.187 1.00 20.26 336 LEU B CA 1
ATOM 5710 C C . LEU B 1 336 ? 4.682 27.513 65.549 1.00 20.37 336 LEU B C 1
ATOM 5711 O O . LEU B 1 336 ? 3.516 27.160 65.795 1.00 27.75 336 LEU B O 1
ATOM 5716 N N . PRO B 1 337 ? 5.474 26.777 64.772 1.00 23.98 337 PRO B N 1
ATOM 5717 C CA . PRO B 1 337 ? 5.033 25.444 64.339 1.00 21.03 337 PRO B CA 1
ATOM 5718 C C . PRO B 1 337 ? 4.835 24.550 65.550 1.00 29.40 337 PRO B C 1
ATOM 5719 O O . PRO B 1 337 ? 5.646 24.555 66.479 1.00 26.71 337 PRO B O 1
ATOM 5723 N N . GLY B 1 338 ? 3.746 23.774 65.532 1.00 25.06 338 GLY B N 1
ATOM 5724 C CA . GLY B 1 338 ? 3.367 23.004 66.702 1.00 27.63 338 GLY B CA 1
ATOM 5725 C C . GLY B 1 338 ? 4.079 21.677 66.915 1.00 27.02 338 GLY B C 1
ATOM 5726 O O . GLY B 1 338 ? 3.982 21.124 68.015 1.00 23.80 338 GLY B O 1
ATOM 5727 N N . ARG B 1 339 ? 4.801 21.149 65.921 1.00 24.00 339 ARG B N 1
ATOM 5728 C CA . ARG B 1 339 ? 5.258 19.761 66.043 1.00 27.35 339 ARG B CA 1
ATOM 5729 C C . ARG B 1 339 ? 6.209 19.567 67.221 1.00 28.74 339 ARG B C 1
ATOM 5730 O O . ARG B 1 339 ? 6.203 18.502 67.851 1.00 21.50 339 ARG B O 1
ATOM 5738 N N . PHE B 1 340 ? 7.005 20.587 67.557 1.00 29.20 340 PHE B N 1
ATOM 5739 C CA . PHE B 1 340 ? 7.994 20.439 68.621 1.00 24.84 340 PHE B CA 1
ATOM 5740 C C . PHE B 1 340 ? 7.362 20.262 69.997 1.00 24.20 340 PHE B C 1
ATOM 5741 O O . PHE B 1 340 ? 8.015 19.719 70.896 1.00 19.50 340 PHE B O 1
ATOM 5749 N N . PHE B 1 341 ? 6.105 20.680 70.185 1.00 27.83 341 PHE B N 1
ATOM 5750 C CA . PHE B 1 341 ? 5.447 20.413 71.464 1.00 23.32 341 PHE B CA 1
ATOM 5751 C C . PHE B 1 341 ? 5.217 18.922 71.666 1.00 27.05 341 PHE B C 1
ATOM 5752 O O . PHE B 1 341 ? 5.148 18.453 72.806 1.00 25.00 341 PHE B O 1
ATOM 5760 N N . TYR B 1 342 ? 5.075 18.166 70.584 1.00 21.58 342 TYR B N 1
ATOM 5761 C CA . TYR B 1 342 ? 4.955 16.710 70.684 1.00 19.61 342 TYR B CA 1
ATOM 5762 C C . TYR B 1 342 ? 6.350 16.107 70.542 1.00 19.17 342 TYR B C 1
ATOM 5763 O O . TYR B 1 342 ? 6.719 15.501 69.534 1.00 21.70 342 TYR B O 1
ATOM 5772 N N . TRP B 1 343 ? 7.126 16.299 71.611 1.00 21.70 343 TRP B N 1
ATOM 5773 C CA . TRP B 1 343 ? 8.574 16.134 71.571 1.00 22.58 343 TRP B CA 1
ATOM 5774 C C . TRP B 1 343 ? 8.988 14.682 71.378 1.00 22.45 343 TRP B C 1
ATOM 5775 O O . TRP B 1 343 ? 10.149 14.422 71.035 1.00 22.22 343 TRP B O 1
ATOM 5786 N N . ASN B 1 344 ? 8.074 13.739 71.610 1.00 20.31 344 ASN B N 1
ATOM 5787 C CA . ASN B 1 344 ? 8.335 12.315 71.429 1.00 22.71 344 ASN B CA 1
ATOM 5788 C C . ASN B 1 344 ? 7.779 11.779 70.118 1.00 25.93 344 ASN B C 1
ATOM 5789 O O . ASN B 1 344 ? 8.070 10.629 69.761 1.00 29.32 344 ASN B O 1
ATOM 5794 N N . SER B 1 345 ? 7.010 12.584 69.384 1.00 26.66 345 SER B N 1
ATOM 5795 C CA . SER B 1 345 ? 6.249 12.092 68.240 1.00 27.53 345 SER B CA 1
ATOM 5796 C C . SER B 1 345 ? 6.027 13.213 67.227 1.00 25.30 345 SER B C 1
ATOM 5797 O O . SER B 1 345 ? 4.934 13.354 66.668 1.00 31.14 345 SER B O 1
ATOM 5800 N N . LYS B 1 346 ? 7.060 14.032 67.000 1.00 26.61 346 LYS B N 1
ATOM 5801 C CA . LYS B 1 346 ? 6.942 15.216 66.146 1.00 25.64 346 LYS B CA 1
ATOM 5802 C C . LYS B 1 346 ? 6.291 14.900 64.804 1.00 26.88 346 LYS B C 1
ATOM 5803 O O . LYS B 1 346 ? 5.386 15.612 64.356 1.00 27.32 346 LYS B O 1
ATOM 5809 N N . SER B 1 347 ? 6.749 13.831 64.168 1.00 27.14 347 SER B N 1
ATOM 5810 C CA . SER B 1 347 ? 6.294 13.482 62.802 1.00 31.06 347 SER B CA 1
ATOM 5811 C C . SER B 1 347 ? 4.790 13.220 62.761 1.00 37.18 347 SER B C 1
ATOM 5812 O O . SER B 1 347 ? 4.229 13.344 61.725 1.00 34.37 347 SER B O 1
ATOM 5815 N N . GLN B 1 348 ? 4.202 12.799 63.865 1.00 30.69 348 GLN B N 1
ATOM 5816 C CA . GLN B 1 348 ? 2.762 12.478 63.873 1.00 35.42 348 GLN B CA 1
ATOM 5817 C C . GLN B 1 348 ? 1.910 13.696 64.237 1.00 33.22 348 GLN B C 1
ATOM 5818 O O . GLN B 1 348 ? 0.726 13.523 64.449 1.00 35.45 348 GLN B O 1
ATOM 5824 N N . HIS B 1 349 ? 2.523 14.851 64.485 1.00 34.38 349 HIS B N 1
ATOM 5825 C CA . HIS B 1 349 ? 1.753 16.057 64.897 1.00 26.67 349 HIS B CA 1
ATOM 5826 C C . HIS B 1 349 ? 2.268 17.302 64.173 1.00 27.83 349 HIS B C 1
ATOM 5827 O O . HIS B 1 349 ? 2.739 18.181 64.824 1.00 25.89 349 HIS B O 1
ATOM 5834 N N . THR B 1 350 ? 2.090 17.379 62.863 1.00 29.08 350 THR B N 1
ATOM 5835 C CA . THR B 1 350 ? 2.583 18.519 62.094 1.00 31.09 350 THR B CA 1
ATOM 5836 C C . THR B 1 350 ? 1.470 19.446 61.609 1.00 35.66 350 THR B C 1
ATOM 5837 O O . THR B 1 350 ? 1.693 20.230 60.680 1.00 40.46 350 THR B O 1
ATOM 5841 N N . GLN B 1 351 ? 0.284 19.399 62.220 1.00 28.02 351 GLN B N 1
ATOM 5842 C CA . GLN B 1 351 ? -0.871 20.109 61.677 1.00 31.77 351 GLN B CA 1
ATOM 5843 C C . GLN B 1 351 ? -1.313 21.312 62.518 1.00 29.87 351 GLN B C 1
ATOM 5844 O O . GLN B 1 351 ? -2.370 21.891 62.233 1.00 37.55 351 GLN B O 1
ATOM 5850 N N . PHE B 1 352 ? -0.526 21.731 63.512 1.00 24.21 352 PHE B N 1
ATOM 5851 C CA . PHE B 1 352 ? -0.898 22.838 64.394 1.00 31.07 352 PHE B CA 1
ATOM 5852 C C . PHE B 1 352 ? 0.094 23.993 64.328 1.00 28.98 352 PHE B C 1
ATOM 5853 O O . PHE B 1 352 ? 1.292 23.794 64.115 1.00 24.36 352 PHE B O 1
ATOM 5861 N N . ILE B 1 353 ? -0.409 25.211 64.557 1.00 23.05 353 ILE B N 1
ATOM 5862 C CA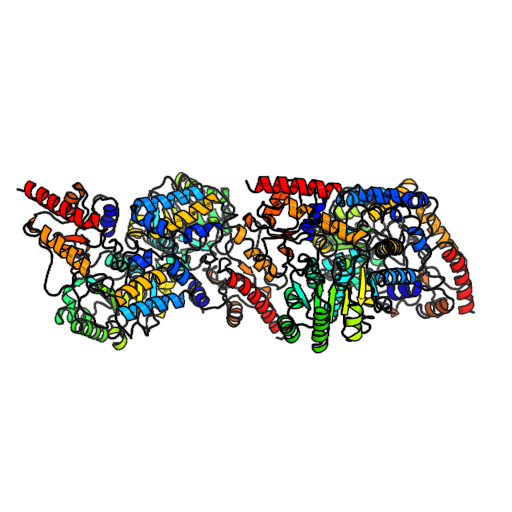 . ILE B 1 353 ? 0.460 26.335 64.893 1.00 21.91 353 ILE B CA 1
ATOM 5863 C C . ILE B 1 353 ? -0.031 26.974 66.190 1.00 22.64 353 ILE B C 1
ATOM 5864 O O . ILE B 1 353 ? -1.187 26.826 66.594 1.00 23.08 353 ILE B O 1
ATOM 5869 N N . ARG B 1 354 ? 0.872 27.682 66.860 1.00 27.28 354 ARG B N 1
ATOM 5870 C CA . ARG B 1 354 ? 0.533 28.423 68.071 1.00 28.30 354 ARG B CA 1
ATOM 5871 C C . ARG B 1 354 ? 0.767 29.910 67.837 1.00 28.27 354 ARG B C 1
ATOM 5872 O O . ARG B 1 354 ? 1.808 30.303 67.299 1.00 27.90 354 ARG B O 1
ATOM 5880 N N . VAL B 1 355 ? -0.211 30.724 68.225 1.00 22.12 355 VAL B N 1
ATOM 5881 C CA . VAL B 1 355 ? -0.166 32.177 68.088 1.00 23.56 355 VAL B CA 1
ATOM 5882 C C . VAL B 1 355 ? -0.303 32.759 69.491 1.00 26.63 355 VAL B C 1
ATOM 5883 O O . VAL B 1 355 ? -1.316 32.526 70.165 1.00 27.76 355 VAL B O 1
ATOM 5887 N N . SER B 1 356 ? 0.713 33.495 69.934 1.00 26.37 356 SER B N 1
ATOM 5888 C CA . SER B 1 356 ? 0.686 34.102 71.259 1.00 31.30 356 SER B CA 1
ATOM 5889 C C . SER B 1 356 ? -0.214 35.332 71.278 1.00 31.48 356 SER B C 1
ATOM 5890 O O . SER B 1 356 ? -0.358 36.040 70.276 1.00 33.54 356 SER B O 1
ATOM 5893 N N . LEU B 1 357 ? -0.809 35.592 72.446 1.00 32.40 357 LEU B N 1
ATOM 5894 C CA . LEU B 1 357 ? -1.773 36.674 72.606 1.00 34.58 357 LEU B CA 1
ATOM 5895 C C . LEU B 1 357 ? -1.220 37.897 73.333 1.00 36.86 357 LEU B C 1
ATOM 5896 O O . LEU B 1 357 ? -1.637 39.021 73.026 1.00 39.08 357 LEU B O 1
ATOM 5901 N N . MET B 1 358 ? -0.293 37.732 74.279 1.00 33.22 358 MET B N 1
ATOM 5902 C CA . MET B 1 358 ? 0.096 38.851 75.146 1.00 38.27 358 MET B CA 1
ATOM 5903 C C . MET B 1 358 ? 1.336 39.566 74.602 1.00 38.35 358 MET B C 1
ATOM 5904 O O . MET B 1 358 ? 2.395 39.632 75.223 1.00 42.62 358 MET B O 1
ATOM 5909 N N . LYS B 1 359 ? 1.176 40.104 73.407 1.00 32.72 359 LYS B N 1
ATOM 5910 C CA . LYS B 1 359 ? 2.165 40.917 72.729 1.00 40.54 359 LYS B CA 1
ATOM 5911 C C . LYS B 1 359 ? 1.800 42.393 72.856 1.00 45.32 359 LYS B C 1
ATOM 5912 O O . LYS B 1 359 ? 0.679 42.733 73.255 1.00 44.02 359 LYS B O 1
ATOM 5918 N N . PRO B 1 360 ? 2.731 43.306 72.570 1.00 39.26 360 PRO B N 1
ATOM 5919 C CA . PRO B 1 360 ? 2.406 44.734 72.682 1.00 43.92 360 PRO B CA 1
ATOM 5920 C C . PRO B 1 360 ? 1.119 45.054 71.932 1.00 51.01 360 PRO B C 1
ATOM 5921 O O . PRO B 1 360 ? 0.870 44.540 70.835 1.00 37.87 360 PRO B O 1
ATOM 5925 N N . ASP B 1 361 ? 0.291 45.897 72.557 1.00 33.67 361 ASP B N 1
ATOM 5926 C CA . ASP B 1 361 ? -1.127 45.965 72.214 1.00 33.98 361 ASP B CA 1
ATOM 5927 C C . ASP B 1 361 ? -1.343 46.312 70.743 1.00 44.47 361 ASP B C 1
ATOM 5928 O O . ASP B 1 361 ? -2.103 45.635 70.040 1.00 39.40 361 ASP B O 1
ATOM 5933 N N . ALA B 1 362 ? -0.692 47.374 70.263 1.00 42.49 362 ALA B N 1
ATOM 5934 C CA . ALA B 1 362 ? -0.901 47.801 68.882 1.00 37.90 362 ALA B CA 1
ATOM 5935 C C . ALA B 1 362 ? -0.403 46.749 67.901 1.00 39.50 362 ALA B C 1
ATOM 5936 O O . ALA B 1 362 ? -1.063 46.470 66.893 1.00 48.01 362 ALA B O 1
ATOM 5938 N N . GLU B 1 363 ? 0.751 46.141 68.186 1.00 40.95 363 GLU B N 1
ATOM 5939 C CA . GLU B 1 363 ? 1.244 45.054 67.344 1.00 37.88 363 GLU B CA 1
ATOM 5940 C C . GLU B 1 363 ? 0.245 43.904 67.284 1.00 39.48 363 GLU B C 1
ATOM 5941 O O . GLU B 1 363 ? 0.049 43.299 66.222 1.00 37.84 363 GLU B O 1
ATOM 5947 N N . PHE B 1 364 ? -0.417 43.603 68.405 1.00 39.23 364 PHE B N 1
ATOM 5948 C CA . PHE B 1 364 ? -1.319 42.455 68.442 1.00 36.86 364 PHE B CA 1
ATOM 5949 C C . PHE B 1 364 ? -2.557 42.692 67.586 1.00 35.40 364 PHE B C 1
ATOM 5950 O O . PHE B 1 364 ? -2.844 41.923 66.663 1.00 33.67 364 PHE B O 1
ATOM 5958 N N . TYR B 1 365 ? -3.325 43.736 67.895 1.00 36.28 365 TYR B N 1
ATOM 5959 C CA . TYR B 1 365 ? -4.595 43.914 67.198 1.00 38.39 365 TYR B CA 1
ATOM 5960 C C . TYR B 1 365 ? -4.373 44.223 65.719 1.00 45.95 365 TYR B C 1
ATOM 5961 O O . TYR B 1 365 ? -5.130 43.751 64.860 1.00 45.08 365 TYR B O 1
ATOM 5970 N N . GLU B 1 366 ? -3.328 44.998 65.402 1.00 45.87 366 GLU B N 1
ATOM 5971 C CA . GLU B 1 366 ? -2.965 45.213 64.004 1.00 44.68 366 GLU B CA 1
ATOM 5972 C C . GLU B 1 366 ? -2.518 43.911 63.353 1.00 40.75 366 GLU B C 1
ATOM 5973 O O . GLU B 1 366 ? -2.954 43.587 62.245 1.00 44.92 366 GLU B O 1
ATOM 5976 N N . GLY B 1 367 ? -1.674 43.137 64.041 1.00 36.25 367 GLY B N 1
ATOM 5977 C CA . GLY B 1 367 ? -1.140 41.912 63.466 1.00 34.84 367 GLY B CA 1
ATOM 5978 C C . GLY B 1 367 ? -2.172 40.825 63.219 1.00 34.86 367 GLY B C 1
ATOM 5979 O O . GLY B 1 367 ? -2.029 40.038 62.278 1.00 34.07 367 GLY B O 1
ATOM 5980 N N . ILE B 1 368 ? -3.228 40.775 64.023 1.00 32.28 368 ILE B N 1
ATOM 5981 C CA . ILE B 1 368 ? -4.325 39.792 63.796 1.00 37.63 368 ILE B CA 1
ATOM 5982 C C . ILE B 1 368 ? -4.998 40.141 62.460 1.00 39.93 368 ILE B C 1
ATOM 5983 O O . ILE B 1 368 ? -5.313 39.245 61.711 1.00 37.90 368 ILE B O 1
ATOM 5988 N N . GLY B 1 369 ? -5.169 41.428 62.194 1.00 37.91 369 GLY B N 1
ATOM 5989 C CA . GLY B 1 369 ? -5.727 41.860 60.906 1.00 41.74 369 GLY B CA 1
ATOM 5990 C C . GLY B 1 369 ? -4.794 41.473 59.784 1.00 47.65 369 GLY B C 1
ATOM 5991 O O . GLY B 1 369 ? -5.250 40.913 58.820 1.00 50.23 369 GLY B O 1
ATOM 5992 N N . LYS B 1 370 ? -3.503 41.696 59.964 1.00 44.83 370 LYS B N 1
ATOM 5993 C CA . LYS B 1 370 ? -2.525 41.297 58.939 1.00 43.03 370 LYS B CA 1
ATOM 5994 C C . LYS B 1 370 ? -2.543 39.772 58.815 1.00 40.28 370 LYS B C 1
ATOM 5995 O O . LYS B 1 370 ? -2.479 39.319 57.711 1.00 39.36 370 LYS B O 1
ATOM 5997 N N . LEU B 1 371 ? -2.665 39.039 59.921 1.00 34.40 371 LEU B N 1
ATOM 5998 C CA . LEU B 1 371 ? -2.663 37.554 59.906 1.00 37.99 371 LEU B CA 1
ATOM 5999 C C . LEU B 1 371 ? -3.861 37.033 59.111 1.00 43.80 371 LEU B C 1
ATOM 6000 O O . LEU B 1 371 ? -3.670 36.153 58.297 1.00 37.24 371 LEU B O 1
ATOM 6005 N N . LYS B 1 372 ? -5.032 37.614 59.333 1.00 38.98 372 LYS B N 1
ATOM 6006 C CA . LYS B 1 372 ? -6.260 37.165 58.636 1.00 36.44 372 LYS B CA 1
ATOM 6007 C C . LYS B 1 372 ? -6.092 37.377 57.132 1.00 44.31 372 LYS B C 1
ATOM 6008 O O . LYS B 1 372 ? -6.424 36.488 56.375 1.00 38.67 372 LYS B O 1
ATOM 6014 N N . GLU B 1 373 ? -5.558 38.529 56.763 1.00 38.27 373 GLU B N 1
ATOM 6015 C CA . GLU B 1 373 ? -5.327 38.888 55.353 1.00 37.99 373 GLU B CA 1
ATOM 6016 C C . GLU B 1 373 ? -4.292 37.946 54.726 1.00 39.46 373 GLU B C 1
ATOM 6017 O O . GLU B 1 373 ? -4.559 37.430 53.674 1.00 40.03 373 GLU B O 1
ATOM 6023 N N . ALA B 1 374 ? -3.195 37.672 55.419 1.00 35.27 374 ALA B N 1
ATOM 6024 C CA . ALA B 1 374 ? -2.152 36.775 54.880 1.00 38.26 374 ALA B CA 1
ATOM 6025 C C . ALA B 1 374 ? -2.730 35.375 54.706 1.00 41.15 374 ALA B C 1
ATOM 6026 O O . ALA B 1 374 ? -2.481 34.750 53.681 1.00 36.82 374 ALA B O 1
ATOM 6028 N N . VAL B 1 375 ? -3.499 34.945 55.689 1.00 34.18 375 VAL B N 1
ATOM 6029 C CA . VAL B 1 375 ? -4.073 33.581 55.642 1.00 31.97 375 VAL B CA 1
ATOM 6030 C C . VAL B 1 375 ? -5.001 33.478 54.441 1.00 35.10 375 VAL B C 1
ATOM 6031 O O . VAL B 1 375 ? -4.834 32.559 53.682 1.00 38.68 375 VAL B O 1
ATOM 6035 N N . THR B 1 376 ? -5.835 34.486 54.247 1.00 33.49 376 THR B N 1
ATOM 6036 C CA . THR B 1 376 ? -6.813 34.478 53.142 1.00 42.19 376 THR B CA 1
ATOM 6037 C C . THR B 1 376 ? -6.073 34.457 51.808 1.00 46.48 376 THR B C 1
ATOM 6038 O O . THR B 1 376 ? -6.325 33.559 51.031 1.00 42.88 376 THR B O 1
ATOM 6042 N N . ARG B 1 377 ? -5.071 35.306 51.664 1.00 43.96 377 ARG B N 1
ATOM 6043 C CA . ARG B 1 377 ? -4.286 35.358 50.410 1.00 45.20 377 ARG B CA 1
ATOM 6044 C C . ARG B 1 377 ? -3.536 34.044 50.145 1.00 38.99 377 ARG B C 1
ATOM 6045 O O . ARG B 1 377 ? -3.532 33.607 49.018 1.00 42.27 377 ARG B O 1
ATOM 6047 N N . ILE B 1 378 ? -2.911 33.448 51.148 1.00 38.34 378 ILE B N 1
ATOM 6048 C CA . ILE B 1 378 ? -2.174 32.169 50.943 1.00 39.46 378 ILE B CA 1
ATOM 6049 C C . ILE B 1 378 ? -3.165 31.095 50.487 1.00 43.37 378 ILE B C 1
ATOM 6050 O O . ILE B 1 378 ? -2.862 30.358 49.575 1.00 41.35 378 ILE B O 1
ATOM 6055 N N . LEU B 1 379 ? -4.336 31.053 51.101 1.00 40.80 379 LEU B N 1
ATOM 6056 C CA . LEU B 1 379 ? -5.319 30.002 50.781 1.00 37.37 379 LEU B CA 1
ATOM 6057 C C . LEU B 1 379 ? -5.912 30.223 49.387 1.00 45.13 379 LEU B C 1
ATOM 6058 O O . LEU B 1 379 ? -6.106 29.255 48.695 1.00 53.26 379 LEU B O 1
ATOM 6063 N N . GLU B 1 380 ? -6.134 31.464 48.985 1.00 39.58 380 GLU B N 1
ATOM 6064 C CA . GLU B 1 380 ? -6.739 31.741 47.660 1.00 42.97 380 GLU B CA 1
ATOM 6065 C C . GLU B 1 380 ? -5.779 31.303 46.558 1.00 51.13 380 GLU B C 1
ATOM 6066 O O . GLU B 1 380 ? -6.269 30.885 45.542 1.00 59.80 380 GLU B O 1
ATOM 6068 N N . LYS B 1 381 ? -4.468 31.428 46.759 1.00 48.52 381 LYS B N 1
ATOM 6069 C CA . LYS B 1 381 ? -3.471 31.002 45.752 1.00 53.91 381 LYS B CA 1
ATOM 6070 C C . LYS B 1 381 ? -3.515 29.478 45.592 1.00 59.96 381 LYS B C 1
ATOM 6071 O O . LYS B 1 381 ? -3.187 29.008 44.502 1.00 60.55 381 LYS B O 1
ATOM 6077 N N . LEU B 1 382 ? -3.840 28.726 46.642 1.00 61.61 382 LEU B N 1
ATOM 6078 C CA . LEU B 1 382 ? -3.935 27.251 46.489 1.00 62.04 382 LEU B CA 1
ATOM 6079 C C . LEU B 1 382 ? -5.072 26.953 45.509 1.00 66.15 382 LEU B C 1
ATOM 6080 O O . LEU B 1 382 ? -4.853 26.151 44.628 1.00 70.64 382 LEU B O 1
ATOM 6082 N N . GLU B 1 383 ? -6.233 27.589 45.672 1.00 65.75 383 GLU B N 1
ATOM 6083 C CA . GLU B 1 383 ? -7.341 27.444 44.733 1.00 69.16 383 GLU B CA 1
ATOM 6084 C C . GLU B 1 383 ? -7.044 28.179 43.425 1.00 69.51 383 GLU B C 1
ATOM 6085 O O . GLU B 1 383 ? -6.738 27.558 42.404 1.00 71.73 383 GLU B O 1
ATOM 6087 N N . ARG C 1 5 ? 50.689 55.405 98.090 1.00 62.39 5 ARG C N 1
ATOM 6088 C CA . ARG C 1 5 ? 49.990 55.566 99.363 1.00 56.61 5 ARG C CA 1
ATOM 6089 C C . ARG C 1 5 ? 50.875 56.218 100.423 1.00 48.52 5 ARG C C 1
ATOM 6090 O O . ARG C 1 5 ? 51.964 55.729 100.727 1.00 55.76 5 ARG C O 1
ATOM 6092 N N . TYR C 1 6 ? 50.398 57.320 100.995 1.00 33.51 6 TYR C N 1
ATOM 6093 C CA . TYR C 1 6 ? 51.112 57.979 102.079 1.00 30.46 6 TYR C CA 1
ATOM 6094 C C . TYR C 1 6 ? 50.963 57.198 103.377 1.00 32.58 6 TYR C C 1
ATOM 6095 O O . TYR C 1 6 ? 49.881 56.709 103.703 1.00 37.47 6 TYR C O 1
ATOM 6104 N N . ASP C 1 7 ? 52.064 57.101 104.123 1.00 27.49 7 ASP C N 1
ATOM 6105 C CA . ASP C 1 7 ? 52.06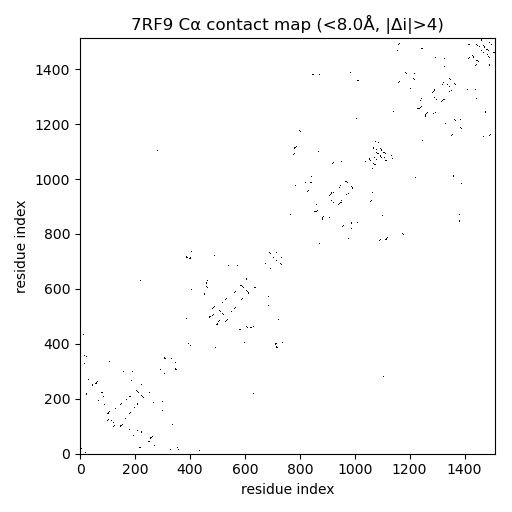0 56.458 105.433 1.00 38.85 7 ASP C CA 1
ATOM 6106 C C . ASP C 1 7 ? 51.436 57.343 106.508 1.00 31.14 7 ASP C C 1
ATOM 6107 O O . ASP C 1 7 ? 50.931 56.830 107.510 1.00 30.70 7 ASP C O 1
ATOM 6112 N N . SER C 1 8 ? 51.460 58.657 106.324 1.00 23.60 8 SER C N 1
ATOM 6113 C CA . SER C 1 8 ? 51.182 59.567 107.423 1.00 22.42 8 SER C CA 1
ATOM 6114 C C . SER C 1 8 ? 51.065 60.988 106.888 1.00 23.92 8 SER C C 1
ATOM 6115 O O . SER C 1 8 ? 51.503 61.296 105.771 1.00 23.12 8 SER C O 1
ATOM 6118 N N . LEU C 1 9 ? 50.461 61.849 107.704 1.00 18.68 9 LEU C N 1
ATOM 6119 C CA . LEU C 1 9 ? 50.448 63.268 107.375 1.00 24.04 9 LEU C CA 1
ATOM 6120 C C . LEU C 1 9 ? 51.858 63.838 107.342 1.00 25.69 9 LEU C C 1
ATOM 6121 O O . LEU C 1 9 ? 52.153 64.701 106.511 1.00 20.55 9 LEU C O 1
ATOM 6126 N N . THR C 1 10 ? 52.756 63.360 108.208 1.00 23.04 10 THR C N 1
ATOM 6127 C CA . THR C 1 10 ? 54.105 63.926 108.191 1.00 16.04 10 THR C CA 1
ATOM 6128 C C . THR C 1 10 ? 54.808 63.624 106.868 1.00 17.49 10 THR C C 1
ATOM 6129 O O . THR C 1 10 ? 55.541 64.463 106.346 1.00 20.88 10 THR C O 1
ATOM 6133 N N . GLU C 1 11 ? 54.571 62.445 106.286 1.00 21.47 11 GLU C N 1
ATOM 6134 C CA . GLU C 1 11 ? 55.150 62.162 104.971 1.00 24.94 11 GLU C CA 1
ATOM 6135 C C . GLU C 1 11 ? 54.683 63.175 103.924 1.00 26.04 11 GLU C C 1
ATOM 6136 O O . GLU C 1 11 ? 55.480 63.630 103.090 1.00 20.00 11 GLU C O 1
ATOM 6142 N N . VAL C 1 12 ? 53.396 63.536 103.947 1.00 21.94 12 VAL C N 1
ATOM 6143 C CA . VAL C 1 12 ? 52.896 64.575 103.043 1.00 18.30 12 VAL C CA 1
ATOM 6144 C C . VAL C 1 12 ? 53.583 65.908 103.330 1.00 20.17 12 VAL C C 1
ATOM 6145 O O . VAL C 1 12 ? 53.976 66.637 102.410 1.00 18.80 12 VAL C O 1
ATOM 6149 N N . GLU C 1 13 ? 53.701 66.262 104.618 1.00 16.87 13 GLU C N 1
ATOM 6150 C CA . GLU C 1 13 ? 54.336 67.517 105.005 1.00 18.03 13 GLU C CA 1
ATOM 6151 C C . GLU C 1 13 ? 55.801 67.565 104.583 1.00 20.38 13 GLU C C 1
ATOM 6152 O O . GLU C 1 13 ? 56.282 68.599 104.102 1.00 22.58 13 GLU C O 1
ATOM 6158 N N . VAL C 1 14 ? 56.526 66.460 104.750 1.00 19.74 14 VAL C N 1
ATOM 6159 C CA . VAL C 1 14 ? 57.924 66.425 104.327 1.00 18.79 14 VAL C CA 1
ATOM 6160 C C . VAL C 1 14 ? 58.016 66.661 102.827 1.00 26.69 14 VAL C C 1
ATOM 6161 O O . VAL C 1 14 ? 58.838 67.450 102.351 1.00 20.68 14 VAL C O 1
ATOM 6165 N N . GLU C 1 15 ? 57.147 66.001 102.063 1.00 20.23 15 GLU C N 1
ATOM 6166 C CA . GLU C 1 15 ? 57.118 66.230 100.625 1.00 25.50 15 GLU C CA 1
ATOM 6167 C C . GLU C 1 15 ? 56.832 67.703 100.315 1.00 23.37 15 GLU C C 1
ATOM 6168 O O . GLU C 1 15 ? 57.480 68.300 99.453 1.00 21.27 15 GLU C O 1
ATOM 6174 N N . GLY C 1 16 ? 55.901 68.319 101.049 1.00 19.87 16 GLY C N 1
ATOM 6175 C CA . GLY C 1 16 ? 55.560 69.712 100.793 1.00 22.12 16 GLY C CA 1
ATOM 6176 C C . GLY C 1 16 ? 56.715 70.674 100.984 1.00 27.87 16 GLY C C 1
ATOM 6177 O O . GLY C 1 16 ? 56.698 71.765 100.403 1.00 25.06 16 GLY C O 1
ATOM 6178 N N . LEU C 1 17 ? 57.724 70.289 101.776 1.00 30.53 17 LEU C N 1
ATOM 6179 C CA . LEU C 1 17 ? 58.868 71.159 102.044 1.00 31.47 17 LEU C CA 1
ATOM 6180 C C . LEU C 1 17 ? 59.635 71.517 100.784 1.00 29.39 17 LEU C C 1
ATOM 6181 O O . LEU C 1 17 ? 60.423 72.468 100.800 1.00 35.62 17 LEU C O 1
ATOM 6186 N N . SER C 1 18 ? 59.433 70.770 99.705 1.00 23.92 18 SER C N 1
ATOM 6187 C CA . SER C 1 18 ? 60.099 71.010 98.440 1.00 29.87 18 SER C CA 1
ATOM 6188 C C . SER C 1 18 ? 59.227 71.764 97.451 1.00 34.22 18 SER C C 1
ATOM 6189 O O . SER C 1 18 ? 59.669 72.014 96.329 1.00 31.59 18 SER C O 1
ATOM 6192 N N . TYR C 1 19 ? 58.010 72.142 97.838 1.00 30.78 19 TYR C N 1
ATOM 6193 C CA . TYR C 1 19 ? 57.072 72.770 96.920 1.00 28.51 19 TYR C CA 1
ATOM 6194 C C . TYR C 1 19 ? 57.098 74.286 97.076 1.00 26.26 19 TYR C C 1
ATOM 6195 O O . TYR C 1 19 ? 57.365 74.814 98.162 1.00 22.41 19 TYR C O 1
ATOM 6204 N N . LEU C 1 20 ? 56.805 74.977 95.965 1.00 27.79 20 LEU C N 1
ATOM 6205 C CA . LEU C 1 20 ? 56.895 76.438 95.916 1.00 26.41 20 LEU C CA 1
ATOM 6206 C C . LEU C 1 20 ? 55.940 77.087 96.908 1.00 26.64 20 LEU C C 1
ATOM 6207 O O . LEU C 1 20 ? 56.323 77.988 97.662 1.00 28.84 20 LEU C O 1
ATOM 6212 N N . TYR C 1 21 ? 54.688 76.640 96.922 1.00 22.86 21 TYR C N 1
ATOM 6213 C CA . TYR C 1 21 ? 53.667 77.153 97.837 1.00 26.16 21 TYR C CA 1
ATOM 6214 C C . TYR C 1 21 ? 53.239 76.008 98.750 1.00 27.88 21 TYR C C 1
ATOM 6215 O O . TYR C 1 21 ? 52.397 75.186 98.372 1.00 25.16 21 TYR C O 1
ATOM 6224 N N . ASN C 1 22 ? 53.814 75.958 99.951 1.00 24.97 22 ASN C N 1
ATOM 6225 C CA . ASN C 1 22 ? 53.621 74.835 100.860 1.00 24.51 22 ASN C CA 1
ATOM 6226 C C . ASN C 1 22 ? 52.654 75.213 101.973 1.00 16.47 22 ASN C C 1
ATOM 6227 O O . ASN C 1 22 ? 53.031 75.868 102.940 1.00 22.81 22 ASN C O 1
ATOM 6232 N N . PHE C 1 23 ? 51.410 74.770 101.840 1.00 19.55 23 PHE C N 1
ATOM 6233 C CA . PHE C 1 23 ? 50.396 74.926 102.869 1.00 23.42 23 PHE C CA 1
ATOM 6234 C C . PHE C 1 23 ? 50.144 73.627 103.638 1.00 24.47 23 PHE C C 1
ATOM 6235 O O . PHE C 1 23 ? 49.044 73.432 104.163 1.00 18.59 23 PHE C O 1
ATOM 6243 N N . ALA C 1 24 ? 51.130 72.727 103.705 1.00 17.36 24 ALA C N 1
ATOM 6244 C CA . ALA C 1 24 ? 50.903 71.432 104.347 1.00 21.41 24 ALA C CA 1
ATOM 6245 C C . ALA C 1 24 ? 51.046 71.514 105.866 1.00 23.44 24 ALA C C 1
ATOM 6246 O O . ALA C 1 24 ? 50.036 71.531 106.579 1.00 23.52 24 ALA C O 1
ATOM 6248 N N . ASP C 1 25 ? 52.278 71.557 106.379 1.00 20.20 25 ASP C N 1
ATOM 6249 C CA . ASP C 1 25 ? 52.449 71.536 107.834 1.00 22.58 25 ASP C CA 1
ATOM 6250 C C . ASP C 1 25 ? 51.944 72.831 108.483 1.00 23.33 25 ASP C C 1
ATOM 6251 O O . ASP C 1 25 ? 51.876 73.894 107.851 1.00 25.46 25 ASP C O 1
ATOM 6256 N N . GLY C 1 26 ? 51.574 72.716 109.765 1.00 20.22 26 GLY C N 1
ATOM 6257 C CA . GLY C 1 26 ? 51.073 73.825 110.551 1.00 23.58 26 GLY C CA 1
ATOM 6258 C C . GLY C 1 26 ? 52.100 74.419 111.504 1.00 27.97 26 GLY C C 1
ATOM 6259 O O . GLY C 1 26 ? 51.737 75.073 112.491 1.00 24.94 26 GLY C O 1
ATOM 6260 N N . HIS C 1 27 ? 53.385 74.212 111.220 1.00 22.07 27 HIS C N 1
ATOM 6261 C CA . HIS C 1 27 ? 54.421 74.907 111.974 1.00 20.68 27 HIS C CA 1
ATOM 6262 C C . HIS C 1 27 ? 54.434 76.386 111.603 1.00 23.79 27 HIS C C 1
ATOM 6263 O O . HIS C 1 27 ? 54.231 76.754 110.444 1.00 21.61 27 HIS C O 1
ATOM 6270 N N . ALA C 1 28 ? 54.677 77.237 112.603 1.00 25.16 28 ALA C N 1
ATOM 6271 C CA . ALA C 1 28 ? 54.638 78.684 112.422 1.00 24.74 28 ALA C CA 1
ATOM 6272 C C . ALA C 1 28 ? 55.892 79.142 111.684 1.00 22.33 28 ALA C C 1
ATOM 6273 O O . ALA C 1 28 ? 57.005 79.047 112.206 1.00 20.09 28 ALA C O 1
ATOM 6275 N N . TYR C 1 29 ? 55.712 79.637 110.463 1.00 22.29 29 TYR C N 1
ATOM 6276 C CA . TYR C 1 29 ? 56.828 80.089 109.641 1.00 21.40 29 TYR C CA 1
ATOM 6277 C C . TYR C 1 29 ? 56.526 81.438 108.998 1.00 20.98 29 TYR C C 1
ATOM 6278 O O . TYR C 1 29 ? 57.146 81.782 107.993 1.00 24.33 29 TYR C O 1
ATOM 6287 N N . HIS C 1 30 ? 55.594 82.204 109.567 1.00 24.65 30 HIS C N 1
ATOM 6288 C CA . HIS C 1 30 ? 55.319 83.542 109.061 1.00 22.44 30 HIS C CA 1
ATOM 6289 C C . HIS C 1 30 ? 56.457 84.497 109.421 1.00 25.65 30 HIS C C 1
ATOM 6290 O O . HIS C 1 30 ? 57.317 84.198 110.257 1.00 28.50 30 HIS C O 1
ATOM 6297 N N . ASP C 1 31 ? 56.476 85.647 108.742 1.00 22.49 31 ASP C N 1
ATOM 6298 C CA . ASP C 1 31 ? 57.538 86.615 108.940 1.00 25.32 31 ASP C CA 1
ATOM 6299 C C . ASP C 1 31 ? 57.437 87.252 110.323 1.00 31.35 31 ASP C C 1
ATOM 6300 O O . ASP C 1 31 ? 56.355 87.364 110.907 1.00 36.98 31 ASP C O 1
ATOM 6305 N N . ILE C 1 32 ? 58.585 87.691 110.832 1.00 28.86 32 ILE C N 1
ATOM 6306 C CA . ILE C 1 32 ? 58.648 88.407 112.103 1.00 29.72 32 ILE C CA 1
ATOM 6307 C C . ILE C 1 32 ? 57.969 89.767 111.943 1.00 39.62 32 ILE C C 1
ATOM 6308 O O . ILE C 1 32 ? 58.343 90.559 111.072 1.00 36.43 32 ILE C O 1
ATOM 6313 N N . ASN C 1 33 ? 56.960 90.043 112.779 1.00 37.72 33 ASN C N 1
ATOM 6314 C CA . ASN C 1 33 ? 56.214 91.291 112.670 1.00 44.82 33 ASN C CA 1
ATOM 6315 C C . ASN C 1 33 ? 56.889 92.400 113.474 1.00 41.32 33 ASN C C 1
ATOM 6316 O O . ASN C 1 33 ? 57.880 92.183 114.175 1.00 39.38 33 ASN C O 1
ATOM 6321 N N . GLU C 1 34 ? 56.315 93.608 113.391 1.00 41.53 34 GLU C N 1
ATOM 6322 C CA . GLU C 1 34 ? 56.901 94.773 114.040 1.00 42.19 34 GLU C CA 1
ATOM 6323 C C .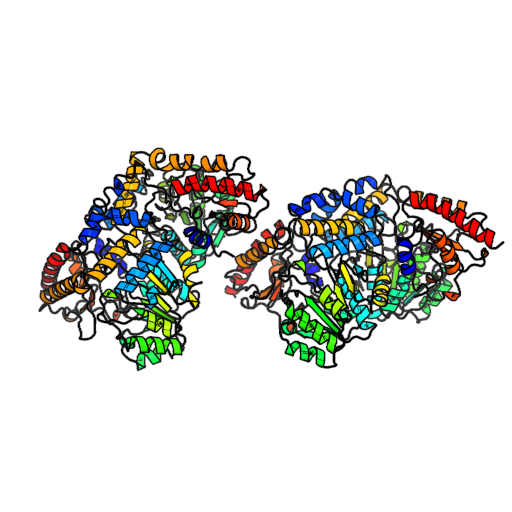 GLU C 1 34 ? 57.096 94.559 115.535 1.00 37.02 34 GLU C C 1
ATOM 6324 O O . GLU C 1 34 ? 58.007 95.142 116.133 1.00 39.19 34 GLU C O 1
ATOM 6326 N N . HIS C 1 35 ? 56.242 93.761 116.161 1.00 37.52 35 HIS C N 1
ATOM 6327 C CA . HIS C 1 35 ? 56.342 93.570 117.601 1.00 44.82 35 HIS C CA 1
ATOM 6328 C C . HIS C 1 35 ? 57.491 92.654 117.991 1.00 42.52 35 HIS C C 1
ATOM 6329 O O . HIS C 1 35 ? 57.984 92.755 119.121 1.00 40.81 35 HIS C O 1
ATOM 6336 N N . TYR C 1 36 ? 57.844 91.718 117.111 1.00 34.22 36 TYR C N 1
ATOM 6337 C CA . TYR C 1 36 ? 58.915 90.744 117.439 1.00 35.69 36 TYR C CA 1
ATOM 6338 C C . TYR C 1 36 ? 60.264 91.100 116.821 1.00 43.37 36 TYR C C 1
ATOM 6339 O O . TYR C 1 36 ? 61.255 90.536 117.236 1.00 34.02 36 TYR C O 1
ATOM 6348 N N . VAL C 1 37 ? 60.362 92.127 115.960 1.00 28.14 37 VAL C N 1
ATOM 6349 C CA A VAL C 1 37 ? 61.663 92.500 115.296 0.48 26.33 37 VAL C CA 1
ATOM 6350 C CA B VAL C 1 37 ? 61.636 92.523 115.305 0.52 26.21 37 VAL C CA 1
ATOM 6351 C C . VAL C 1 37 ? 62.947 92.858 116.132 1.00 27.91 37 VAL C C 1
ATOM 6352 O O . VAL C 1 37 ? 64.138 92.419 116.053 1.00 32.82 37 VAL C O 1
ATOM 6359 N N . ASP C 1 38 ? 62.557 93.477 117.245 1.00 25.53 38 ASP C N 1
ATOM 6360 C CA . ASP C 1 38 ? 63.515 93.873 118.299 1.00 26.83 38 ASP C CA 1
ATOM 6361 C C . ASP C 1 38 ? 64.133 92.613 118.903 1.00 26.84 38 ASP C C 1
ATOM 6362 O O . ASP C 1 38 ? 65.244 92.671 119.340 1.00 24.98 38 ASP C O 1
ATOM 6367 N N . ILE C 1 39 ? 63.347 91.549 119.015 1.00 24.16 39 ILE C N 1
ATOM 6368 C CA . ILE C 1 39 ? 63.916 90.319 119.560 1.00 27.68 39 ILE C CA 1
ATOM 6369 C C . ILE C 1 39 ? 65.023 89.799 118.650 1.00 27.67 39 ILE C C 1
ATOM 6370 O O . ILE C 1 39 ? 66.134 89.501 119.101 1.00 25.66 39 ILE C O 1
ATOM 6375 N N . ILE C 1 40 ? 64.734 89.683 117.352 1.00 23.03 40 ILE C N 1
ATOM 6376 C CA . ILE C 1 40 ? 65.741 89.213 116.405 1.00 25.04 40 ILE C CA 1
ATOM 6377 C C . ILE C 1 40 ? 66.895 90.209 116.321 1.00 29.10 40 ILE C C 1
ATOM 6378 O O . ILE C 1 40 ? 68.064 89.825 116.174 1.00 26.51 40 ILE C O 1
ATOM 6383 N N . ASN C 1 41 ? 66.586 91.506 116.408 1.00 28.75 41 ASN C N 1
ATOM 6384 C CA . ASN C 1 41 ? 67.642 92.511 116.451 1.00 28.09 41 ASN C CA 1
ATOM 6385 C C . ASN C 1 41 ? 68.563 92.328 117.654 1.00 33.99 41 ASN C C 1
ATOM 6386 O O . ASN C 1 41 ? 69.715 92.770 117.609 1.00 31.91 41 ASN C O 1
ATOM 6391 N N . ASN C 1 42 ? 68.102 91.660 118.712 1.00 31.30 42 ASN C N 1
ATOM 6392 C CA . ASN C 1 42 ? 68.870 91.507 119.940 1.00 29.01 42 ASN C CA 1
ATOM 6393 C C . ASN C 1 42 ? 69.079 90.047 120.317 1.00 29.87 42 ASN C C 1
ATOM 6394 O O . ASN C 1 42 ? 69.029 89.694 121.492 1.00 25.69 42 ASN C O 1
ATOM 6399 N N . LEU C 1 43 ? 69.326 89.175 119.330 1.00 27.21 43 LEU C N 1
ATOM 6400 C CA . LEU C 1 43 ? 69.584 87.773 119.646 1.00 22.83 43 LEU C CA 1
ATOM 6401 C C . LEU C 1 43 ? 70.724 87.618 120.648 1.00 25.85 43 LEU C C 1
ATOM 6402 O O . LEU C 1 43 ? 70.693 86.712 121.487 1.00 25.52 43 LEU C O 1
ATOM 6407 N N . GLN C 1 44 ? 71.717 88.496 120.577 1.00 23.72 44 GLN C N 1
ATOM 6408 C CA . GLN C 1 44 ? 72.906 88.450 121.460 1.00 26.25 44 GLN C CA 1
ATOM 6409 C C . GLN C 1 44 ? 72.465 88.576 122.910 1.00 31.49 44 GLN C C 1
ATOM 6410 O O . GLN C 1 44 ? 72.940 87.856 123.751 1.00 27.00 44 GLN C O 1
ATOM 6416 N N . ARG C 1 45 ? 71.448 89.398 123.185 1.00 31.44 45 ARG C N 1
ATOM 6417 C CA A ARG C 1 45 ? 70.879 89.542 124.564 0.52 27.71 45 ARG C CA 1
ATOM 6418 C CA B ARG C 1 45 ? 70.867 89.546 124.577 0.48 27.82 45 ARG C CA 1
ATOM 6419 C C . ARG C 1 45 ? 70.269 88.299 125.326 1.00 24.61 45 ARG C C 1
ATOM 6420 O O . ARG C 1 45 ? 70.510 87.846 126.490 1.00 30.23 45 ARG C O 1
ATOM 6435 N N . TYR C 1 46 ? 69.604 87.552 124.436 1.00 23.90 46 TYR C N 1
ATOM 6436 C CA . TYR C 1 46 ? 69.005 86.225 124.739 1.00 23.26 46 TYR C CA 1
ATOM 6437 C C . TYR C 1 46 ? 70.080 85.144 124.872 1.00 29.67 46 TYR C C 1
ATOM 6438 O O . TYR C 1 46 ? 69.997 84.353 125.776 1.00 25.33 46 TYR C O 1
ATOM 6447 N N . TRP C 1 47 ? 71.033 85.120 123.948 1.00 27.38 47 TRP C N 1
ATOM 6448 C CA . TRP C 1 47 ? 72.194 84.256 124.128 1.00 23.59 47 TRP C CA 1
ATOM 6449 C C . TRP C 1 47 ? 72.843 84.506 125.488 1.00 23.39 47 TRP C C 1
ATOM 6450 O O . TRP C 1 47 ? 73.121 83.566 126.243 1.00 25.02 47 TRP C O 1
ATOM 6461 N N . GLN C 1 48 ? 73.073 85.781 125.819 1.00 24.31 48 GLN C N 1
ATOM 6462 C CA . GLN C 1 48 ? 73.694 86.129 127.093 1.00 26.36 48 GLN C CA 1
ATOM 6463 C C . GLN C 1 48 ? 72.812 85.727 128.271 1.00 27.90 48 GLN C C 1
ATOM 6464 O O . GLN C 1 48 ? 73.303 85.173 129.266 1.00 25.76 48 GLN C O 1
ATOM 6470 N N . GLU C 1 49 ? 71.507 86.001 128.179 1.00 24.56 49 GLU C N 1
ATOM 6471 C CA . GLU C 1 49 ? 70.596 85.624 129.260 1.00 31.32 49 GLU C CA 1
ATOM 6472 C C . GLU C 1 49 ? 70.684 84.133 129.565 1.00 28.91 49 GLU C C 1
ATOM 6473 O O . GLU C 1 49 ? 70.652 83.727 130.731 1.00 25.93 49 GLU C O 1
ATOM 6479 N N . GLY C 1 50 ? 70.807 83.300 128.529 1.00 28.03 50 GLY C N 1
ATOM 6480 C CA . GLY C 1 50 ? 70.915 81.869 128.767 1.00 24.82 50 GLY C CA 1
ATOM 6481 C C . GLY C 1 50 ? 72.220 81.498 129.446 1.00 29.31 50 GLY C C 1
ATOM 6482 O O . GLY C 1 50 ? 72.254 80.597 130.291 1.00 25.91 50 GLY C O 1
ATOM 6483 N N . LYS C 1 51 ? 73.312 82.171 129.063 1.00 24.91 51 LYS C N 1
ATOM 6484 C CA . LYS C 1 51 ? 74.602 81.986 129.722 1.00 31.86 51 LYS C CA 1
ATOM 6485 C C . LYS C 1 51 ? 74.534 82.334 131.201 1.00 32.24 51 LYS C C 1
ATOM 6486 O O . LYS C 1 51 ? 75.157 81.666 132.036 1.00 34.52 51 LYS C O 1
ATOM 6491 N N . ASP C 1 52 ? 73.814 83.406 131.535 1.00 31.75 52 ASP C N 1
ATOM 6492 C CA . ASP C 1 52 ? 73.904 84.046 132.844 1.00 31.86 52 ASP C CA 1
ATOM 6493 C C . ASP C 1 52 ? 73.064 83.368 133.914 1.00 34.73 52 ASP C C 1
ATOM 6494 O O . ASP C 1 52 ? 73.175 83.739 135.089 1.00 35.51 52 ASP C O 1
ATOM 6499 N N . HIS C 1 53 ? 72.222 82.407 133.550 1.00 31.16 53 HIS C N 1
ATOM 6500 C CA . HIS C 1 53 ? 71.302 81.809 134.501 1.00 31.99 53 HIS C CA 1
ATOM 6501 C C . HIS C 1 53 ? 71.405 80.296 134.440 1.00 31.86 53 HIS C C 1
ATOM 6502 O O . HIS C 1 53 ? 71.683 79.713 133.390 1.00 27.36 53 HIS C O 1
ATOM 6509 N N . SER C 1 54 ? 71.194 79.667 135.590 1.00 26.22 54 SER C N 1
ATOM 6510 C CA . SER C 1 54 ? 71.200 78.216 135.660 1.00 26.64 54 SER C CA 1
ATOM 6511 C C . SER C 1 54 ? 70.074 77.645 134.810 1.00 29.94 54 SER C C 1
ATOM 6512 O O . SER C 1 54 ? 69.089 78.320 134.494 1.00 23.15 54 SER C O 1
ATOM 6515 N N . ILE C 1 55 ? 70.228 76.374 134.440 1.00 32.41 55 ILE C N 1
ATOM 6516 C CA . ILE C 1 55 ? 69.167 75.689 133.701 1.00 26.99 55 ILE C CA 1
ATOM 6517 C C . ILE C 1 55 ? 67.864 75.638 134.488 1.00 26.36 55 ILE C C 1
ATOM 6518 O O . ILE C 1 55 ? 66.810 75.978 133.919 1.00 24.06 55 ILE C O 1
ATOM 6523 N N . PRO C 1 56 ? 67.843 75.225 135.766 1.00 22.43 56 PRO C N 1
ATOM 6524 C CA . PRO C 1 56 ? 66.558 75.206 136.484 1.00 29.45 56 PRO C CA 1
ATOM 6525 C C . PRO C 1 56 ? 65.923 76.578 136.593 1.00 27.84 56 PRO C C 1
ATOM 6526 O O . PRO C 1 56 ? 64.694 76.692 136.507 1.00 26.73 56 PRO C O 1
ATOM 6530 N N . ASP C 1 57 ? 66.730 77.623 136.790 1.00 24.17 57 ASP C N 1
ATOM 6531 C CA . ASP C 1 57 ? 66.185 78.977 136.854 1.00 25.64 57 ASP C CA 1
ATOM 6532 C C . ASP C 1 57 ? 65.508 79.355 135.539 1.00 25.22 57 ASP C C 1
ATOM 6533 O O . ASP C 1 57 ? 64.378 79.856 135.533 1.00 24.25 57 ASP C O 1
ATOM 6538 N N . MET C 1 58 ? 66.173 79.094 134.407 1.00 24.05 58 MET C N 1
ATOM 6539 C CA . MET C 1 58 ? 65.589 79.444 133.109 1.00 22.48 58 MET C CA 1
ATOM 6540 C C . MET C 1 58 ? 64.321 78.642 132.819 1.00 26.92 58 MET C C 1
ATOM 6541 O O . MET C 1 58 ? 63.363 79.178 132.245 1.00 22.70 58 MET C O 1
ATOM 6546 N N . GLU C 1 59 ? 64.299 77.358 133.182 1.00 21.61 59 GLU C N 1
ATOM 6547 C CA . GLU C 1 59 ? 63.080 76.569 133.004 1.00 21.58 59 GLU C CA 1
ATOM 6548 C C . GLU C 1 59 ? 61.907 77.203 133.743 1.00 21.47 59 GLU C C 1
ATOM 6549 O O . GLU C 1 59 ? 60.810 77.347 133.193 1.00 25.36 59 GLU C O 1
ATOM 6555 N N . LYS C 1 60 ? 62.122 77.569 135.006 1.00 26.46 60 LYS C N 1
ATOM 6556 C CA . LYS C 1 60 ? 61.054 78.173 135.792 1.00 28.47 60 LYS C CA 1
ATOM 6557 C C . LYS C 1 60 ? 60.688 79.552 135.263 1.00 22.72 60 LYS C C 1
ATOM 6558 O O . LYS C 1 60 ? 59.505 79.916 135.248 1.00 25.30 60 LYS C O 1
ATOM 6561 N N . ALA C 1 61 ? 61.687 80.322 134.810 1.00 22.95 61 ALA C N 1
ATOM 6562 C CA . ALA C 1 61 ? 61.414 81.656 134.275 1.00 29.89 61 ALA C CA 1
ATOM 6563 C C . ALA C 1 61 ? 60.527 81.588 133.033 1.00 29.27 61 ALA C C 1
ATOM 6564 O O . ALA C 1 61 ? 59.600 82.392 132.883 1.00 24.20 61 ALA C O 1
ATOM 6566 N N . PHE C 1 62 ? 60.771 80.623 132.145 1.00 22.12 62 PHE C N 1
ATOM 6567 C CA . PHE C 1 62 ? 59.884 80.481 130.996 1.00 21.66 62 PHE C CA 1
ATOM 6568 C C . PHE C 1 62 ? 58.505 80.022 131.439 1.00 26.13 62 PHE C C 1
ATOM 6569 O O . PHE C 1 62 ? 57.487 80.567 130.999 1.00 24.23 62 PHE C O 1
ATOM 6577 N N . LYS C 1 63 ? 58.454 78.986 132.279 1.00 21.40 63 LYS C N 1
ATOM 6578 C CA . LYS C 1 63 ? 57.170 78.487 132.759 1.00 28.39 63 LYS C CA 1
ATOM 6579 C C . LYS C 1 63 ? 56.334 79.609 133.366 1.00 24.66 63 LYS C C 1
ATOM 6580 O O . LYS C 1 63 ? 55.120 79.700 133.127 1.00 23.15 63 LYS C O 1
ATOM 6586 N N . ASN C 1 64 ? 56.974 80.477 134.147 1.00 22.85 64 ASN C N 1
ATOM 6587 C CA . ASN C 1 64 ? 56.250 81.524 134.857 1.00 23.80 64 ASN C CA 1
ATOM 6588 C C . ASN C 1 64 ? 55.847 82.660 133.923 1.00 27.13 64 ASN C C 1
ATOM 6589 O O . ASN C 1 64 ? 54.766 83.238 134.079 1.00 25.45 64 ASN C O 1
ATOM 6594 N N . GLN C 1 65 ? 56.692 82.987 132.941 1.00 27.62 65 GLN C N 1
ATOM 6595 C CA . GLN C 1 65 ? 56.271 83.944 131.917 1.00 32.02 65 GLN C CA 1
ATOM 6596 C C . GLN C 1 65 ? 55.055 83.425 131.160 1.00 28.62 65 GLN C C 1
ATOM 6597 O O . GLN C 1 65 ? 54.122 84.183 130.874 1.00 25.93 65 GLN C O 1
ATOM 6603 N N . PHE C 1 66 ? 55.050 82.135 130.822 1.00 22.82 66 PHE C N 1
ATOM 6604 C CA . PHE C 1 66 ? 53.896 81.578 130.122 1.00 21.84 66 PHE C CA 1
ATOM 6605 C C . PHE C 1 66 ? 52.668 81.566 131.018 1.00 26.40 66 PHE C C 1
ATOM 6606 O O . PHE C 1 66 ? 51.567 81.917 130.573 1.00 26.73 66 PHE C O 1
ATOM 6614 N N . ALA C 1 67 ? 52.873 81.239 132.289 1.00 25.70 67 ALA C N 1
ATOM 6615 C CA . ALA C 1 67 ? 51.770 81.161 133.265 1.00 23.38 67 ALA C CA 1
ATOM 6616 C C . ALA C 1 67 ? 51.132 82.544 133.333 1.00 34.59 67 ALA C C 1
ATOM 6617 O O . ALA C 1 67 ? 49.922 82.674 133.320 1.00 30.08 67 ALA C O 1
ATOM 6619 N N . GLU C 1 68 ? 51.956 83.590 133.272 1.00 23.85 68 GLU C N 1
ATOM 6620 C CA A GLU C 1 68 ? 51.474 85.005 133.227 0.45 24.61 68 GLU C CA 1
ATOM 6621 C CA B GLU C 1 68 ? 51.473 85.016 133.228 0.55 24.61 68 GLU C CA 1
ATOM 6622 C C . GLU C 1 68 ? 50.572 85.510 132.036 1.00 24.59 68 GLU C C 1
ATOM 6623 O O . GLU C 1 68 ? 49.363 85.928 132.066 1.00 30.46 68 GLU C O 1
ATOM 6634 N N . LEU C 1 69 ? 51.057 85.010 130.898 1.00 23.93 69 LEU C N 1
ATOM 6635 C CA . LEU C 1 69 ? 50.353 85.215 129.611 1.00 30.41 69 LEU C CA 1
ATOM 6636 C C . LEU C 1 69 ? 48.997 84.511 129.641 1.00 31.04 69 LEU C C 1
ATOM 6637 O O . LEU C 1 69 ? 48.044 85.144 129.290 1.00 25.92 69 LEU C O 1
ATOM 6642 N N . ILE C 1 70 ? 48.945 83.267 130.121 1.00 23.03 70 ILE C N 1
ATOM 6643 C CA . ILE C 1 70 ? 47.669 82.559 130.133 1.00 24.60 70 ILE C CA 1
ATOM 6644 C C . ILE C 1 70 ? 46.902 82.731 131.444 1.00 26.97 70 ILE C C 1
ATOM 6645 O O . ILE C 1 70 ? 45.828 82.125 131.608 1.00 29.70 70 ILE C O 1
ATOM 6650 N N . ASP C 1 71 ? 47.402 83.552 132.365 1.00 30.97 71 ASP C N 1
ATOM 6651 C CA . ASP C 1 71 ? 46.764 83.820 133.659 1.00 34.95 71 ASP C CA 1
ATOM 6652 C C . ASP C 1 71 ? 46.398 82.529 134.388 1.00 32.26 71 ASP C C 1
ATOM 6653 O O . ASP C 1 71 ? 45.248 82.294 134.758 1.00 37.52 71 ASP C O 1
ATOM 6658 N N . SER C 1 72 ? 47.420 81.724 134.559 1.00 29.68 72 SER C N 1
ATOM 6659 C CA . SER C 1 72 ? 47.221 80.502 135.343 1.00 28.39 72 SER C CA 1
ATOM 6660 C C . SER C 1 72 ? 48.068 80.642 136.590 1.00 32.32 72 SER C C 1
ATOM 6661 O O . SER C 1 72 ? 49.255 80.430 136.546 1.00 24.37 72 SER C O 1
ATOM 6664 N N . SER C 1 73 ? 47.423 80.888 137.731 1.00 30.73 73 SER C N 1
ATOM 6665 C CA A SER C 1 73 ? 48.034 80.822 139.084 0.43 32.70 73 SER C CA 1
ATOM 6666 C CA B SER C 1 73 ? 48.116 80.865 139.059 0.57 32.63 73 SER C CA 1
ATOM 6667 C C . SER C 1 73 ? 48.765 79.519 139.589 1.00 30.14 73 SER C C 1
ATOM 6668 O O . SER C 1 73 ? 49.890 79.288 140.071 1.00 32.94 73 SER C O 1
ATOM 6673 N N . THR C 1 74 ? 48.026 78.494 139.161 1.00 28.07 74 THR C N 1
ATOM 6674 C CA . THR C 1 74 ? 48.421 77.090 139.414 1.00 25.03 74 THR C CA 1
ATOM 6675 C C . THR C 1 74 ? 49.690 76.740 138.627 1.00 34.10 74 THR C C 1
ATOM 6676 O O . THR C 1 74 ? 50.571 76.206 139.219 1.00 27.22 74 THR C O 1
ATOM 6680 N N . LEU C 1 75 ? 49.746 77.088 137.336 1.00 26.29 75 LEU C N 1
ATOM 6681 C CA . LEU C 1 75 ? 50.980 76.840 136.604 1.00 20.82 75 LEU C CA 1
ATOM 6682 C C . LEU C 1 75 ? 52.150 77.562 137.258 1.00 25.34 75 LEU C C 1
ATOM 6683 O O . LEU C 1 75 ? 53.225 76.978 137.453 1.00 26.37 75 LEU C O 1
ATOM 6688 N N . HIS C 1 76 ? 51.915 78.822 137.654 1.00 29.24 76 HIS C N 1
ATOM 6689 C CA . HIS C 1 76 ? 52.992 79.649 138.252 1.00 27.71 76 HIS C CA 1
ATOM 6690 C C . HIS C 1 76 ? 53.501 78.938 139.496 1.00 34.78 76 HIS C C 1
ATOM 6691 O O . HIS C 1 76 ? 54.688 78.862 139.670 1.00 36.21 76 HIS C O 1
ATOM 6698 N N . SER C 1 77 ? 52.596 78.422 140.301 1.00 27.61 77 SER C N 1
ATOM 6699 C CA A SER C 1 77 ? 52.964 77.697 141.541 0.53 32.37 77 SER C CA 1
ATOM 6700 C CA B SER C 1 77 ? 52.874 77.651 141.525 0.47 32.52 77 SER C CA 1
ATOM 6701 C C . SER C 1 77 ? 53.653 76.291 141.597 1.00 29.19 77 SER C C 1
ATOM 6702 O O . SER C 1 77 ? 54.337 75.731 142.503 1.00 35.17 77 SER C O 1
ATOM 6707 N N . THR C 1 78 ? 53.288 75.541 140.557 1.00 28.46 78 THR C N 1
ATOM 6708 C CA . THR C 1 78 ? 53.760 74.137 140.429 1.00 29.94 78 THR C CA 1
ATOM 6709 C C . THR C 1 78 ? 55.217 74.017 139.977 1.00 33.88 78 THR C C 1
ATOM 6710 O O . THR C 1 78 ? 55.656 74.727 139.128 1.00 33.47 78 THR C O 1
ATOM 6714 N N . ASN C 1 79 ? 55.912 73.082 140.580 1.00 30.75 79 ASN C N 1
ATOM 6715 C CA . ASN C 1 79 ? 57.247 72.688 140.155 1.00 30.22 79 ASN C CA 1
ATOM 6716 C C . ASN C 1 79 ? 57.253 71.303 139.514 1.00 31.33 79 ASN C C 1
ATOM 6717 O O . ASN C 1 79 ? 58.324 70.749 139.264 1.00 25.24 79 ASN C O 1
ATOM 6722 N N . HIS C 1 80 ? 56.080 70.743 139.222 1.00 23.24 80 HIS C N 1
ATOM 6723 C CA . HIS C 1 80 ? 55.968 69.409 138.635 1.00 21.17 80 HIS C CA 1
ATOM 6724 C C . HIS C 1 80 ? 55.856 69.543 137.118 1.00 23.72 80 HIS C C 1
ATOM 6725 O O . HIS C 1 80 ? 54.778 69.463 136.535 1.00 19.12 80 HIS C O 1
ATOM 6732 N N . PHE C 1 81 ? 57.002 69.755 136.474 1.00 17.45 81 PHE C N 1
ATOM 6733 C CA . PHE C 1 81 ? 57.003 69.947 135.031 1.00 16.11 81 PHE C CA 1
ATOM 6734 C C . PHE C 1 81 ? 58.399 69.666 134.496 1.00 19.09 81 PHE C C 1
ATOM 6735 O O . PHE C 1 81 ? 59.390 69.730 135.224 1.00 18.92 81 PHE C O 1
ATOM 6743 N N . SER C 1 82 ? 58.455 69.359 133.201 1.00 20.09 82 SER C N 1
ATOM 6744 C CA . SER C 1 82 ? 59.704 69.218 132.473 1.00 20.57 82 SER C CA 1
ATOM 6745 C C . SER C 1 82 ? 59.593 70.008 131.179 1.00 17.39 82 SER C C 1
ATOM 6746 O O . SER C 1 82 ? 58.500 70.386 130.762 1.00 20.27 82 SER C O 1
ATOM 6749 N N . VAL C 1 83 ? 60.742 70.275 130.561 1.00 16.41 83 VAL C N 1
ATOM 6750 C CA . VAL C 1 83 ? 60.801 71.082 129.340 1.00 22.52 83 VAL C CA 1
ATOM 6751 C C . VAL C 1 83 ? 61.352 70.215 128.216 1.00 16.31 83 VAL C C 1
ATOM 6752 O O . VAL C 1 83 ? 62.518 69.792 128.272 1.00 19.14 83 VAL C O 1
ATOM 6756 N N . CYS C 1 84 ? 60.543 69.998 127.184 1.00 15.69 84 CYS C N 1
ATOM 6757 C CA . CYS C 1 84 ? 60.969 69.249 126.002 1.00 20.29 84 CYS C CA 1
ATOM 6758 C C . CYS C 1 84 ? 61.271 70.189 124.831 1.00 17.95 84 CYS C C 1
ATOM 6759 O O . CYS C 1 84 ? 60.788 71.326 124.782 1.00 19.10 84 CYS C O 1
ATOM 6762 N N . PRO C 1 85 ? 62.110 69.768 123.881 1.00 17.73 85 PRO C N 1
ATOM 6763 C CA . PRO C 1 85 ? 62.338 70.630 122.711 1.00 18.35 85 PRO C CA 1
ATOM 6764 C C . PRO C 1 85 ? 61.206 70.603 121.697 1.00 19.96 85 PRO C C 1
ATOM 6765 O O . PRO C 1 85 ? 61.117 71.534 120.876 1.00 22.69 85 PRO C O 1
ATOM 6769 N N . THR C 1 86 ? 60.355 69.576 121.707 1.00 20.94 86 THR C N 1
ATOM 6770 C CA . THR C 1 86 ? 59.176 69.554 120.853 1.00 16.89 86 THR C CA 1
ATOM 6771 C C . THR C 1 86 ? 58.001 68.972 121.623 1.00 18.17 86 THR C C 1
ATOM 6772 O O . THR C 1 86 ? 58.164 68.183 122.561 1.00 19.11 86 THR C O 1
ATOM 6776 N N . ALA C 1 87 ? 56.801 69.341 121.176 1.00 16.57 87 ALA C N 1
ATOM 6777 C CA . ALA C 1 87 ? 55.594 68.798 121.774 1.00 17.45 87 ALA C CA 1
ATOM 6778 C C . ALA C 1 87 ? 55.442 67.308 121.467 1.00 18.04 87 ALA C C 1
ATOM 6779 O O . ALA C 1 87 ? 54.947 66.553 122.311 1.00 17.46 87 ALA C O 1
ATOM 6781 N N . SER C 1 88 ? 55.895 66.853 120.292 1.00 18.43 88 SER C N 1
ATOM 6782 C CA . SER C 1 88 ? 55.835 65.420 120.026 1.00 17.00 88 SER C CA 1
ATOM 6783 C C . SER C 1 88 ? 56.660 64.625 121.024 1.00 14.32 88 SER C C 1
ATOM 6784 O O . SER C 1 88 ? 56.314 63.475 121.326 1.00 16.32 88 SER C O 1
ATOM 6787 N N . ASN C 1 89 ? 57.785 65.184 121.500 1.00 16.47 89 ASN C N 1
ATOM 6788 C CA . ASN C 1 89 ? 58.565 64.500 122.535 1.00 19.91 89 ASN C CA 1
ATOM 6789 C C . ASN C 1 89 ? 57.756 64.364 123.819 1.00 17.27 89 ASN C C 1
ATOM 6790 O O . ASN C 1 89 ? 57.795 63.322 124.491 1.00 16.35 89 ASN C O 1
ATOM 6795 N N . SER C 1 90 ? 57.051 65.432 124.198 1.00 17.21 90 SER C N 1
ATOM 6796 C CA . SER C 1 90 ? 56.151 65.375 125.350 1.00 17.36 90 SER C CA 1
ATOM 6797 C C . SER C 1 90 ? 55.074 64.319 125.158 1.00 21.90 90 SER C C 1
ATOM 6798 O O . SER C 1 90 ? 54.775 63.550 126.080 1.00 15.81 90 SER C O 1
ATOM 6801 N N . ILE C 1 91 ? 54.480 64.258 123.964 1.00 20.19 91 ILE C N 1
ATOM 6802 C CA . ILE C 1 91 ? 53.457 63.251 123.708 1.00 16.99 91 ILE C CA 1
ATOM 6803 C C . ILE C 1 91 ? 54.051 61.851 123.804 1.00 16.62 91 ILE C C 1
ATOM 6804 O O . ILE C 1 91 ? 53.414 60.926 124.327 1.00 19.39 91 ILE C O 1
ATOM 6809 N N . ASP C 1 92 ? 55.276 61.673 123.300 1.00 16.30 92 ASP C N 1
ATOM 6810 C CA . ASP C 1 92 ? 55.877 60.344 123.280 1.00 18.61 92 ASP C CA 1
ATOM 6811 C C . ASP C 1 92 ? 56.174 59.859 124.700 1.00 22.47 92 ASP C C 1
ATOM 6812 O O . ASP C 1 92 ? 55.996 58.673 125.014 1.00 18.76 92 ASP C O 1
ATOM 6817 N N . ILE C 1 93 ? 56.592 60.770 125.580 1.00 21.55 93 ILE C N 1
ATOM 6818 C CA . ILE C 1 93 ? 56.863 60.395 126.961 1.00 18.27 93 ILE C CA 1
ATOM 6819 C C . ILE C 1 93 ? 55.566 60.033 127.670 1.00 16.90 93 ILE C C 1
ATOM 6820 O O . ILE C 1 93 ? 55.512 59.062 128.439 1.00 17.97 93 ILE C O 1
ATOM 6825 N N . VAL C 1 94 ? 54.503 60.809 127.420 1.00 15.18 94 VAL C N 1
ATOM 6826 C CA . VAL C 1 94 ? 53.193 60.473 127.963 1.00 17.50 94 VAL C CA 1
ATOM 6827 C C . VAL C 1 94 ? 52.765 59.099 127.478 1.00 21.07 94 VAL C C 1
ATOM 6828 O O . VAL C 1 94 ? 52.202 58.301 128.243 1.00 19.44 94 VAL C O 1
ATOM 6832 N N . ALA C 1 95 ? 53.045 58.793 126.209 1.00 17.36 95 ALA C N 1
ATOM 6833 C CA . ALA C 1 95 ? 52.685 57.495 125.650 1.00 18.64 95 ALA C CA 1
ATOM 6834 C C . ALA C 1 95 ? 53.446 56.367 126.351 1.00 17.78 95 ALA C C 1
ATOM 6835 O O . ALA C 1 95 ? 52.864 55.328 126.698 1.00 18.39 95 ALA C O 1
ATOM 6837 N N . ALA C 1 96 ? 54.753 56.561 126.571 1.00 19.74 96 ALA C N 1
ATOM 6838 C CA . ALA C 1 96 ? 55.531 55.597 127.344 1.00 22.80 96 ALA C CA 1
ATOM 6839 C C . ALA C 1 96 ? 54.968 55.440 128.753 1.00 23.66 96 ALA C C 1
ATOM 6840 O O . ALA C 1 96 ? 54.954 54.332 129.309 1.00 22.15 96 ALA C O 1
ATOM 6842 N N . TRP C 1 97 ? 54.505 56.543 129.352 1.00 18.69 97 TRP C N 1
ATOM 6843 C CA . TRP C 1 97 ? 53.949 56.462 130.705 1.00 20.66 97 TRP C CA 1
ATOM 6844 C C . TRP C 1 97 ? 52.662 55.644 130.721 1.00 20.70 97 TRP C C 1
ATOM 6845 O O . TRP C 1 97 ? 52.467 54.792 131.600 1.00 21.58 97 TRP C O 1
ATOM 6856 N N . LEU C 1 98 ? 51.786 55.878 129.738 1.00 15.02 98 LEU C N 1
ATOM 6857 C CA . LEU C 1 98 ? 50.525 55.149 129.662 1.00 18.06 98 LEU C CA 1
ATOM 6858 C C . LEU C 1 98 ? 50.760 53.653 129.463 1.00 21.40 98 LEU C C 1
ATOM 6859 O O . LEU C 1 98 ? 50.088 52.821 130.089 1.00 26.40 98 LEU C O 1
ATOM 6864 N N . HIS C 1 99 ? 51.721 53.291 128.608 1.00 19.95 99 HIS C N 1
ATOM 6865 C CA . HIS C 1 99 ? 52.066 51.880 128.449 1.00 22.84 99 HIS C CA 1
ATOM 6866 C C . HIS C 1 99 ? 52.610 51.294 129.749 1.00 21.61 99 HIS C C 1
ATOM 6867 O O . HIS C 1 99 ? 52.162 50.233 130.199 1.00 22.92 99 HIS C O 1
ATOM 6874 N N . LYS C 1 100 ? 53.576 51.981 130.369 1.00 19.82 100 LYS C N 1
ATOM 6875 C CA . LYS C 1 100 ? 54.150 51.520 131.636 1.00 21.59 100 LYS C CA 1
ATOM 6876 C C . LYS C 1 100 ? 53.082 51.287 132.702 1.00 25.41 100 LYS C C 1
ATOM 6877 O O . LYS C 1 100 ? 53.131 50.293 133.439 1.00 26.41 100 LYS C O 1
ATOM 6883 N N . GLU C 1 101 ? 52.109 52.177 132.774 1.00 24.95 101 GLU C N 1
ATOM 6884 C CA . GLU C 1 101 ? 51.083 52.133 133.830 1.00 30.57 101 GLU C CA 1
ATOM 6885 C C . GLU C 1 101 ? 49.892 51.280 133.401 1.00 31.02 101 GLU C C 1
ATOM 6886 O O . GLU C 1 101 ? 48.925 51.246 134.130 1.00 25.95 101 GLU C O 1
ATOM 6892 N N . ASN C 1 102 ? 49.940 50.684 132.204 1.00 26.03 102 ASN C N 1
ATOM 6893 C CA A ASN C 1 102 ? 48.848 49.822 131.651 0.57 29.44 102 ASN C CA 1
ATOM 6894 C CA B ASN C 1 102 ? 48.849 49.829 131.627 0.43 29.41 102 ASN C CA 1
ATOM 6895 C C . ASN C 1 102 ? 47.390 50.385 131.444 1.00 28.82 102 ASN C C 1
ATOM 6896 O O . ASN C 1 102 ? 46.259 49.960 131.818 1.00 34.35 102 ASN C O 1
ATOM 6905 N N . LYS C 1 103 ? 47.494 51.651 131.051 1.00 23.92 103 LYS C N 1
ATOM 6906 C CA . LYS C 1 103 ? 46.308 52.510 130.897 1.00 22.16 103 LYS C CA 1
ATOM 6907 C C . LYS C 1 103 ? 45.680 52.357 129.519 1.00 30.91 103 LYS C C 1
ATOM 6908 O O . LYS C 1 103 ? 46.287 52.739 128.543 1.00 22.65 103 LYS C O 1
ATOM 6914 N N . ARG C 1 104 ? 44.482 51.796 129.512 1.00 25.99 104 ARG C N 1
ATOM 6915 C CA . ARG C 1 104 ? 43.651 51.803 128.313 1.00 23.08 104 ARG C CA 1
ATOM 6916 C C . ARG C 1 104 ? 43.233 53.240 128.032 1.00 21.86 104 ARG C C 1
ATOM 6917 O O . ARG C 1 104 ? 42.615 53.891 128.884 1.00 26.89 104 ARG C O 1
ATOM 6925 N N . THR C 1 105 ? 43.581 53.737 126.849 1.00 19.03 105 THR C N 1
ATOM 6926 C CA . THR C 1 105 ? 43.496 55.156 126.521 1.00 24.89 105 THR C CA 1
ATOM 6927 C C . THR C 1 105 ? 42.507 55.393 125.388 1.00 26.06 105 THR C C 1
ATOM 6928 O O . THR C 1 105 ? 42.630 54.795 124.312 1.00 26.06 105 THR C O 1
ATOM 6932 N N . ALA C 1 106 ? 41.521 56.253 125.643 1.00 22.38 106 ALA C N 1
ATOM 6933 C CA . ALA C 1 106 ? 40.645 56.763 124.601 1.00 21.21 106 ALA C CA 1
ATOM 6934 C C . ALA C 1 106 ? 41.241 58.046 124.047 1.00 27.35 106 ALA C C 1
ATOM 6935 O O . ALA C 1 106 ? 41.539 58.970 124.810 1.00 21.44 106 ALA C O 1
ATOM 6937 N N . LEU C 1 107 ? 41.405 58.098 122.725 1.00 21.34 107 LEU C N 1
ATOM 6938 C CA . LEU C 1 107 ? 42.042 59.210 122.042 1.00 18.63 107 LEU C CA 1
ATOM 6939 C C . LEU C 1 107 ? 41.029 59.974 121.190 1.00 17.08 107 LEU C C 1
ATOM 6940 O O . LEU C 1 107 ? 40.217 59.371 120.475 1.00 22.96 107 LEU C O 1
ATOM 6945 N N . ILE C 1 108 ? 41.117 61.305 121.242 1.00 17.36 108 ILE C N 1
ATOM 6946 C CA . ILE C 1 108 ? 40.189 62.146 120.497 1.00 24.37 108 ILE C CA 1
ATOM 6947 C C . ILE C 1 108 ? 40.297 61.845 119.006 1.00 18.04 108 ILE C C 1
ATOM 6948 O O . ILE C 1 108 ? 41.391 61.612 118.470 1.00 19.81 108 ILE C O 1
ATOM 6953 N N . GLU C 1 109 ? 39.148 61.815 118.334 1.00 23.75 109 GLU C N 1
ATOM 6954 C CA . GLU C 1 109 ? 39.102 61.776 116.877 1.00 20.52 109 GLU C CA 1
ATOM 6955 C C . GLU C 1 109 ? 38.162 62.881 116.406 1.00 21.37 109 GLU C C 1
ATOM 6956 O O . GLU C 1 109 ? 37.007 62.943 116.858 1.00 20.48 109 GLU C O 1
ATOM 6962 N N . PRO C 1 110 ? 38.586 63.744 115.466 1.00 20.49 110 PRO C N 1
ATOM 6963 C CA . PRO C 1 110 ? 39.860 63.640 114.762 1.00 20.04 110 PRO C CA 1
ATOM 6964 C C . PRO C 1 110 ? 41.007 64.132 115.630 1.00 20.52 110 PRO C C 1
ATOM 6965 O O . PRO C 1 110 ? 40.781 64.726 116.691 1.00 20.86 110 PRO C O 1
ATOM 6969 N N . ALA C 1 111 ? 42.229 63.859 115.183 1.00 19.32 111 ALA C N 1
ATOM 6970 C CA . ALA C 1 111 ? 43.439 64.346 115.831 1.00 16.70 111 ALA C CA 1
ATOM 6971 C C . ALA C 1 111 ? 44.534 64.354 114.775 1.00 17.87 111 ALA C C 1
ATOM 6972 O O . ALA C 1 111 ? 44.475 63.576 113.819 1.00 18.57 111 ALA C O 1
ATOM 6974 N N . PHE C 1 112 ? 45.547 65.200 114.959 1.00 19.19 112 PHE C N 1
ATOM 6975 C CA . PHE C 1 112 ? 46.734 65.023 114.130 1.00 23.01 112 PHE C CA 1
ATOM 6976 C C . PHE C 1 112 ? 47.260 63.597 114.310 1.00 21.19 112 PHE C C 1
ATOM 6977 O O . PHE C 1 112 ? 47.306 63.085 115.425 1.00 19.61 112 PHE C O 1
ATOM 6985 N N . ASP C 1 113 ? 47.619 62.933 113.199 1.00 20.40 113 ASP C N 1
ATOM 6986 C CA . ASP C 1 113 ? 47.731 61.471 113.262 1.00 24.23 113 ASP C CA 1
ATOM 6987 C C . ASP C 1 113 ? 48.951 60.973 114.038 1.00 20.61 113 ASP C C 1
ATOM 6988 O O . ASP C 1 113 ? 48.935 59.829 114.504 1.00 20.45 113 ASP C O 1
ATOM 6993 N N . ASN C 1 114 ? 50.006 61.777 114.208 1.00 22.50 114 ASN C N 1
ATOM 6994 C CA . ASN C 1 114 ? 51.137 61.234 114.963 1.00 21.64 114 ASN C CA 1
ATOM 6995 C C . ASN C 1 114 ? 50.846 61.092 116.464 1.00 26.30 114 ASN C C 1
ATOM 6996 O O . ASN C 1 114 ? 51.570 60.365 117.143 1.00 18.93 114 ASN C O 1
ATOM 7001 N N . LEU C 1 115 ? 49.781 61.697 116.996 1.00 18.48 115 LEU C N 1
ATOM 7002 C CA . LEU C 1 115 ? 49.365 61.331 118.349 1.00 17.76 115 LEU C CA 1
ATOM 7003 C C . LEU C 1 115 ? 48.965 59.864 118.403 1.00 21.53 115 LEU C C 1
ATOM 7004 O O . LEU C 1 115 ? 49.414 59.111 119.278 1.00 19.02 115 LEU C O 1
ATOM 7009 N N . TYR C 1 116 ? 48.107 59.442 117.472 1.00 18.63 116 TYR C N 1
ATOM 7010 C CA . TYR C 1 116 ? 47.771 58.028 117.367 1.00 20.41 116 TYR C CA 1
ATOM 7011 C C . TYR C 1 116 ? 49.019 57.186 117.129 1.00 21.39 116 TYR C C 1
ATOM 7012 O O . TYR C 1 116 ? 49.218 56.156 117.784 1.00 20.83 116 TYR C O 1
ATOM 7021 N N . LEU C 1 117 ? 49.873 57.611 116.192 1.00 25.39 117 LEU C N 1
ATOM 7022 C CA . LEU C 1 117 ? 51.008 56.780 115.787 1.00 24.75 117 LEU C CA 1
ATOM 7023 C C . LEU C 1 117 ? 52.013 56.596 116.925 1.00 20.51 117 LEU C C 1
ATOM 7024 O O . LEU C 1 117 ? 52.595 55.511 117.080 1.00 19.08 117 LEU C O 1
ATOM 7029 N N . LEU C 1 118 ? 52.249 57.652 117.715 1.00 16.74 118 LEU C N 1
ATOM 7030 C CA . LEU C 1 118 ? 53.166 57.551 118.849 1.00 16.50 118 LEU C CA 1
ATOM 7031 C C . LEU C 1 118 ? 52.588 56.676 119.957 1.00 23.71 118 LEU C C 1
ATOM 7032 O O . LEU C 1 118 ? 53.309 55.870 120.555 1.00 20.37 118 LEU C O 1
ATOM 7037 N N . LEU C 1 119 ? 51.305 56.814 120.259 1.00 20.00 119 LEU C N 1
ATOM 7038 C CA . LEU C 1 119 ? 50.695 55.925 121.273 1.00 23.77 119 LEU C CA 1
ATOM 7039 C C . LEU C 1 119 ? 50.804 54.473 120.788 1.00 19.61 119 LEU C C 1
ATOM 7040 O O . LEU C 1 119 ? 51.197 53.640 121.538 1.00 20.96 119 LEU C O 1
ATOM 7045 N N . LYS C 1 120 ? 50.480 54.237 119.531 1.00 20.73 120 LYS C N 1
ATOM 7046 C CA . LYS C 1 120 ? 50.532 52.873 118.956 1.00 23.98 120 LYS C CA 1
ATOM 7047 C C . LYS C 1 120 ? 51.960 52.329 119.032 1.00 23.57 120 LYS C C 1
ATOM 7048 O O . LYS C 1 120 ? 52.129 51.223 119.437 1.00 19.87 120 LYS C O 1
ATOM 7054 N N . ARG C 1 121 ? 52.936 53.150 118.689 1.00 21.47 121 ARG C N 1
ATOM 7055 C CA . ARG C 1 121 ? 54.343 52.700 118.705 1.00 20.82 121 ARG C CA 1
ATOM 7056 C C . ARG C 1 121 ? 54.765 52.308 120.128 1.00 24.80 121 ARG C C 1
ATOM 7057 O O . ARG C 1 121 ? 55.509 51.395 120.257 1.00 21.47 121 ARG C O 1
ATOM 7065 N N . ARG C 1 122 ? 54.322 53.055 121.130 1.00 24.43 122 ARG C N 1
ATOM 7066 C CA . ARG C 1 122 ? 54.635 52.761 122.544 1.00 19.80 122 ARG C CA 1
ATOM 7067 C C . ARG C 1 122 ? 53.810 51.568 123.051 1.00 25.54 122 ARG C C 1
ATOM 7068 O O . ARG C 1 122 ? 53.984 51.213 124.202 1.00 26.17 122 ARG C O 1
ATOM 7076 N N . GLY C 1 123 ? 52.914 51.015 122.237 1.00 20.85 123 GLY C N 1
ATOM 7077 C CA . GLY C 1 123 ? 52.168 49.850 122.680 1.00 25.31 123 GLY C CA 1
ATOM 7078 C C . GLY C 1 123 ? 50.964 50.155 123.545 1.00 26.09 123 GLY C C 1
ATOM 7079 O O . GLY C 1 123 ? 50.532 49.300 124.322 1.00 30.09 123 GLY C O 1
ATOM 7080 N N . VAL C 1 124 ? 50.394 51.343 123.421 1.00 18.54 124 VAL C N 1
ATOM 7081 C CA . VAL C 1 124 ? 49.246 51.723 124.237 1.00 24.38 124 VAL C CA 1
ATOM 7082 C C . VAL C 1 124 ? 47.991 51.077 123.660 1.00 29.64 124 VAL C C 1
ATOM 7083 O O . VAL C 1 124 ? 47.845 50.958 122.440 1.00 23.31 124 VAL C O 1
ATOM 7087 N N . ASP C 1 125 ? 47.090 50.630 124.536 1.00 20.91 125 ASP C N 1
ATOM 7088 C CA . ASP C 1 125 ? 45.791 50.093 124.125 1.00 25.58 125 ASP C CA 1
ATOM 7089 C C . ASP C 1 125 ? 44.861 51.267 123.807 1.00 25.99 125 ASP C C 1
ATOM 7090 O O . ASP C 1 125 ? 44.415 51.980 124.715 1.00 23.54 125 ASP C O 1
ATOM 7095 N N . ILE C 1 126 ? 44.568 51.473 122.522 1.00 23.95 126 ILE C N 1
ATOM 7096 C CA . ILE C 1 126 ? 43.955 52.711 122.021 1.00 26.80 126 ILE C CA 1
ATOM 7097 C C . ILE C 1 126 ? 42.527 52.441 121.563 1.00 26.76 126 ILE C C 1
ATOM 7098 O O . ILE C 1 126 ? 42.276 51.486 120.823 1.00 23.24 126 ILE C O 1
ATOM 7103 N N . SER C 1 127 ? 41.605 53.304 121.967 1.00 23.57 127 SER C N 1
ATOM 7104 C CA . SER C 1 127 ? 40.284 53.370 121.364 1.00 24.81 127 SER C CA 1
ATOM 7105 C C . SER C 1 127 ? 39.990 54.830 121.017 1.00 26.39 127 SER C C 1
ATOM 7106 O O . SER C 1 127 ? 40.634 55.750 121.530 1.00 25.53 127 SER C O 1
ATOM 7109 N N . ALA C 1 128 ? 39.023 55.039 120.122 1.00 23.52 128 ALA C N 1
ATOM 7110 C CA . ALA C 1 128 ? 38.699 56.373 119.629 1.00 24.32 128 ALA C CA 1
ATOM 7111 C C . ALA C 1 128 ? 37.526 56.955 120.406 1.00 24.04 128 ALA C C 1
ATOM 7112 O O . ALA C 1 128 ? 36.619 56.227 120.825 1.00 20.30 128 ALA C O 1
ATOM 7114 N N . PHE C 1 129 ? 37.516 58.277 120.571 1.00 22.34 129 PHE C N 1
ATOM 7115 C CA . PHE C 1 129 ? 36.281 58.902 121.018 1.00 28.67 129 PHE C CA 1
ATOM 7116 C C . PHE C 1 129 ? 36.016 60.176 120.225 1.00 22.16 129 PHE C C 1
ATOM 7117 O O . PHE C 1 129 ? 36.937 60.913 119.862 1.00 20.46 129 PHE C O 1
ATOM 7125 N N . ASP C 1 130 ? 34.735 60.406 119.972 1.00 21.77 130 ASP C N 1
ATOM 7126 C CA . ASP C 1 130 ? 34.264 61.541 119.192 1.00 22.44 130 ASP C CA 1
ATOM 7127 C C . ASP C 1 130 ? 34.550 62.854 119.919 1.00 25.64 130 ASP C C 1
ATOM 7128 O O . ASP C 1 130 ? 34.120 63.045 121.065 1.00 28.30 130 ASP C O 1
ATOM 7133 N N . GLU C 1 131 ? 35.243 63.776 119.226 1.00 22.00 131 GLU C N 1
ATOM 7134 C CA . GLU C 1 131 ? 35.504 65.107 119.772 1.00 16.96 131 GLU C CA 1
ATOM 7135 C C . GLU C 1 131 ? 34.221 65.781 120.251 1.00 20.08 131 GLU C C 1
ATOM 7136 O O . GLU C 1 131 ? 34.244 66.524 121.233 1.00 19.89 131 GLU C O 1
ATOM 7142 N N . LEU C 1 132 ? 33.094 65.520 119.585 1.00 23.87 132 LEU C N 1
ATOM 7143 C CA . LEU C 1 132 ? 31.839 66.159 119.968 1.00 23.05 132 LEU C CA 1
ATOM 7144 C C . LEU C 1 132 ? 31.370 65.748 121.359 1.00 23.33 132 LEU C C 1
ATOM 7145 O O . LEU C 1 132 ? 30.586 66.479 121.968 1.00 24.35 132 LEU C O 1
ATOM 7150 N N . ALA C 1 133 ? 31.834 64.606 121.873 1.00 21.58 133 ALA C N 1
ATOM 7151 C CA . ALA C 1 133 ? 31.505 64.213 123.245 1.00 22.42 133 ALA C CA 1
ATOM 7152 C C . ALA C 1 133 ? 31.964 65.251 124.265 1.00 22.43 133 ALA C C 1
ATOM 7153 O O . ALA C 1 133 ? 31.376 65.361 125.350 1.00 25.55 133 ALA C O 1
ATOM 7155 N N . LEU C 1 134 ? 33.019 66.012 123.953 1.00 19.82 134 LEU C N 1
ATOM 7156 C CA . LEU C 1 134 ? 33.473 67.054 124.874 1.00 24.13 134 LEU C CA 1
ATOM 7157 C C . LEU C 1 134 ? 32.455 68.174 125.052 1.00 29.43 134 LEU C C 1
ATOM 7158 O O . LEU C 1 134 ? 32.573 68.966 126.000 1.00 24.83 134 LEU C O 1
ATOM 7163 N N . LYS C 1 135 ? 31.455 68.244 124.182 1.00 19.83 135 LYS C N 1
ATOM 7164 C CA . LYS C 1 135 ? 30.445 69.287 124.234 1.00 22.27 135 LYS C CA 1
ATOM 7165 C C . LYS C 1 135 ? 29.051 68.719 124.475 1.00 29.41 135 LYS C C 1
ATOM 7166 O O . LYS C 1 135 ? 28.055 69.418 124.267 1.00 27.50 135 LYS C O 1
ATOM 7172 N N . ASN C 1 136 ? 28.983 67.463 124.915 1.00 28.91 136 ASN C N 1
ATOM 7173 C CA . ASN C 1 136 ? 27.696 66.792 125.216 1.00 24.43 136 ASN C CA 1
ATOM 7174 C C . ASN C 1 136 ? 27.832 65.957 126.487 1.00 25.17 136 ASN C C 1
ATOM 7175 O O . ASN C 1 136 ? 28.424 64.930 126.409 1.00 25.36 136 ASN C O 1
ATOM 7180 N N . GLU C 1 137 ? 27.190 66.349 127.577 1.00 25.51 137 GLU C N 1
ATOM 7181 C CA . GLU C 1 137 ? 27.376 65.630 128.864 1.00 23.68 137 GLU C CA 1
ATOM 7182 C C . GLU C 1 137 ? 26.920 64.173 128.770 1.00 29.46 137 GLU C C 1
ATOM 7183 O O . GLU C 1 137 ? 27.628 63.326 129.243 1.00 25.63 137 GLU C O 1
ATOM 7189 N N . HIS C 1 138 ? 25.790 63.924 128.131 1.00 28.83 138 HIS C N 1
ATOM 7190 C CA . HIS C 1 138 ? 25.306 62.533 128.040 1.00 26.29 138 HIS C CA 1
ATOM 7191 C C . HIS C 1 138 ? 26.332 61.701 127.271 1.00 26.55 138 HIS C C 1
ATOM 7192 O O . HIS C 1 138 ? 26.651 60.638 127.701 1.00 30.90 138 HIS C O 1
ATOM 7199 N N . GLN C 1 139 ? 26.843 62.229 126.175 1.00 30.24 139 GLN C N 1
ATOM 7200 C CA . GLN C 1 139 ? 27.802 61.462 125.370 1.00 26.21 139 GLN C CA 1
ATOM 7201 C C . GLN C 1 139 ? 29.062 61.200 126.184 1.00 30.62 139 GLN C C 1
ATOM 7202 O O . GLN C 1 139 ? 29.517 60.081 126.186 1.00 32.15 139 GLN C O 1
ATOM 7208 N N . LEU C 1 140 ? 29.565 62.200 126.881 1.00 24.16 140 LEU C N 1
ATOM 7209 C CA . LEU C 1 140 ? 30.824 61.986 127.625 1.00 23.28 140 LEU C CA 1
ATOM 7210 C C . LEU C 1 140 ? 30.609 60.985 128.758 1.00 22.95 140 LEU C C 1
ATOM 7211 O O . LEU C 1 140 ? 31.451 60.153 128.970 1.00 25.04 140 LEU C O 1
ATOM 7216 N N . ALA C 1 141 ? 29.463 61.065 129.409 1.00 25.06 141 ALA C N 1
ATOM 7217 C CA . ALA C 1 141 ? 29.164 60.182 130.554 1.00 25.74 141 ALA C CA 1
ATOM 7218 C C . ALA C 1 141 ? 29.189 58.717 130.107 1.00 32.86 141 ALA C C 1
ATOM 7219 O O . ALA C 1 141 ? 29.694 57.923 130.851 1.00 29.66 141 ALA C O 1
ATOM 7221 N N . GLN C 1 142 ? 28.676 58.402 128.921 1.00 32.08 142 GLN C N 1
ATOM 7222 C CA . GLN C 1 142 ? 28.694 56.999 128.437 1.00 34.15 142 GLN C CA 1
ATOM 7223 C C . GLN C 1 142 ? 30.143 56.518 128.266 1.00 27.62 142 GLN C C 1
ATOM 7224 O O . GLN C 1 142 ? 30.425 55.425 128.652 1.00 34.72 142 GLN C O 1
ATOM 7230 N N . ILE C 1 143 ? 31.033 57.364 127.762 1.00 25.67 143 ILE C N 1
ATOM 7231 C CA . ILE C 1 143 ? 32.410 56.968 127.496 1.00 28.06 143 ILE C CA 1
ATOM 7232 C C . ILE C 1 143 ? 33.150 56.673 128.790 1.00 32.71 143 ILE C C 1
ATOM 7233 O O . ILE C 1 143 ? 33.812 55.636 128.918 1.00 38.03 143 ILE C O 1
ATOM 7238 N N . VAL C 1 144 ? 33.093 57.599 129.750 1.00 33.03 144 VAL C N 1
ATOM 7239 C CA . VAL C 1 144 ? 33.832 57.406 130.994 1.00 29.66 144 VAL C CA 1
ATOM 7240 C C . VAL C 1 144 ? 33.202 56.316 131.841 1.00 32.54 144 VAL C C 1
ATOM 7241 O O . VAL C 1 144 ? 33.877 55.738 132.696 1.00 37.25 144 VAL C O 1
ATOM 7245 N N . SER C 1 145 ? 31.920 56.018 131.621 1.00 34.77 145 SER C N 1
ATOM 7246 C CA . SER C 1 145 ? 31.204 55.033 132.412 1.00 38.10 145 SER C CA 1
ATOM 7247 C C . SER C 1 145 ? 31.372 53.613 131.897 1.00 39.29 145 SER C C 1
ATOM 7248 O O . SER C 1 145 ? 31.043 52.667 132.617 1.00 40.00 145 SER C O 1
ATOM 7251 N N . SER C 1 146 ? 31.857 53.445 130.669 1.00 33.83 146 SER C N 1
ATOM 7252 C CA . SER C 1 146 ? 31.850 52.132 130.036 1.00 36.15 146 SER C CA 1
ATOM 7253 C C . SER C 1 146 ? 32.663 51.105 130.809 1.00 43.76 146 SER C C 1
ATOM 7254 O O . SER C 1 146 ? 32.427 49.902 130.650 1.00 38.38 146 SER C O 1
ATOM 7257 N N . GLY C 1 147 ? 33.604 51.544 131.643 1.00 37.59 147 GLY C N 1
ATOM 7258 C CA . GLY C 1 147 ? 34.562 50.630 132.228 1.00 33.43 147 GLY C CA 1
ATOM 7259 C C . GLY C 1 147 ? 35.648 50.184 131.277 1.00 36.63 147 GLY C C 1
ATOM 7260 O O . GLY C 1 147 ? 36.468 49.334 131.644 1.00 38.24 147 GLY C O 1
ATOM 7261 N N . ASP C 1 148 ? 35.694 50.750 130.070 1.00 33.70 148 ASP C N 1
ATOM 7262 C CA . ASP C 1 148 ? 36.614 50.306 129.041 1.00 33.85 148 ASP C CA 1
ATOM 7263 C C . ASP C 1 148 ? 37.902 51.110 128.987 1.00 29.79 148 ASP C C 1
ATOM 7264 O O . ASP C 1 148 ? 38.816 50.719 128.263 1.00 27.89 148 ASP C O 1
ATOM 7269 N N . ILE C 1 149 ? 38.008 52.218 129.716 1.00 27.47 149 ILE C N 1
ATOM 7270 C CA . ILE C 1 149 ? 39.172 53.083 129.577 1.00 29.62 149 ILE C CA 1
ATOM 7271 C C . ILE C 1 149 ? 39.661 53.529 130.945 1.00 29.10 149 ILE C C 1
ATOM 7272 O O . ILE C 1 149 ? 38.892 53.622 131.905 1.00 27.84 149 ILE C O 1
ATOM 7277 N N . ASP C 1 150 ? 40.965 53.792 131.020 1.00 21.97 150 ASP C N 1
ATOM 7278 C CA . ASP C 1 150 ? 41.600 54.320 132.215 1.00 29.52 150 ASP C CA 1
ATOM 7279 C C . ASP C 1 150 ? 42.162 55.711 131.999 1.00 28.49 150 ASP C C 1
ATOM 7280 O O . ASP C 1 150 ? 42.577 56.355 132.967 1.00 24.06 150 ASP C O 1
ATOM 7285 N N . ALA C 1 151 ? 42.163 56.197 130.766 1.00 21.69 151 ALA C N 1
ATOM 7286 C CA . ALA C 1 151 ? 42.786 57.460 130.452 1.00 19.08 151 ALA C CA 1
ATOM 7287 C C . ALA C 1 151 ? 42.102 58.028 129.224 1.00 22.76 151 ALA C C 1
ATOM 7288 O O . ALA C 1 151 ? 41.589 57.294 128.370 1.00 22.69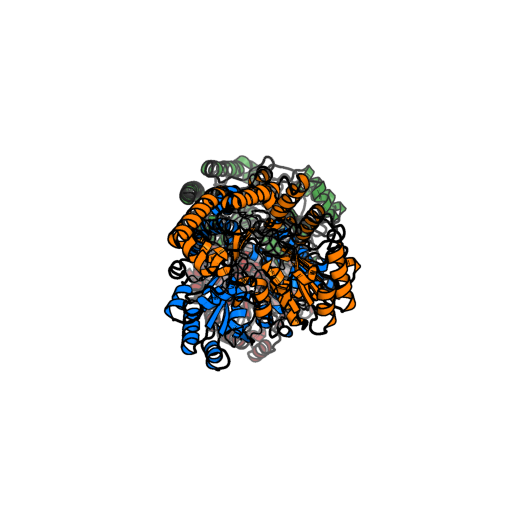 151 ALA C O 1
ATOM 7290 N N . LEU C 1 152 ? 42.111 59.346 129.138 1.00 22.79 152 LEU C N 1
ATOM 7291 C CA . LEU C 1 152 ? 41.428 60.048 128.069 1.00 21.35 152 LEU C CA 1
ATOM 7292 C C . LEU C 1 152 ? 42.403 61.080 127.537 1.00 19.78 152 LEU C C 1
ATOM 7293 O O . LEU C 1 152 ? 42.871 61.934 128.295 1.00 18.57 152 LEU C O 1
ATOM 7298 N N . PHE C 1 153 ? 42.731 60.986 126.246 1.00 22.32 153 PHE C N 1
ATOM 7299 C CA . PHE C 1 153 ? 43.761 61.815 125.628 1.00 21.45 153 PHE C CA 1
ATOM 7300 C C . PHE C 1 153 ? 43.044 62.753 124.672 1.00 19.40 153 PHE C C 1
ATOM 7301 O O . PHE C 1 153 ? 42.481 62.309 123.666 1.00 21.49 153 PHE C O 1
ATOM 7309 N N . LEU C 1 154 ? 43.062 64.046 124.976 1.00 19.88 154 LEU C N 1
ATOM 7310 C CA . LEU C 1 154 ? 42.309 64.992 124.177 1.00 21.64 154 LEU C CA 1
ATOM 7311 C C . LEU C 1 154 ? 43.217 66.124 123.728 1.00 23.44 154 LEU C C 1
ATOM 7312 O O . LEU C 1 154 ? 44.336 66.292 124.221 1.00 20.07 154 LEU C O 1
ATOM 7317 N N . VAL C 1 155 ? 42.724 66.871 122.743 1.00 18.59 155 VAL C N 1
ATOM 7318 C CA . VAL C 1 155 ? 43.417 68.018 122.175 1.00 20.81 155 VAL C CA 1
ATOM 7319 C C . VAL C 1 155 ? 42.454 69.189 122.262 1.00 23.21 155 VAL C C 1
ATOM 7320 O O . VAL C 1 155 ? 41.348 69.119 121.718 1.00 22.14 155 VAL C O 1
ATOM 7324 N N . ASN C 1 156 ? 42.858 70.244 122.954 1.00 20.68 156 ASN C N 1
ATOM 7325 C CA . ASN C 1 156 ? 41.997 71.398 123.186 1.00 18.73 156 ASN C CA 1
ATOM 7326 C C . ASN C 1 156 ? 42.760 72.701 122.978 1.00 22.20 156 ASN C C 1
ATOM 7327 O O . ASN C 1 156 ? 43.778 72.931 123.642 1.00 22.56 156 ASN C O 1
ATOM 7332 N N . PRO C 1 157 ? 42.329 73.573 122.050 1.00 21.54 157 PRO C N 1
ATOM 7333 C CA . PRO C 1 157 ? 41.293 73.323 121.044 1.00 18.11 157 PRO C CA 1
ATOM 7334 C C . PRO C 1 157 ? 41.779 72.252 120.071 1.00 17.15 157 PRO C C 1
ATOM 7335 O O . PRO C 1 157 ? 42.990 72.064 119.980 1.00 19.28 157 PRO C O 1
ATOM 7339 N N . ASN C 1 158 ? 40.874 71.585 119.365 1.00 21.25 158 ASN C N 1
ATOM 7340 C CA . ASN C 1 158 ? 41.249 70.451 118.535 1.00 23.88 158 ASN C CA 1
ATOM 7341 C C . ASN C 1 158 ? 41.634 70.856 117.114 1.00 25.39 158 ASN C C 1
ATOM 7342 O O . ASN C 1 158 ? 41.043 71.751 116.506 1.00 23.71 158 ASN C O 1
ATOM 7347 N N . ASN C 1 159 ? 42.620 70.142 116.579 1.00 21.69 159 ASN C N 1
ATOM 7348 C CA . ASN C 1 159 ? 43.137 70.334 115.235 1.00 18.09 159 ASN C CA 1
ATOM 7349 C C . ASN C 1 159 ? 42.603 69.197 114.371 1.00 18.04 159 ASN C C 1
ATOM 7350 O O . ASN C 1 159 ? 42.899 68.031 114.674 1.00 19.09 159 ASN C O 1
ATOM 7355 N N . PRO C 1 160 ? 41.890 69.457 113.256 1.00 17.40 160 PRO C N 1
ATOM 7356 C CA . PRO C 1 160 ? 41.788 70.703 112.483 1.00 16.54 160 PRO C CA 1
ATOM 7357 C C . PRO C 1 160 ? 40.456 71.451 112.586 1.00 23.73 160 PRO C C 1
ATOM 7358 O O . PRO C 1 160 ? 40.239 72.385 111.805 1.00 21.97 160 PRO C O 1
ATOM 7362 N N . THR C 1 161 ? 39.572 71.031 113.493 1.00 18.87 161 THR C N 1
ATOM 7363 C CA . THR C 1 161 ? 38.209 71.550 113.551 1.00 17.12 161 THR C CA 1
ATOM 7364 C C . THR C 1 161 ? 38.050 72.814 114.391 1.00 17.14 161 THR C C 1
ATOM 7365 O O . THR C 1 161 ? 36.976 73.427 114.353 1.00 20.51 161 THR C O 1
ATOM 7369 N N . GLY C 1 162 ? 39.048 73.194 115.182 1.00 18.39 162 GLY C N 1
ATOM 7370 C CA . GLY C 1 162 ? 38.873 74.308 116.095 1.00 16.83 162 GLY C CA 1
ATOM 7371 C C . GLY C 1 162 ? 37.897 74.097 117.236 1.00 25.73 162 GLY C C 1
ATOM 7372 O O . GLY C 1 162 ? 37.553 75.066 117.920 1.00 21.53 162 GLY C O 1
ATOM 7373 N N . LEU C 1 163 ? 37.424 72.874 117.462 1.00 26.16 163 LEU C N 1
ATOM 7374 C CA . LEU C 1 163 ? 36.531 72.627 118.585 1.00 21.10 163 LEU C CA 1
ATOM 7375 C C . LEU C 1 163 ? 37.236 73.006 119.882 1.00 22.72 163 LEU C C 1
ATOM 7376 O O . LEU C 1 163 ? 38.428 72.731 120.062 1.00 19.80 163 LEU C O 1
ATOM 7381 N N . GLU C 1 164 ? 36.500 73.695 120.711 1.00 20.05 164 GLU C N 1
ATOM 7382 C CA . GLU C 1 164 ? 37.128 74.195 121.936 1.00 21.04 164 GLU C CA 1
ATOM 7383 C C . GLU C 1 164 ? 36.150 74.038 123.078 1.00 23.45 164 GLU C C 1
ATOM 7384 O O . GLU C 1 164 ? 35.036 74.472 122.977 1.00 23.67 164 GLU C O 1
ATOM 7390 N N . MET C 1 165 ? 36.632 73.483 124.176 1.00 19.24 165 MET C N 1
ATOM 7391 C CA A MET C 1 165 ? 35.812 73.379 125.424 0.49 21.25 165 MET C CA 1
ATOM 7392 C CA B MET C 1 165 ? 35.805 73.376 125.425 0.51 21.19 165 MET C CA 1
ATOM 7393 C C . MET C 1 165 ? 35.624 74.694 126.279 1.00 19.55 165 MET C C 1
ATOM 7394 O O . MET C 1 165 ? 36.494 75.613 126.501 1.00 23.66 165 MET C O 1
ATOM 7403 N N . THR C 1 166 ? 34.363 74.844 126.640 1.00 19.52 166 THR C N 1
ATOM 7404 C CA . THR C 1 166 ? 33.985 75.941 127.539 1.00 20.39 166 THR C CA 1
ATOM 7405 C C . THR C 1 166 ? 34.434 75.588 128.958 1.00 31.72 166 THR C C 1
ATOM 7406 O O . THR C 1 166 ? 34.646 74.433 129.275 1.00 21.98 166 THR C O 1
ATOM 7410 N N . GLU C 1 167 ? 34.541 76.609 129.785 1.00 27.24 167 GLU C N 1
ATOM 7411 C CA . GLU C 1 167 ? 34.882 76.358 131.180 1.00 20.76 167 GLU C CA 1
ATOM 7412 C C . GLU C 1 167 ? 33.971 75.297 131.795 1.00 21.95 167 GLU C C 1
ATOM 7413 O O . GLU C 1 167 ? 34.449 74.347 132.424 1.00 23.29 167 GLU C O 1
ATOM 7419 N N . SER C 1 168 ? 32.648 75.436 131.617 1.00 23.52 168 SER C N 1
ATOM 7420 C CA . SER C 1 168 ? 31.735 74.463 132.215 1.00 27.92 168 SER C CA 1
ATOM 7421 C C . SER C 1 168 ? 31.889 73.084 131.579 1.00 25.91 168 SER C C 1
ATOM 7422 O O . SER C 1 168 ? 31.742 72.059 132.262 1.00 24.07 168 SER C O 1
ATOM 7425 N N . GLU C 1 169 ? 32.162 73.029 130.272 1.00 21.75 169 GLU C N 1
ATOM 7426 C CA . GLU C 1 169 ? 32.439 71.737 129.647 1.00 23.02 169 GLU C CA 1
ATOM 7427 C C . GLU C 1 169 ? 33.687 71.099 130.244 1.00 21.49 169 GLU C C 1
ATOM 7428 O O . GLU C 1 169 ? 33.725 69.883 130.475 1.00 23.99 169 GLU C O 1
ATOM 7434 N N . PHE C 1 170 ? 34.719 71.897 130.507 1.00 23.63 170 PHE C N 1
ATOM 7435 C CA . PHE C 1 170 ? 35.950 71.337 131.061 1.00 18.99 170 PHE C CA 1
ATOM 7436 C C . PHE C 1 170 ? 35.762 70.892 132.510 1.00 25.00 170 PHE C C 1
ATOM 7437 O O . PHE C 1 170 ? 36.272 69.840 132.912 1.00 21.92 170 PHE C O 1
ATOM 7445 N N . VAL C 1 171 ? 35.014 71.662 133.303 1.00 28.39 171 VAL C N 1
ATOM 7446 C CA . VAL C 1 171 ? 34.732 71.258 134.685 1.00 25.02 171 VAL C CA 1
ATOM 7447 C C . VAL C 1 171 ? 34.002 69.919 134.711 1.00 24.50 171 VAL C C 1
ATOM 7448 O O . VAL C 1 171 ? 34.328 69.023 135.504 1.00 26.79 171 VAL C O 1
ATOM 7452 N N . TYR C 1 172 ? 32.980 69.778 133.864 1.00 25.88 172 TYR C N 1
ATOM 7453 C CA . TYR C 1 172 ? 32.261 68.510 133.754 1.00 27.55 172 TYR C CA 1
ATOM 7454 C C . TYR C 1 172 ? 33.196 67.368 133.359 1.00 27.42 172 TYR C C 1
ATOM 7455 O O . TYR C 1 172 ? 33.136 66.270 133.926 1.00 26.78 172 TYR C O 1
ATOM 7464 N N . LEU C 1 173 ? 34.058 67.603 132.373 1.00 24.71 173 LEU C N 1
ATOM 7465 C CA . LEU C 1 173 ? 35.017 66.576 131.970 1.00 20.12 173 LEU C CA 1
ATOM 7466 C C . LEU C 1 173 ? 35.864 66.114 133.154 1.00 24.06 173 LEU C C 1
ATOM 7467 O O . LEU C 1 173 ? 36.008 64.910 133.407 1.00 25.52 173 LEU C O 1
ATOM 7472 N N . VAL C 1 174 ? 36.432 67.069 133.896 1.00 25.82 174 VAL C N 1
ATOM 7473 C CA . VAL C 1 174 ? 37.315 66.724 135.009 1.00 25.12 174 VAL C CA 1
ATOM 7474 C C . VAL C 1 174 ? 36.547 66.008 136.118 1.00 25.39 174 VAL C C 1
ATOM 7475 O O . VAL C 1 174 ? 37.028 65.017 136.686 1.00 28.63 174 VAL C O 1
ATOM 7479 N N . GLU C 1 175 ? 35.351 66.500 136.455 1.00 21.79 175 GLU C N 1
ATOM 7480 C CA . GLU C 1 175 ? 34.538 65.841 137.472 1.00 24.20 175 GLU C CA 1
ATOM 7481 C C . GLU C 1 175 ? 34.179 64.414 137.059 1.00 28.84 175 GLU C C 1
ATOM 7482 O O . GLU C 1 175 ? 34.209 63.497 137.887 1.00 25.03 175 GLU C O 1
ATOM 7484 N N . GLN C 1 176 ? 33.869 64.196 135.775 1.00 25.44 176 GLN C N 1
ATOM 7485 C CA . GLN C 1 176 ? 33.474 62.856 135.351 1.00 29.22 176 GLN C CA 1
ATOM 7486 C C . GLN C 1 176 ? 34.662 61.893 135.346 1.00 28.96 176 GLN C C 1
ATOM 7487 O O . GLN C 1 176 ? 34.517 60.712 135.692 1.00 28.27 176 GLN C O 1
ATOM 7493 N N . CYS C 1 177 ? 35.845 62.374 134.949 1.00 23.14 177 CYS C N 1
ATOM 7494 C CA . CYS C 1 177 ? 37.041 61.529 134.996 1.00 31.23 177 CYS C CA 1
ATOM 7495 C C . CYS C 1 177 ? 37.432 61.193 136.423 1.00 27.02 177 CYS C C 1
ATOM 7496 O O . CYS C 1 177 ? 37.826 60.056 136.716 1.00 30.76 177 CYS C O 1
ATOM 7499 N N . LYS C 1 178 ? 37.366 62.190 137.302 1.00 28.00 178 LYS C N 1
ATOM 7500 C CA . LYS C 1 178 ? 37.596 61.979 138.721 1.00 32.70 178 LYS C CA 1
ATOM 7501 C C . LYS C 1 178 ? 36.689 60.882 139.265 1.00 35.66 178 LYS C C 1
ATOM 7502 O O . LYS C 1 178 ? 37.142 59.954 139.944 1.00 35.23 178 LYS C O 1
ATOM 7505 N N . ALA C 1 179 ? 35.399 60.961 138.948 1.00 30.65 179 ALA C N 1
ATOM 7506 C CA . ALA C 1 179 ? 34.449 59.983 139.455 1.00 31.50 179 ALA C CA 1
ATOM 7507 C C . ALA C 1 179 ? 34.716 58.580 138.934 1.00 34.60 179 ALA C C 1
ATOM 7508 O O . ALA C 1 179 ? 34.249 57.615 139.544 1.00 30.94 179 ALA C O 1
ATOM 7510 N N . HIS C 1 180 ? 35.464 58.429 137.837 1.00 31.62 180 HIS C N 1
ATOM 7511 C CA . HIS C 1 180 ? 35.682 57.105 137.258 1.00 29.71 180 HIS C CA 1
ATOM 7512 C C . HIS C 1 180 ? 37.147 56.699 137.191 1.00 26.57 180 HIS C C 1
ATOM 7513 O O . HIS C 1 180 ? 37.471 55.720 136.503 1.00 31.90 180 HIS C O 1
ATOM 7520 N N . ASN C 1 181 ? 38.025 57.396 137.915 1.00 29.70 181 ASN C N 1
ATOM 7521 C CA . ASN C 1 181 ? 39.446 57.055 137.991 1.00 30.39 181 ASN C CA 1
ATOM 7522 C C . ASN C 1 181 ? 40.111 57.120 136.619 1.00 31.46 181 ASN C C 1
ATOM 7523 O O . ASN C 1 181 ? 40.903 56.247 136.258 1.00 37.50 181 ASN C O 1
ATOM 7528 N N . ILE C 1 182 ? 39.797 58.169 135.854 1.00 30.42 182 ILE C N 1
ATOM 7529 C CA . ILE C 1 182 ? 40.354 58.376 134.520 1.00 24.89 182 ILE C CA 1
ATOM 7530 C C . ILE C 1 182 ? 41.451 59.435 134.587 1.00 25.85 182 ILE C C 1
ATOM 7531 O O . ILE C 1 182 ? 41.225 60.551 135.076 1.00 26.50 182 ILE C O 1
ATOM 7536 N N . THR C 1 183 ? 42.629 59.097 134.079 1.00 24.64 183 THR C N 1
ATOM 7537 C CA . THR C 1 183 ? 43.694 60.069 133.883 1.00 19.97 183 THR C CA 1
ATOM 7538 C C . THR C 1 183 ? 43.409 60.904 132.639 1.00 22.06 183 THR C C 1
ATOM 7539 O O . THR C 1 183 ? 42.899 60.392 131.638 1.00 22.39 183 THR C O 1
ATOM 7543 N N . ILE C 1 184 ? 43.741 62.193 132.698 1.00 18.12 184 ILE C N 1
ATOM 7544 C CA . ILE C 1 184 ? 43.511 63.115 131.590 1.00 21.96 184 ILE C CA 1
ATOM 7545 C C . ILE C 1 184 ? 44.859 63.546 131.022 1.00 24.59 184 ILE C C 1
ATOM 7546 O O . ILE C 1 184 ? 45.721 64.052 131.753 1.00 20.60 184 ILE C O 1
ATOM 7551 N N . LEU C 1 185 ? 45.041 63.321 129.724 1.00 19.91 185 LEU C N 1
ATOM 7552 C CA . LEU C 1 185 ? 46.172 63.839 128.958 1.00 19.39 185 LEU C CA 1
ATOM 7553 C C . LEU C 1 185 ? 45.625 64.948 128.074 1.00 21.24 185 LEU C C 1
ATOM 7554 O O . LEU C 1 185 ? 44.711 64.710 127.277 1.00 20.44 185 LEU C O 1
ATOM 7559 N N . LEU C 1 186 ? 46.169 66.154 128.226 1.00 16.31 186 LEU C N 1
ATOM 7560 C CA . LEU C 1 186 ? 45.563 67.358 127.671 1.00 24.28 186 LEU C CA 1
ATOM 7561 C C . LEU C 1 186 ? 46.573 68.069 126.774 1.00 22.21 186 LEU C C 1
ATOM 7562 O O . LEU C 1 186 ? 47.530 68.680 127.262 1.00 24.44 186 LEU C O 1
ATOM 7567 N N . ASP C 1 187 ? 46.353 68.005 125.466 1.00 19.50 187 ASP C N 1
ATOM 7568 C CA . ASP C 1 187 ? 47.268 68.594 124.496 1.00 21.24 187 ASP C CA 1
ATOM 7569 C C . ASP C 1 187 ? 46.785 70.001 124.197 1.00 22.12 187 ASP C C 1
ATOM 7570 O O . ASP C 1 187 ? 45.780 70.184 123.502 1.00 21.17 187 ASP C O 1
ATOM 7575 N N . ARG C 1 188 ? 47.501 70.972 124.728 1.00 19.10 188 ARG C N 1
ATOM 7576 C CA . ARG C 1 188 ? 47.141 72.400 124.597 1.00 14.98 188 ARG C CA 1
ATOM 7577 C C . ARG C 1 188 ? 48.036 73.119 123.581 1.00 19.27 188 ARG C C 1
ATOM 7578 O O . ARG C 1 188 ? 48.187 74.310 123.674 1.00 18.10 188 ARG C O 1
ATOM 7586 N N . THR C 1 189 ? 48.495 72.404 122.564 1.00 17.99 189 THR C N 1
ATOM 7587 C CA . THR C 1 189 ? 49.373 72.969 121.522 1.00 15.83 189 THR C CA 1
ATOM 7588 C C . THR C 1 189 ? 48.760 74.240 120.908 1.00 22.73 189 THR C C 1
ATOM 7589 O O . THR C 1 189 ? 49.478 75.112 120.697 1.00 20.35 189 THR C O 1
ATOM 7593 N N . PHE C 1 190 ? 47.459 74.293 120.674 1.00 15.70 190 PHE C N 1
ATOM 7594 C CA . PHE C 1 190 ? 46.863 75.495 120.069 1.00 20.88 190 PHE C CA 1
ATOM 7595 C C . PHE C 1 190 ? 46.169 76.381 121.113 1.00 20.88 190 PHE C C 1
ATOM 7596 O O . PHE C 1 190 ? 45.301 77.124 120.734 1.00 24.77 190 PHE C O 1
ATOM 7604 N N . ARG C 1 191 ? 46.581 76.316 122.370 1.00 22.74 191 ARG C N 1
ATOM 7605 C CA . ARG C 1 191 ? 45.901 77.087 123.412 1.00 22.35 191 ARG C CA 1
ATOM 7606 C C . ARG C 1 191 ? 45.733 78.564 123.059 1.00 24.50 191 ARG C C 1
ATOM 7607 O O . ARG C 1 191 ? 44.670 79.153 123.293 1.00 19.61 191 ARG C O 1
ATOM 7615 N N . ILE C 1 192 ? 46.791 79.203 122.548 1.00 18.48 192 ILE C N 1
ATOM 7616 C CA . ILE C 1 192 ? 46.741 80.657 122.347 1.00 24.09 192 ILE C CA 1
ATOM 7617 C C . ILE C 1 192 ? 45.673 81.062 121.340 1.00 26.18 192 ILE C C 1
ATOM 7618 O O . ILE C 1 192 ? 45.190 82.201 121.370 1.00 26.45 192 ILE C O 1
ATOM 7623 N N . TYR C 1 193 ? 45.287 80.159 120.442 1.00 21.45 193 TYR C N 1
ATOM 7624 C CA . TYR C 1 193 ? 44.259 80.466 119.455 1.00 17.76 193 TYR C CA 1
ATOM 7625 C C . TYR C 1 193 ? 42.849 80.340 120.017 1.00 23.82 193 TYR C C 1
ATOM 7626 O O . TYR C 1 193 ? 41.895 80.762 119.353 1.00 27.57 193 TYR C O 1
ATOM 7635 N N . GLY C 1 194 ? 42.693 79.785 121.222 1.00 20.66 194 GLY C N 1
ATOM 7636 C CA . GLY C 1 194 ? 41.371 79.636 121.800 1.00 21.65 194 GLY C CA 1
ATOM 7637 C C . GLY C 1 194 ? 40.692 80.959 122.098 1.00 22.56 194 GLY C C 1
ATOM 7638 O O . GLY C 1 194 ? 41.327 82.001 122.250 1.00 22.97 194 GLY C O 1
ATOM 7639 N N . LYS C 1 195 ? 39.355 80.905 122.167 1.00 26.19 195 LYS C N 1
ATOM 7640 C CA . LYS C 1 195 ? 38.546 82.066 122.539 1.00 29.89 195 LYS C CA 1
ATOM 7641 C C . LYS C 1 195 ? 38.251 82.124 124.031 1.00 30.58 195 LYS C C 1
ATOM 7642 O O . LYS C 1 195 ? 37.846 83.181 124.529 1.00 31.34 195 LYS C O 1
ATOM 7648 N N . THR C 1 196 ? 38.419 81.017 124.741 1.00 25.72 196 THR C N 1
ATOM 7649 C CA . THR C 1 196 ? 38.159 80.960 126.171 1.00 25.71 196 THR C CA 1
ATOM 7650 C C . THR C 1 196 ? 39.380 81.399 126.972 1.00 30.60 196 THR C C 1
ATOM 7651 O O . THR C 1 196 ? 40.508 81.439 126.474 1.00 36.80 196 THR C O 1
ATOM 7655 N N . ASN C 1 197 ? 39.140 81.709 128.245 1.00 33.01 197 ASN C N 1
ATOM 7656 C CA . ASN C 1 197 ? 40.228 82.016 129.167 1.00 37.42 197 ASN C CA 1
ATOM 7657 C C . ASN C 1 197 ? 39.763 81.617 130.566 1.00 38.79 197 ASN C C 1
ATOM 7658 O O . ASN C 1 197 ? 38.985 82.337 131.195 1.00 44.80 197 ASN C O 1
ATOM 7663 N N . PHE C 1 198 ? 40.233 80.463 131.029 1.00 30.96 198 PHE C N 1
ATOM 7664 C CA . PHE C 1 198 ? 40.024 80.032 132.400 1.00 28.45 198 PHE C CA 1
ATOM 7665 C C . PHE C 1 198 ? 41.253 79.227 132.792 1.00 29.64 198 PHE C C 1
ATOM 7666 O O . PHE C 1 198 ? 42.019 78.785 131.934 1.00 28.32 198 PHE C O 1
ATOM 7674 N N . ASP C 1 199 ? 41.452 79.047 134.097 1.00 21.53 199 ASP C N 1
ATOM 7675 C CA . ASP C 1 199 ? 42.654 78.375 134.595 1.00 22.41 199 ASP C CA 1
ATOM 7676 C C . ASP C 1 199 ? 42.386 76.874 134.591 1.00 24.62 199 ASP C C 1
ATOM 7677 O O . ASP C 1 199 ? 41.911 76.312 135.579 1.00 23.54 199 ASP C O 1
ATOM 7682 N N . ASP C 1 200 ? 42.697 76.203 133.475 1.00 21.79 200 ASP C N 1
ATOM 7683 C CA . ASP C 1 200 ? 42.428 74.764 133.432 1.00 20.59 200 ASP C CA 1
ATOM 7684 C C . ASP C 1 200 ? 43.375 73.983 134.344 1.00 27.11 200 ASP C C 1
ATOM 7685 O O . ASP C 1 200 ? 42.981 72.944 134.885 1.00 22.35 200 ASP C O 1
ATOM 7690 N N . TYR C 1 201 ? 44.603 74.472 134.549 1.00 25.77 201 TYR C N 1
ATOM 7691 C CA . TYR C 1 201 ? 45.499 73.880 135.545 1.00 25.82 201 TYR C CA 1
ATOM 7692 C C . TYR C 1 201 ? 44.873 73.852 136.933 1.00 32.85 201 TYR C C 1
ATOM 7693 O O . TYR C 1 201 ? 45.016 72.868 137.669 1.00 27.69 201 TYR C O 1
ATOM 7702 N N . GLN C 1 202 ? 44.225 74.948 137.331 1.00 20.24 202 GLN C N 1
ATOM 7703 C CA . GLN C 1 202 ? 43.604 75.005 138.650 1.00 21.35 202 GLN C CA 1
ATOM 7704 C C . GLN C 1 202 ? 42.485 73.987 138.778 1.00 23.99 202 GLN C C 1
ATOM 7705 O O . GLN C 1 202 ? 42.357 73.320 139.810 1.00 25.92 202 GLN C O 1
ATOM 7711 N N . ILE C 1 203 ? 41.657 73.863 137.743 1.00 26.03 203 ILE C N 1
ATOM 7712 C CA . ILE C 1 203 ? 40.576 72.881 137.760 1.00 32.06 203 ILE C CA 1
ATOM 7713 C C . ILE C 1 203 ? 41.139 71.471 137.896 1.00 29.71 203 ILE C C 1
ATOM 7714 O O . ILE C 1 203 ? 40.654 70.661 138.696 1.00 26.15 203 ILE C O 1
ATOM 7719 N N . LEU C 1 204 ? 42.183 71.161 137.129 1.00 22.52 204 LEU C N 1
ATOM 7720 C CA . LEU C 1 204 ? 42.789 69.834 137.221 1.00 24.25 204 LEU C CA 1
ATOM 7721 C C . LEU C 1 204 ? 43.395 69.596 138.596 1.00 22.69 204 LEU C C 1
ATOM 7722 O O . LEU C 1 204 ? 43.173 68.544 139.211 1.00 26.53 204 LEU C O 1
ATOM 7727 N N . GLU C 1 205 ? 44.190 70.552 139.089 1.00 27.28 205 GLU C N 1
ATOM 7728 C CA . GLU C 1 205 ? 44.892 70.322 140.351 1.00 32.07 205 GLU C CA 1
ATOM 7729 C C . GLU C 1 205 ? 43.926 70.197 141.522 1.00 35.08 205 GLU C C 1
ATOM 7730 O O . GLU C 1 205 ? 44.121 69.350 142.408 1.00 30.06 205 GLU C O 1
ATOM 7736 N N . GLN C 1 206 ? 42.885 71.030 141.557 1.00 29.96 206 GLN C N 1
ATOM 7737 C CA . GLN C 1 206 ? 41.976 70.993 142.692 1.00 35.92 206 GLN C CA 1
ATOM 7738 C C . GLN C 1 206 ? 41.145 69.715 142.729 1.00 33.54 206 GLN C C 1
ATOM 7739 O O . GLN C 1 206 ? 40.718 69.305 143.816 1.00 26.39 206 GLN C O 1
ATOM 7745 N N . SER C 1 207 ? 40.946 69.059 141.575 1.00 30.52 207 SER C N 1
ATOM 7746 C CA . SER C 1 207 ? 40.196 67.805 141.522 1.00 30.11 207 SER C CA 1
ATOM 7747 C C . SER C 1 207 ? 40.976 66.627 142.086 1.00 31.57 207 SER C C 1
ATOM 7748 O O . SER C 1 207 ? 40.369 65.611 142.435 1.00 27.42 207 SER C O 1
ATOM 7751 N N . GLY C 1 208 ? 42.300 66.728 142.167 1.00 29.72 208 GLY C N 1
ATOM 7752 C CA . GLY C 1 208 ? 43.113 65.623 142.616 1.00 31.19 208 GLY C CA 1
ATOM 7753 C C . GLY C 1 208 ? 43.366 64.528 141.594 1.00 29.93 208 GLY C C 1
ATOM 7754 O O . GLY C 1 208 ? 44.074 63.568 141.920 1.00 27.06 208 GLY C O 1
ATOM 7755 N N . ILE C 1 209 ? 42.834 64.636 140.365 1.00 23.86 209 ILE C N 1
ATOM 7756 C CA . ILE C 1 209 ? 43.047 63.559 139.395 1.00 32.10 209 ILE C CA 1
ATOM 7757 C C . ILE C 1 209 ? 44.476 63.599 138.867 1.00 33.30 209 ILE C C 1
ATOM 7758 O O . ILE C 1 209 ? 45.172 64.617 138.932 1.00 27.98 209 ILE C O 1
ATOM 7763 N N . ASP C 1 210 ? 44.912 62.473 138.314 1.00 25.17 210 ASP C N 1
ATOM 7764 C CA . ASP C 1 210 ? 46.184 62.461 137.608 1.00 21.06 210 ASP C CA 1
ATOM 7765 C C . ASP C 1 210 ? 45.992 63.056 136.224 1.00 20.02 210 ASP C C 1
ATOM 7766 O O . ASP C 1 210 ? 44.951 62.868 135.590 1.00 21.85 210 ASP C O 1
ATOM 7771 N N . TYR C 1 211 ? 46.995 63.806 135.775 1.00 18.90 211 TYR C N 1
ATOM 7772 C CA . TYR C 1 211 ? 46.893 64.524 134.516 1.00 20.15 211 TYR C CA 1
ATOM 7773 C C . TYR C 1 211 ? 48.289 64.827 133.995 1.00 22.14 211 TYR C C 1
ATOM 7774 O O . TYR C 1 211 ? 49.251 64.891 134.759 1.00 19.83 211 TYR C O 1
ATOM 7783 N N . VAL C 1 212 ? 48.380 65.020 132.671 1.00 22.46 212 VAL C N 1
ATOM 7784 C CA . VAL C 1 212 ? 49.523 65.663 132.022 1.00 17.37 212 VAL C CA 1
ATOM 7785 C C . VAL C 1 212 ? 48.980 66.692 131.037 1.00 22.14 212 VAL C C 1
ATOM 7786 O O . VAL C 1 212 ? 48.067 66.391 130.260 1.00 24.46 212 VAL C O 1
ATOM 7790 N N . VAL C 1 213 ? 49.531 67.905 131.072 1.00 19.99 213 VAL C N 1
ATOM 7791 C CA . VAL C 1 213 ? 49.240 68.936 130.081 1.00 15.79 213 VAL C CA 1
ATOM 7792 C C . VAL C 1 213 ? 50.482 69.159 129.226 1.00 18.73 213 VAL C C 1
ATOM 7793 O O . VAL C 1 213 ? 51.601 69.216 129.750 1.00 22.28 213 VAL C O 1
ATOM 7797 N N . ILE C 1 214 ? 50.290 69.287 127.913 1.00 20.24 214 ILE C N 1
ATOM 7798 C CA . ILE C 1 214 ? 51.379 69.588 126.982 1.00 14.32 214 ILE C CA 1
ATOM 7799 C C . ILE C 1 214 ? 51.161 70.975 126.379 1.00 18.47 214 ILE C C 1
ATOM 7800 O O . ILE C 1 214 ? 50.100 71.243 125.805 1.00 18.95 214 ILE C O 1
ATOM 7805 N N . GLU C 1 215 ? 52.161 71.849 126.499 1.00 20.89 215 GLU C N 1
ATOM 7806 C CA . GLU C 1 215 ? 52.153 73.148 125.831 1.00 16.99 215 GLU C CA 1
ATOM 7807 C C . GLU C 1 215 ? 53.143 73.131 124.666 1.00 21.04 215 GLU C C 1
ATOM 7808 O O . GLU C 1 215 ? 53.956 72.213 124.534 1.00 20.58 215 GLU C O 1
ATOM 7814 N N . ASP C 1 216 ? 53.089 74.171 123.820 1.00 18.54 216 ASP C N 1
ATOM 7815 C CA . ASP C 1 216 ? 53.969 74.225 122.652 1.00 14.99 216 ASP C CA 1
ATOM 7816 C C . ASP C 1 216 ? 54.104 75.667 122.183 1.00 21.09 216 ASP C C 1
ATOM 7817 O O . ASP C 1 216 ? 53.120 76.410 122.171 1.00 26.59 216 ASP C O 1
ATOM 7822 N N . THR C 1 217 ? 55.314 76.046 121.763 1.00 16.12 217 THR C N 1
ATOM 7823 C CA . THR C 1 217 ? 55.494 77.326 121.085 1.00 15.37 217 THR C CA 1
ATOM 7824 C C . THR C 1 217 ? 55.385 77.219 119.568 1.00 19.95 217 THR C C 1
ATOM 7825 O O . THR C 1 217 ? 55.195 78.245 118.903 1.00 20.56 217 THR C O 1
ATOM 7829 N N . GLY C 1 218 ? 55.495 76.010 119.015 1.00 16.90 218 GLY C N 1
ATOM 7830 C CA . GLY C 1 218 ? 55.840 75.862 117.603 1.00 21.01 218 GLY C CA 1
ATOM 7831 C C . GLY C 1 218 ? 54.747 76.216 116.607 1.00 19.57 218 GLY C C 1
ATOM 7832 O O . GLY C 1 218 ? 55.047 76.578 115.465 1.00 25.77 218 GLY C O 1
ATOM 7833 N N . LYS C 1 219 ? 53.478 76.103 116.997 1.00 18.07 219 LYS C N 1
ATOM 7834 C CA . LYS C 1 219 ? 52.384 76.523 116.118 1.00 18.57 219 LYS C CA 1
ATOM 7835 C C . LYS C 1 219 ? 52.028 77.987 116.285 1.00 21.78 219 LYS C C 1
ATOM 7836 O O . LYS C 1 219 ? 51.081 78.453 115.644 1.00 22.46 219 LYS C O 1
ATOM 7841 N N . THR C 1 220 ? 52.726 78.703 117.159 1.00 21.16 220 THR C N 1
ATOM 7842 C CA . THR C 1 220 ? 52.301 80.035 117.566 1.00 19.40 220 THR C CA 1
ATOM 7843 C C . THR C 1 220 ? 53.361 81.096 117.326 1.00 18.80 220 THR C C 1
ATOM 7844 O O . THR C 1 220 ? 53.057 82.147 116.746 1.00 22.49 220 THR C O 1
ATOM 7848 N N . TRP C 1 221 ? 54.594 80.862 117.764 1.00 21.36 221 TRP C N 1
ATOM 7849 C CA . TRP C 1 221 ? 55.635 81.862 117.594 1.00 22.55 221 TRP C CA 1
ATOM 7850 C C . TRP C 1 221 ? 56.640 81.385 116.558 1.00 24.93 221 TRP C C 1
ATOM 7851 O O . TRP C 1 221 ? 57.123 80.249 116.646 1.00 20.35 221 TRP C O 1
ATOM 7862 N N . PRO C 1 222 ? 56.948 82.203 115.551 1.00 25.38 222 PRO C N 1
ATOM 7863 C CA . PRO C 1 222 ? 57.749 81.713 114.424 1.00 22.89 222 PRO C CA 1
ATOM 7864 C C . PRO C 1 222 ? 59.238 81.761 114.730 1.00 21.07 222 PRO C C 1
ATOM 7865 O O . PRO C 1 222 ? 59.896 82.773 114.479 1.00 27.06 222 PRO C O 1
ATOM 7869 N N . THR C 1 223 ? 59.785 80.674 115.280 1.00 20.49 223 THR C N 1
ATOM 7870 C CA . THR C 1 223 ? 61.186 80.654 115.681 1.00 24.26 223 THR C CA 1
ATOM 7871 C C . THR C 1 223 ? 61.954 79.550 114.956 1.00 22.41 223 THR C C 1
ATOM 7872 O O . THR C 1 223 ? 62.935 79.017 115.481 1.00 23.18 223 THR C O 1
ATOM 7876 N N . GLN C 1 224 ? 61.519 79.215 113.735 1.00 20.02 224 GLN C N 1
ATOM 7877 C CA . GLN C 1 224 ? 62.253 78.297 112.855 1.00 20.65 224 GLN C CA 1
ATOM 7878 C C . GLN C 1 224 ? 62.417 76.918 113.492 1.00 26.81 224 GLN C C 1
ATOM 7879 O O . GLN C 1 224 ? 63.471 76.287 113.392 1.00 22.36 224 GLN C O 1
ATOM 7885 N N . ASP C 1 225 ? 61.363 76.459 114.158 1.00 22.70 225 ASP C N 1
ATOM 7886 C CA . ASP C 1 225 ? 61.319 75.178 114.864 1.00 25.58 225 ASP C CA 1
ATOM 7887 C C . ASP C 1 225 ? 62.354 75.067 115.982 1.00 24.92 225 ASP C C 1
ATOM 7888 O O . ASP C 1 225 ? 62.680 73.963 116.440 1.00 24.58 225 ASP C O 1
ATOM 7893 N N . LEU C 1 226 ? 62.863 76.194 116.456 1.00 23.25 226 LEU C N 1
ATOM 7894 C CA . LEU C 1 226 ? 63.512 76.251 117.759 1.00 23.91 226 LEU C CA 1
ATOM 7895 C C . LEU C 1 226 ? 62.388 76.411 118.780 1.00 23.01 226 LEU C C 1
ATOM 7896 O O . LEU C 1 226 ? 61.855 77.507 118.959 1.00 23.13 226 LEU C O 1
ATOM 7901 N N . LYS C 1 227 ? 61.981 75.317 119.433 1.00 20.00 227 LYS C N 1
ATOM 7902 C CA . LYS C 1 227 ? 60.722 75.320 120.180 1.00 15.99 227 LYS C CA 1
ATOM 7903 C C . LYS C 1 227 ? 60.924 74.951 121.647 1.00 20.83 227 LYS C C 1
ATOM 7904 O O . LYS C 1 227 ? 61.969 74.439 122.053 1.00 18.19 227 LYS C O 1
ATOM 7910 N N . ILE C 1 228 ? 59.875 75.194 122.431 1.00 18.57 228 ILE C N 1
ATOM 7911 C CA . ILE C 1 228 ? 59.787 74.785 123.833 1.00 21.04 228 ILE C CA 1
ATOM 7912 C C . ILE C 1 228 ? 58.423 74.139 124.042 1.00 25.90 228 ILE C C 1
ATOM 7913 O O . ILE C 1 228 ? 57.402 74.748 123.711 1.00 19.32 228 ILE C O 1
ATOM 7918 N N . SER C 1 229 ? 58.403 72.925 124.608 1.00 21.86 229 SER C N 1
ATOM 7919 C CA . SER C 1 229 ? 57.171 72.255 125.035 1.00 20.35 229 SER C CA 1
ATOM 7920 C C . SER C 1 229 ? 57.212 72.023 126.546 1.00 22.37 229 SER C C 1
ATOM 7921 O O . SER C 1 229 ? 57.983 71.186 127.026 1.00 20.21 229 SER C O 1
ATOM 7924 N N . LEU C 1 230 ? 56.379 72.748 127.293 1.00 15.92 230 LEU C N 1
ATOM 7925 C CA . LEU C 1 230 ? 56.182 72.422 128.706 1.00 16.53 230 LEU C CA 1
ATOM 7926 C C . LEU C 1 230 ? 55.343 71.159 128.842 1.00 22.18 230 LEU C C 1
ATOM 7927 O O . LEU C 1 230 ? 54.279 71.043 128.228 1.00 24.76 230 LEU C O 1
ATOM 7932 N N . MET C 1 231 ? 55.828 70.212 129.651 1.00 20.75 231 MET C N 1
ATOM 7933 C CA . MET C 1 231 ? 55.101 68.996 130.011 1.00 18.38 231 MET C CA 1
ATOM 7934 C C . MET C 1 231 ? 54.879 69.058 131.521 1.00 19.62 231 MET C C 1
ATOM 7935 O O . MET C 1 231 ? 55.833 68.950 132.292 1.00 19.59 231 MET C O 1
ATOM 7940 N N . VAL C 1 232 ? 53.625 69.261 131.936 1.00 18.55 232 VAL C N 1
ATOM 7941 C CA . VAL C 1 232 ? 53.260 69.578 133.312 1.00 18.31 232 VAL C CA 1
ATOM 7942 C C . VAL C 1 232 ? 52.338 68.475 133.824 1.00 20.92 232 VAL C C 1
ATOM 7943 O O . VAL C 1 232 ? 51.442 68.040 133.100 1.00 20.78 232 VAL C O 1
ATOM 7947 N N . TYR C 1 233 ? 52.530 68.038 135.072 1.00 18.57 233 TYR C N 1
ATOM 7948 C CA . TYR C 1 233 ? 51.811 66.843 135.500 1.00 22.08 233 TYR C CA 1
ATOM 7949 C C . TYR C 1 233 ? 51.477 66.913 136.982 1.00 23.77 233 TYR C C 1
ATOM 7950 O O . TYR C 1 233 ? 52.072 67.691 137.731 1.00 24.99 233 TYR C O 1
ATOM 7959 N N . SER C 1 234 ? 50.546 66.052 137.404 1.00 19.66 234 SER C N 1
ATOM 7960 C CA . SER C 1 234 ? 50.102 66.075 138.798 1.00 22.19 234 SER C CA 1
ATOM 7961 C C . SER C 1 234 ? 51.201 65.549 139.706 1.00 24.11 234 SER C C 1
ATOM 7962 O O . SER C 1 234 ? 52.058 64.766 139.292 1.00 25.58 234 SER C O 1
ATOM 7965 N N . GLU C 1 235 ? 51.139 65.924 140.975 1.00 24.13 235 GLU C N 1
ATOM 7966 C CA . GLU C 1 235 ? 52.192 65.529 141.933 1.00 28.77 235 GLU C CA 1
ATOM 7967 C C . GLU C 1 235 ? 52.296 64.008 142.062 1.00 28.61 235 GLU C C 1
ATOM 7968 O O . GLU C 1 235 ? 53.379 63.522 142.081 1.00 23.51 235 GLU C O 1
ATOM 7974 N N . ALA C 1 236 ? 51.176 63.310 142.058 1.00 27.50 236 ALA C N 1
ATOM 7975 C CA . ALA C 1 236 ? 51.197 61.850 142.274 1.00 31.19 236 ALA C CA 1
ATOM 7976 C C . ALA C 1 236 ? 52.017 61.114 141.209 1.00 31.26 236 ALA C C 1
ATOM 7977 O O . ALA C 1 236 ? 52.532 60.097 141.520 1.00 25.77 236 ALA C O 1
ATOM 7979 N N . ILE C 1 237 ? 51.995 61.585 139.971 1.00 28.12 237 ILE C N 1
ATOM 7980 C CA . ILE C 1 237 ? 52.703 60.860 138.884 1.00 27.80 237 ILE C CA 1
ATOM 7981 C C . ILE C 1 237 ? 54.014 61.557 138.540 1.00 28.51 237 ILE C C 1
ATOM 7982 O O . ILE C 1 237 ? 54.704 61.105 137.666 1.00 25.47 237 ILE C O 1
ATOM 7987 N N . SER C 1 238 ? 54.402 62.580 139.293 1.00 26.64 238 SER C N 1
ATOM 7988 C CA A SER C 1 238 ? 55.577 63.400 139.057 0.41 24.24 238 SER C CA 1
ATOM 7989 C CA B SER C 1 238 ? 55.610 63.415 139.004 0.59 23.79 238 SER C CA 1
ATOM 7990 C C . SER C 1 238 ? 57.053 62.803 138.900 1.00 22.65 238 SER C C 1
ATOM 7991 O O . SER C 1 238 ? 57.884 62.809 137.963 1.00 23.14 238 SER C O 1
ATOM 7996 N N . SER C 1 239 ? 57.186 61.892 139.857 1.00 26.50 239 SER C N 1
ATOM 7997 C CA A SER C 1 239 ? 58.423 61.058 139.938 0.49 29.62 239 SER C CA 1
ATOM 7998 C CA B SER C 1 239 ? 58.364 60.986 139.949 0.51 29.57 239 SER C CA 1
ATOM 7999 C C . SER C 1 239 ? 58.732 60.073 138.743 1.00 24.69 239 SER C C 1
ATOM 8000 O O . SER C 1 239 ? 59.721 59.976 137.985 1.00 20.55 239 SER C O 1
ATOM 8005 N N . THR C 1 240 ? 57.618 59.455 138.347 1.00 23.41 240 THR C N 1
ATOM 8006 C CA A THR C 1 240 ? 57.544 58.576 137.132 0.45 22.69 240 THR C CA 1
ATOM 8007 C CA B THR C 1 240 ? 57.517 58.573 137.102 0.55 22.45 240 THR C CA 1
ATOM 8008 C C . THR C 1 240 ? 57.677 59.217 135.692 1.00 24.98 240 THR C C 1
ATOM 8009 O O . THR C 1 240 ? 58.478 58.982 134.749 1.00 23.76 240 THR C O 1
ATOM 8016 N N . MET C 1 241 ? 56.973 60.346 135.647 1.00 25.70 241 MET C N 1
ATOM 8017 C CA . MET C 1 241 ? 57.008 61.225 134.451 1.00 25.29 241 MET C CA 1
ATOM 8018 C C . MET C 1 241 ? 58.412 61.831 134.326 1.00 23.45 241 MET C C 1
ATOM 8019 O O . MET C 1 241 ? 58.982 61.766 133.277 1.00 23.35 241 MET C O 1
ATOM 8024 N N . ARG C 1 242 ? 58.972 62.307 135.423 1.00 17.56 242 ARG C N 1
ATOM 8025 C CA . ARG C 1 242 ? 60.341 62.864 135.386 1.00 18.26 242 ARG C CA 1
ATOM 8026 C C . ARG C 1 242 ? 61.363 61.770 135.033 1.00 20.29 242 ARG C C 1
ATOM 8027 O O . ARG C 1 242 ? 62.246 62.036 134.247 1.00 21.10 242 ARG C O 1
ATOM 8035 N N . LEU C 1 243 ? 61.196 60.573 135.572 1.00 18.45 243 LEU C N 1
ATOM 8036 C CA . LEU C 1 243 ? 62.114 59.451 135.258 1.00 21.11 243 LEU C CA 1
ATOM 8037 C C . LEU C 1 243 ? 62.092 59.163 133.743 1.00 22.20 243 LEU C C 1
ATOM 8038 O O . LEU C 1 243 ? 63.137 59.095 133.148 1.00 18.48 243 LEU C O 1
ATOM 8043 N N . LEU C 1 244 ? 60.909 59.087 133.153 1.00 19.99 244 LEU C N 1
ATOM 8044 C CA . LEU C 1 244 ? 60.853 58.830 131.715 1.00 17.03 244 LEU C CA 1
ATOM 8045 C C . LEU C 1 244 ? 61.462 59.983 130.922 1.00 18.30 244 LEU C C 1
ATOM 8046 O O . LEU C 1 244 ? 62.154 59.762 129.924 1.00 19.97 244 LEU C O 1
ATOM 8051 N N . TYR C 1 245 ? 61.215 61.225 131.352 1.00 17.33 245 TYR C N 1
ATOM 8052 C CA . TYR C 1 245 ? 61.812 62.363 130.666 1.00 20.68 245 TYR C CA 1
ATOM 8053 C C . TYR C 1 245 ? 63.335 62.256 130.677 1.00 20.66 245 TYR C C 1
ATOM 8054 O O . TYR C 1 245 ? 63.992 62.414 129.643 1.00 19.43 245 TYR C O 1
ATOM 8063 N N . GLU C 1 246 ? 63.905 61.922 131.836 1.00 16.93 246 GLU C N 1
ATOM 8064 C CA . GLU C 1 246 ? 65.358 61.896 132.000 1.00 17.81 246 GLU C CA 1
ATOM 8065 C C . GLU C 1 246 ? 66.026 60.735 131.264 1.00 17.47 246 GLU C C 1
ATOM 8066 O O . GLU C 1 246 ? 67.251 60.751 131.092 1.00 19.35 246 GLU C O 1
ATOM 8072 N N . GLU C 1 247 ? 65.271 59.720 130.831 1.00 16.99 247 GLU C N 1
ATOM 8073 C CA . GLU C 1 247 ? 65.875 58.725 129.951 1.00 18.54 247 GLU C CA 1
ATOM 8074 C C . GLU C 1 247 ? 66.263 59.342 128.610 1.00 19.14 247 GLU C C 1
ATOM 8075 O O . GLU C 1 247 ? 67.214 58.881 127.968 1.00 20.74 247 GLU C O 1
ATOM 8081 N N . ILE C 1 248 ? 65.551 60.379 128.181 1.00 16.95 248 ILE C N 1
ATOM 8082 C CA . ILE C 1 248 ? 65.813 61.021 126.897 1.00 23.95 248 ILE C CA 1
ATOM 8083 C C . ILE C 1 248 ? 66.588 62.320 127.063 1.00 22.60 248 ILE C C 1
ATOM 8084 O O . ILE C 1 248 ? 67.531 62.576 126.312 1.00 20.41 248 ILE C O 1
ATOM 8089 N N . PHE C 1 249 ? 66.209 63.157 128.034 1.00 20.30 249 PHE C N 1
ATOM 8090 C CA . PHE C 1 249 ? 66.702 64.528 128.118 1.00 20.62 249 PHE C CA 1
ATOM 8091 C C . PHE C 1 249 ? 67.346 64.815 129.465 1.00 21.01 249 PHE C C 1
ATOM 8092 O O . PHE C 1 249 ? 66.833 64.408 130.507 1.00 20.42 249 PHE C O 1
ATOM 8100 N N . LEU C 1 250 ? 68.465 65.540 129.422 1.00 19.11 250 LEU C N 1
ATOM 8101 C CA . LEU C 1 250 ? 68.943 66.252 130.599 1.00 21.01 250 LEU C CA 1
ATOM 8102 C C . LEU C 1 250 ? 68.198 67.578 130.784 1.00 23.15 250 LEU C C 1
ATOM 8103 O O . LEU C 1 250 ? 67.873 67.965 131.918 1.00 22.67 250 LEU C O 1
ATOM 8108 N N . CYS C 1 251 ? 67.892 68.261 129.679 1.00 17.57 251 CYS C N 1
ATOM 8109 C CA . CYS C 1 251 ? 67.355 69.618 129.663 1.00 22.51 251 CYS C CA 1
ATOM 8110 C C . CYS C 1 251 ? 67.103 69.981 128.206 1.00 25.51 251 CYS C C 1
ATOM 8111 O O . CYS C 1 251 ? 67.523 69.260 127.295 1.00 29.72 251 CYS C O 1
ATOM 8114 N N . SER C 1 252 ? 66.412 71.102 127.993 1.00 21.74 252 SER C N 1
ATOM 8115 C CA . SER C 1 252 ? 66.412 71.776 126.701 1.00 18.15 252 SER C CA 1
ATOM 8116 C C . SER C 1 252 ? 67.415 72.933 126.733 1.00 26.79 252 SER C C 1
ATOM 8117 O O . SER C 1 252 ? 68.214 73.070 127.666 1.00 29.12 252 SER C O 1
ATOM 8120 N N . SER C 1 253 ? 67.375 73.780 125.701 1.00 29.55 253 SER C N 1
ATOM 8121 C CA . SER C 1 253 ? 68.349 74.850 125.518 1.00 24.96 253 SER C CA 1
ATOM 8122 C C . SER C 1 253 ? 67.971 76.097 126.312 1.00 20.07 253 SER C C 1
ATOM 8123 O O . SER C 1 253 ? 66.866 76.637 126.147 1.00 23.21 253 SER C O 1
ATOM 8126 N N . ASN C 1 254 ? 68.910 76.576 127.141 1.00 20.45 254 ASN C N 1
ATOM 8127 C CA . ASN C 1 254 ? 68.725 77.844 127.846 1.00 20.35 254 ASN C CA 1
ATOM 8128 C C . ASN C 1 254 ? 68.569 79.002 126.875 1.00 25.54 254 ASN C C 1
ATOM 8129 O O . ASN C 1 254 ? 67.856 79.965 127.174 1.00 22.14 254 ASN C O 1
ATOM 8134 N N . PHE C 1 255 ? 69.256 78.934 125.727 1.00 27.44 255 PHE C N 1
ATOM 8135 C CA . PHE C 1 255 ? 69.129 79.953 124.687 1.00 26.12 255 PHE C CA 1
ATOM 8136 C C . PHE C 1 255 ? 67.719 79.978 124.115 1.00 23.05 255 PHE C C 1
ATOM 8137 O O . PHE C 1 255 ? 67.128 81.050 123.948 1.00 23.25 255 PHE C O 1
ATOM 8145 N N . ALA C 1 256 ? 67.162 78.802 123.802 1.00 19.08 256 ALA C N 1
ATOM 8146 C CA . ALA C 1 256 ? 65.787 78.746 123.305 1.00 23.92 256 ALA C CA 1
ATOM 8147 C C . ALA C 1 256 ? 64.799 79.221 124.362 1.00 20.87 256 ALA C C 1
ATOM 8148 O O . ALA C 1 256 ? 63.805 79.881 124.041 1.00 23.41 256 ALA C O 1
ATOM 8150 N N . LEU C 1 257 ? 65.044 78.868 125.628 1.00 21.55 257 LEU C N 1
ATOM 8151 C CA . LEU C 1 257 ? 64.177 79.316 126.716 1.00 21.57 257 LEU C CA 1
ATOM 8152 C C . LEU C 1 257 ? 64.172 80.835 126.830 1.00 25.25 257 LEU C C 1
ATOM 8153 O O . LEU C 1 257 ? 63.111 81.463 126.936 1.00 24.86 257 LEU C O 1
ATOM 8158 N N . ALA C 1 258 ? 65.355 81.447 126.831 1.00 26.70 258 ALA C N 1
ATOM 8159 C CA . ALA C 1 258 ? 65.409 82.904 126.890 1.00 22.71 258 ALA C CA 1
ATOM 8160 C C . ALA C 1 258 ? 64.766 83.522 125.653 1.00 25.67 258 ALA C C 1
ATOM 8161 O O . ALA C 1 258 ? 64.016 84.499 125.756 1.00 23.56 258 ALA C O 1
ATOM 8163 N N . LEU C 1 259 ? 65.014 82.945 124.474 1.00 18.51 259 LEU C N 1
ATOM 8164 C CA . LEU C 1 259 ? 64.443 83.519 123.258 1.00 20.60 259 LEU C CA 1
ATOM 8165 C C . LEU C 1 259 ? 62.916 83.463 123.297 1.00 25.98 259 LEU C C 1
ATOM 8166 O O . LEU C 1 259 ? 62.247 84.483 123.118 1.00 25.50 259 LEU C O 1
ATOM 8171 N N . LEU C 1 260 ? 62.347 82.287 123.574 1.00 23.16 260 LEU C N 1
ATOM 8172 C CA . LEU C 1 260 ? 60.889 82.148 123.551 1.00 23.82 260 LEU C CA 1
ATOM 8173 C C . LEU C 1 260 ? 60.229 82.850 124.735 1.00 25.15 260 LEU C C 1
ATOM 8174 O O . LEU C 1 260 ? 59.088 83.311 124.621 1.00 25.49 260 LEU C O 1
ATOM 8179 N N . LYS C 1 261 ? 60.908 82.918 125.882 1.00 26.05 261 LYS C N 1
ATOM 8180 C CA . LYS C 1 261 ? 60.382 83.709 126.993 1.00 22.35 261 LYS C CA 1
ATOM 8181 C C . LYS C 1 261 ? 60.102 85.141 126.556 1.00 24.65 261 LYS C C 1
ATOM 8182 O O . LYS C 1 261 ? 59.086 85.728 126.943 1.00 24.79 261 LYS C O 1
ATOM 8188 N N . GLN C 1 262 ? 60.968 85.703 125.710 1.00 22.25 262 GLN C N 1
ATOM 8189 C CA . GLN C 1 262 ? 60.750 87.072 125.250 1.00 21.90 262 GLN C CA 1
ATOM 8190 C C . GLN C 1 262 ? 59.600 87.160 124.237 1.00 22.19 262 GLN C C 1
ATOM 8191 O O . GLN C 1 262 ? 58.819 88.120 124.269 1.00 26.78 262 GLN C O 1
ATOM 8197 N N . PHE C 1 263 ? 59.477 86.174 123.331 1.00 25.54 263 PHE C N 1
ATOM 8198 C CA . PHE C 1 263 ? 58.299 86.100 122.463 1.00 19.25 263 PHE C CA 1
ATOM 8199 C C . PHE C 1 263 ? 57.015 86.054 123.287 1.00 26.64 263 PHE C C 1
ATOM 8200 O O . PHE C 1 263 ? 56.060 86.794 123.015 1.00 24.41 263 PHE C O 1
ATOM 8208 N N . VAL C 1 264 ? 56.981 85.191 124.311 1.00 22.76 264 VAL C N 1
ATOM 8209 C CA . VAL C 1 264 ? 55.822 85.119 125.205 1.00 30.17 264 VAL C CA 1
ATOM 8210 C C . VAL C 1 264 ? 55.563 86.471 125.862 1.00 29.24 264 VAL C C 1
ATOM 8211 O O . VAL C 1 264 ? 54.426 86.959 125.891 1.00 25.96 264 VAL C O 1
ATOM 8215 N N . ALA C 1 265 ? 56.617 87.105 126.395 1.00 27.13 265 ALA C N 1
ATOM 8216 C CA . ALA C 1 265 ? 56.438 88.371 127.111 1.00 29.21 265 ALA C CA 1
ATOM 8217 C C . ALA C 1 265 ? 55.990 89.499 126.188 1.00 25.84 265 ALA C C 1
ATOM 8218 O O . ALA C 1 265 ? 55.220 90.376 126.602 1.00 25.04 265 ALA C O 1
ATOM 8220 N N . VAL C 1 266 ? 56.480 89.523 124.944 1.00 27.60 266 VAL C N 1
ATOM 8221 C CA . VAL C 1 266 ? 56.025 90.558 124.013 1.00 31.77 266 VAL C CA 1
ATOM 8222 C C . VAL C 1 266 ? 54.548 90.361 123.686 1.00 28.47 266 VAL C C 1
ATOM 8223 O O . VAL C 1 266 ? 53.781 91.328 123.557 1.00 26.39 266 VAL C O 1
ATOM 8227 N N . THR C 1 267 ? 54.130 89.100 123.556 1.00 28.87 267 THR C N 1
ATOM 8228 C CA . THR C 1 267 ? 52.729 88.773 123.308 1.00 25.15 267 THR C CA 1
ATOM 8229 C C . THR C 1 267 ? 51.839 89.233 124.459 1.00 26.71 267 THR C C 1
ATOM 8230 O O . THR C 1 267 ? 50.741 89.756 124.233 1.00 29.78 267 THR C O 1
ATOM 8234 N N . ALA C 1 268 ? 52.296 89.053 125.703 1.00 27.76 268 ALA C N 1
ATOM 8235 C CA . ALA C 1 268 ? 51.506 89.510 126.847 1.00 30.38 268 ALA C CA 1
ATOM 8236 C C . ALA C 1 268 ? 51.460 91.029 126.928 1.00 35.75 268 ALA C C 1
ATOM 8237 O O . ALA C 1 268 ? 50.437 91.590 127.330 1.00 43.81 268 ALA C O 1
ATOM 8239 N N . LYS C 1 269 ? 52.540 91.709 126.534 1.00 31.65 269 LYS C N 1
ATOM 8240 C CA . LYS C 1 269 ? 52.574 93.162 126.636 1.00 29.73 269 LYS C CA 1
ATOM 8241 C C . LYS C 1 269 ? 51.596 93.804 125.660 1.00 37.96 269 LYS C C 1
ATOM 8242 O O . LYS C 1 269 ? 50.828 94.697 126.033 1.00 33.82 269 LYS C O 1
ATOM 8247 N N . PHE C 1 270 ? 51.609 93.363 124.401 1.00 33.33 270 PHE C N 1
ATOM 8248 C CA . PHE C 1 270 ? 50.780 93.969 123.364 1.00 33.03 270 PHE C CA 1
ATOM 8249 C C . PHE C 1 270 ? 49.477 93.221 123.101 1.00 31.81 270 PHE C C 1
ATOM 8250 O O . PHE C 1 270 ? 48.629 93.744 122.367 1.00 35.93 270 PHE C O 1
ATOM 8258 N N . GLY C 1 271 ? 49.302 92.029 123.663 1.00 35.63 271 GLY C N 1
ATOM 8259 C CA . GLY C 1 271 ? 48.086 91.236 123.520 1.00 36.84 271 GLY C CA 1
ATOM 8260 C C . GLY C 1 271 ? 48.181 90.216 122.398 1.00 32.42 271 GLY C C 1
ATOM 8261 O O . GLY C 1 271 ? 48.919 90.376 121.425 1.00 33.11 271 GLY C O 1
ATOM 8262 N N . VAL C 1 272 ? 47.401 89.141 122.536 1.00 33.58 272 VAL C N 1
ATOM 8263 C CA . VAL C 1 272 ? 47.438 88.076 121.530 1.00 33.81 272 VAL C CA 1
ATOM 8264 C C . VAL C 1 272 ? 46.764 88.520 120.229 1.00 30.07 272 VAL C C 1
ATOM 8265 O O . VAL C 1 272 ? 47.123 88.035 119.149 1.00 35.23 272 VAL C O 1
ATOM 8269 N N . ASP C 1 273 ? 45.790 89.434 120.296 1.00 30.61 273 ASP C N 1
ATOM 8270 C CA . ASP C 1 273 ? 45.167 89.933 119.067 1.00 34.66 273 ASP C CA 1
ATOM 8271 C C . ASP C 1 273 ? 46.183 90.648 118.187 1.00 38.27 273 ASP C C 1
ATOM 8272 O O . ASP C 1 273 ? 46.359 90.305 117.010 1.00 32.73 273 ASP C O 1
ATOM 8277 N N . ALA C 1 274 ? 46.878 91.642 118.750 1.00 29.99 274 ALA C N 1
ATOM 8278 C CA . ALA C 1 274 ? 47.812 92.427 117.951 1.00 33.37 274 ALA C CA 1
ATOM 8279 C C . ALA C 1 274 ? 48.989 91.584 117.485 1.00 30.21 274 ALA C C 1
ATOM 8280 O O . ALA C 1 274 ? 49.495 91.782 116.376 1.00 32.93 274 ALA C O 1
ATOM 8282 N N . THR C 1 275 ? 49.436 90.633 118.305 1.00 32.43 275 THR C N 1
ATOM 8283 C CA . THR C 1 275 ? 50.625 89.874 117.950 1.00 35.37 275 THR C CA 1
ATOM 8284 C C . THR C 1 275 ? 50.333 88.596 117.175 1.00 35.39 275 THR C C 1
ATOM 8285 O O . THR C 1 275 ? 51.225 88.120 116.467 1.00 43.06 275 THR C O 1
ATOM 8289 N N . ILE C 1 276 ? 49.127 88.023 117.279 1.00 30.29 276 ILE C N 1
ATOM 8290 C CA . ILE C 1 276 ? 48.876 86.701 116.696 1.00 26.49 276 ILE C CA 1
ATOM 8291 C C . ILE C 1 276 ? 47.527 86.608 115.987 1.00 29.43 276 ILE C C 1
ATOM 8292 O O . ILE C 1 276 ? 47.450 86.200 114.822 1.00 26.55 276 ILE C O 1
ATOM 8297 N N . LYS C 1 277 ? 46.441 86.930 116.694 1.00 28.59 277 LYS C N 1
ATOM 8298 C CA . LYS C 1 277 ? 45.126 86.546 116.187 1.00 27.60 277 LYS C CA 1
ATOM 8299 C C . LYS C 1 277 ? 44.678 87.412 115.017 1.00 31.48 277 LYS C C 1
ATOM 8300 O O . LYS C 1 277 ? 43.955 86.931 114.139 1.00 28.75 277 LYS C O 1
ATOM 8306 N N . ASN C 1 278 ? 45.077 88.683 114.983 1.00 31.61 278 ASN C N 1
ATOM 8307 C CA . ASN C 1 278 ? 44.634 89.544 113.890 1.00 29.47 278 ASN C CA 1
ATOM 8308 C C . ASN C 1 278 ? 45.151 89.035 112.554 1.00 30.59 278 ASN C C 1
ATOM 8309 O O . ASN C 1 278 ? 44.429 89.053 111.551 1.00 26.74 278 ASN C O 1
ATOM 8314 N N . GLU C 1 279 ? 46.403 88.575 112.532 1.00 33.48 279 GLU C N 1
ATOM 8315 C CA . GLU C 1 279 ? 46.994 88.034 111.316 1.00 29.27 279 GLU C CA 1
ATOM 8316 C C . GLU C 1 279 ? 46.305 86.736 110.900 1.00 26.24 279 GLU C C 1
ATOM 8317 O O . GLU C 1 279 ? 46.053 86.515 109.709 1.00 31.20 279 GLU C O 1
ATOM 8323 N N . VAL C 1 280 ? 45.988 85.871 111.871 1.00 23.72 280 VAL C N 1
ATOM 8324 C CA . VAL C 1 280 ? 45.219 84.665 111.581 1.00 23.88 280 VAL C CA 1
ATOM 8325 C C . VAL C 1 280 ? 43.886 85.020 110.942 1.00 24.21 280 VAL C C 1
ATOM 8326 O O . VAL C 1 280 ? 43.437 84.362 109.994 1.00 25.97 280 VAL C O 1
ATOM 8330 N N . ARG C 1 281 ? 43.239 86.079 111.439 1.00 28.38 281 ARG C N 1
ATOM 8331 C CA . ARG C 1 281 ? 41.948 86.499 110.905 1.00 30.36 281 ARG C CA 1
ATOM 8332 C C . ARG C 1 281 ? 42.074 86.983 109.464 1.00 34.29 281 ARG C C 1
ATOM 8333 O O . ARG C 1 281 ? 41.260 86.624 108.604 1.00 25.89 281 ARG C O 1
ATOM 8336 N N . ARG C 1 282 ? 43.077 87.820 109.186 1.00 28.97 282 ARG C N 1
ATOM 8337 C CA . ARG C 1 282 ? 43.293 88.290 107.816 1.00 28.74 282 ARG C CA 1
ATOM 8338 C C . ARG C 1 282 ? 43.492 87.118 106.862 1.00 37.78 282 ARG C C 1
ATOM 8339 O O . ARG C 1 282 ? 42.933 87.096 105.758 1.00 25.65 282 ARG C O 1
ATOM 8347 N N . ARG C 1 283 ? 44.340 86.184 107.286 1.00 28.86 283 ARG C N 1
ATOM 8348 C CA . ARG C 1 283 ? 44.709 84.990 106.486 1.00 29.13 283 ARG C CA 1
ATOM 8349 C C . ARG C 1 283 ? 43.496 84.099 106.266 1.00 30.47 283 ARG C C 1
ATOM 8350 O O . ARG C 1 283 ? 43.297 83.641 105.182 1.00 25.94 283 ARG C O 1
ATOM 8358 N N . SER C 1 284 ? 42.631 83.946 107.262 1.00 26.26 284 SER C N 1
ATOM 8359 C CA A SER C 1 284 ? 41.342 83.191 107.112 0.57 28.24 284 SER C CA 1
ATOM 8360 C CA B SER C 1 284 ? 41.416 83.216 107.144 0.43 28.10 284 SER C CA 1
ATOM 8361 C C . SER C 1 284 ? 40.251 83.675 106.082 1.00 24.30 284 SER C C 1
ATOM 8362 O O . SER C 1 284 ? 39.659 83.072 105.137 1.00 30.88 284 SER C O 1
ATOM 8367 N N . GLU C 1 285 ? 40.208 85.009 106.150 1.00 25.46 285 GLU C N 1
ATOM 8368 C CA . GLU C 1 285 ? 39.384 85.826 105.224 1.00 28.77 285 GLU C CA 1
ATOM 8369 C C . GLU C 1 285 ? 39.959 85.718 103.813 1.00 33.26 285 GLU C C 1
ATOM 8370 O O . GLU C 1 285 ? 39.165 85.599 102.908 1.00 29.16 285 GLU C O 1
ATOM 8376 N N . THR C 1 286 ? 41.287 85.727 103.680 1.00 25.98 286 THR C N 1
ATOM 8377 C CA . THR C 1 286 ? 41.831 85.606 102.331 1.00 33.12 286 THR C CA 1
ATOM 8378 C C . THR C 1 286 ? 41.394 84.298 101.686 1.00 25.35 286 THR C C 1
ATOM 8379 O O . THR C 1 286 ? 40.869 84.291 100.571 1.00 26.32 286 THR C O 1
ATOM 8383 N N . ILE C 1 287 ? 41.564 83.188 102.393 1.00 23.81 287 ILE C N 1
ATOM 8384 C CA . ILE C 1 287 ? 41.136 81.887 101.819 1.00 23.10 287 ILE C CA 1
ATOM 8385 C C . ILE C 1 287 ? 39.625 81.884 101.611 1.00 30.60 287 ILE C C 1
ATOM 8386 O O . ILE C 1 287 ? 39.203 81.445 100.596 1.00 24.60 287 ILE C O 1
ATOM 8391 N N . ASN C 1 288 ? 38.872 82.415 102.569 1.00 28.06 288 ASN C N 1
ATOM 8392 C CA . ASN C 1 288 ? 37.396 82.407 102.477 1.00 26.60 288 ASN C CA 1
ATOM 8393 C C . ASN C 1 288 ? 37.004 83.177 101.206 1.00 34.96 288 ASN C C 1
ATOM 8394 O O . ASN C 1 288 ? 36.248 82.651 100.395 1.00 33.57 288 ASN C O 1
ATOM 8397 N N . ASP C 1 289 ? 37.617 84.333 101.002 1.00 29.02 289 ASP C N 1
ATOM 8398 C CA . ASP C 1 289 ? 37.328 85.194 99.830 1.00 31.14 289 ASP C CA 1
ATOM 8399 C C . ASP C 1 289 ? 37.780 84.529 98.536 1.00 31.33 289 ASP C C 1
ATOM 8400 O O . ASP C 1 289 ? 37.044 84.549 97.609 1.00 36.32 289 ASP C O 1
ATOM 8405 N N . ALA C 1 290 ? 38.928 83.888 98.548 1.00 31.07 290 ALA C N 1
ATOM 8406 C CA . ALA C 1 290 ? 39.445 83.230 97.355 1.00 36.60 290 ALA C CA 1
ATOM 8407 C C . ALA C 1 290 ? 38.552 82.073 96.914 1.00 35.90 290 ALA C C 1
ATOM 8408 O O . ALA C 1 290 ? 38.342 81.866 95.715 1.00 34.16 290 ALA C O 1
ATOM 8410 N N . LEU C 1 291 ? 38.014 81.305 97.864 1.00 30.74 291 LEU C N 1
ATOM 8411 C CA . LEU C 1 291 ? 37.266 80.099 97.531 1.00 31.97 291 LEU C CA 1
ATOM 8412 C C . LEU C 1 291 ? 35.774 80.344 97.358 1.00 41.34 291 LEU C C 1
ATOM 8413 O O . LEU C 1 291 ? 35.063 79.429 96.924 1.00 41.29 291 LEU C O 1
ATOM 8418 N N . ALA C 1 292 ? 35.284 81.542 97.673 1.00 37.82 292 ALA C N 1
ATOM 8419 C CA . ALA C 1 292 ? 33.860 81.822 97.547 1.00 43.91 292 ALA C CA 1
ATOM 8420 C C . ALA C 1 292 ? 33.403 81.667 96.099 1.00 44.64 292 ALA C C 1
ATOM 8421 O O . ALA C 1 292 ? 34.038 82.180 95.171 1.00 43.19 292 ALA C O 1
ATOM 8423 N N . GLY C 1 293 ? 32.308 80.928 95.906 1.00 43.58 293 GLY C N 1
ATOM 8424 C CA . GLY C 1 293 ? 31.772 80.678 94.586 1.00 40.91 293 GLY C CA 1
ATOM 8425 C C . GLY C 1 293 ? 32.393 79.515 93.836 1.00 41.31 293 GLY C C 1
ATOM 8426 O O . GLY C 1 293 ? 31.916 79.181 92.744 1.00 47.42 293 GLY C O 1
ATOM 8427 N N . THR C 1 294 ? 33.432 78.879 94.374 1.00 33.27 294 THR C N 1
ATOM 8428 C CA . THR C 1 294 ? 34.079 77.787 93.656 1.00 39.55 294 THR C CA 1
ATOM 8429 C C . THR C 1 294 ? 33.450 76.428 93.929 1.00 44.23 294 THR C C 1
ATOM 8430 O O . THR C 1 294 ? 33.743 75.477 93.195 1.00 39.36 294 THR C O 1
ATOM 8434 N N . GLY C 1 295 ? 32.599 76.316 94.949 1.00 48.75 295 GLY C N 1
ATOM 8435 C CA . GLY C 1 295 ? 32.102 75.043 95.428 1.00 42.28 295 GLY C CA 1
ATOM 8436 C C . GLY C 1 295 ? 32.815 74.521 96.658 1.00 35.60 295 GLY C C 1
ATOM 8437 O O . GLY C 1 295 ? 32.239 73.721 97.406 1.00 40.28 295 GLY C O 1
ATOM 8438 N N . LEU C 1 296 ? 34.054 74.944 96.877 1.00 33.74 296 LEU C N 1
ATOM 8439 C CA . LEU C 1 296 ? 34.784 74.587 98.080 1.00 30.58 296 LEU C CA 1
ATOM 8440 C C . LEU C 1 296 ? 34.253 75.404 99.252 1.00 30.95 296 LEU C C 1
ATOM 8441 O O . LEU C 1 296 ? 33.996 76.603 99.124 1.00 35.08 296 LEU C O 1
ATOM 8446 N N . LYS C 1 297 ? 34.059 74.746 100.388 1.00 31.33 297 LYS C N 1
ATOM 8447 C CA . LYS C 1 297 ? 33.374 75.349 101.527 1.00 29.97 297 LYS C CA 1
ATOM 8448 C C . LYS C 1 297 ? 34.279 75.274 102.745 1.00 25.49 297 LYS C C 1
ATOM 8449 O O . LYS C 1 297 ? 34.558 74.182 103.252 1.00 27.12 297 LYS C O 1
ATOM 8451 N N . VAL C 1 298 ? 34.720 76.435 103.226 1.00 23.96 298 VAL C N 1
ATOM 8452 C CA . VAL C 1 298 ? 35.488 76.480 104.464 1.00 24.46 298 VAL C CA 1
ATOM 8453 C C . VAL C 1 298 ? 34.631 76.022 105.635 1.00 28.10 298 VAL C C 1
ATOM 8454 O O . VAL C 1 298 ? 33.535 76.546 105.870 1.00 24.22 298 VAL C O 1
ATOM 8458 N N . PHE C 1 299 ? 35.141 75.050 106.388 1.00 19.18 299 PHE C N 1
ATOM 8459 C CA . PHE C 1 299 ? 34.469 74.595 107.599 1.00 28.84 299 PHE C CA 1
ATOM 8460 C C . PHE C 1 299 ? 34.366 75.728 108.608 1.00 27.92 299 PHE C C 1
ATOM 8461 O O . PHE C 1 299 ? 35.376 76.329 108.993 1.00 24.43 299 PHE C O 1
ATOM 8469 N N . ASP C 1 300 ? 33.142 76.001 109.054 1.00 26.91 300 ASP C N 1
ATOM 8470 C CA . ASP C 1 300 ? 32.885 77.090 109.981 1.00 28.22 300 ASP C CA 1
ATOM 8471 C C . ASP C 1 300 ? 31.634 76.765 110.785 1.00 34.49 300 ASP C C 1
ATOM 8472 O O . ASP C 1 300 ? 30.710 76.116 110.283 1.00 31.44 300 ASP C O 1
ATOM 8477 N N . ASN C 1 301 ? 31.627 77.200 112.045 1.00 30.59 301 ASN C N 1
ATOM 8478 C CA . ASN C 1 301 ? 30.454 77.100 112.907 1.00 28.51 301 ASN C CA 1
ATOM 8479 C C . ASN C 1 301 ? 30.602 78.136 114.012 1.00 34.60 301 ASN C C 1
ATOM 8480 O O . ASN C 1 301 ? 31.643 78.785 114.141 1.00 29.30 301 ASN C O 1
ATOM 8485 N N . ASP C 1 302 ? 29.546 78.279 114.818 1.00 36.04 302 ASP C N 1
ATOM 8486 C CA . ASP C 1 302 ? 29.516 79.359 115.796 1.00 40.69 302 ASP C CA 1
ATOM 8487 C C . ASP C 1 302 ? 30.398 79.100 117.008 1.00 38.42 302 ASP C C 1
ATOM 8488 O O . ASP C 1 302 ? 30.713 80.046 117.737 1.00 34.62 302 ASP C O 1
ATOM 8493 N N . GLU C 1 303 ? 30.818 77.856 117.234 1.00 24.95 303 GLU C N 1
ATOM 8494 C CA . GLU C 1 303 ? 31.458 77.499 118.491 1.00 28.13 303 GLU C CA 1
ATOM 8495 C C . GLU C 1 303 ? 32.966 77.320 118.396 1.00 26.40 303 GLU C C 1
ATOM 8496 O O . GLU C 1 303 ? 33.633 77.338 119.435 1.00 28.95 303 GLU C O 1
ATOM 8500 N N . LYS C 1 304 ? 33.523 77.159 117.199 1.00 22.47 304 LYS C N 1
ATOM 8501 C CA . LYS C 1 304 ? 34.940 76.831 117.052 1.00 20.84 304 LYS C CA 1
ATOM 8502 C C . LYS C 1 304 ? 35.810 78.064 117.296 1.00 27.97 304 LYS C C 1
ATOM 8503 O O . LYS C 1 304 ? 35.356 79.204 117.187 1.00 26.58 304 LYS C O 1
ATOM 8509 N N . CYS C 1 305 ? 37.081 77.844 117.614 1.00 24.54 305 CYS C N 1
ATOM 8510 C CA . CYS C 1 305 ? 37.974 78.992 117.530 1.00 25.93 305 CYS C CA 1
ATOM 8511 C C . CYS C 1 305 ? 38.682 78.975 116.174 1.00 24.79 305 CYS C C 1
ATOM 8512 O O . CYS C 1 305 ? 38.554 78.035 115.394 1.00 24.34 305 CYS C O 1
ATOM 8515 N N . GLN C 1 306 ? 39.441 80.025 115.884 1.00 19.34 306 GLN C N 1
ATOM 8516 C CA . GLN C 1 306 ? 40.146 80.124 114.608 1.00 19.92 306 GLN C CA 1
ATOM 8517 C C . GLN C 1 306 ? 41.585 79.660 114.788 1.00 21.63 306 GLN C C 1
ATOM 8518 O O . GLN C 1 306 ? 42.432 80.394 115.311 1.00 23.04 306 GLN C O 1
ATOM 8524 N N . LEU C 1 307 ? 41.854 78.439 114.333 1.00 19.33 307 LEU C N 1
ATOM 8525 C CA . LEU C 1 307 ? 43.182 77.880 114.318 1.00 17.21 307 LEU C CA 1
ATOM 8526 C C . LEU C 1 307 ? 43.983 78.546 113.205 1.00 23.48 307 LEU C C 1
ATOM 8527 O O . LEU C 1 307 ? 43.411 79.185 112.317 1.00 23.70 307 LEU C O 1
ATOM 8532 N N . PRO C 1 308 ? 45.342 78.395 113.206 1.00 19.07 308 PRO C N 1
ATOM 8533 C CA . PRO C 1 308 ? 46.170 78.922 112.117 1.00 19.25 308 PRO C CA 1
ATOM 8534 C C . PRO C 1 308 ? 46.107 78.008 110.888 1.00 19.50 308 PRO C C 1
ATOM 8535 O O . PRO C 1 308 ? 47.129 77.639 110.305 1.00 19.02 308 PRO C O 1
ATOM 8539 N N . LEU C 1 309 ? 44.897 77.593 110.599 1.00 20.27 309 LEU C N 1
ATOM 8540 C CA . LEU C 1 309 ? 44.660 76.692 109.470 1.00 17.52 309 LEU C CA 1
ATOM 8541 C C . LEU C 1 309 ? 43.196 76.754 109.058 1.00 25.40 309 LEU C C 1
ATOM 8542 O O . LEU C 1 309 ? 42.381 77.181 109.799 1.00 20.90 309 LEU C O 1
ATOM 8547 N N . CYS C 1 310 ? 42.973 76.426 107.812 1.00 24.70 310 CYS C N 1
ATOM 8548 C CA A CYS C 1 310 ? 41.596 76.259 107.242 0.53 23.18 310 CYS C CA 1
ATOM 8549 C CA B CYS C 1 310 ? 41.651 76.258 107.232 0.47 23.39 310 CYS C CA 1
ATOM 8550 C C . CYS C 1 310 ? 41.276 74.776 106.769 1.00 20.57 310 CYS C C 1
ATOM 8551 O O . CYS C 1 310 ? 42.080 73.983 106.168 1.00 20.84 310 CYS C O 1
ATOM 8556 N N . TRP C 1 311 ? 40.145 74.332 107.290 1.00 23.87 311 TRP C N 1
ATOM 8557 C CA . TRP C 1 311 ? 39.586 72.989 107.022 1.00 20.30 311 TRP C CA 1
ATOM 8558 C C . TRP C 1 311 ? 38.529 73.206 105.934 1.00 24.46 311 TRP C C 1
ATOM 8559 O O . TRP C 1 311 ? 37.546 73.861 106.203 1.00 24.76 311 TRP C O 1
ATOM 8570 N N . ILE C 1 312 ? 38.739 72.597 104.775 1.00 19.60 312 ILE C N 1
ATOM 8571 C CA . ILE C 1 312 ? 37.981 72.945 103.578 1.00 19.86 312 ILE C CA 1
ATOM 8572 C C . ILE C 1 312 ? 37.289 71.714 103.009 1.00 24.81 312 ILE C C 1
ATOM 8573 O O . ILE C 1 312 ? 37.952 70.745 102.619 1.00 22.92 312 ILE C O 1
ATOM 8578 N N . ASP C 1 313 ? 35.959 71.778 102.921 1.00 24.40 313 ASP C N 1
ATOM 8579 C CA . ASP C 1 313 ? 35.126 70.737 102.319 1.00 25.16 313 ASP C CA 1
ATOM 8580 C C . ASP C 1 313 ? 35.178 70.859 100.797 1.00 25.58 313 ASP C C 1
ATOM 8581 O O . ASP C 1 313 ? 34.662 71.827 100.232 1.00 27.98 313 ASP C O 1
ATOM 8586 N N . ILE C 1 314 ? 35.764 69.863 100.126 1.00 25.26 314 ILE C N 1
ATOM 8587 C CA . ILE C 1 314 ? 35.868 69.855 98.665 1.00 22.60 314 ILE C CA 1
ATOM 8588 C C . ILE C 1 314 ? 34.859 68.912 98.020 1.00 24.89 314 ILE C C 1
ATOM 8589 O O . ILE C 1 314 ? 34.975 68.609 96.827 1.00 33.36 314 ILE C O 1
ATOM 8594 N N . SER C 1 315 ? 33.847 68.466 98.771 1.00 32.01 315 SER C N 1
ATOM 8595 C CA . SER C 1 315 ? 32.941 67.448 98.250 1.00 33.90 315 SER C CA 1
ATOM 8596 C C . SER C 1 315 ? 32.233 67.901 96.980 1.00 38.88 315 SER C C 1
ATOM 8597 O O . SER C 1 315 ? 31.854 67.061 96.157 1.00 41.38 315 SER C O 1
ATOM 8600 N N . ALA C 1 316 ? 32.049 69.210 96.789 1.00 33.97 316 ALA C N 1
ATOM 8601 C CA . ALA C 1 316 ? 31.340 69.664 95.596 1.00 37.22 316 ALA C CA 1
ATOM 8602 C C . ALA C 1 316 ? 32.125 69.406 94.316 1.00 36.33 316 ALA C C 1
ATOM 8603 O O . ALA C 1 316 ? 31.542 69.439 93.229 1.00 39.14 316 ALA C O 1
ATOM 8605 N N . THR C 1 317 ? 33.425 69.151 94.406 1.00 36.02 317 THR C N 1
ATOM 8606 C CA . THR C 1 317 ? 34.214 68.931 93.204 1.00 36.98 317 THR C CA 1
ATOM 8607 C C . THR C 1 317 ? 34.177 67.492 92.714 1.00 42.21 317 THR C C 1
ATOM 8608 O O . THR C 1 317 ? 34.643 67.225 91.602 1.00 39.19 317 THR C O 1
ATOM 8612 N N . GLY C 1 318 ? 33.655 66.557 93.510 1.00 42.13 318 GLY C N 1
ATOM 8613 C CA . GLY C 1 318 ? 33.697 65.156 93.144 1.00 44.61 318 GLY C CA 1
ATOM 8614 C C . GLY C 1 318 ? 35.048 64.488 93.304 1.00 45.49 318 GLY C C 1
ATOM 8615 O O . GLY C 1 318 ? 35.148 63.271 93.092 1.00 44.32 318 GLY C O 1
ATOM 8616 N N . TYR C 1 319 ? 36.089 65.241 93.660 1.00 33.02 319 TYR C N 1
ATOM 8617 C CA . TYR C 1 319 ? 37.401 64.692 93.970 1.00 31.37 319 TYR C CA 1
ATOM 8618 C C . TYR C 1 319 ? 37.470 64.271 95.433 1.00 38.87 319 TYR C C 1
ATOM 8619 O O . TYR C 1 319 ? 36.961 64.968 96.314 1.00 33.14 319 TYR C O 1
ATOM 8628 N N . ASP C 1 320 ? 38.135 63.150 95.692 1.00 36.70 320 ASP C N 1
ATOM 8629 C CA . ASP C 1 320 ? 38.586 62.867 97.047 1.00 34.34 320 ASP C CA 1
ATOM 8630 C C . ASP C 1 320 ? 39.809 63.726 97.382 1.00 33.24 320 ASP C C 1
ATOM 8631 O O . ASP C 1 320 ? 40.463 64.294 96.500 1.00 24.22 320 ASP C O 1
ATOM 8636 N N . ASP C 1 321 ? 40.114 63.810 98.684 1.00 23.49 321 ASP C N 1
ATOM 8637 C CA . ASP C 1 321 ? 41.157 64.714 99.163 1.00 27.72 321 ASP C CA 1
ATOM 8638 C C . ASP C 1 321 ? 42.528 64.385 98.581 1.00 24.00 321 ASP C C 1
ATOM 8639 O O . ASP C 1 321 ? 43.304 65.295 98.264 1.00 24.99 321 ASP C O 1
ATOM 8644 N N . VAL C 1 322 ? 42.864 63.098 98.465 1.00 22.91 322 VAL C N 1
ATOM 8645 C CA . VAL C 1 322 ? 44.193 62.748 97.977 1.00 25.97 322 VAL C CA 1
ATOM 8646 C C . VAL C 1 322 ? 44.324 63.098 96.496 1.00 28.20 322 VAL C C 1
ATOM 8647 O O . VAL C 1 322 ? 45.354 63.628 96.056 1.00 27.12 322 VAL C O 1
ATOM 8651 N N . SER C 1 323 ? 43.283 62.821 95.708 1.00 25.01 323 SER C N 1
ATOM 8652 C CA . SER C 1 323 ? 43.334 63.146 94.283 1.00 26.84 323 SER C CA 1
ATOM 8653 C C . SER C 1 323 ? 43.398 64.652 94.062 1.00 31.91 323 SER C C 1
ATOM 8654 O O . SER C 1 323 ? 44.111 65.137 93.171 1.00 28.04 323 SER C O 1
ATOM 8657 N N . PHE C 1 324 ? 42.636 65.408 94.847 1.00 24.15 324 PHE C N 1
ATOM 8658 C CA . PHE C 1 324 ? 42.651 66.861 94.717 1.00 30.00 324 PHE C CA 1
ATOM 8659 C C . PHE C 1 324 ? 44.025 67.424 95.070 1.00 29.40 324 PHE C C 1
ATOM 8660 O O . PHE C 1 324 ? 44.547 68.293 94.364 1.00 27.16 324 PHE C O 1
ATOM 8668 N N . ALA C 1 325 ? 44.620 66.941 96.166 1.00 27.19 325 ALA C N 1
ATOM 8669 C CA . ALA C 1 325 ? 45.968 67.369 96.539 1.00 25.37 325 ALA C CA 1
ATOM 8670 C C . ALA C 1 325 ? 46.988 66.995 95.462 1.00 26.93 325 ALA C C 1
ATOM 8671 O O . ALA C 1 325 ? 47.929 67.757 95.197 1.00 29.67 325 ALA C O 1
ATOM 8673 N N . ALA C 1 326 ? 46.816 65.827 94.827 1.00 24.86 326 ALA C N 1
ATOM 8674 C CA . ALA C 1 326 ? 47.671 65.449 93.709 1.00 31.40 326 ALA C CA 1
ATOM 8675 C C . ALA C 1 326 ? 47.595 66.479 92.586 1.00 32.32 326 ALA C C 1
ATOM 8676 O O . ALA C 1 326 ? 48.624 66.911 92.053 1.00 29.91 326 ALA C O 1
ATOM 8678 N N . ARG C 1 327 ? 46.378 66.869 92.200 1.00 26.79 327 ARG C N 1
ATOM 8679 C CA . ARG C 1 327 ? 46.222 67.868 91.149 1.00 31.93 327 ARG C CA 1
ATOM 8680 C C . ARG C 1 327 ? 46.868 69.196 91.539 1.00 33.34 327 ARG C C 1
ATOM 8681 O O . ARG C 1 327 ? 47.535 69.837 90.716 1.00 30.84 327 ARG C O 1
ATOM 8689 N N . LEU C 1 328 ? 46.689 69.622 92.793 1.00 27.35 328 LEU C N 1
ATOM 8690 C CA . LEU C 1 328 ? 47.235 70.907 93.221 1.00 23.29 328 LEU C CA 1
ATOM 8691 C C . LEU C 1 328 ? 48.761 70.900 93.194 1.00 33.15 328 LEU C C 1
ATOM 8692 O O . LEU C 1 328 ? 49.382 71.918 92.869 1.00 27.20 328 LEU C O 1
ATOM 8697 N N . LYS C 1 329 ? 49.339 69.743 93.502 1.00 26.31 329 LYS C N 1
ATOM 8698 C CA . LYS C 1 329 ? 50.813 69.541 93.506 1.00 27.89 329 LYS C CA 1
ATOM 8699 C C . LYS C 1 329 ? 51.354 69.774 92.106 1.00 31.48 329 LYS C C 1
ATOM 8700 O O . LYS C 1 329 ? 52.404 70.327 91.973 1.00 31.79 329 LYS C O 1
ATOM 8706 N N . GLU C 1 330 ? 50.576 69.502 91.055 1.00 28.24 330 GLU C N 1
ATOM 8707 C CA A GLU C 1 330 ? 51.025 69.850 89.657 0.51 30.41 330 GLU C CA 1
ATOM 8708 C CA B GLU C 1 330 ? 50.949 69.841 89.638 0.49 30.14 330 GLU C CA 1
ATOM 8709 C C . GLU C 1 330 ? 51.250 71.349 89.219 1.00 30.61 330 GLU C C 1
ATOM 8710 O O . GLU C 1 330 ? 52.006 71.882 88.353 1.00 36.14 330 GLU C O 1
ATOM 8721 N N . HIS C 1 331 ? 50.564 72.113 90.079 1.00 27.04 331 HIS C N 1
ATOM 8722 C CA . HIS C 1 331 ? 50.500 73.588 90.183 1.00 30.99 331 HIS C CA 1
ATOM 8723 C C . HIS C 1 331 ? 51.419 74.107 91.297 1.00 30.79 331 HIS C C 1
ATOM 8724 O O . HIS C 1 331 ? 51.264 75.245 91.647 1.00 32.54 331 HIS C O 1
ATOM 8731 N N . ASP C 1 332 ? 52.294 73.269 91.843 1.00 26.51 332 ASP C N 1
ATOM 8732 C CA . ASP C 1 332 ? 53.281 73.684 92.836 1.00 31.99 332 ASP C CA 1
ATOM 8733 C C . ASP C 1 332 ? 52.655 74.085 94.163 1.00 24.08 332 ASP C C 1
ATOM 8734 O O . ASP C 1 332 ? 53.248 74.874 94.907 1.00 25.71 332 ASP C O 1
ATOM 8739 N N . ILE C 1 333 ? 51.465 73.571 94.477 1.00 23.54 333 ILE C N 1
ATOM 8740 C CA . ILE C 1 333 ? 50.758 73.880 95.721 1.00 21.74 333 ILE C CA 1
ATOM 8741 C C . ILE C 1 333 ? 50.600 72.589 96.519 1.00 24.16 333 ILE C C 1
ATOM 8742 O O . ILE C 1 333 ? 50.059 71.605 96.003 1.00 23.60 333 ILE C O 1
ATOM 8747 N N . ALA C 1 334 ? 51.065 72.590 97.778 1.00 22.55 334 ALA C N 1
ATOM 8748 C CA . ALA C 1 334 ? 50.956 71.423 98.654 1.00 20.31 334 ALA C CA 1
ATOM 8749 C C . ALA C 1 334 ? 49.933 71.712 99.745 1.00 23.52 334 ALA C C 1
ATOM 8750 O O . ALA C 1 334 ? 50.088 72.676 100.501 1.00 27.03 334 ALA C O 1
ATOM 8752 N N . VAL C 1 335 ? 48.892 70.881 99.814 1.00 22.83 335 VAL C N 1
ATOM 8753 C CA . VAL C 1 335 ? 47.906 70.903 100.888 1.00 20.51 335 VAL C CA 1
ATOM 8754 C C . VAL C 1 335 ? 47.897 69.518 101.545 1.00 21.59 335 VAL C C 1
ATOM 8755 O O . VAL C 1 335 ? 48.491 68.566 101.040 1.00 20.35 335 VAL C O 1
ATOM 8759 N N . LEU C 1 336 ? 47.220 69.424 102.699 1.00 19.14 336 LEU C N 1
ATOM 8760 C CA . LEU C 1 336 ? 47.103 68.172 103.440 1.00 22.65 336 LEU C CA 1
ATOM 8761 C C . LEU C 1 336 ? 45.790 67.494 103.104 1.00 21.63 336 LEU C C 1
ATOM 8762 O O . LEU C 1 336 ? 44.732 68.113 103.287 1.00 22.20 336 LEU C O 1
ATOM 8767 N N . PRO C 1 337 ? 45.789 66.254 102.627 1.00 23.63 337 PRO C N 1
ATOM 8768 C CA . PRO C 1 337 ? 44.533 65.502 102.567 1.00 21.26 337 PRO C CA 1
ATOM 8769 C C . PRO C 1 337 ? 44.031 65.257 103.982 1.00 21.07 337 PRO C C 1
ATOM 8770 O O . PRO C 1 337 ? 44.792 64.849 104.855 1.00 22.97 337 PRO C O 1
ATOM 8774 N N . GLY C 1 338 ? 42.736 65.484 104.197 1.00 17.98 338 GLY C N 1
ATOM 8775 C CA . GLY C 1 338 ? 42.226 65.488 105.561 1.00 19.05 338 GLY C CA 1
ATOM 8776 C C . GLY C 1 338 ? 41.899 64.133 106.161 1.00 21.65 338 GLY C C 1
ATOM 8777 O O . GLY C 1 338 ? 41.693 64.045 107.376 1.00 18.56 338 GLY C O 1
ATOM 8778 N N . ARG C 1 339 ? 41.864 63.073 105.354 1.00 21.67 339 ARG C N 1
ATOM 8779 C CA . ARG C 1 339 ? 41.379 61.790 105.860 1.00 15.64 339 ARG C CA 1
ATOM 8780 C C . ARG C 1 339 ? 42.202 61.280 107.040 1.00 21.16 339 ARG C C 1
ATOM 8781 O O . ARG C 1 339 ? 41.642 60.653 107.948 1.00 19.76 339 ARG C O 1
ATOM 8789 N N . PHE C 1 340 ? 43.515 61.563 107.073 1.00 18.15 340 PHE C N 1
ATOM 8790 C CA . PHE C 1 340 ? 44.361 61.016 108.130 1.00 19.57 340 PHE C CA 1
ATOM 8791 C C . PHE C 1 340 ? 43.989 61.556 109.511 1.00 21.17 340 PHE C C 1
ATOM 8792 O O . PHE C 1 340 ? 44.213 60.868 110.516 1.00 19.35 340 PHE C O 1
ATOM 8800 N N . PHE C 1 341 ? 43.404 62.758 109.587 1.00 18.92 341 PHE C N 1
ATOM 8801 C CA . PHE C 1 341 ? 42.972 63.274 110.886 1.00 14.11 341 PHE C CA 1
ATOM 8802 C C . PHE C 1 341 ? 41.875 62.410 111.497 1.00 19.35 341 PHE C C 1
ATOM 8803 O O . PHE C 1 341 ? 41.764 62.334 112.726 1.00 18.73 341 PHE C O 1
ATOM 8811 N N . TYR C 1 342 ? 41.032 61.785 110.669 1.00 21.45 342 TYR C N 1
ATOM 8812 C CA . TYR C 1 342 ? 40.031 60.842 111.179 1.00 21.36 342 TYR C CA 1
ATOM 8813 C C . TYR C 1 342 ? 40.671 59.451 111.233 1.00 17.76 342 TYR C C 1
ATOM 8814 O O . TYR C 1 342 ? 40.382 58.541 110.449 1.00 19.47 342 TYR C O 1
ATOM 8823 N N . TRP C 1 343 ? 41.602 59.321 112.190 1.00 18.16 343 TRP C N 1
ATOM 8824 C CA . TRP C 1 343 ? 42.573 58.233 112.156 1.00 21.98 343 TRP C CA 1
ATOM 8825 C C . TRP C 1 343 ? 41.934 56.871 112.371 1.00 25.48 343 TRP C C 1
ATOM 8826 O O . TRP C 1 343 ? 42.565 55.858 112.057 1.00 24.30 343 TRP C O 1
ATOM 8837 N N . ASN C 1 344 ? 40.716 56.816 112.904 1.00 21.11 344 ASN C N 1
ATOM 8838 C CA . ASN C 1 344 ? 40.009 55.550 113.102 1.00 23.58 344 ASN C CA 1
ATOM 8839 C C . ASN C 1 344 ? 38.939 55.311 112.049 1.00 30.70 344 ASN C C 1
ATOM 8840 O O . ASN C 1 344 ? 38.216 54.315 112.135 1.00 27.47 344 ASN C O 1
ATOM 8845 N N . SER C 1 345 ? 38.757 56.269 111.159 1.00 26.19 345 SER C N 1
ATOM 8846 C CA . SER C 1 345 ? 37.676 56.161 110.162 1.00 25.23 345 SER C CA 1
ATOM 8847 C C . SER C 1 345 ? 38.047 56.939 108.912 1.00 23.93 345 SER C C 1
ATOM 8848 O O . SER C 1 345 ? 37.183 57.572 108.350 1.00 21.52 345 SER C O 1
ATOM 8851 N N . LYS C 1 346 ? 39.254 56.758 108.383 1.00 19.06 346 LYS C N 1
ATOM 8852 C CA A LYS C 1 346 ? 39.749 57.600 107.258 0.47 23.49 346 LYS C CA 1
ATOM 8853 C CA B LYS C 1 346 ? 39.789 57.588 107.263 0.53 23.74 346 LYS C CA 1
ATOM 8854 C C . LYS C 1 346 ? 39.031 57.760 105.876 1.00 24.40 346 LYS C C 1
ATOM 8855 O O . LYS C 1 346 ? 38.627 58.797 105.266 1.00 23.64 346 LYS C O 1
ATOM 8866 N N . SER C 1 347 ? 38.556 56.562 105.529 1.00 23.30 347 SER C N 1
ATOM 8867 C CA . SER C 1 347 ? 37.786 56.337 104.286 1.00 23.41 347 SER C CA 1
ATOM 8868 C C . SER C 1 347 ? 36.399 56.975 104.389 1.00 26.01 347 SER C C 1
ATOM 8869 O O . SER C 1 347 ? 35.781 57.111 103.390 1.00 22.06 347 SER C O 1
ATOM 8872 N N . GLN C 1 348 ? 35.906 57.243 105.591 1.00 24.09 348 GLN C N 1
ATOM 8873 C CA . GLN C 1 348 ? 34.622 57.927 105.686 1.00 32.00 348 GLN C CA 1
ATOM 8874 C C . GLN C 1 348 ? 34.765 59.440 105.746 1.00 27.29 348 GLN C C 1
ATOM 8875 O O . GLN C 1 348 ? 33.753 60.137 105.846 1.00 27.17 348 GLN C O 1
ATOM 8881 N N . HIS C 1 349 ? 35.989 59.954 105.686 1.00 22.36 349 HIS C N 1
ATOM 8882 C CA . HIS C 1 349 ? 36.263 61.378 105.843 1.00 27.36 349 HIS C CA 1
ATOM 8883 C C . HIS C 1 349 ? 37.266 61.841 104.788 1.00 20.32 349 HIS C C 1
ATOM 8884 O O . HIS C 1 349 ? 38.311 62.410 105.106 1.00 23.04 349 HIS C O 1
ATOM 8891 N N . THR C 1 350 ? 36.957 61.595 103.509 1.00 25.01 350 THR C N 1
ATOM 8892 C CA . THR C 1 350 ? 37.878 61.888 102.413 1.00 29.31 350 THR C CA 1
ATOM 8893 C C . THR C 1 350 ? 37.520 63.157 101.644 1.00 25.75 350 THR C C 1
ATOM 8894 O O . THR C 1 350 ? 38.058 63.382 100.553 1.00 25.53 350 THR C O 1
ATOM 8898 N N . GLN C 1 351 ? 36.644 63.998 102.190 1.00 23.28 351 GLN C N 1
ATOM 8899 C CA . GLN C 1 351 ? 36.124 65.142 101.455 1.00 30.58 351 GLN C CA 1
ATOM 8900 C C . GLN C 1 351 ? 36.721 66.463 101.917 1.00 28.81 351 GLN C C 1
ATOM 8901 O O . GLN C 1 351 ? 36.257 67.517 101.478 1.00 27.46 351 GLN C O 1
ATOM 8907 N N . PHE C 1 352 ? 37.755 66.434 102.763 1.00 22.62 352 PHE C N 1
ATOM 8908 C CA . PHE C 1 352 ? 38.338 67.638 103.330 1.00 21.72 352 PHE C CA 1
ATOM 8909 C C . PHE C 1 352 ? 39.806 67.775 102.957 1.00 25.43 352 PHE C C 1
ATOM 8910 O O . PHE C 1 352 ? 40.516 66.780 102.801 1.00 18.55 352 PHE C O 1
ATOM 8918 N N . ILE C 1 353 ? 40.260 69.024 102.813 1.00 21.97 353 ILE C N 1
ATOM 8919 C CA . ILE C 1 353 ? 41.687 69.317 102.789 1.00 22.38 353 ILE C CA 1
ATOM 8920 C C . ILE C 1 353 ? 41.976 70.349 103.867 1.00 19.18 353 ILE C C 1
ATOM 8921 O O . ILE C 1 353 ? 41.094 71.093 104.300 1.00 20.51 353 ILE C O 1
ATOM 8926 N N . ARG C 1 354 ? 43.237 70.399 104.284 1.00 18.61 354 ARG C N 1
ATOM 8927 C CA . ARG C 1 354 ? 43.679 71.381 105.263 1.00 21.75 354 ARG C CA 1
ATOM 8928 C C . ARG C 1 354 ? 44.735 72.277 104.634 1.00 24.52 354 ARG C C 1
ATOM 8929 O O . ARG C 1 354 ? 45.710 71.787 104.046 1.00 19.28 354 ARG C O 1
ATOM 8937 N N . VAL C 1 355 ? 44.543 73.583 104.765 1.00 17.21 355 VAL C N 1
ATOM 8938 C CA . VAL C 1 355 ? 45.486 74.571 104.259 1.00 17.71 355 VAL C CA 1
ATOM 8939 C C . VAL C 1 355 ? 45.987 75.365 105.454 1.00 20.79 355 VAL C C 1
ATOM 8940 O O . VAL C 1 355 ? 45.195 76.030 106.143 1.00 20.13 355 VAL C O 1
ATOM 8944 N N . SER C 1 356 ? 47.295 75.311 105.698 1.00 16.57 356 SER C N 1
ATOM 8945 C CA . SER C 1 356 ? 47.834 76.015 106.857 1.00 20.87 356 SER C CA 1
ATOM 8946 C C . SER C 1 356 ? 48.049 77.492 106.527 1.00 26.21 356 SER C C 1
ATOM 8947 O O . SER C 1 356 ? 48.250 77.867 105.367 1.00 25.84 356 SER C O 1
ATOM 8950 N N . LEU C 1 357 ? 47.972 78.347 107.556 1.00 19.66 357 LEU C N 1
ATOM 8951 C CA . LEU C 1 357 ? 47.956 79.791 107.323 1.00 19.93 357 LEU C CA 1
ATOM 8952 C C . LEU C 1 357 ? 49.274 80.492 107.606 1.00 29.90 357 LEU C C 1
ATOM 8953 O O . LEU C 1 357 ? 49.582 81.490 106.946 1.00 27.08 357 LEU C O 1
ATOM 8958 N N . MET C 1 358 ? 50.052 80.028 108.577 1.00 24.28 358 MET C N 1
ATOM 8959 C CA . MET C 1 358 ? 51.158 80.833 109.095 1.00 25.55 358 MET C CA 1
ATOM 8960 C C . MET C 1 358 ? 52.468 80.487 108.385 1.00 25.82 358 MET C C 1
ATOM 8961 O O . MET C 1 358 ? 53.445 80.023 108.968 1.00 26.63 358 MET C O 1
ATOM 8966 N N . LYS C 1 359 ? 52.469 80.749 107.093 1.00 26.36 359 LYS C N 1
ATOM 8967 C CA . LYS C 1 359 ? 53.592 80.519 106.210 1.00 27.51 359 LYS C CA 1
ATOM 8968 C C . LYS C 1 359 ? 54.250 81.845 105.847 1.00 27.41 359 LYS C C 1
ATOM 8969 O O . LYS C 1 359 ? 53.712 82.922 106.141 1.00 24.48 359 LYS C O 1
ATOM 8975 N N . PRO C 1 360 ? 55.447 81.807 105.251 1.00 28.57 360 PRO C N 1
ATOM 8976 C CA . PRO C 1 360 ? 56.110 83.060 104.863 1.00 26.53 360 PRO C CA 1
ATOM 8977 C C . PRO C 1 360 ? 55.167 83.950 104.068 1.00 26.32 360 PRO C C 1
ATOM 8978 O O . PRO C 1 360 ? 54.487 83.490 103.152 1.00 23.74 360 PRO C O 1
ATOM 8982 N N . ASP C 1 361 ? 55.137 85.237 104.428 1.00 29.92 361 ASP C N 1
ATOM 8983 C CA . ASP C 1 361 ? 54.007 86.105 104.082 1.00 32.18 361 ASP C CA 1
ATOM 8984 C C . ASP C 1 361 ? 53.771 86.181 102.574 1.00 33.00 361 ASP C C 1
ATOM 8985 O O . ASP C 1 361 ? 52.644 85.977 102.103 1.00 25.79 361 ASP C O 1
ATOM 8990 N N . ALA C 1 362 ? 54.811 86.515 101.805 1.00 29.17 362 ALA C N 1
ATOM 8991 C CA . ALA C 1 362 ? 54.660 86.613 100.351 1.00 24.55 362 ALA C CA 1
ATOM 8992 C C . ALA C 1 362 ? 54.247 85.278 99.757 1.00 31.65 362 ALA C C 1
ATOM 8993 O O . ALA C 1 362 ? 53.333 85.206 98.927 1.00 32.84 362 ALA C O 1
ATOM 8995 N N . GLU C 1 363 ? 54.923 84.203 100.170 1.00 29.55 363 GLU C N 1
ATOM 8996 C CA . GLU C 1 363 ? 54.542 82.867 99.723 1.00 30.25 363 GLU C CA 1
ATOM 8997 C C . GLU C 1 363 ? 53.070 82.593 100.017 1.00 29.63 363 GLU C C 1
ATOM 8998 O O . GLU C 1 363 ? 52.352 82.066 99.163 1.00 28.32 363 GLU C O 1
ATOM 9004 N N . PHE C 1 364 ? 52.591 82.974 101.211 1.00 22.52 364 PHE C N 1
ATOM 9005 C CA . PHE C 1 364 ? 51.198 82.691 101.547 1.00 25.89 364 PHE C CA 1
ATOM 9006 C C . PHE C 1 364 ? 50.254 83.457 100.628 1.00 25.75 364 PHE C C 1
ATOM 9007 O O . PHE C 1 364 ? 49.358 82.872 100.011 1.00 26.35 364 PHE C O 1
ATOM 9015 N N . TYR C 1 365 ? 50.416 84.777 100.544 1.00 26.09 365 TYR C N 1
ATOM 9016 C CA . TYR C 1 365 ? 49.432 85.558 99.808 1.00 21.71 365 TYR C CA 1
ATOM 9017 C C . TYR C 1 365 ? 49.519 85.294 98.307 1.00 27.39 365 TYR C C 1
ATOM 9018 O O . TYR C 1 365 ? 48.494 85.260 97.615 1.00 25.31 365 TYR C O 1
ATOM 9027 N N . GLU C 1 366 ? 50.724 85.091 97.785 1.00 23.67 366 GLU C N 1
ATOM 9028 C CA . GLU C 1 366 ? 50.836 84.745 96.369 1.00 25.73 366 GLU C CA 1
ATOM 9029 C C . GLU C 1 366 ? 50.308 83.338 96.126 1.00 27.48 366 GLU C C 1
ATOM 9030 O O . GLU C 1 366 ? 49.631 83.079 95.120 1.00 29.08 366 GLU C O 1
ATOM 9036 N N . GLY C 1 367 ? 50.571 82.424 97.066 1.00 22.19 367 GLY C N 1
ATOM 9037 C CA . GLY C 1 367 ? 50.172 81.038 96.877 1.00 24.82 367 GLY C CA 1
ATOM 9038 C C . GLY C 1 367 ? 48.673 80.849 96.915 1.00 24.67 367 GLY C C 1
ATOM 9039 O O . GLY C 1 367 ? 48.138 79.988 96.215 1.00 24.79 367 GLY C O 1
ATOM 9040 N N . ILE C 1 368 ? 47.969 81.669 97.701 1.00 21.42 368 ILE C N 1
ATOM 9041 C CA . ILE C 1 368 ? 46.514 81.573 97.731 1.00 21.90 368 ILE C CA 1
ATOM 9042 C C . ILE C 1 368 ? 45.920 82.102 96.433 1.00 25.14 368 ILE C C 1
ATOM 9043 O O . ILE C 1 368 ? 44.919 81.573 95.936 1.00 25.79 368 ILE C O 1
ATOM 9048 N N . GLY C 1 369 ? 46.525 83.145 95.857 1.00 23.98 369 GLY C N 1
ATOM 9049 C CA . GLY C 1 369 ? 46.131 83.562 94.520 1.00 28.45 369 GLY C CA 1
ATOM 9050 C C . GLY C 1 369 ? 46.333 82.454 93.503 1.00 27.68 369 GLY C C 1
ATOM 9051 O O . GLY C 1 369 ? 45.479 82.220 92.645 1.00 31.21 369 GLY C O 1
ATOM 9052 N N . LYS C 1 370 ? 47.460 81.749 93.597 1.00 27.78 370 LYS C N 1
ATOM 9053 C CA . LYS C 1 370 ? 47.714 80.628 92.699 1.00 30.15 370 LYS C CA 1
ATOM 9054 C C . LYS C 1 370 ? 46.740 79.486 92.961 1.00 27.66 370 LYS C C 1
ATOM 9055 O O . LYS C 1 370 ? 46.291 78.810 92.025 1.00 29.14 370 LYS C O 1
ATOM 9061 N N . LEU C 1 371 ? 46.399 79.267 94.229 1.00 26.65 371 LEU C N 1
ATOM 9062 C CA . LEU C 1 371 ? 45.414 78.256 94.593 1.00 23.29 371 LEU C CA 1
ATOM 9063 C C . LEU C 1 371 ? 44.070 78.540 93.942 1.00 32.89 371 LEU C C 1
ATOM 9064 O O . LEU C 1 371 ? 43.425 77.630 93.412 1.00 29.22 371 LEU C O 1
ATOM 9069 N N . LYS C 1 372 ? 43.623 79.797 93.985 1.00 27.44 372 LYS C N 1
ATOM 9070 C CA . LYS C 1 372 ? 42.365 80.148 93.331 1.00 27.69 372 LYS C CA 1
ATOM 9071 C C . LYS C 1 372 ? 42.432 79.880 91.828 1.00 27.47 372 LYS C C 1
ATOM 9072 O O . LYS C 1 372 ? 41.487 79.338 91.245 1.00 31.33 372 LYS C O 1
ATOM 9078 N N . GLU C 1 373 ? 43.536 80.268 91.178 1.00 27.60 373 GLU C N 1
ATOM 9079 C CA . GLU C 1 373 ? 43.671 80.006 89.746 1.00 29.86 373 GLU C CA 1
ATOM 9080 C C . GLU C 1 373 ? 43.664 78.509 89.466 1.00 37.13 373 GLU C C 1
ATOM 9081 O O . GLU C 1 373 ? 43.027 78.049 88.508 1.00 33.18 373 GLU C O 1
ATOM 9087 N N . ALA C 1 374 ? 44.368 77.731 90.296 1.00 31.79 374 ALA C N 1
ATOM 9088 C CA . ALA C 1 374 ? 44.436 76.292 90.080 1.00 31.13 374 ALA C CA 1
ATOM 9089 C C . ALA C 1 374 ? 43.075 75.645 90.269 1.00 37.15 374 ALA C C 1
ATOM 9090 O O . ALA C 1 374 ? 42.663 74.812 89.456 1.00 38.61 374 ALA C O 1
ATOM 9092 N N . VAL C 1 375 ? 42.358 76.023 91.330 1.00 35.49 375 VAL C N 1
ATOM 9093 C CA . VAL C 1 375 ? 41.028 75.468 91.567 1.00 35.02 375 VAL C CA 1
ATOM 9094 C C . VAL C 1 375 ? 40.108 75.775 90.390 1.00 42.92 375 VAL C C 1
ATOM 9095 O O . VAL C 1 375 ? 39.362 74.902 89.929 1.00 40.50 375 VAL C O 1
ATOM 9099 N N . THR C 1 376 ? 40.191 76.996 89.843 1.00 32.22 376 THR C N 1
ATOM 9100 C CA . THR C 1 376 ? 39.336 77.359 88.716 1.00 36.17 376 THR C CA 1
ATOM 9101 C C . THR C 1 376 ? 39.640 76.498 87.495 1.00 45.45 376 THR C C 1
ATOM 9102 O O . THR C 1 376 ? 38.726 75.996 86.833 1.00 49.42 376 THR C O 1
ATOM 9106 N N . ARG C 1 377 ? 40.925 76.331 87.173 1.00 41.26 377 ARG C N 1
ATOM 9107 C CA . ARG C 1 377 ? 41.307 75.463 86.064 1.00 49.68 377 ARG C CA 1
ATOM 9108 C C . ARG C 1 377 ? 40.779 74.048 86.269 1.00 49.73 377 ARG C C 1
ATOM 9109 O O . ARG C 1 377 ? 40.117 73.485 85.388 1.00 47.29 377 ARG C O 1
ATOM 9112 N N . ILE C 1 378 ? 41.035 73.476 87.448 1.00 48.09 378 ILE C N 1
ATOM 9113 C CA . ILE C 1 378 ? 40.703 72.077 87.716 1.00 53.00 378 ILE C CA 1
ATOM 9114 C C . ILE C 1 378 ? 39.211 71.822 87.533 1.00 50.85 378 ILE C C 1
ATOM 9115 O O . ILE C 1 378 ? 38.804 70.777 87.013 1.00 51.19 378 ILE C O 1
ATOM 9120 N N . LEU C 1 379 ? 38.375 72.772 87.946 1.00 44.89 379 LEU C N 1
ATOM 9121 C CA . LEU C 1 379 ? 36.931 72.609 87.895 1.00 55.18 379 LEU C CA 1
ATOM 9122 C C . LEU C 1 379 ? 36.334 72.981 86.537 1.00 67.45 379 LEU C C 1
ATOM 9123 O O . LEU C 1 379 ? 35.133 73.264 86.454 1.00 75.72 379 LEU C O 1
ATOM 9128 N N . GLU C 1 380 ? 37.137 72.978 85.477 1.00 69.54 380 GLU C N 1
ATOM 9129 C CA . GLU C 1 380 ? 36.638 73.269 84.135 1.00 69.63 380 GLU C CA 1
ATOM 9130 C C . GLU C 1 380 ? 37.032 72.173 83.141 1.00 74.23 380 GLU C C 1
ATOM 9131 O O . GLU C 1 380 ? 38.035 71.474 83.319 1.00 69.45 380 GLU C O 1
ATOM 9133 N N . TYR D 1 6 ? 69.879 57.031 143.754 1.00 50.92 6 TYR D N 1
ATOM 9134 C CA . TYR D 1 6 ? 70.002 57.548 142.389 1.00 42.70 6 TYR D CA 1
ATOM 9135 C C . TYR D 1 6 ? 69.501 56.565 141.321 1.00 36.76 6 TYR D C 1
ATOM 9136 O O . TYR D 1 6 ? 69.959 55.433 141.252 1.00 42.54 6 TYR D O 1
ATOM 9145 N N . ASP D 1 7 ? 68.573 57.024 140.478 1.00 42.11 7 ASP D N 1
ATOM 9146 C CA . ASP D 1 7 ? 68.003 56.181 139.431 1.00 47.28 7 ASP D CA 1
ATOM 9147 C C . ASP D 1 7 ? 68.870 56.108 138.183 1.00 41.46 7 ASP D C 1
ATOM 9148 O O . ASP D 1 7 ? 68.691 55.188 137.379 1.00 46.02 7 ASP D O 1
ATOM 9153 N N . SER D 1 8 ? 69.789 57.049 137.994 1.00 33.44 8 SER D N 1
ATOM 9154 C CA . SER D 1 8 ? 70.452 57.190 136.707 1.00 31.15 8 SER D CA 1
ATOM 9155 C C . SER D 1 8 ? 71.569 58.214 136.830 1.00 30.38 8 SER D C 1
ATOM 9156 O O . SER D 1 8 ? 71.608 59.008 137.776 1.00 30.72 8 SER D O 1
ATOM 9159 N N . LEU D 1 9 ? 72.473 58.193 135.848 1.00 24.05 9 LEU D N 1
ATOM 9160 C CA . LEU D 1 9 ? 73.443 59.278 135.732 1.00 27.05 9 LEU D CA 1
ATOM 9161 C C . LEU D 1 9 ? 72.745 60.614 135.476 1.00 27.46 9 LEU D C 1
ATOM 9162 O O . LEU D 1 9 ? 73.159 61.649 136.008 1.00 25.54 9 LEU D O 1
ATOM 9167 N N . THR D 1 10 ? 71.679 60.614 134.668 1.00 22.02 10 THR D N 1
ATOM 9168 C CA . THR D 1 10 ? 71.012 61.880 134.378 1.00 25.16 10 THR D CA 1
ATOM 9169 C C . THR D 1 10 ? 70.414 62.485 135.642 1.00 23.66 10 THR D C 1
ATOM 9170 O O . THR D 1 10 ? 70.436 63.708 135.820 1.00 24.68 10 THR D O 1
ATOM 9174 N N . GLU D 1 11 ? 69.891 61.651 136.543 1.00 24.84 11 GLU D N 1
ATOM 9175 C CA . GLU D 1 11 ? 69.403 62.192 137.811 1.00 26.91 11 GLU D CA 1
ATOM 9176 C C . GLU D 1 11 ? 70.526 62.887 138.578 1.00 28.29 11 GLU D C 1
ATOM 9177 O O . GLU D 1 11 ? 70.322 63.965 139.149 1.00 31.01 11 GLU D O 1
ATOM 9183 N N . VAL D 1 12 ? 71.721 62.287 138.607 1.00 26.70 12 VAL D N 1
ATOM 9184 C CA . VAL D 1 12 ? 72.859 62.949 139.251 1.00 28.79 12 VAL D CA 1
ATOM 9185 C C . VAL D 1 12 ? 73.201 64.242 138.524 1.00 25.05 12 VAL D C 1
ATOM 9186 O O . VAL D 1 12 ? 73.573 65.245 139.152 1.00 26.97 12 VAL D O 1
ATOM 9190 N N . GLU D 1 13 ? 73.089 64.237 137.182 1.00 23.54 13 GLU D N 1
ATOM 9191 C CA . GLU D 1 13 ? 73.429 65.426 136.401 1.00 27.60 13 GLU D CA 1
ATOM 9192 C C . GLU D 1 13 ? 72.420 66.543 136.626 1.00 24.15 13 GLU D C 1
ATOM 9193 O O . GLU D 1 13 ? 72.800 67.721 136.690 1.00 25.25 13 GLU D O 1
ATOM 9199 N N . VAL D 1 14 ? 71.134 66.200 136.759 1.00 25.25 14 VAL D N 1
ATOM 9200 C CA . VAL D 1 14 ? 70.124 67.221 137.013 1.00 26.97 14 VAL D CA 1
ATOM 9201 C C . VAL D 1 14 ? 70.389 67.894 138.352 1.00 33.51 14 VAL D C 1
ATOM 9202 O O . VAL D 1 14 ? 70.341 69.124 138.470 1.00 29.48 14 VAL D O 1
ATOM 9206 N N . GLU D 1 15 ? 70.654 67.090 139.386 1.00 29.41 15 GLU D N 1
ATOM 9207 C CA . GLU D 1 15 ? 71.018 67.637 140.690 1.00 31.34 15 GLU D CA 1
ATOM 9208 C C . GLU D 1 15 ? 72.256 68.522 140.595 1.00 31.49 15 GLU D C 1
ATOM 9209 O O . GLU D 1 15 ? 72.333 69.570 141.253 1.00 36.85 15 GLU D O 1
ATOM 9215 N N . GLY D 1 16 ? 73.232 68.112 139.780 1.00 30.80 16 GLY D N 1
ATOM 9216 C CA . GLY D 1 16 ? 74.443 68.895 139.596 1.00 33.83 16 GLY D CA 1
ATOM 9217 C C . GLY D 1 16 ? 74.197 70.281 139.035 1.00 36.58 16 GLY D C 1
ATOM 9218 O O . GLY D 1 16 ? 75.005 71.188 139.266 1.00 35.20 16 GLY D O 1
ATOM 9219 N N . LEU D 1 17 ? 73.087 70.475 138.317 1.00 34.16 17 LEU D N 1
ATOM 9220 C CA . LEU D 1 17 ? 72.811 71.768 137.701 1.00 39.32 17 LEU D CA 1
ATOM 9221 C C . LEU D 1 17 ? 72.647 72.874 138.731 1.00 36.35 17 LEU D C 1
ATOM 9222 O O . LEU D 1 17 ? 72.719 74.053 138.370 1.00 43.94 17 LEU D O 1
ATOM 9227 N N . SER D 1 18 ? 72.418 72.522 139.995 1.00 34.35 18 SER D N 1
ATOM 9228 C CA . SER D 1 18 ? 72.175 73.487 141.052 1.00 44.42 18 SER D CA 1
ATOM 9229 C C . SER D 1 18 ? 73.385 73.683 141.954 1.00 46.56 18 SER D C 1
ATOM 9230 O O . SER D 1 18 ? 73.274 74.349 142.991 1.00 47.58 18 SER D O 1
ATOM 9233 N N . TYR D 1 19 ? 74.527 73.113 141.594 1.00 41.75 19 TYR D N 1
ATOM 9234 C CA . TYR D 1 19 ? 75.724 73.207 142.414 1.00 42.49 19 TYR D CA 1
ATOM 9235 C C . TYR D 1 19 ? 76.681 74.243 141.836 1.00 36.09 19 TYR D C 1
ATOM 9236 O O . TYR D 1 19 ? 76.724 74.475 140.625 1.00 35.60 19 TYR D O 1
ATOM 9245 N N . LEU D 1 20 ? 77.449 74.869 142.725 1.00 35.71 20 LEU D N 1
ATOM 9246 C CA . LEU D 1 20 ? 78.320 75.974 142.325 1.00 35.11 20 LEU D CA 1
ATOM 9247 C C . LEU D 1 20 ? 79.405 75.505 141.365 1.00 33.44 20 LEU D C 1
ATOM 9248 O O . LEU D 1 20 ? 79.719 76.191 140.389 1.00 40.26 20 LEU D O 1
ATOM 9253 N N . TYR D 1 21 ? 79.984 74.335 141.624 1.00 33.25 21 TYR D N 1
ATOM 9254 C CA . TYR D 1 21 ? 81.043 73.761 140.796 1.00 33.80 21 TYR D CA 1
ATOM 9255 C C . TYR D 1 21 ? 80.536 72.431 140.256 1.00 29.76 21 TYR D C 1
ATOM 9256 O O . TYR D 1 21 ? 80.702 71.386 140.896 1.00 31.13 21 TYR D O 1
ATOM 9265 N N . ASN D 1 22 ? 79.937 72.469 139.068 1.00 28.63 22 ASN D N 1
ATOM 9266 C CA . ASN D 1 22 ? 79.258 71.311 138.496 1.00 25.74 22 ASN D CA 1
ATOM 9267 C C . ASN D 1 22 ? 80.147 70.647 137.449 1.00 27.27 22 ASN D C 1
ATOM 9268 O O . ASN D 1 22 ? 80.267 71.136 136.320 1.00 31.94 22 ASN D O 1
ATOM 9273 N N . PHE D 1 23 ? 80.737 69.510 137.814 1.00 25.77 23 PHE D N 1
ATOM 9274 C CA . PHE D 1 23 ? 81.525 68.688 136.907 1.00 23.46 23 PHE D CA 1
ATOM 9275 C C . PHE D 1 23 ? 80.792 67.404 136.516 1.00 27.64 23 PHE D C 1
ATOM 9276 O O . PHE D 1 23 ? 81.430 66.415 136.162 1.00 26.66 23 PHE D O 1
ATOM 9284 N N . ALA D 1 24 ? 79.456 67.398 136.554 1.00 23.87 24 ALA D N 1
ATOM 9285 C CA . ALA D 1 24 ? 78.695 66.153 136.346 1.00 28.57 24 ALA D CA 1
ATOM 9286 C C . ALA D 1 24 ? 78.448 65.855 134.867 1.00 25.25 24 ALA D C 1
ATOM 9287 O O . ALA D 1 24 ? 79.000 64.895 134.323 1.00 34.33 24 ALA D O 1
ATOM 9289 N N . ASP D 1 25 ? 77.601 66.641 134.211 1.00 27.52 25 ASP D N 1
ATOM 9290 C CA . ASP D 1 25 ? 77.250 66.286 132.839 1.00 30.67 25 ASP D CA 1
ATOM 9291 C C . ASP D 1 25 ? 78.385 66.623 131.868 1.00 33.49 25 ASP D C 1
ATOM 9292 O O . ASP D 1 25 ? 79.217 67.502 132.116 1.00 35.66 25 ASP D O 1
ATOM 9297 N N . GLY D 1 26 ? 78.394 65.920 130.736 1.00 30.49 26 GLY D N 1
ATOM 9298 C CA . GLY D 1 26 ? 79.400 66.088 129.710 1.00 28.10 26 GLY D CA 1
ATOM 9299 C C . GLY D 1 26 ? 79.019 66.999 128.563 1.00 31.04 26 GLY D C 1
ATOM 9300 O O . GLY D 1 26 ? 79.743 67.035 127.559 1.00 33.52 26 GLY D O 1
ATOM 9301 N N . HIS D 1 27 ? 77.907 67.727 128.669 1.00 27.92 27 HIS D N 1
ATOM 9302 C CA . HIS D 1 27 ? 77.504 68.660 127.624 1.00 27.97 27 HIS D CA 1
ATOM 9303 C C . HIS D 1 27 ? 78.482 69.826 127.550 1.00 28.30 27 HIS D C 1
ATOM 9304 O O . HIS D 1 27 ? 78.916 70.362 128.574 1.00 24.41 27 HIS D O 1
ATOM 9311 N N . ALA D 1 28 ? 78.816 70.233 126.328 1.00 28.57 28 ALA D N 1
ATOM 9312 C CA . ALA D 1 28 ? 79.804 71.286 126.121 1.00 20.52 28 ALA D CA 1
ATOM 9313 C C . ALA D 1 28 ? 79.253 72.635 126.570 1.00 26.61 28 ALA D C 1
ATOM 9314 O O . ALA D 1 28 ? 78.272 73.130 126.003 1.00 30.76 28 ALA D O 1
ATOM 9316 N N . TYR D 1 29 ? 79.888 73.231 127.595 1.00 29.74 29 TYR D N 1
ATOM 9317 C CA . TYR D 1 29 ? 79.450 74.529 128.103 1.00 23.12 29 TYR D CA 1
ATOM 9318 C C . TYR D 1 29 ? 80.617 75.487 128.345 1.00 30.74 29 TYR D C 1
ATOM 9319 O O . TYR D 1 29 ? 80.447 76.493 129.050 1.00 28.69 29 TYR D O 1
ATOM 9328 N N . HIS D 1 30 ? 81.792 75.204 127.783 1.00 21.61 30 HIS D N 1
ATOM 9329 C CA . HIS D 1 30 ? 82.907 76.123 127.890 1.00 22.57 30 HIS D CA 1
ATOM 9330 C C . HIS D 1 30 ? 82.596 77.421 127.152 1.00 32.32 30 HIS D C 1
ATOM 9331 O O . HIS D 1 30 ? 81.671 77.499 126.331 1.00 27.76 30 HIS D O 1
ATOM 9338 N N . ASP D 1 31 ? 83.370 78.453 127.482 1.00 32.03 31 ASP D N 1
ATOM 9339 C CA . ASP D 1 31 ? 83.182 79.772 126.895 1.00 33.83 31 ASP D CA 1
ATOM 9340 C C . ASP D 1 31 ? 83.474 79.744 125.397 1.00 38.41 31 ASP D C 1
ATOM 9341 O O . ASP D 1 31 ? 84.196 78.886 124.887 1.00 40.32 31 ASP D O 1
ATOM 9346 N N . ILE D 1 32 ? 82.902 80.719 124.694 1.00 44.09 32 ILE D N 1
ATOM 9347 C CA . ILE D 1 32 ? 83.138 80.888 123.264 1.00 32.80 32 ILE D CA 1
ATOM 9348 C C . ILE D 1 32 ? 84.544 81.450 123.059 1.00 30.15 32 ILE D C 1
ATOM 9349 O O . ILE D 1 32 ? 84.849 82.566 123.492 1.00 35.45 32 ILE D O 1
ATOM 9354 N N . ASN D 1 33 ? 85.405 80.683 122.388 1.00 39.46 33 ASN D N 1
ATOM 9355 C CA . ASN D 1 33 ? 86.784 81.113 122.196 1.00 40.86 33 ASN D CA 1
ATOM 9356 C C . ASN D 1 33 ? 86.893 82.087 121.019 1.00 44.65 33 ASN D C 1
ATOM 9357 O O . ASN D 1 33 ? 85.912 82.409 120.343 1.00 41.28 33 ASN D O 1
ATOM 9362 N N . GLU D 1 34 ? 88.122 82.546 120.765 1.00 44.13 34 GLU D N 1
ATOM 9363 C CA . GLU D 1 34 ? 88.361 83.570 119.756 1.00 40.59 34 GLU D CA 1
ATOM 9364 C C . GLU D 1 34 ? 87.987 83.117 118.349 1.00 43.11 34 GLU D C 1
ATOM 9365 O O . GLU D 1 34 ? 87.752 83.963 117.482 1.00 41.94 34 GLU D O 1
ATOM 9367 N N . HIS D 1 35 ? 87.941 81.808 118.097 1.00 41.80 35 HIS D N 1
ATOM 9368 C CA . HIS D 1 35 ? 87.593 81.314 116.769 1.00 47.29 35 HIS D CA 1
ATOM 9369 C C . HIS D 1 35 ? 86.092 81.347 116.515 1.00 44.16 35 HIS D C 1
ATOM 9370 O O . HIS D 1 35 ? 85.665 81.451 115.359 1.00 40.60 35 HIS D O 1
ATOM 9377 N N . TYR D 1 36 ? 85.289 81.267 117.573 1.00 33.44 36 TYR D N 1
ATOM 9378 C CA . TYR D 1 36 ? 83.843 81.172 117.474 1.00 36.66 36 TYR D CA 1
ATOM 9379 C C . TYR D 1 36 ? 83.118 82.471 117.824 1.00 32.23 36 TYR D C 1
ATOM 9380 O O . TYR D 1 36 ? 81.907 82.567 117.593 1.00 34.68 36 TYR D O 1
ATOM 9389 N N . VAL D 1 37 ? 83.809 83.469 118.375 1.00 29.63 37 VAL D N 1
ATOM 9390 C CA . VAL D 1 37 ? 83.111 84.677 118.817 1.00 31.31 37 VAL D CA 1
ATOM 9391 C C . VAL D 1 37 ? 82.451 85.397 117.643 1.00 33.49 37 VAL D C 1
ATOM 9392 O O . VAL D 1 37 ? 81.372 85.981 117.794 1.00 29.56 37 VAL D O 1
ATOM 9396 N N . ASP D 1 38 ? 83.058 85.334 116.452 1.00 34.24 38 ASP D N 1
ATOM 9397 C CA . ASP D 1 38 ? 82.447 85.956 115.276 1.00 36.39 38 ASP D CA 1
ATOM 9398 C C . ASP D 1 38 ? 81.072 85.368 114.974 1.00 36.86 38 ASP D C 1
ATOM 9399 O O . ASP D 1 38 ? 80.200 86.067 114.450 1.00 28.50 38 ASP D O 1
ATOM 9401 N N . ILE D 1 39 ? 80.858 84.090 115.300 1.00 31.90 39 ILE D N 1
ATOM 9402 C CA . ILE D 1 39 ? 79.561 83.469 115.062 1.00 26.21 39 ILE D CA 1
ATOM 9403 C C . ILE D 1 39 ? 78.507 84.067 115.981 1.00 28.09 39 ILE D C 1
ATOM 9404 O O . ILE D 1 39 ? 77.386 84.361 115.548 1.00 28.88 39 ILE D O 1
ATOM 9409 N N . ILE D 1 40 ? 78.840 84.233 117.267 1.00 30.16 40 ILE D N 1
ATOM 9410 C CA . ILE D 1 40 ? 77.892 84.792 118.227 1.00 25.90 40 ILE D CA 1
ATOM 9411 C C . ILE D 1 40 ? 77.636 86.266 117.938 1.00 28.11 40 ILE D C 1
ATOM 9412 O O . ILE D 1 40 ? 76.493 86.739 118.013 1.00 29.12 40 ILE D O 1
ATOM 9417 N N . ASN D 1 41 ? 78.690 87.017 117.604 1.00 28.25 41 ASN D N 1
ATOM 9418 C CA . ASN D 1 41 ? 78.491 88.401 117.185 1.00 29.29 41 ASN D CA 1
ATOM 9419 C C . ASN D 1 41 ? 77.546 88.513 115.990 1.00 28.56 41 ASN D C 1
ATOM 9420 O O . ASN D 1 41 ? 76.985 89.590 115.760 1.00 36.69 41 ASN D O 1
ATOM 9425 N N . ASN D 1 42 ? 77.356 87.436 115.227 1.00 30.58 42 ASN D N 1
ATOM 9426 C CA . ASN D 1 42 ? 76.604 87.480 113.978 1.00 31.47 42 ASN D CA 1
ATOM 9427 C C . ASN D 1 42 ? 75.439 86.502 113.970 1.00 26.71 42 ASN D C 1
ATOM 9428 O O . ASN D 1 42 ? 75.105 85.927 112.925 1.00 28.10 42 ASN D O 1
ATOM 9433 N N . LEU D 1 43 ? 74.808 86.298 115.138 1.00 25.03 43 LEU D N 1
ATOM 9434 C CA . LEU D 1 43 ? 73.691 85.358 115.233 1.00 23.49 43 LEU D CA 1
ATOM 9435 C C . LEU D 1 43 ? 72.636 85.644 114.167 1.00 25.56 43 LEU D C 1
ATOM 9436 O O . LEU D 1 43 ? 72.068 84.719 113.576 1.00 25.68 43 LEU D O 1
ATOM 9441 N N . GLN D 1 44 ? 72.394 86.928 113.883 1.00 26.74 44 GLN D N 1
ATOM 9442 C CA . GLN D 1 44 ? 71.384 87.316 112.904 1.00 23.80 44 GLN D CA 1
ATOM 9443 C C . GLN D 1 44 ? 71.687 86.740 111.528 1.00 28.52 44 GLN D C 1
ATOM 9444 O O . GLN D 1 44 ? 70.768 86.405 110.775 1.00 25.04 44 GLN D O 1
ATOM 9450 N N . ARG D 1 45 ? 72.967 86.651 111.166 1.00 25.41 45 ARG D N 1
ATOM 9451 C CA . ARG D 1 45 ? 73.321 86.067 109.876 1.00 29.15 45 ARG D CA 1
ATOM 9452 C C . ARG D 1 45 ? 72.788 84.646 109.746 1.00 26.37 45 ARG D C 1
ATOM 9453 O O . ARG D 1 45 ? 72.290 84.255 108.682 1.00 23.40 45 ARG D O 1
ATOM 9461 N N . TYR D 1 46 ? 72.869 83.862 110.823 1.00 27.10 46 TYR D N 1
ATOM 9462 C CA . TYR D 1 46 ? 72.457 82.462 110.743 1.00 24.18 46 TYR D CA 1
ATOM 9463 C C . TYR D 1 46 ? 70.948 82.308 110.900 1.00 22.78 46 TYR D C 1
ATOM 9464 O O . TYR D 1 46 ? 70.352 81.444 110.247 1.00 22.87 46 TYR D O 1
ATOM 9473 N N . TRP D 1 47 ? 70.311 83.178 111.681 1.00 20.64 47 TRP D N 1
ATOM 9474 C CA . TRP D 1 47 ? 68.855 83.310 111.626 1.00 20.27 47 TRP D CA 1
ATOM 9475 C C . TRP D 1 47 ? 68.386 83.547 110.192 1.00 24.82 47 TRP D C 1
ATOM 9476 O O . TRP D 1 47 ? 67.464 82.882 109.701 1.00 23.04 47 TRP D O 1
ATOM 9487 N N . GLN D 1 48 ? 69.026 84.498 109.505 1.00 22.62 48 GLN D N 1
ATOM 9488 C CA . GLN D 1 48 ? 68.669 84.813 108.122 1.00 22.48 48 GLN D CA 1
ATOM 9489 C C . GLN D 1 48 ? 68.908 83.628 107.191 1.00 26.74 48 GLN D C 1
ATOM 9490 O O . GLN D 1 48 ? 68.064 83.313 106.343 1.00 22.63 48 GLN D O 1
ATOM 9496 N N . GLU D 1 49 ? 70.075 82.988 107.302 1.00 22.42 49 GLU D N 1
ATOM 9497 C CA . GLU D 1 49 ? 70.373 81.841 106.449 1.00 25.78 49 GLU D CA 1
ATOM 9498 C C . GLU D 1 49 ? 69.321 80.749 106.609 1.00 28.79 49 GLU D C 1
ATOM 9499 O O . GLU D 1 49 ? 68.875 80.154 105.621 1.00 24.35 49 GLU D O 1
ATOM 9505 N N . GLY D 1 50 ? 68.911 80.474 107.848 1.00 19.45 50 GLY D N 1
ATOM 9506 C CA . GLY D 1 50 ? 67.908 79.446 108.062 1.00 18.88 50 GLY D CA 1
ATOM 9507 C C . GLY D 1 50 ? 66.575 79.833 107.459 1.00 23.02 50 GLY D C 1
ATOM 9508 O O . GLY D 1 50 ? 65.846 78.987 106.938 1.00 21.97 50 GLY D O 1
ATOM 9509 N N . LYS D 1 51 ? 66.267 81.131 107.479 1.00 22.57 51 LYS D N 1
ATOM 9510 C CA . LYS D 1 51 ? 65.008 81.630 106.944 1.00 23.81 51 LYS D CA 1
ATOM 9511 C C . LYS D 1 51 ? 64.990 81.584 105.421 1.00 26.24 51 LYS D C 1
ATOM 9512 O O . LYS D 1 51 ? 63.943 81.321 104.824 1.00 29.48 51 LYS D O 1
ATOM 9516 N N . ASP D 1 52 ? 66.142 81.784 104.784 1.00 29.53 52 ASP D N 1
ATOM 9517 C CA . ASP D 1 52 ? 66.248 81.919 103.338 1.00 28.61 52 ASP D CA 1
ATOM 9518 C C . ASP D 1 52 ? 66.431 80.597 102.616 1.00 29.25 52 ASP D C 1
ATOM 9519 O O . ASP D 1 52 ? 66.593 80.605 101.391 1.00 26.96 52 ASP D O 1
ATOM 9524 N N . HIS D 1 53 ? 66.416 79.469 103.319 1.00 21.55 53 HIS D N 1
ATOM 9525 C CA . HIS D 1 53 ? 66.623 78.183 102.668 1.00 25.03 53 HIS D CA 1
ATOM 9526 C C . HIS D 1 53 ? 65.571 77.177 103.106 1.00 21.79 53 HIS D C 1
ATOM 9527 O O . HIS D 1 53 ? 65.055 77.237 104.222 1.00 24.14 53 HIS D O 1
ATOM 9534 N N . SER D 1 54 ? 65.265 76.249 102.198 1.00 22.70 54 SER D N 1
ATOM 9535 C CA . SER D 1 54 ? 64.327 75.185 102.491 1.00 22.98 54 SER D CA 1
ATOM 9536 C C . SER D 1 54 ? 64.929 74.276 103.554 1.00 27.80 54 SER D C 1
ATOM 9537 O O . SER D 1 54 ? 66.150 74.198 103.730 1.00 22.86 54 SER D O 1
ATOM 9540 N N . ILE D 1 55 ? 64.058 73.607 104.290 1.00 20.23 55 ILE D N 1
ATOM 9541 C CA . ILE D 1 55 ? 64.539 72.645 105.270 1.00 17.12 55 ILE D CA 1
ATOM 9542 C C . ILE D 1 55 ? 65.387 71.549 104.634 1.00 20.55 55 ILE D C 1
ATOM 9543 O O . ILE D 1 55 ? 66.486 71.288 105.145 1.00 22.72 55 ILE D O 1
ATOM 9548 N N . PRO D 1 56 ? 64.980 70.912 103.527 1.00 20.81 56 PRO D N 1
ATOM 9549 C CA . PRO D 1 56 ? 65.865 69.879 102.939 1.00 24.36 56 PRO D CA 1
ATOM 9550 C C . PRO D 1 56 ? 67.231 70.406 102.524 1.00 25.18 56 PRO D C 1
ATOM 9551 O O . PRO D 1 56 ? 68.238 69.701 102.677 1.00 19.18 56 PRO D O 1
ATOM 9555 N N . ASP D 1 57 ? 67.297 71.629 101.989 1.00 23.66 57 ASP D N 1
ATOM 9556 C CA . ASP D 1 57 ? 68.587 72.192 101.593 1.00 25.21 57 ASP D CA 1
ATOM 9557 C C . ASP D 1 57 ? 69.489 72.427 102.802 1.00 19.95 57 ASP D C 1
ATOM 9558 O O . ASP D 1 57 ? 70.701 72.179 102.737 1.00 24.14 57 ASP D O 1
ATOM 9563 N N . MET D 1 58 ? 68.930 72.926 103.904 1.00 17.86 58 MET D N 1
ATOM 9564 C CA . MET D 1 58 ? 69.740 73.135 105.103 1.00 19.08 58 MET D CA 1
ATOM 9565 C C . MET D 1 58 ? 70.195 71.814 105.720 1.00 24.05 58 MET D C 1
ATOM 9566 O O . MET D 1 58 ? 71.330 71.712 106.202 1.00 21.26 58 MET D O 1
ATOM 9571 N N . GLU D 1 59 ? 69.313 70.806 105.761 1.00 20.44 59 GLU D N 1
ATOM 9572 C CA . GLU D 1 59 ? 69.717 69.487 106.243 1.00 20.27 59 GLU D CA 1
ATOM 9573 C C . GLU D 1 59 ? 70.905 68.948 105.449 1.00 19.98 59 GLU D C 1
ATOM 9574 O O . GLU D 1 59 ? 71.901 68.495 106.025 1.00 20.37 59 GLU D O 1
ATOM 9580 N N . LYS D 1 60 ? 70.816 68.989 104.114 1.00 19.19 60 LYS D N 1
ATOM 9581 C CA . LYS D 1 60 ? 71.914 68.493 103.294 1.00 20.07 60 LYS D CA 1
ATOM 9582 C C . LYS D 1 60 ? 73.162 69.353 103.447 1.00 25.37 60 LYS D C 1
ATOM 9583 O O . LYS D 1 60 ? 74.285 68.827 103.424 1.00 22.08 60 LYS D O 1
ATOM 9589 N N . ALA D 1 61 ? 72.990 70.677 103.589 1.00 24.98 61 ALA D N 1
ATOM 9590 C CA . ALA D 1 61 ? 74.149 71.564 103.712 1.00 24.27 61 ALA D CA 1
ATOM 9591 C C . ALA D 1 61 ? 74.935 71.274 104.984 1.00 19.12 61 ALA D C 1
ATOM 9592 O O . ALA D 1 61 ? 76.177 71.259 104.974 1.00 22.81 61 ALA D O 1
ATOM 9594 N N . PHE D 1 62 ? 74.238 71.067 106.096 1.00 17.70 62 PHE D N 1
ATOM 9595 C CA . PHE D 1 62 ? 74.937 70.743 107.335 1.00 17.40 62 PHE D CA 1
ATOM 9596 C C . PHE D 1 62 ? 75.643 69.402 107.210 1.00 22.55 62 PHE D C 1
ATOM 9597 O O . PHE D 1 62 ? 76.813 69.257 107.585 1.00 24.18 62 PHE D O 1
ATOM 9605 N N . LYS D 1 63 ? 74.930 68.402 106.701 1.00 24.18 63 LYS D N 1
ATOM 9606 C CA . LYS D 1 63 ? 75.515 67.079 106.521 1.00 23.54 63 LYS D CA 1
ATOM 9607 C C . LYS D 1 63 ? 76.784 67.142 105.681 1.00 21.27 63 LYS D C 1
ATOM 9608 O O . LYS D 1 63 ? 77.794 66.513 106.023 1.00 21.95 63 LYS D O 1
ATOM 9614 N N . ASN D 1 64 ? 76.755 67.901 104.578 1.00 20.05 64 ASN D N 1
ATOM 9615 C CA . ASN D 1 64 ? 77.916 67.980 103.703 1.00 19.32 64 ASN D CA 1
ATOM 9616 C C . ASN D 1 64 ? 79.045 68.751 104.356 1.00 20.79 64 ASN D C 1
ATOM 9617 O O . ASN D 1 64 ? 80.222 68.425 104.151 1.00 20.56 64 ASN D O 1
ATOM 9622 N N . GLN D 1 65 ? 78.715 69.785 105.133 1.00 19.63 65 GLN D N 1
ATOM 9623 C CA . GLN D 1 65 ? 79.752 70.514 105.864 1.00 28.27 65 GLN D CA 1
ATOM 9624 C C . GLN D 1 65 ? 80.466 69.582 106.836 1.00 24.87 65 GLN D C 1
ATOM 9625 O O . GLN D 1 65 ? 81.701 69.559 106.912 1.00 20.57 65 GLN D O 1
ATOM 9631 N N . PHE D 1 66 ? 79.692 68.783 107.571 1.00 20.68 66 PHE D N 1
ATOM 9632 C CA . PHE D 1 66 ? 80.281 67.799 108.474 1.00 23.65 66 PHE D CA 1
ATOM 9633 C C . PHE D 1 66 ? 81.112 66.768 107.718 1.00 21.34 66 PHE D C 1
ATOM 9634 O O . PHE D 1 66 ? 82.201 66.384 108.171 1.00 25.07 66 PHE D O 1
ATOM 9642 N N . ALA D 1 67 ? 80.608 66.292 106.570 1.00 18.88 67 ALA D N 1
ATOM 9643 C CA . ALA D 1 67 ? 81.380 65.330 105.790 1.00 19.36 67 ALA D CA 1
ATOM 9644 C C . ALA D 1 67 ? 82.718 65.914 105.365 1.00 26.61 67 ALA D C 1
ATOM 9645 O O . ALA D 1 67 ? 83.714 65.190 105.291 1.00 26.35 67 ALA D O 1
ATOM 9647 N N . GLU D 1 68 ? 82.760 67.219 105.082 1.00 25.44 68 GLU D N 1
ATOM 9648 C CA . GLU D 1 68 ? 84.032 67.870 104.778 1.00 25.00 68 GLU D CA 1
ATOM 9649 C C . GLU D 1 68 ? 84.956 67.880 105.995 1.00 22.61 68 GLU D C 1
ATOM 9650 O O . GLU D 1 68 ? 86.149 67.564 105.879 1.00 23.50 68 GLU D O 1
ATOM 9656 N N . LEU D 1 69 ? 84.434 68.261 107.168 1.00 21.87 69 LEU D N 1
ATOM 9657 C CA . LEU D 1 69 ? 85.261 68.272 108.376 1.00 29.02 69 LEU D CA 1
ATOM 9658 C C . LEU D 1 69 ? 85.885 66.908 108.639 1.00 23.35 69 LEU D C 1
ATOM 9659 O O . LEU D 1 69 ? 87.076 66.819 108.965 1.00 24.09 69 LEU D O 1
ATOM 9664 N N . ILE D 1 70 ? 85.102 65.834 108.518 1.00 20.94 70 ILE D N 1
ATOM 9665 C CA . ILE D 1 70 ? 85.595 64.504 108.861 1.00 21.00 70 ILE D CA 1
ATOM 9666 C C . ILE D 1 70 ? 86.153 63.788 107.644 1.00 30.39 70 ILE D C 1
ATOM 9667 O O . ILE D 1 70 ? 86.518 62.609 107.737 1.00 25.12 70 ILE D O 1
ATOM 9672 N N . ASP D 1 71 ? 86.235 64.481 106.507 1.00 25.96 71 ASP D N 1
ATOM 9673 C CA . ASP D 1 71 ? 86.772 63.948 105.258 1.00 26.13 71 ASP D CA 1
ATOM 9674 C C . ASP D 1 71 ? 86.123 62.609 104.896 1.00 28.29 71 ASP D C 1
ATOM 9675 O O . ASP D 1 71 ? 86.793 61.589 104.703 1.00 26.15 71 ASP D O 1
ATOM 9680 N N . SER D 1 72 ? 84.792 62.616 104.792 1.00 23.13 72 SER D N 1
ATOM 9681 C CA . SER D 1 72 ? 84.074 61.388 104.453 1.00 27.21 72 SER D CA 1
ATOM 9682 C C . SER D 1 72 ? 83.350 61.620 103.130 1.00 22.65 72 SER D C 1
ATOM 9683 O O . SER D 1 72 ? 82.242 62.160 103.115 1.00 22.11 72 SER D O 1
ATOM 9686 N N . SER D 1 73 ? 83.979 61.225 102.015 1.00 23.81 73 SER D N 1
ATOM 9687 C CA . SER D 1 73 ? 83.281 61.272 100.733 1.00 28.39 73 SER D CA 1
ATOM 9688 C C . SER D 1 73 ? 81.996 60.455 100.772 1.00 26.77 73 SER D C 1
ATOM 9689 O O . SER D 1 73 ? 81.028 60.797 100.089 1.00 25.04 73 SER D O 1
ATOM 9692 N N . THR D 1 74 ? 81.957 59.388 101.585 1.00 27.46 74 THR D N 1
ATOM 9693 C CA . THR D 1 74 ? 80.766 58.546 101.650 1.00 26.96 74 THR D CA 1
ATOM 9694 C C . THR D 1 74 ? 79.601 59.272 102.316 1.00 26.10 74 THR D C 1
ATOM 9695 O O . THR D 1 74 ? 78.463 59.198 101.838 1.00 24.76 74 THR D O 1
ATOM 9699 N N . LEU D 1 75 ? 79.844 59.940 103.449 1.00 25.13 75 LEU D N 1
ATOM 9700 C CA . LEU D 1 75 ? 78.776 60.741 104.044 1.00 23.43 75 LEU D CA 1
ATOM 9701 C C . LEU D 1 75 ? 78.314 61.818 103.069 1.00 20.63 75 LEU D C 1
ATOM 9702 O O . LEU D 1 75 ? 77.114 62.088 102.943 1.00 24.63 75 LEU D O 1
ATOM 9707 N N . HIS D 1 76 ? 79.250 62.420 102.347 1.00 23.41 76 HIS D N 1
ATOM 9708 C CA . HIS D 1 76 ? 78.873 63.445 101.383 1.00 24.24 76 HIS D CA 1
ATOM 9709 C C . HIS D 1 76 ? 77.911 62.891 100.335 1.00 30.17 76 HIS D C 1
ATOM 9710 O O . HIS D 1 76 ? 76.951 63.566 99.955 1.00 25.51 76 HIS D O 1
ATOM 9717 N N . SER D 1 77 ? 78.126 61.648 99.881 1.00 23.19 77 SER D N 1
ATOM 9718 C CA . SER D 1 77 ? 77.321 61.114 98.784 1.00 26.95 77 SER D CA 1
ATOM 9719 C C . SER D 1 77 ? 75.952 60.618 99.227 1.00 24.29 77 SER D C 1
ATOM 9720 O O . SER D 1 77 ? 75.035 60.583 98.404 1.00 25.45 77 SER D O 1
ATOM 9723 N N . THR D 1 78 ? 75.773 60.244 100.491 1.00 22.91 78 THR D N 1
ATOM 9724 C CA . THR D 1 78 ? 74.535 59.577 100.870 1.00 23.25 78 THR D CA 1
ATOM 9725 C C . THR D 1 78 ? 73.418 60.574 101.161 1.00 27.20 78 THR D C 1
ATOM 9726 O O . THR D 1 78 ? 73.638 61.654 101.723 1.00 25.01 78 THR D O 1
ATOM 9730 N N . ASN D 1 79 ? 72.204 60.195 100.770 1.00 28.81 79 ASN D N 1
ATOM 9731 C CA . ASN D 1 79 ? 71.004 60.930 101.129 1.00 24.70 79 ASN D CA 1
ATOM 9732 C C . ASN D 1 79 ? 70.091 60.137 102.053 1.00 26.85 79 ASN D C 1
ATOM 9733 O O . ASN D 1 79 ? 68.917 60.486 102.209 1.00 28.84 79 ASN D O 1
ATOM 9738 N N . HIS D 1 80 ? 70.609 59.090 102.692 1.00 22.72 80 HIS D N 1
ATOM 9739 C CA . HIS D 1 80 ? 69.835 58.315 103.659 1.00 18.97 80 HIS D CA 1
ATOM 9740 C C . HIS D 1 80 ? 70.201 58.760 105.069 1.00 19.39 80 HIS D C 1
ATOM 9741 O O . HIS D 1 80 ? 71.015 58.140 105.759 1.00 20.44 80 HIS D O 1
ATOM 9748 N N . PHE D 1 81 ? 69.546 59.831 105.517 1.00 24.01 81 PHE D N 1
ATOM 9749 C CA . PHE D 1 81 ? 69.789 60.343 106.862 1.00 21.80 81 PHE D CA 1
ATOM 9750 C C . PHE D 1 81 ? 68.621 61.214 107.296 1.00 23.55 81 PHE D C 1
ATOM 9751 O O . PHE D 1 81 ? 67.831 61.695 106.475 1.00 17.72 81 PHE D O 1
ATOM 9759 N N . SER D 1 82 ? 68.545 61.428 108.609 1.00 19.39 82 SER D N 1
ATOM 9760 C CA . SER D 1 82 ? 67.573 62.316 109.227 1.00 16.56 82 SER D CA 1
ATOM 9761 C C . SER D 1 82 ? 68.304 63.173 110.257 1.00 19.17 82 SER D C 1
ATOM 9762 O O . SER D 1 82 ? 69.428 62.866 110.665 1.00 21.07 82 SER D O 1
ATOM 9765 N N . VAL D 1 83 ? 67.662 64.261 110.672 1.00 16.45 83 VAL D N 1
ATOM 9766 C CA . VAL D 1 83 ? 68.295 65.275 111.512 1.00 16.37 83 VAL D CA 1
ATOM 9767 C C . VAL D 1 83 ? 67.442 65.405 112.773 1.00 16.28 83 VAL D C 1
ATOM 9768 O O . VAL D 1 83 ? 66.293 65.860 112.703 1.00 18.70 83 VAL D O 1
ATOM 9772 N N . CYS D 1 84 ? 68.005 64.961 113.962 1.00 18.48 84 CYS D N 1
ATOM 9773 C CA . CYS D 1 84 ? 67.312 65.061 115.242 1.00 18.73 84 CYS D CA 1
ATOM 9774 C C . CYS D 1 84 ? 67.873 66.209 116.077 1.00 18.52 84 CYS D C 1
ATOM 9775 O O . CYS D 1 84 ? 69.049 66.569 115.951 1.00 16.11 84 CYS D O 1
ATOM 9778 N N . PRO D 1 85 ? 67.045 66.762 116.969 1.00 18.55 85 PRO D N 1
ATOM 9779 C CA . PRO D 1 85 ? 67.531 67.820 117.871 1.00 19.92 85 PRO D CA 1
ATOM 9780 C C . PRO D 1 85 ? 68.548 67.353 118.899 1.00 22.05 85 PRO D C 1
ATOM 9781 O O . PRO D 1 85 ? 69.277 68.206 119.429 1.00 20.23 85 PRO D O 1
ATOM 9785 N N . THR D 1 86 ? 68.572 66.061 119.256 1.00 18.78 86 THR D N 1
ATOM 9786 C CA . THR D 1 86 ? 69.528 65.518 120.221 1.00 21.55 86 THR D CA 1
ATOM 9787 C C . THR D 1 86 ? 69.931 64.106 119.812 1.00 18.03 86 THR D C 1
ATOM 9788 O O . THR D 1 86 ? 69.194 63.405 119.112 1.00 15.70 86 THR D O 1
ATOM 9792 N N . ALA D 1 87 ? 71.129 63.704 120.240 1.00 17.81 87 ALA D N 1
ATOM 9793 C CA . ALA D 1 87 ? 71.598 62.354 119.950 1.00 21.12 87 ALA D CA 1
ATOM 9794 C C . ALA D 1 87 ? 70.757 61.308 120.669 1.00 15.75 87 ALA D C 1
ATOM 9795 O O . ALA D 1 87 ? 70.608 60.181 120.169 1.00 18.44 87 ALA D O 1
ATOM 9797 N N . SER D 1 88 ? 70.219 61.648 121.851 1.00 18.13 88 SER D N 1
ATOM 9798 C CA . SER D 1 88 ? 69.344 60.711 122.552 1.00 16.73 88 SER D CA 1
ATOM 9799 C C . SER D 1 88 ? 68.089 60.419 121.739 1.00 21.37 88 SER D C 1
ATOM 9800 O O . SER D 1 88 ? 67.588 59.286 121.741 1.00 19.05 88 SER D O 1
ATOM 9803 N N . ASN D 1 89 ? 67.553 61.434 121.047 1.00 18.81 89 ASN D N 1
ATOM 9804 C CA . ASN D 1 89 ? 66.435 61.196 120.133 1.00 17.03 89 ASN D CA 1
ATOM 9805 C C . ASN D 1 89 ? 66.819 60.197 119.041 1.00 16.94 89 ASN D C 1
ATOM 9806 O O . ASN D 1 89 ? 66.049 59.276 118.723 1.00 16.13 89 ASN D O 1
ATOM 9811 N N . SER D 1 90 ? 68.014 60.354 118.462 1.00 16.53 90 SER D N 1
ATOM 9812 C CA . SER D 1 90 ? 68.478 59.406 117.449 1.00 19.42 90 SER D CA 1
ATOM 9813 C C . SER D 1 90 ? 68.581 57.991 118.021 1.00 22.10 90 SER D C 1
ATOM 9814 O O . SER D 1 90 ? 68.150 57.020 117.385 1.00 18.22 90 SER D O 1
ATOM 9817 N N . ILE D 1 91 ? 69.164 57.858 119.220 1.00 15.08 91 ILE D N 1
ATOM 9818 C CA . ILE D 1 91 ? 69.289 56.549 119.880 1.00 16.23 91 ILE D CA 1
ATOM 9819 C C . ILE D 1 91 ? 67.911 55.927 120.108 1.00 19.51 91 ILE D C 1
ATOM 9820 O O . ILE D 1 91 ? 67.710 54.717 119.911 1.00 21.01 91 ILE D O 1
ATOM 9825 N N . ASP D 1 92 ? 66.947 56.743 120.550 1.00 18.19 92 ASP D N 1
ATOM 9826 C CA . ASP D 1 92 ? 65.597 56.250 120.819 1.00 17.23 92 ASP D CA 1
ATOM 9827 C C . ASP D 1 92 ? 64.946 55.699 119.554 1.00 18.37 92 ASP D C 1
ATOM 9828 O O . ASP D 1 92 ? 64.277 54.655 119.591 1.00 18.44 92 ASP D O 1
ATOM 9833 N N . ILE D 1 93 ? 65.129 56.385 118.421 1.00 15.28 93 ILE D N 1
ATOM 9834 C CA . ILE D 1 93 ? 64.559 55.898 117.164 1.00 15.23 93 ILE D CA 1
ATOM 9835 C C . ILE D 1 93 ? 65.217 54.585 116.747 1.00 20.27 93 ILE D C 1
ATOM 9836 O O . ILE D 1 93 ? 64.539 53.653 116.278 1.00 18.58 93 ILE D O 1
ATOM 9841 N N . VAL D 1 94 ? 66.553 54.495 116.890 1.00 17.36 94 VAL D N 1
ATOM 9842 C CA . VAL D 1 94 ? 67.248 53.226 116.651 1.00 16.12 94 VAL D CA 1
ATOM 9843 C C . VAL D 1 94 ? 66.687 52.133 117.557 1.00 15.96 94 VAL D C 1
ATOM 9844 O O . VAL D 1 94 ? 66.467 50.993 117.125 1.00 19.60 94 VAL D O 1
ATOM 9848 N N . ALA D 1 95 ? 66.443 52.463 118.828 1.00 15.30 95 ALA D N 1
ATOM 9849 C CA . ALA D 1 95 ? 65.907 51.466 119.749 1.00 20.39 95 ALA D CA 1
ATOM 9850 C C . ALA D 1 95 ? 64.523 50.992 119.301 1.00 19.79 95 ALA D C 1
ATOM 9851 O O . ALA D 1 95 ? 64.235 49.784 119.310 1.00 18.98 95 ALA D O 1
ATOM 9853 N N . ALA D 1 96 ? 63.674 51.923 118.857 1.00 17.27 96 ALA D N 1
ATOM 9854 C CA . ALA D 1 96 ? 62.364 51.550 118.325 1.00 19.98 96 ALA D CA 1
ATOM 9855 C C . ALA D 1 96 ? 62.500 50.654 117.104 1.00 23.76 96 ALA D C 1
ATOM 9856 O O . ALA D 1 96 ? 61.723 49.700 116.929 1.00 17.50 96 ALA D O 1
ATOM 9858 N N . TRP D 1 97 ? 63.496 50.936 116.258 1.00 19.85 97 TRP D N 1
ATOM 9859 C CA . TRP D 1 97 ? 63.724 50.124 115.066 1.00 17.55 97 TRP D CA 1
ATOM 9860 C C . TRP D 1 97 ? 64.156 48.711 115.439 1.00 17.79 97 TRP D C 1
ATOM 9861 O O . TRP D 1 97 ? 63.672 47.733 114.858 1.00 20.73 97 TRP D O 1
ATOM 9872 N N . LEU D 1 98 ? 65.048 48.587 116.420 1.00 17.33 98 LEU D N 1
ATOM 9873 C CA . LEU D 1 98 ? 65.533 47.274 116.832 1.00 19.40 98 LEU D CA 1
ATOM 9874 C C . LEU D 1 98 ? 64.408 46.431 117.413 1.00 21.23 98 LEU D C 1
ATOM 9875 O O . LEU D 1 98 ? 64.345 45.214 117.184 1.00 19.95 98 LEU D O 1
ATOM 9880 N N . HIS D 1 99 ? 63.563 47.052 118.230 1.00 20.61 99 HIS D N 1
ATOM 9881 C CA . HIS D 1 99 ? 62.397 46.374 118.844 1.00 21.72 99 HIS D CA 1
ATOM 9882 C C . HIS D 1 99 ? 61.430 45.965 117.746 1.00 22.13 99 HIS D C 1
ATOM 9883 O O . HIS D 1 99 ? 61.081 44.839 117.670 1.00 22.76 99 HIS D O 1
ATOM 9890 N N . LYS D 1 100 ? 61.163 46.849 116.785 1.00 22.62 100 LYS D N 1
ATOM 9891 C CA A LYS D 1 100 ? 60.269 46.537 115.623 0.61 18.34 100 LYS D CA 1
ATOM 9892 C CA B LYS D 1 100 ? 60.272 46.535 115.630 0.39 18.89 100 LYS D CA 1
ATOM 9893 C C . LYS D 1 100 ? 60.594 45.357 114.625 1.00 22.49 100 LYS D C 1
ATOM 9894 O O . LYS D 1 100 ? 59.892 44.384 114.250 1.00 21.93 100 LYS D O 1
ATOM 9905 N N . GLU D 1 101 ? 61.913 45.324 114.458 1.00 22.22 101 GLU D N 1
ATOM 9906 C CA . GLU D 1 101 ? 62.616 44.337 113.620 1.00 24.82 101 GLU D CA 1
ATOM 9907 C C . GLU D 1 101 ? 63.018 43.107 114.456 1.00 22.47 101 GLU D C 1
ATOM 9908 O O . GLU D 1 101 ? 63.597 42.223 113.901 1.00 21.78 101 GLU D O 1
ATOM 9914 N N . ASN D 1 102 ? 62.757 43.110 115.759 1.00 22.58 102 ASN D N 1
ATOM 9915 C CA . ASN D 1 102 ? 62.993 41.931 116.601 1.00 19.94 102 ASN D CA 1
ATOM 9916 C C . ASN D 1 102 ? 64.475 41.558 116.620 1.00 25.71 102 ASN D C 1
ATOM 9917 O O . ASN D 1 102 ? 64.854 40.401 116.418 1.00 25.79 102 ASN D O 1
ATOM 9922 N N . LYS D 1 103 ? 65.320 42.560 116.852 1.00 19.07 103 LYS D N 1
ATOM 9923 C CA . LYS D 1 103 ? 66.772 42.392 116.850 1.00 19.01 103 LYS D CA 1
ATOM 9924 C C . LYS D 1 103 ? 67.250 42.264 118.293 1.00 20.08 103 LYS D C 1
ATOM 9925 O O . LYS D 1 103 ? 67.197 43.240 119.049 1.00 22.20 103 LYS D O 1
ATOM 9931 N N . ARG D 1 104 ? 67.715 41.068 118.669 1.00 20.96 104 ARG D N 1
ATOM 9932 C CA . ARG D 1 104 ? 68.444 40.889 119.919 1.00 20.76 104 ARG D CA 1
ATOM 9933 C C . ARG D 1 104 ? 69.756 41.660 119.836 1.00 26.49 104 ARG D C 1
ATOM 9934 O O . ARG D 1 104 ? 70.545 41.443 118.908 1.00 21.60 104 ARG D O 1
ATOM 9942 N N . THR D 1 105 ? 69.995 42.565 120.787 1.00 18.21 105 THR D N 1
ATOM 9943 C CA . THR D 1 105 ? 71.070 43.541 120.645 1.00 17.63 105 THR D CA 1
ATOM 9944 C C . THR D 1 105 ? 72.087 43.419 121.772 1.00 31.13 105 THR D C 1
ATOM 9945 O O . THR D 1 105 ? 71.729 43.484 122.951 1.00 23.23 105 THR D O 1
ATOM 9949 N N . ALA D 1 106 ? 73.355 43.268 121.412 1.00 20.54 106 ALA D N 1
ATOM 9950 C CA . ALA D 1 106 ? 74.435 43.374 122.380 1.00 21.47 106 ALA D CA 1
ATOM 9951 C C . ALA D 1 106 ? 74.859 44.834 122.484 1.00 22.61 106 ALA D C 1
ATOM 9952 O O . ALA D 1 106 ? 75.141 45.473 121.466 1.00 22.17 106 ALA D O 1
ATOM 9954 N N . LEU D 1 107 ? 74.915 45.349 123.709 1.00 21.07 107 LEU D N 1
ATOM 9955 C CA . LEU D 1 107 ? 75.285 46.735 123.975 1.00 19.45 107 LEU D CA 1
ATOM 9956 C C . LEU D 1 107 ? 76.639 46.805 124.673 1.00 18.56 107 LEU D C 1
ATOM 9957 O O . LEU D 1 107 ? 76.892 46.061 125.629 1.00 19.24 107 LEU D O 1
ATOM 9962 N N . ILE D 1 108 ? 77.493 47.723 124.207 1.00 18.70 108 ILE D N 1
ATOM 9963 C CA . ILE D 1 108 ? 78.814 47.904 124.808 1.00 21.57 108 ILE D CA 1
ATOM 9964 C C . ILE D 1 108 ? 78.693 48.205 126.304 1.00 21.87 108 ILE D C 1
ATOM 9965 O O . ILE D 1 108 ? 77.756 48.880 126.752 1.00 19.38 108 ILE D O 1
ATOM 9970 N N . GLU D 1 109 ? 79.644 47.694 127.089 1.00 16.57 109 GLU D N 1
ATOM 9971 C CA . GLU D 1 109 ? 79.768 48.044 128.500 1.00 17.68 109 GLU D CA 1
ATOM 9972 C C . GLU D 1 109 ? 81.236 48.358 128.766 1.00 22.14 109 GLU D C 1
ATOM 9973 O O . GLU D 1 109 ? 82.114 47.602 128.321 1.00 17.27 109 GLU D O 1
ATOM 9979 N N . PRO D 1 110 ? 81.555 49.476 129.448 1.00 23.55 110 PRO D N 1
ATOM 9980 C CA . PRO D 1 110 ? 80.625 50.491 129.955 1.00 22.54 110 PRO D CA 1
ATOM 9981 C C . PRO D 1 110 ? 79.997 51.309 128.834 1.00 24.00 110 PRO D C 1
ATOM 9982 O O . PRO D 1 110 ? 80.467 51.259 127.701 1.00 21.86 110 PRO D O 1
ATOM 9986 N N . ALA D 1 111 ? 78.957 52.064 129.169 1.00 19.18 111 ALA D N 1
ATOM 9987 C CA . ALA D 1 111 ? 78.337 52.990 128.237 1.00 23.63 111 ALA D CA 1
ATOM 9988 C C . ALA D 1 111 ? 77.594 54.014 129.069 1.00 21.11 111 ALA D C 1
ATOM 9989 O O . ALA D 1 111 ? 77.197 53.727 130.201 1.00 19.66 111 ALA D O 1
ATOM 9991 N N . PHE D 1 112 ? 77.423 55.219 128.529 1.00 17.62 112 PHE D N 1
ATOM 9992 C CA . PHE D 1 112 ? 76.554 56.155 129.224 1.00 24.28 112 PHE D CA 1
ATOM 9993 C C . PHE D 1 112 ? 75.181 55.509 129.390 1.00 21.06 112 PHE D C 1
ATOM 9994 O O . PHE D 1 112 ? 74.639 54.915 128.455 1.00 22.97 112 PHE D O 1
ATOM 10002 N N . ASP D 1 113 ? 74.632 55.590 130.597 1.00 19.86 113 ASP D N 1
ATOM 10003 C CA . ASP D 1 113 ? 73.590 54.640 130.949 1.00 17.81 113 ASP D CA 1
ATOM 10004 C C . ASP D 1 113 ? 72.277 54.876 130.205 1.00 20.13 113 ASP D C 1
ATOM 10005 O O . ASP D 1 113 ? 71.503 53.929 130.050 1.00 21.57 113 ASP D O 1
ATOM 10010 N N . ASN D 1 114 ? 71.993 56.092 129.724 1.00 17.17 114 ASN D N 1
ATOM 10011 C CA . ASN D 1 114 ? 70.696 56.220 129.070 1.00 22.09 114 ASN D CA 1
ATOM 10012 C C . ASN D 1 114 ? 70.640 55.496 127.725 1.00 22.64 114 ASN D C 1
ATOM 10013 O O . ASN D 1 114 ? 69.543 55.251 127.220 1.00 20.38 114 ASN D O 1
ATOM 10018 N N . LEU D 1 115 ? 71.778 55.096 127.158 1.00 20.19 115 LEU D N 1
ATOM 10019 C CA . LEU D 1 115 ? 71.734 54.197 126.007 1.00 18.05 115 LEU D CA 1
ATOM 10020 C C . LEU D 1 115 ? 71.051 52.890 126.385 1.00 21.54 115 LEU D C 1
ATOM 10021 O O . LEU D 1 115 ? 70.145 52.414 125.694 1.00 20.93 115 LEU D O 1
ATOM 10026 N N . TYR D 1 116 ? 71.480 52.304 127.501 1.00 15.74 116 TYR D N 1
ATOM 10027 C CA . TYR D 1 116 ? 70.862 51.085 128.003 1.00 20.56 116 TYR D CA 1
ATOM 10028 C C . TYR D 1 116 ? 69.398 51.315 128.344 1.00 23.76 116 TYR D C 1
ATOM 10029 O O . TYR D 1 116 ? 68.531 50.517 127.969 1.00 18.36 116 TYR D O 1
ATOM 10038 N N . LEU D 1 117 ? 69.103 52.422 129.040 1.00 19.70 117 LEU D N 1
ATOM 10039 C CA . LEU D 1 117 ? 67.739 52.675 129.501 1.00 22.79 117 LEU D CA 1
ATOM 10040 C C . LEU D 1 117 ? 66.778 52.900 128.334 1.00 18.64 117 LEU D C 1
ATOM 10041 O O . LEU D 1 117 ? 65.623 52.464 128.388 1.00 21.99 117 LEU D O 1
ATOM 10046 N N . LEU D 1 118 ? 67.222 53.580 127.270 1.00 17.80 118 LEU D N 1
ATOM 10047 C CA . LEU D 1 118 ? 66.333 53.784 126.125 1.00 17.33 118 LEU D CA 1
ATOM 10048 C C . LEU D 1 118 ? 66.070 52.478 125.380 1.00 19.78 118 LEU D C 1
ATOM 10049 O O . LEU D 1 118 ? 64.935 52.210 124.965 1.00 16.87 118 LEU D O 1
ATOM 10054 N N . LEU D 1 119 ? 67.107 51.663 125.176 1.00 22.29 119 LEU D N 1
ATOM 10055 C CA . LEU D 1 119 ? 66.897 50.346 124.577 1.00 21.36 119 LEU D CA 1
ATOM 10056 C C . LEU D 1 119 ? 65.938 49.506 125.415 1.00 21.52 119 LEU D C 1
ATOM 10057 O O . LEU D 1 119 ? 65.036 48.850 124.877 1.00 21.55 119 LEU D O 1
ATOM 10062 N N . LYS D 1 120 ? 66.109 49.521 126.740 1.00 21.02 120 LYS D N 1
ATOM 10063 C CA . LYS D 1 120 ? 65.237 48.730 127.605 1.00 18.35 120 LYS D CA 1
ATOM 10064 C C . LYS D 1 120 ? 63.807 49.251 127.560 1.00 22.95 120 LYS D C 1
ATOM 10065 O O . LYS D 1 120 ? 62.850 48.463 127.560 1.00 21.44 120 LYS D O 1
ATOM 10071 N N . ARG D 1 121 ? 63.642 50.579 127.506 1.00 19.03 121 ARG D N 1
ATOM 10072 C CA . ARG D 1 121 ? 62.303 51.168 127.504 1.00 20.84 121 ARG D CA 1
ATOM 10073 C C . ARG D 1 121 ? 61.538 50.816 126.235 1.00 23.79 121 ARG D C 1
ATOM 10074 O O . ARG D 1 121 ? 60.313 50.661 126.275 1.00 22.86 121 ARG D O 1
ATOM 10082 N N . ARG D 1 122 ? 62.231 50.704 125.107 1.00 17.68 122 ARG D N 1
ATOM 10083 C CA . ARG D 1 122 ? 61.622 50.284 123.851 1.00 18.98 122 ARG D CA 1
ATOM 10084 C C . ARG D 1 122 ? 61.458 48.771 123.748 1.00 26.86 122 ARG D C 1
ATOM 10085 O O . ARG D 1 122 ? 60.984 48.286 122.715 1.00 23.48 122 ARG D O 1
ATOM 10093 N N . GLY D 1 123 ? 61.821 48.021 124.789 1.00 27.10 123 GLY D N 1
ATOM 10094 C CA . GLY D 1 123 ? 61.591 46.591 124.814 1.00 26.93 123 GLY D CA 1
ATOM 10095 C C . GLY D 1 123 ? 62.607 45.756 124.062 1.00 30.25 123 GLY D C 1
ATOM 10096 O O . GLY D 1 123 ? 62.307 44.613 123.698 1.00 26.01 123 GLY D O 1
ATOM 10097 N N . VAL D 1 124 ? 63.804 46.286 123.819 1.00 23.76 124 VAL D N 1
ATOM 10098 C CA . VAL D 1 124 ? 64.838 45.545 123.106 1.00 23.39 124 VAL D CA 1
ATOM 10099 C C . VAL D 1 124 ? 65.425 44.481 124.025 1.00 22.13 124 VAL D C 1
ATOM 10100 O O . VAL D 1 124 ? 65.642 44.722 125.217 1.00 23.08 124 VAL D O 1
ATOM 10104 N N . ASP D 1 125 ? 65.674 43.293 123.473 1.00 18.4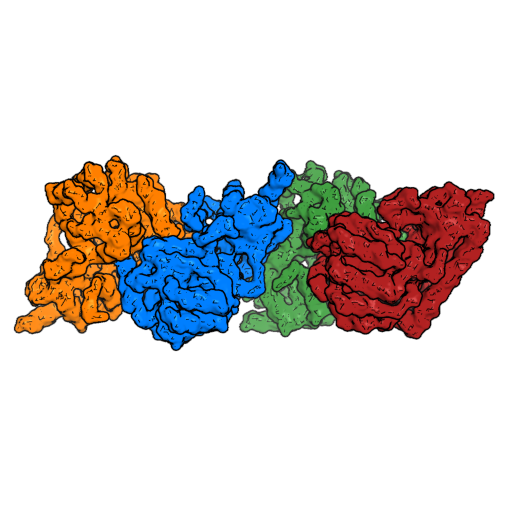0 125 ASP D N 1
ATOM 10105 C CA . ASP D 1 125 ? 66.313 42.196 124.201 1.00 20.45 125 ASP D CA 1
ATOM 10106 C C . ASP D 1 125 ? 67.816 42.467 124.232 1.00 24.77 125 ASP D C 1
ATOM 10107 O O . ASP D 1 125 ? 68.500 42.330 123.213 1.00 28.01 125 ASP D O 1
ATOM 10112 N N . ILE D 1 126 ? 68.340 42.846 125.392 1.00 19.60 126 ILE D N 1
ATOM 10113 C CA . ILE D 1 126 ? 69.686 43.408 125.498 1.00 19.32 126 ILE D CA 1
ATOM 10114 C C . ILE D 1 126 ? 70.609 42.427 126.208 1.00 22.87 126 ILE D C 1
ATOM 10115 O O . ILE D 1 126 ? 70.211 41.793 127.193 1.00 25.73 126 ILE D O 1
ATOM 10120 N N . SER D 1 127 ? 71.848 42.330 125.720 1.00 22.12 127 SER D N 1
ATOM 10121 C CA . SER D 1 127 ? 72.945 41.657 126.408 1.00 28.75 127 SER D CA 1
ATOM 10122 C C . SER D 1 127 ? 74.164 42.580 126.429 1.00 30.54 127 SER D C 1
ATOM 10123 O O . SER D 1 127 ? 74.288 43.493 125.605 1.00 28.63 127 SER D O 1
ATOM 10126 N N . ALA D 1 128 ? 75.068 42.354 127.386 1.00 20.59 128 ALA D N 1
ATOM 10127 C CA . ALA D 1 128 ? 76.269 43.184 127.484 1.00 26.40 128 ALA D CA 1
ATOM 10128 C C . ALA D 1 128 ? 77.435 42.573 126.712 1.00 31.00 128 ALA D C 1
ATOM 10129 O O . ALA D 1 128 ? 77.577 41.349 126.629 1.00 25.64 128 ALA D O 1
ATOM 10131 N N . PHE D 1 129 ? 78.253 43.440 126.172 1.00 25.21 129 PHE D N 1
ATOM 10132 C CA . PHE D 1 129 ? 79.516 42.917 125.646 1.00 29.26 129 PHE D CA 1
ATOM 10133 C C . PHE D 1 129 ? 80.588 43.872 126.110 1.00 26.71 129 PHE D C 1
ATOM 10134 O O . PHE D 1 129 ? 80.424 45.068 126.023 1.00 24.89 129 PHE D O 1
ATOM 10142 N N . ASP D 1 130 ? 81.728 43.334 126.550 1.00 24.82 130 ASP D N 1
ATOM 10143 C CA A ASP D 1 130 ? 82.910 44.151 126.991 0.52 27.04 130 ASP D CA 1
ATOM 10144 C CA B ASP D 1 130 ? 82.914 44.158 126.999 0.48 27.03 130 ASP D CA 1
ATOM 10145 C C . ASP D 1 130 ? 83.633 45.033 125.884 1.00 23.43 130 ASP D C 1
ATOM 10146 O O . ASP D 1 130 ? 83.835 44.666 124.674 1.00 25.88 130 ASP D O 1
ATOM 10155 N N . GLU D 1 131 ? 83.848 46.280 126.263 1.00 21.38 131 GLU D N 1
ATOM 10156 C CA . GLU D 1 131 ? 84.392 47.250 125.295 1.00 21.50 131 GLU D CA 1
ATOM 10157 C C . GLU D 1 131 ? 85.729 46.725 124.768 1.00 24.18 131 GLU D C 1
ATOM 10158 O O . GLU D 1 131 ? 86.007 46.946 123.622 1.00 22.00 131 GLU D O 1
ATOM 10164 N N . LEU D 1 132 ? 86.442 45.962 125.584 1.00 20.53 132 LEU D N 1
ATOM 10165 C CA . LEU D 1 132 ? 87.722 45.440 125.117 1.00 25.29 132 LEU D CA 1
ATOM 10166 C C . LEU D 1 132 ? 87.564 44.421 123.992 1.00 27.38 132 LEU D C 1
ATOM 10167 O O . LEU D 1 132 ? 88.546 44.131 123.300 1.00 23.11 132 LEU D O 1
ATOM 10172 N N . ALA D 1 133 ? 86.359 43.876 123.792 1.00 21.21 133 ALA D N 1
ATOM 10173 C CA . ALA D 1 133 ? 86.133 42.972 122.670 1.00 21.46 133 ALA D CA 1
ATOM 10174 C C . ALA D 1 133 ? 86.354 43.668 121.329 1.00 25.41 133 ALA D C 1
ATOM 10175 O O . ALA D 1 133 ? 86.605 42.998 120.324 1.00 24.86 133 ALA D O 1
ATOM 10177 N N . LEU D 1 134 ? 86.270 44.994 121.294 1.00 20.85 134 LEU D N 1
ATOM 10178 C CA . LEU D 1 134 ? 86.572 45.739 120.074 1.00 21.03 134 LEU D CA 1
ATOM 10179 C C . LEU D 1 134 ? 88.056 45.729 119.733 1.00 23.60 134 LEU D C 1
ATOM 10180 O O . LEU D 1 134 ? 88.422 46.072 118.597 1.00 28.14 134 LEU D O 1
ATOM 10185 N N . LYS D 1 135 ? 88.909 45.340 120.683 1.00 23.34 135 LYS D N 1
ATOM 10186 C CA . LYS D 1 135 ? 90.353 45.268 120.488 1.00 24.13 135 LYS D CA 1
ATOM 10187 C C . LYS D 1 135 ? 90.891 43.853 120.627 1.00 24.69 135 LYS D C 1
ATOM 10188 O O . LYS D 1 135 ? 92.115 43.662 120.684 1.00 27.04 135 LYS D O 1
ATOM 10194 N N . ASN D 1 136 ? 90.019 42.852 120.673 1.00 29.89 136 ASN D N 1
ATOM 10195 C CA . ASN D 1 136 ? 90.441 41.459 120.714 1.00 30.53 136 ASN D CA 1
ATOM 10196 C C . ASN D 1 136 ? 89.663 40.680 119.669 1.00 28.42 136 ASN D C 1
ATOM 10197 O O . ASN D 1 136 ? 88.444 40.518 119.792 1.00 27.06 136 ASN D O 1
ATOM 10202 N N . GLU D 1 137 ? 90.369 40.170 118.664 1.00 27.22 137 GLU D N 1
ATOM 10203 C CA . GLU D 1 137 ? 89.683 39.570 117.526 1.00 29.88 137 GLU D CA 1
ATOM 10204 C C . GLU D 1 137 ? 88.918 38.307 117.918 1.00 27.62 137 GLU D C 1
ATOM 10205 O O . GLU D 1 137 ? 87.786 38.100 117.461 1.00 25.30 137 GLU D O 1
ATOM 10211 N N . HIS D 1 138 ? 89.502 37.459 118.772 1.00 28.76 138 HIS D N 1
ATOM 10212 C CA . HIS D 1 138 ? 88.824 36.217 119.140 1.00 27.11 138 HIS D CA 1
ATOM 10213 C C . HIS D 1 138 ? 87.559 36.493 119.944 1.00 26.25 138 HIS D C 1
ATOM 10214 O O . HIS D 1 138 ? 86.535 35.836 119.743 1.00 26.45 138 HIS D O 1
ATOM 10221 N N . GLN D 1 139 ? 87.614 37.450 120.871 1.00 26.22 139 GLN D N 1
ATOM 10222 C CA . GLN D 1 139 ? 86.454 37.730 121.708 1.00 28.73 139 GLN D CA 1
ATOM 10223 C C . GLN D 1 139 ? 85.300 38.294 120.884 1.00 31.68 139 GLN D C 1
ATOM 10224 O O . GLN D 1 139 ? 84.144 37.899 121.072 1.00 29.11 139 GLN D O 1
ATOM 10230 N N . LEU D 1 140 ? 85.594 39.204 119.951 1.00 26.40 140 LEU D N 1
ATOM 10231 C CA . LEU D 1 140 ? 84.547 39.739 119.081 1.00 22.66 140 LEU D CA 1
ATOM 10232 C C . LEU D 1 140 ? 83.978 38.660 118.163 1.00 24.93 140 LEU D C 1
ATOM 10233 O O . LEU D 1 140 ? 82.757 38.579 117.967 1.00 25.36 140 LEU D O 1
ATOM 10238 N N . ALA D 1 141 ? 84.838 37.818 117.592 1.00 27.64 141 ALA D N 1
ATOM 10239 C CA . ALA D 1 141 ? 84.335 36.727 116.755 1.00 31.14 141 ALA D CA 1
ATOM 10240 C C . ALA D 1 141 ? 83.396 35.809 117.539 1.00 34.37 141 ALA D C 1
ATOM 10241 O O . ALA D 1 141 ? 82.358 35.382 117.017 1.00 33.38 141 ALA D O 1
ATOM 10243 N N . GLN D 1 142 ? 83.728 35.504 118.798 1.00 27.62 142 GLN D N 1
ATOM 10244 C CA . GLN D 1 142 ? 82.843 34.649 119.585 1.00 28.91 142 GLN D CA 1
ATOM 10245 C C . GLN D 1 142 ? 81.484 35.313 119.792 1.00 30.50 142 GLN D C 1
ATOM 10246 O O . GLN D 1 142 ? 80.442 34.650 119.733 1.00 29.20 142 GLN D O 1
ATOM 10248 N N . ILE D 1 143 ? 81.476 36.627 120.006 1.00 29.73 143 ILE D N 1
ATOM 10249 C CA . ILE D 1 143 ? 80.229 37.340 120.263 1.00 31.46 143 ILE D CA 1
ATOM 10250 C C . ILE D 1 143 ? 79.319 37.307 119.041 1.00 36.46 143 ILE D C 1
ATOM 10251 O O . ILE D 1 143 ? 78.113 37.062 119.157 1.00 32.33 143 ILE D O 1
ATOM 10256 N N . VAL D 1 144 ? 79.875 37.644 117.889 1.00 25.41 144 VAL D N 1
ATOM 10257 C CA . VAL D 1 144 ? 79.083 37.721 116.630 1.00 30.67 144 VAL D CA 1
ATOM 10258 C C . VAL D 1 144 ? 78.633 36.353 116.127 1.00 33.62 144 VAL D C 1
ATOM 10259 O O . VAL D 1 144 ? 77.600 36.260 115.518 1.00 32.02 144 VAL D O 1
ATOM 10263 N N . SER D 1 145 ? 79.470 35.360 116.315 1.00 28.72 145 SER D N 1
ATOM 10264 C CA A SER D 1 145 ? 79.130 33.988 115.862 0.56 31.87 145 SER D CA 1
ATOM 10265 C CA B SER D 1 145 ? 79.280 33.916 115.989 0.44 32.16 145 SER D CA 1
ATOM 10266 C C . SER D 1 145 ? 78.306 32.989 116.748 1.00 34.60 145 SER D C 1
ATOM 10267 O O . SER D 1 145 ? 78.008 31.767 116.585 1.00 33.60 145 SER D O 1
ATOM 10272 N N . SER D 1 146 ? 77.970 33.548 117.904 1.00 36.35 146 SER D N 1
ATOM 10273 C CA . SER D 1 146 ? 77.230 32.812 118.961 1.00 37.28 146 SER D CA 1
ATOM 10274 C C . SER D 1 146 ? 75.822 32.412 118.516 1.00 39.64 146 SER D C 1
ATOM 10275 O O . SER D 1 146 ? 75.301 31.474 119.067 1.00 35.20 146 SER D O 1
ATOM 10278 N N . GLY D 1 147 ? 75.234 33.129 117.569 1.00 32.14 147 GLY D N 1
ATOM 10279 C CA . GLY D 1 147 ? 73.824 32.918 117.322 1.00 27.19 147 GLY D CA 1
ATOM 10280 C C . GLY D 1 147 ? 72.917 33.519 118.374 1.00 31.85 147 GLY D C 1
ATOM 10281 O O . GLY D 1 147 ? 71.702 33.316 118.315 1.00 31.96 147 GLY D O 1
ATOM 10282 N N . ASP D 1 148 ? 73.468 34.266 119.330 1.00 29.10 148 ASP D N 1
ATOM 10283 C CA . ASP D 1 148 ? 72.671 34.842 120.406 1.00 31.81 148 ASP D CA 1
ATOM 10284 C C . ASP D 1 148 ? 72.226 36.272 120.128 1.00 30.98 148 ASP D C 1
ATOM 10285 O O . ASP D 1 148 ? 71.312 36.760 120.799 1.00 29.64 148 ASP D O 1
ATOM 10290 N N . ILE D 1 149 ? 72.831 36.956 119.158 1.00 29.09 149 ILE D N 1
ATOM 10291 C CA . ILE D 1 149 ? 72.492 38.346 118.889 1.00 25.13 149 ILE D CA 1
ATOM 10292 C C . ILE D 1 149 ? 72.225 38.568 117.405 1.00 26.91 149 ILE D C 1
ATOM 10293 O O . ILE D 1 149 ? 72.656 37.806 116.536 1.00 21.95 149 ILE D O 1
ATOM 10298 N N . ASP D 1 150 ? 71.492 39.642 117.129 1.00 19.94 150 ASP D N 1
ATOM 10299 C CA . ASP D 1 150 ? 71.218 40.066 115.766 1.00 23.02 150 ASP D CA 1
ATOM 10300 C C . ASP D 1 150 ? 71.787 41.436 115.470 1.00 23.50 150 ASP D C 1
ATOM 10301 O O . ASP D 1 150 ? 71.855 41.831 114.299 1.00 27.34 150 ASP D O 1
ATOM 10306 N N . ALA D 1 151 ? 72.205 42.165 116.492 1.00 21.96 151 ALA D N 1
ATOM 10307 C CA . ALA D 1 151 ? 72.672 43.523 116.299 1.00 20.16 151 ALA D CA 1
ATOM 10308 C C . ALA D 1 151 ? 73.697 43.821 117.374 1.00 21.92 151 ALA D C 1
ATOM 10309 O O . ALA D 1 151 ? 73.690 43.218 118.452 1.00 22.34 151 ALA D O 1
ATOM 10311 N N . LEU D 1 152 ? 74.564 44.782 117.081 1.00 21.31 152 LEU D N 1
ATOM 10312 C CA . LEU D 1 152 ? 75.631 45.170 117.988 1.00 24.74 152 LEU D CA 1
ATOM 10313 C C . LEU D 1 152 ? 75.645 46.689 118.077 1.00 21.26 152 LEU D C 1
ATOM 10314 O O . LEU D 1 152 ? 75.795 47.370 117.055 1.00 19.94 152 LEU D O 1
ATOM 10319 N N . PHE D 1 153 ? 75.462 47.213 119.292 1.00 17.69 153 PHE D N 1
ATOM 10320 C CA . PHE D 1 153 ? 75.369 48.652 119.549 1.00 19.24 153 PHE D CA 1
ATOM 10321 C C . PHE D 1 153 ? 76.644 49.079 120.266 1.00 18.70 153 PHE D C 1
ATOM 10322 O O . PHE D 1 153 ? 76.865 48.689 121.414 1.00 19.92 153 PHE D O 1
ATOM 10330 N N . LEU D 1 154 ? 77.473 49.897 119.605 1.00 20.07 154 LEU D N 1
ATOM 10331 C CA . LEU D 1 154 ? 78.738 50.321 120.192 1.00 18.93 154 LEU D CA 1
ATOM 10332 C C . LEU D 1 154 ? 78.855 51.842 120.204 1.00 18.88 154 LEU D C 1
ATOM 10333 O O . LEU D 1 154 ? 78.117 52.560 119.524 1.00 24.31 154 LEU D O 1
ATOM 10338 N N . VAL D 1 155 ? 79.812 52.314 120.995 1.00 20.68 155 VAL D N 1
ATOM 10339 C CA . VAL D 1 155 ? 80.149 53.726 121.115 1.00 16.15 155 VAL D CA 1
ATOM 10340 C C . VAL D 1 155 ? 81.643 53.851 120.841 1.00 22.22 155 VAL D C 1
ATOM 10341 O O . VAL D 1 155 ? 82.442 53.137 121.454 1.00 22.02 155 VAL D O 1
ATOM 10345 N N . ASN D 1 156 ? 82.014 54.720 119.887 1.00 18.38 156 ASN D N 1
ATOM 10346 C CA . ASN D 1 156 ? 83.396 54.902 119.430 1.00 18.86 156 ASN D CA 1
ATOM 10347 C C . ASN D 1 156 ? 83.668 56.381 119.186 1.00 17.44 156 ASN D C 1
ATOM 10348 O O . ASN D 1 156 ? 82.971 56.995 118.370 1.00 21.10 156 ASN D O 1
ATOM 10353 N N . PRO D 1 157 ? 84.628 57.009 119.892 1.00 20.41 157 PRO D N 1
ATOM 10354 C CA . PRO D 1 157 ? 85.359 56.465 121.048 1.00 18.52 157 PRO D CA 1
ATOM 10355 C C . PRO D 1 157 ? 84.399 56.281 122.208 1.00 22.38 157 PRO D C 1
ATOM 10356 O O . PRO D 1 157 ? 83.375 56.963 122.190 1.00 21.59 157 PRO D O 1
ATOM 10360 N N . ASN D 1 158 ? 84.698 55.410 123.176 1.00 20.22 158 ASN D N 1
ATOM 10361 C CA . ASN D 1 158 ? 83.735 55.085 124.220 1.00 18.14 158 ASN D CA 1
ATOM 10362 C C . ASN D 1 158 ? 83.833 56.056 125.389 1.00 22.98 158 ASN D C 1
ATOM 10363 O O . ASN D 1 158 ? 84.907 56.549 125.739 1.00 20.88 158 ASN D O 1
ATOM 10368 N N . ASN D 1 159 ? 82.682 56.330 125.978 1.00 21.63 159 ASN D N 1
ATOM 10369 C CA . ASN D 1 159 ? 82.559 57.251 127.127 1.00 18.74 159 ASN D CA 1
ATOM 10370 C C . ASN D 1 159 ? 82.323 56.362 128.343 1.00 19.47 159 ASN D C 1
ATOM 10371 O O . ASN D 1 159 ? 81.320 55.685 128.341 1.00 19.85 159 ASN D O 1
ATOM 10376 N N . PRO D 1 160 ? 83.122 56.354 129.415 1.00 19.55 160 PRO D N 1
ATOM 10377 C CA . PRO D 1 160 ? 84.107 57.375 129.808 1.00 19.57 160 PRO D CA 1
ATOM 10378 C C . PRO D 1 160 ? 85.562 56.993 129.632 1.00 23.00 160 PRO D C 1
ATOM 10379 O O . PRO D 1 160 ? 86.447 57.753 130.057 1.00 26.30 160 PRO D O 1
ATOM 10383 N N . THR D 1 161 ? 85.813 55.830 129.028 1.00 21.81 161 THR D N 1
ATOM 10384 C CA . THR D 1 161 ? 87.161 55.273 129.003 1.00 21.76 161 THR D CA 1
ATOM 10385 C C . THR D 1 161 ? 88.020 55.836 127.877 1.00 21.83 161 THR D C 1
ATOM 10386 O O . THR D 1 161 ? 89.241 55.643 127.892 1.00 22.85 161 THR D O 1
ATOM 10390 N N . GLY D 1 162 ? 87.419 56.502 126.898 1.00 21.71 162 GLY D N 1
ATOM 10391 C CA . GLY D 1 162 ? 88.174 56.950 125.748 1.00 21.56 162 GLY D CA 1
ATOM 10392 C C . GLY D 1 162 ? 88.698 55.850 124.857 1.00 27.40 162 GLY D C 1
ATOM 10393 O O . GLY D 1 162 ? 89.552 56.125 124.007 1.00 24.84 162 GLY D O 1
ATOM 10394 N N . LEU D 1 163 ? 88.230 54.608 125.030 1.00 25.03 163 LEU D N 1
ATOM 10395 C CA . LEU D 1 163 ? 88.636 53.526 124.136 1.00 22.76 163 LEU D CA 1
ATOM 10396 C C . LEU D 1 163 ? 88.231 53.873 122.711 1.00 21.26 163 LEU D C 1
ATOM 10397 O O . LEU D 1 163 ? 87.098 54.302 122.471 1.00 17.95 163 LEU D O 1
ATOM 10402 N N . GLU D 1 164 ? 89.153 53.679 121.765 1.00 20.82 164 GLU D N 1
ATOM 10403 C CA . GLU D 1 164 ? 88.927 54.066 120.374 1.00 20.02 164 GLU D CA 1
ATOM 10404 C C . GLU D 1 164 ? 89.455 52.977 119.448 1.00 24.08 164 GLU D C 1
ATOM 10405 O O . GLU D 1 164 ? 90.600 52.542 119.594 1.00 22.12 164 GLU D O 1
ATOM 10411 N N . MET D 1 165 ? 88.642 52.567 118.473 1.00 22.70 165 MET D N 1
ATOM 10412 C CA . MET D 1 165 ? 89.072 51.554 117.516 1.00 21.44 165 MET D CA 1
ATOM 10413 C C . MET D 1 165 ? 90.034 52.143 116.497 1.00 25.07 165 MET D C 1
ATOM 10414 O O . MET D 1 165 ? 89.819 53.239 115.978 1.00 25.41 165 MET D O 1
ATOM 10419 N N . THR D 1 166 ? 91.102 51.408 116.213 1.00 27.82 166 THR D N 1
ATOM 10420 C CA . THR D 1 166 ? 91.915 51.726 115.054 1.00 25.85 166 THR D CA 1
ATOM 10421 C C . THR D 1 166 ? 91.145 51.415 113.769 1.00 33.07 166 THR D C 1
ATOM 10422 O O . THR D 1 166 ? 90.109 50.739 113.770 1.00 24.19 166 THR D O 1
ATOM 10426 N N . GLU D 1 167 ? 91.687 51.877 112.649 1.00 24.42 167 GLU D N 1
ATOM 10427 C CA . GLU D 1 167 ? 91.048 51.632 111.338 1.00 23.62 167 GLU D CA 1
ATOM 10428 C C . GLU D 1 167 ? 90.985 50.125 111.123 1.00 28.94 167 GLU D C 1
ATOM 10429 O O . GLU D 1 167 ? 89.937 49.600 110.762 1.00 22.11 167 GLU D O 1
ATOM 10435 N N . SER D 1 168 ? 92.055 49.419 111.486 1.00 21.51 168 SER D N 1
ATOM 10436 C CA A SER D 1 168 ? 92.111 47.928 111.392 0.47 23.19 168 SER D CA 1
ATOM 10437 C CA B SER D 1 168 ? 92.087 47.865 111.403 0.53 21.82 168 SER D CA 1
ATOM 10438 C C . SER D 1 168 ? 91.095 47.011 112.193 1.00 26.77 168 SER D C 1
ATOM 10439 O O . SER D 1 168 ? 90.275 46.143 111.792 1.00 26.14 168 SER D O 1
ATOM 10444 N N . GLU D 1 169 ? 90.899 47.540 113.399 1.00 21.10 169 GLU D N 1
ATOM 10445 C CA . GLU D 1 169 ? 89.875 47.036 114.343 1.00 21.26 169 GLU D CA 1
ATOM 10446 C C . GLU D 1 169 ? 88.476 47.340 113.792 1.00 25.35 169 GLU D C 1
ATOM 10447 O O . GLU D 1 169 ? 87.642 46.478 113.874 1.00 24.26 169 GLU D O 1
ATOM 10453 N N . PHE D 1 170 ? 88.265 48.524 113.224 1.00 18.98 170 PHE D N 1
ATOM 10454 C CA . PHE D 1 170 ? 86.923 48.809 112.725 1.00 23.75 170 PHE D CA 1
ATOM 10455 C C . PHE D 1 170 ? 86.626 48.013 111.462 1.00 20.65 170 PHE D C 1
ATOM 10456 O O . PHE D 1 170 ? 85.494 47.553 111.269 1.00 22.01 170 PHE D O 1
ATOM 10464 N N . VAL D 1 171 ? 87.621 47.866 110.582 1.00 18.73 171 VAL D N 1
ATOM 10465 C CA . VAL D 1 171 ? 87.463 47.018 109.401 1.00 20.64 171 VAL D CA 1
ATOM 10466 C C . VAL D 1 171 ? 87.095 45.601 109.820 1.00 23.07 171 VAL D C 1
ATOM 10467 O O . VAL D 1 171 ? 86.186 44.980 109.253 1.00 21.97 171 VAL D O 1
ATOM 10471 N N . TYR D 1 172 ? 87.805 45.070 110.822 1.00 19.84 172 TYR D N 1
ATOM 10472 C CA . TYR D 1 172 ? 87.542 43.715 111.305 1.00 24.73 172 TYR D CA 1
ATOM 10473 C C . TYR D 1 172 ? 86.130 43.599 111.864 1.00 21.26 172 TYR D C 1
ATOM 10474 O O . TYR D 1 172 ? 85.404 42.650 111.547 1.00 21.41 172 TYR D O 1
ATOM 10483 N N . LEU D 1 173 ? 85.719 44.577 112.682 1.00 20.54 173 LEU D N 1
ATOM 10484 C CA . LEU D 1 173 ? 84.366 44.586 113.235 1.00 23.20 173 LEU D CA 1
ATOM 10485 C C . LEU D 1 173 ? 83.318 44.487 112.131 1.00 20.96 173 LEU D C 1
ATOM 10486 O O . LEU D 1 173 ? 82.432 43.631 112.174 1.00 23.38 173 LEU D O 1
ATOM 10491 N N . VAL D 1 174 ? 83.421 45.350 111.116 1.00 16.91 174 VAL D N 1
ATOM 10492 C CA . VAL D 1 174 ? 82.449 45.348 110.032 1.00 16.73 174 VAL D CA 1
ATOM 10493 C C . VAL D 1 174 ? 82.499 44.027 109.276 1.00 17.53 174 VAL D C 1
ATOM 10494 O O . VAL D 1 174 ? 81.457 43.441 108.960 1.00 18.67 174 VAL D O 1
ATOM 10498 N N . GLU D 1 175 ? 83.703 43.543 108.973 1.00 20.11 175 GLU D N 1
ATOM 10499 C CA . GLU D 1 175 ? 83.820 42.270 108.276 1.00 19.78 175 GLU D CA 1
ATOM 10500 C C . GLU D 1 175 ? 83.068 41.179 109.030 1.00 23.76 175 GLU D C 1
ATOM 10501 O O . GLU D 1 175 ? 82.287 40.414 108.441 1.00 23.90 175 GLU D O 1
ATOM 10507 N N . GLN D 1 176 ? 83.268 41.121 110.347 1.00 20.32 176 GLN D N 1
ATOM 10508 C CA . GLN D 1 176 ? 82.694 40.040 111.149 1.00 24.27 176 GLN D CA 1
ATOM 10509 C C . GLN D 1 176 ? 81.177 40.166 111.242 1.00 27.25 176 GLN D C 1
ATOM 10510 O O . GLN D 1 176 ? 80.453 39.165 111.183 1.00 21.85 176 GLN D O 1
ATOM 10516 N N . CYS D 1 177 ? 80.679 41.389 111.421 1.00 21.02 177 CYS D N 1
ATOM 10517 C CA . CYS D 1 177 ? 79.234 41.597 111.508 1.00 19.09 177 CYS D CA 1
ATOM 10518 C C . CYS D 1 177 ? 78.529 41.321 110.189 1.00 19.91 177 CYS D C 1
ATOM 10519 O O . CYS D 1 177 ? 77.438 40.737 110.179 1.00 22.16 177 CYS D O 1
ATOM 10522 N N . LYS D 1 178 ? 79.128 41.728 109.068 1.00 22.31 178 LYS D N 1
ATOM 10523 C CA . LYS D 1 178 ? 78.521 41.402 107.779 1.00 26.40 178 LYS D CA 1
ATOM 10524 C C . LYS D 1 178 ? 78.476 39.891 107.547 1.00 25.66 178 LYS D C 1
ATOM 10525 O O . LYS D 1 178 ? 77.459 39.350 107.092 1.00 25.80 178 LYS D O 1
ATOM 10531 N N . ALA D 1 179 ? 79.560 39.187 107.875 1.00 20.50 179 ALA D N 1
ATOM 10532 C CA . ALA D 1 179 ? 79.594 37.744 107.656 1.00 25.32 179 ALA D CA 1
ATOM 10533 C C . ALA D 1 179 ? 78.544 37.016 108.487 1.00 29.38 179 ALA D C 1
ATOM 10534 O O . ALA D 1 179 ? 78.043 35.962 108.071 1.00 28.98 179 ALA D O 1
ATOM 10536 N N . HIS D 1 180 ? 78.188 37.558 109.649 1.00 24.70 180 HIS D N 1
ATOM 10537 C CA . HIS D 1 180 ? 77.218 36.927 110.537 1.00 28.98 180 HIS D CA 1
ATOM 10538 C C . HIS D 1 180 ? 75.881 37.657 110.557 1.00 26.31 180 HIS D C 1
ATOM 10539 O O . HIS D 1 180 ? 75.048 37.381 111.428 1.00 30.14 180 HIS D O 1
ATOM 10546 N N . ASN D 1 181 ? 75.667 38.568 109.611 1.00 27.55 181 ASN D N 1
ATOM 10547 C CA . ASN D 1 181 ? 74.407 39.288 109.431 1.00 29.42 181 ASN D CA 1
ATOM 10548 C C . ASN D 1 181 ? 73.976 40.011 110.698 1.00 28.30 181 ASN D C 1
ATOM 10549 O O . ASN D 1 181 ? 72.826 39.916 111.132 1.00 27.87 181 ASN D O 1
ATOM 10554 N N . ILE D 1 182 ? 74.908 40.782 111.261 1.00 22.10 182 ILE D N 1
ATOM 10555 C CA . ILE D 1 182 ? 74.694 41.545 112.486 1.00 17.62 182 ILE D CA 1
ATOM 10556 C C . ILE D 1 182 ? 74.559 43.015 112.103 1.00 25.49 182 ILE D C 1
ATOM 10557 O O . ILE D 1 182 ? 75.470 43.584 111.490 1.00 29.56 182 ILE D O 1
ATOM 10562 N N . THR D 1 183 ? 73.433 43.627 112.455 1.00 17.20 183 THR D N 1
ATOM 10563 C CA . THR D 1 183 ? 73.276 45.072 112.284 1.00 18.86 183 THR D CA 1
ATOM 10564 C C . THR D 1 183 ? 74.205 45.821 113.233 1.00 19.69 183 THR D C 1
ATOM 10565 O O . THR D 1 183 ? 74.328 45.466 114.411 1.00 19.93 183 THR D O 1
ATOM 10569 N N . ILE D 1 184 ? 74.834 46.886 112.728 1.00 23.56 184 ILE D N 1
ATOM 10570 C CA . ILE D 1 184 ? 75.759 47.717 113.502 1.00 20.89 184 ILE D CA 1
ATOM 10571 C C . ILE D 1 184 ? 75.095 49.053 113.821 1.00 19.87 184 ILE D C 1
ATOM 10572 O O . ILE D 1 184 ? 74.657 49.767 112.911 1.00 19.95 184 ILE D O 1
ATOM 10577 N N . LEU D 1 185 ? 75.018 49.391 115.108 1.00 17.46 185 LEU D N 1
ATOM 10578 C CA . LEU D 1 185 ? 74.590 50.708 115.567 1.00 17.33 185 LEU D CA 1
ATOM 10579 C C . LEU D 1 185 ? 75.826 51.385 116.145 1.00 15.07 185 LEU D C 1
ATOM 10580 O O . LEU D 1 185 ? 76.442 50.861 117.079 1.00 19.85 185 LEU D O 1
ATOM 10585 N N . LEU D 1 186 ? 76.199 52.535 115.590 1.00 20.03 186 LEU D N 1
ATOM 10586 C CA . LEU D 1 186 ? 77.493 53.144 115.889 1.00 19.92 186 LEU D CA 1
ATOM 10587 C C . LEU D 1 186 ? 77.276 54.560 116.414 1.00 15.84 186 LEU D C 1
ATOM 10588 O O . LEU D 1 186 ? 76.959 55.468 115.638 1.00 17.75 186 LEU D O 1
ATOM 10593 N N . ASP D 1 187 ? 77.474 54.754 117.721 1.00 17.17 187 ASP D N 1
ATOM 10594 C CA . ASP D 1 187 ? 77.330 56.064 118.348 1.00 19.14 187 ASP D CA 1
ATOM 10595 C C . ASP D 1 187 ? 78.669 56.785 118.254 1.00 17.08 187 ASP D C 1
ATOM 10596 O O . ASP D 1 187 ? 79.628 56.414 118.934 1.00 20.11 187 ASP D O 1
ATOM 10601 N N . ARG D 1 188 ? 78.724 57.827 117.428 1.00 16.68 188 ARG D N 1
ATOM 10602 C CA . ARG D 1 188 ? 79.953 58.574 117.177 1.00 19.98 188 ARG D CA 1
ATOM 10603 C C . ARG D 1 188 ? 79.922 59.941 117.863 1.00 21.54 188 ARG D C 1
ATOM 10604 O O . ARG D 1 188 ? 80.579 60.895 117.431 1.00 18.21 188 ARG D O 1
ATOM 10612 N N . THR D 1 189 ? 79.134 60.033 118.932 1.00 19.25 189 THR D N 1
ATOM 10613 C CA . THR D 1 189 ? 78.934 61.279 119.657 1.00 18.56 189 THR D CA 1
ATOM 10614 C C . THR D 1 189 ? 80.251 61.981 119.987 1.00 21.71 189 THR D C 1
ATOM 10615 O O . THR D 1 189 ? 80.334 63.207 119.915 1.00 23.46 189 THR D O 1
ATOM 10619 N N . PHE D 1 190 ? 81.304 61.227 120.307 1.00 19.22 190 PHE D N 1
ATOM 10620 C CA . PHE D 1 190 ? 82.589 61.823 120.674 1.00 16.81 190 PHE D CA 1
ATOM 10621 C C . PHE D 1 190 ? 83.631 61.738 119.554 1.00 18.50 190 PHE D C 1
ATOM 10622 O O . PHE D 1 190 ? 84.843 61.793 119.825 1.00 24.63 190 PHE D O 1
ATOM 10630 N N . ARG D 1 191 ? 83.176 61.656 118.297 1.00 20.23 191 ARG D N 1
ATOM 10631 C CA . ARG D 1 191 ? 84.067 61.388 117.163 1.00 17.70 191 ARG D CA 1
ATOM 10632 C C . ARG D 1 191 ? 85.208 62.399 117.061 1.00 22.59 191 ARG D C 1
ATOM 10633 O O . ARG D 1 191 ? 86.351 62.020 116.781 1.00 21.65 191 ARG D O 1
ATOM 10641 N N . ILE D 1 192 ? 84.926 63.692 117.261 1.00 15.92 192 ILE D N 1
ATOM 10642 C CA . ILE D 1 192 ? 85.937 64.722 116.998 1.00 16.77 192 ILE D CA 1
ATOM 10643 C C . ILE D 1 192 ? 87.136 64.582 117.936 1.00 18.55 192 ILE D C 1
ATOM 10644 O O . ILE D 1 192 ? 88.246 65.006 117.595 1.00 20.41 192 ILE D O 1
ATOM 10649 N N . TYR D 1 193 ? 86.946 63.969 119.107 1.00 18.69 193 TYR D N 1
ATOM 10650 C CA . TYR D 1 193 ? 88.018 63.793 120.076 1.00 20.96 193 TYR D CA 1
ATOM 10651 C C . TYR D 1 193 ? 88.936 62.625 119.743 1.00 29.17 193 TYR D C 1
ATOM 10652 O O . TYR D 1 193 ? 90.018 62.523 120.326 1.00 25.56 193 TYR D O 1
ATOM 10661 N N . GLY D 1 194 ? 88.546 61.750 118.824 1.00 26.72 194 GLY D N 1
ATOM 10662 C CA . GLY D 1 194 ? 89.400 60.632 118.473 1.00 26.34 194 GLY D CA 1
ATOM 10663 C C . GLY D 1 194 ? 90.729 61.060 117.881 1.00 27.93 194 GLY D C 1
ATOM 10664 O O . GLY D 1 194 ? 90.906 62.176 117.372 1.00 27.70 194 GLY D O 1
ATOM 10665 N N . LYS D 1 195 ? 91.697 60.145 117.895 1.00 23.08 195 LYS D N 1
ATOM 10666 C CA . LYS D 1 195 ? 93.020 60.412 117.276 1.00 26.63 195 LYS D CA 1
ATOM 10667 C C . LYS D 1 195 ? 93.042 59.796 115.879 1.00 37.59 195 LYS D C 1
ATOM 10668 O O . LYS D 1 195 ? 93.969 60.058 115.168 1.00 38.39 195 LYS D O 1
ATOM 10671 N N . THR D 1 196 ? 92.060 58.973 115.540 1.00 31.27 196 THR D N 1
ATOM 10672 C CA . THR D 1 196 ? 92.076 58.282 114.228 1.00 34.84 196 THR D CA 1
ATOM 10673 C C . THR D 1 196 ? 91.530 59.158 113.097 1.00 36.48 196 THR D C 1
ATOM 10674 O O . THR D 1 196 ? 90.807 60.076 113.364 1.00 37.59 196 THR D O 1
ATOM 10678 N N . ASN D 1 197 ? 91.916 58.827 111.870 1.00 46.63 197 ASN D N 1
ATOM 10679 C CA . ASN D 1 197 ? 91.460 59.511 110.633 1.00 58.45 197 ASN D CA 1
ATOM 10680 C C . ASN D 1 197 ? 91.241 58.453 109.539 1.00 57.92 197 ASN D C 1
ATOM 10681 O O . ASN D 1 197 ? 92.194 57.990 108.921 1.00 62.63 197 ASN D O 1
ATOM 10686 N N . PHE D 1 198 ? 89.997 58.038 109.382 1.00 44.99 198 PHE D N 1
ATOM 10687 C CA . PHE D 1 198 ? 89.611 57.082 108.324 1.00 36.44 198 PHE D CA 1
ATOM 10688 C C . PHE D 1 198 ? 88.127 57.295 108.045 1.00 32.43 198 PHE D C 1
ATOM 10689 O O . PHE D 1 198 ? 87.442 57.838 108.863 1.00 27.27 198 PHE D O 1
ATOM 10697 N N . ASP D 1 199 ? 87.676 56.852 106.883 1.00 31.29 199 ASP D N 1
ATOM 10698 C CA . ASP D 1 199 ? 86.258 57.030 106.492 1.00 26.64 199 ASP D CA 1
ATOM 10699 C C . ASP D 1 199 ? 85.434 55.836 106.977 1.00 30.56 199 ASP D C 1
ATOM 10700 O O . ASP D 1 199 ? 85.273 54.908 106.214 1.00 24.97 199 ASP D O 1
ATOM 10705 N N . ASP D 1 200 ? 84.893 55.903 108.195 1.00 24.66 200 ASP D N 1
ATOM 10706 C CA . ASP D 1 200 ? 84.162 54.733 108.676 1.00 21.36 200 ASP D CA 1
ATOM 10707 C C . ASP D 1 200 ? 82.864 54.514 107.901 1.00 21.88 200 ASP D C 1
ATOM 10708 O O . ASP D 1 200 ? 82.454 53.362 107.691 1.00 17.91 200 ASP D O 1
ATOM 10713 N N . TYR D 1 201 ? 82.224 55.590 107.443 1.00 22.23 201 TYR D N 1
ATOM 10714 C CA . TYR D 1 201 ? 81.068 55.441 106.565 1.00 23.98 201 TYR D CA 1
ATOM 10715 C C . TYR D 1 201 ? 81.433 54.616 105.337 1.00 21.81 201 TYR D C 1
ATOM 10716 O O . TYR D 1 201 ? 80.648 53.769 104.891 1.00 21.20 201 TYR D O 1
ATOM 10725 N N . GLN D 1 202 ? 82.615 54.850 104.797 1.00 21.06 202 GLN D N 1
ATOM 10726 C CA . GLN D 1 202 ? 83.050 54.128 103.574 1.00 23.76 202 GLN D CA 1
ATOM 10727 C C . GLN D 1 202 ? 83.150 52.623 103.854 1.00 26.64 202 GLN D C 1
ATOM 10728 O O . GLN D 1 202 ? 82.605 51.874 103.098 1.00 21.77 202 GLN D O 1
ATOM 10734 N N . ILE D 1 203 ? 83.741 52.241 104.981 1.00 20.46 203 ILE D N 1
ATOM 10735 C CA . ILE D 1 203 ? 83.894 50.808 105.351 1.00 19.74 203 ILE D CA 1
ATOM 10736 C C . ILE D 1 203 ? 82.504 50.195 105.503 1.00 23.28 203 ILE D C 1
ATOM 10737 O O . ILE D 1 203 ? 82.287 49.132 105.027 1.00 20.06 203 ILE D O 1
ATOM 10742 N N . LEU D 1 204 ? 81.602 50.919 106.133 1.00 21.33 204 LEU D N 1
ATOM 10743 C CA . LEU D 1 204 ? 80.227 50.416 106.298 1.00 22.61 204 LEU D CA 1
ATOM 10744 C C . LEU D 1 204 ? 79.562 50.247 104.931 1.00 23.98 204 LEU D C 1
ATOM 10745 O O . LEU D 1 204 ? 79.057 49.207 104.683 1.00 23.49 204 LEU D O 1
ATOM 10750 N N . GLU D 1 205 ? 79.667 51.236 104.063 1.00 21.59 205 GLU D N 1
ATOM 10751 C CA . GLU D 1 205 ? 79.023 51.116 102.759 1.00 23.82 205 GLU D CA 1
ATOM 10752 C C . GLU D 1 205 ? 79.620 49.979 101.950 1.00 25.25 205 GLU D C 1
ATOM 10753 O O . GLU D 1 205 ? 78.886 49.248 101.276 1.00 26.66 205 GLU D O 1
ATOM 10759 N N . GLN D 1 206 ? 80.954 49.823 101.991 1.00 19.66 206 GLN D N 1
ATOM 10760 C CA . GLN D 1 206 ? 81.606 48.748 101.247 1.00 22.76 206 GLN D CA 1
ATOM 10761 C C . GLN D 1 206 ? 80.979 47.391 101.554 1.00 24.78 206 GLN D C 1
ATOM 10762 O O . GLN D 1 206 ? 80.753 46.580 100.648 1.00 27.44 206 GLN D O 1
ATOM 10768 N N . SER D 1 207 ? 80.715 47.122 102.837 1.00 21.78 207 SER D N 1
ATOM 10769 C CA . SER D 1 207 ? 80.238 45.804 103.257 1.00 26.61 207 SER D CA 1
ATOM 10770 C C . SER D 1 207 ? 78.807 45.530 102.813 1.00 25.19 207 SER D C 1
ATOM 10771 O O . SER D 1 207 ? 78.409 44.363 102.700 1.00 23.52 207 SER D O 1
ATOM 10774 N N . GLY D 1 208 ? 78.012 46.575 102.582 1.00 23.48 208 GLY D N 1
ATOM 10775 C CA . GLY D 1 208 ? 76.590 46.374 102.382 1.00 23.44 208 GLY D CA 1
ATOM 10776 C C . GLY D 1 208 ? 75.822 46.033 103.636 1.00 25.04 208 GLY D C 1
ATOM 10777 O O . GLY D 1 208 ? 74.638 45.683 103.553 1.00 26.73 208 GLY D O 1
ATOM 10778 N N . ILE D 1 209 ? 76.460 46.129 104.803 1.00 20.57 209 ILE D N 1
ATOM 10779 C CA . ILE D 1 209 ? 75.794 45.816 106.060 1.00 23.25 209 ILE D CA 1
ATOM 10780 C C . ILE D 1 209 ? 74.688 46.832 106.346 1.00 27.79 209 ILE D C 1
ATOM 10781 O O . ILE D 1 209 ? 74.732 47.983 105.889 1.00 24.96 209 ILE D O 1
ATOM 10786 N N . ASP D 1 210 ? 73.675 46.409 107.104 1.00 26.71 210 ASP D N 1
ATOM 10787 C CA . ASP D 1 210 ? 72.741 47.374 107.678 1.00 22.66 210 ASP D CA 1
ATOM 10788 C C . ASP D 1 210 ? 73.401 48.097 108.842 1.00 18.52 210 ASP D C 1
ATOM 10789 O O . ASP D 1 210 ? 74.072 47.486 109.680 1.00 20.62 210 ASP D O 1
ATOM 10794 N N . TYR D 1 211 ? 73.197 49.406 108.909 1.00 18.29 211 TYR D N 1
ATOM 10795 C CA . TYR D 1 211 ? 73.830 50.149 109.985 1.00 20.17 211 TYR D CA 1
ATOM 10796 C C . TYR D 1 211 ? 73.034 51.413 110.247 1.00 21.70 211 TYR D C 1
ATOM 10797 O O . TYR D 1 211 ? 72.279 51.886 109.388 1.00 18.91 211 TYR D O 1
ATOM 10806 N N . VAL D 1 212 ? 73.223 51.955 111.450 1.00 19.89 212 VAL D N 1
ATOM 10807 C CA . VAL D 1 212 ? 72.891 53.344 111.745 1.00 17.14 212 VAL D CA 1
ATOM 10808 C C . VAL D 1 212 ? 74.088 53.976 112.444 1.00 19.32 212 VAL D C 1
ATOM 10809 O O . VAL D 1 212 ? 74.669 53.377 113.351 1.00 20.45 212 VAL D O 1
ATOM 10813 N N . VAL D 1 213 ? 74.449 55.192 112.032 1.00 16.90 213 VAL D N 1
ATOM 10814 C CA . VAL D 1 213 ? 75.500 55.970 112.676 1.00 20.36 213 VAL D CA 1
ATOM 10815 C C . VAL D 1 213 ? 74.856 57.209 113.287 1.00 20.18 213 VAL D C 1
ATOM 10816 O O . VAL D 1 213 ? 73.989 57.832 112.667 1.00 19.26 213 VAL D O 1
ATOM 10820 N N . ILE D 1 214 ? 75.244 57.543 114.515 1.00 14.30 214 ILE D N 1
ATOM 10821 C CA . ILE D 1 214 ? 74.702 58.702 115.220 1.00 17.52 214 ILE D CA 1
ATOM 10822 C C . ILE D 1 214 ? 75.822 59.701 115.447 1.00 18.23 214 ILE D C 1
ATOM 10823 O O . ILE D 1 214 ? 76.863 59.348 116.014 1.00 19.88 214 ILE D O 1
ATOM 10828 N N . GLU D 1 215 ? 75.610 60.939 115.007 1.00 16.44 215 GLU D N 1
ATOM 10829 C CA . GLU D 1 215 ? 76.551 62.023 115.253 1.00 15.31 215 GLU D CA 1
ATOM 10830 C C . GLU D 1 215 ? 75.945 62.974 116.279 1.00 18.91 215 GLU D C 1
ATOM 10831 O O . GLU D 1 215 ? 74.750 62.901 116.592 1.00 20.00 215 GLU D O 1
ATOM 10837 N N . ASP D 1 216 ? 76.781 63.868 116.811 1.00 18.54 216 ASP D N 1
ATOM 10838 C CA . ASP D 1 216 ? 76.316 64.844 117.798 1.00 17.89 216 ASP D CA 1
ATOM 10839 C C . ASP D 1 216 ? 77.186 66.098 117.771 1.00 21.95 216 ASP D C 1
ATOM 10840 O O . ASP D 1 216 ? 78.401 66.017 117.577 1.00 30.07 216 ASP D O 1
ATOM 10845 N N . THR D 1 217 ? 76.565 67.260 118.016 1.00 17.46 217 THR D N 1
ATOM 10846 C CA . THR D 1 217 ? 77.334 68.477 118.277 1.00 21.97 217 THR D CA 1
ATOM 10847 C C . THR D 1 217 ? 77.465 68.786 119.759 1.00 20.20 217 THR D C 1
ATOM 10848 O O . THR D 1 217 ? 78.376 69.523 120.134 1.00 23.56 217 THR D O 1
ATOM 10852 N N . GLY D 1 218 ? 76.597 68.212 120.600 1.00 22.04 218 GLY D N 1
ATOM 10853 C CA . GLY D 1 218 ? 76.449 68.678 121.969 1.00 19.64 218 GLY D CA 1
ATOM 10854 C C . GLY D 1 218 ? 77.669 68.505 122.861 1.00 22.37 218 GLY D C 1
ATOM 10855 O O . GLY D 1 218 ? 77.833 69.243 123.840 1.00 25.18 218 GLY D O 1
ATOM 10856 N N . LYS D 1 219 ? 78.524 67.552 122.554 1.00 21.96 219 LYS D N 1
ATOM 10857 C CA . LYS D 1 219 ? 79.719 67.310 123.396 1.00 23.14 219 LYS D CA 1
ATOM 10858 C C . LYS D 1 219 ? 80.941 68.025 122.819 1.00 25.26 219 LYS D C 1
ATOM 10859 O O . LYS D 1 219 ? 82.009 67.898 123.401 1.00 27.16 219 LYS D O 1
ATOM 10865 N N . THR D 1 220 ? 80.760 68.781 121.752 1.00 22.23 220 THR D N 1
ATOM 10866 C CA . THR D 1 220 ? 81.906 69.358 121.068 1.00 23.20 220 THR D CA 1
ATOM 10867 C C . THR D 1 220 ? 81.821 70.868 120.934 1.00 24.70 220 THR D C 1
ATOM 10868 O O . THR D 1 220 ? 82.771 71.572 121.295 1.00 24.51 220 THR D O 1
ATOM 10872 N N . TRP D 1 221 ? 80.722 71.389 120.422 1.00 19.59 221 TRP D N 1
ATOM 10873 C CA . TRP D 1 221 ? 80.595 72.825 120.216 1.00 21.73 221 TRP D CA 1
ATOM 10874 C C . TRP D 1 221 ? 79.644 73.404 121.242 1.00 23.00 221 TRP D C 1
ATOM 10875 O O . TRP D 1 221 ? 78.526 72.899 121.409 1.00 21.91 221 TRP D O 1
ATOM 10886 N N . PRO D 1 222 ? 80.046 74.447 121.931 1.00 26.02 222 PRO D N 1
ATOM 10887 C CA . PRO D 1 222 ? 79.236 74.945 123.047 1.00 27.03 222 PRO D CA 1
ATOM 10888 C C . PRO D 1 222 ? 78.150 75.907 122.597 1.00 28.72 222 PRO D C 1
ATOM 10889 O O . PRO D 1 222 ? 78.374 77.123 122.514 1.00 28.69 222 PRO D O 1
ATOM 10893 N N . THR D 1 223 ? 76.960 75.377 122.331 1.00 21.20 223 THR D N 1
ATOM 10894 C CA . THR D 1 223 ? 75.849 76.167 121.813 1.00 24.63 223 THR D CA 1
ATOM 10895 C C . THR D 1 223 ? 74.626 76.090 122.724 1.00 25.09 223 THR D C 1
ATOM 10896 O O . THR D 1 223 ? 73.486 76.118 122.257 1.00 26.80 223 THR D O 1
ATOM 10900 N N . GLN D 1 224 ? 74.848 76.008 124.036 1.00 27.39 224 GLN D N 1
ATOM 10901 C CA . GLN D 1 224 ? 73.777 76.052 125.048 1.00 31.76 224 GLN D CA 1
ATOM 10902 C C . GLN D 1 224 ? 72.701 74.999 124.782 1.00 30.84 224 GLN D C 1
ATOM 10903 O O . GLN D 1 224 ? 71.500 75.276 124.804 1.00 34.50 224 GLN D O 1
ATOM 10909 N N . ASP D 1 225 ? 73.154 73.776 124.519 1.00 26.39 225 ASP D N 1
ATOM 10910 C CA . ASP D 1 225 ? 72.302 72.618 124.250 1.00 30.62 225 ASP D CA 1
ATOM 10911 C C . ASP D 1 225 ? 71.340 72.846 123.082 1.00 33.81 225 ASP D C 1
ATOM 10912 O O . ASP D 1 225 ? 70.316 72.157 122.973 1.00 30.65 225 ASP D O 1
ATOM 10917 N N . LEU D 1 226 ? 71.660 73.791 122.199 1.00 25.57 226 LEU D N 1
ATOM 10918 C CA . LEU D 1 226 ? 71.016 73.880 120.891 1.00 24.96 226 LEU D CA 1
ATOM 10919 C C . LEU D 1 226 ? 71.827 72.988 119.955 1.00 19.16 226 LEU D C 1
ATOM 10920 O O . LEU D 1 226 ? 72.905 73.374 119.486 1.00 25.42 226 LEU D O 1
ATOM 10925 N N . LYS D 1 227 ? 71.337 71.779 119.708 1.00 15.97 227 LYS D N 1
ATOM 10926 C CA . LYS D 1 227 ? 72.179 70.746 119.113 1.00 19.17 227 LYS D CA 1
ATOM 10927 C C . LYS D 1 227 ? 71.603 70.225 117.805 1.00 20.26 227 LYS D C 1
ATOM 10928 O O . LYS D 1 227 ? 70.428 70.415 117.487 1.00 23.58 227 LYS D O 1
ATOM 10934 N N . ILE D 1 228 ? 72.450 69.488 117.084 1.00 16.35 228 ILE D N 1
ATOM 10935 C CA . ILE D 1 228 ? 72.062 68.755 115.882 1.00 14.26 228 ILE D CA 1
ATOM 10936 C C . ILE D 1 228 ? 72.647 67.356 115.993 1.00 18.72 228 ILE D C 1
ATOM 10937 O O . ILE D 1 228 ? 73.846 67.209 116.247 1.00 19.42 228 ILE D O 1
ATOM 10942 N N . SER D 1 229 ? 71.815 66.330 115.787 1.00 16.26 229 SER D N 1
ATOM 10943 C CA . SER D 1 229 ? 72.288 64.950 115.709 1.00 13.92 229 SER D CA 1
ATOM 10944 C C . SER D 1 229 ? 71.914 64.354 114.355 1.00 20.39 229 SER D C 1
ATOM 10945 O O . SER D 1 229 ? 70.732 64.084 114.104 1.00 18.78 229 SER D O 1
ATOM 10948 N N . LEU D 1 230 ? 72.926 64.112 113.503 1.00 14.70 230 LEU D N 1
ATOM 10949 C CA . LEU D 1 230 ? 72.726 63.357 112.266 1.00 14.58 230 LEU D CA 1
ATOM 10950 C C . LEU D 1 230 ? 72.517 61.887 112.595 1.00 16.90 230 LEU D C 1
ATOM 10951 O O . LEU D 1 230 ? 73.250 61.313 113.403 1.00 18.13 230 LEU D O 1
ATOM 10956 N N . MET D 1 231 ? 71.505 61.289 111.986 1.00 19.04 231 MET D N 1
ATOM 10957 C CA . MET D 1 231 ? 71.226 59.859 112.103 1.00 19.66 231 MET D CA 1
ATOM 10958 C C . MET D 1 231 ? 71.276 59.329 110.681 1.00 16.67 231 MET D C 1
ATOM 10959 O O . MET D 1 231 ? 70.422 59.686 109.862 1.00 17.14 231 MET D O 1
ATOM 10964 N N . VAL D 1 232 ? 72.300 58.532 110.379 1.00 16.11 232 VAL D N 1
ATOM 10965 C CA . VAL D 1 232 ? 72.640 58.122 109.015 1.00 16.84 232 VAL D CA 1
ATOM 10966 C C . VAL D 1 232 ? 72.557 56.603 108.943 1.00 21.61 232 VAL D C 1
ATOM 10967 O O . VAL D 1 232 ? 73.092 55.916 109.822 1.00 17.95 232 VAL D O 1
ATOM 10971 N N . TYR D 1 233 ? 71.919 56.075 107.892 1.00 19.81 233 TYR D N 1
ATOM 10972 C CA . TYR D 1 233 ? 71.618 54.646 107.844 1.00 17.85 233 TYR D CA 1
ATOM 10973 C C . TYR D 1 233 ? 71.754 54.118 106.421 1.00 20.33 233 TYR D C 1
ATOM 10974 O O . TYR D 1 233 ? 71.712 54.866 105.435 1.00 20.88 233 TYR D O 1
ATOM 10983 N N . SER D 1 234 ? 71.861 52.801 106.328 1.00 20.33 234 SER D N 1
ATOM 10984 C CA . SER D 1 234 ? 72.015 52.145 105.040 1.00 16.96 234 SER D CA 1
ATOM 10985 C C . SER D 1 234 ? 70.714 52.191 104.245 1.00 25.23 234 SER D C 1
ATOM 10986 O O . SER D 1 234 ? 69.621 52.318 104.797 1.00 20.92 234 SER D O 1
ATOM 10989 N N . GLU D 1 235 ? 70.848 52.051 102.920 1.00 26.42 235 GLU D N 1
ATOM 10990 C CA . GLU D 1 235 ? 69.698 52.160 102.029 1.00 20.95 235 GLU D CA 1
ATOM 10991 C C . GLU D 1 235 ? 68.596 51.166 102.390 1.00 25.70 235 GLU D C 1
ATOM 10992 O O . GLU D 1 235 ? 67.412 51.518 102.398 1.00 20.46 235 GLU D O 1
ATOM 10998 N N . ALA D 1 236 ? 68.960 49.903 102.651 1.00 22.71 236 ALA D N 1
ATOM 10999 C CA . ALA D 1 236 ? 67.938 48.870 102.838 1.00 26.77 236 ALA D CA 1
ATOM 11000 C C . ALA D 1 236 ? 67.030 49.116 104.047 1.00 27.61 236 ALA D C 1
ATOM 11001 O O . ALA D 1 236 ? 65.905 48.609 104.065 1.00 26.92 236 ALA D O 1
ATOM 11003 N N . ILE D 1 237 ? 67.469 49.858 105.061 1.00 23.98 237 ILE D N 1
ATOM 11004 C CA . ILE D 1 237 ? 66.618 50.101 106.225 1.00 20.37 237 ILE D CA 1
ATOM 11005 C C . ILE D 1 237 ? 66.085 51.533 106.261 1.00 19.68 237 ILE D C 1
ATOM 11006 O O . ILE D 1 237 ? 65.408 51.915 107.231 1.00 21.80 237 ILE D O 1
ATOM 11011 N N . SER D 1 238 ? 66.421 52.310 105.235 1.00 20.20 238 SER D N 1
ATOM 11012 C CA . SER D 1 238 ? 66.145 53.762 105.153 1.00 21.33 238 SER D CA 1
ATOM 11013 C C . SER D 1 238 ? 64.655 54.055 105.212 1.00 23.08 238 SER D C 1
ATOM 11014 O O . SER D 1 238 ? 64.269 54.914 105.955 1.00 22.27 238 SER D O 1
ATOM 11017 N N . SER D 1 239 ? 63.795 53.265 104.569 1.00 22.94 239 SER D N 1
ATOM 11018 C CA A SER D 1 239 ? 62.311 53.486 104.651 0.48 26.88 239 SER D CA 1
ATOM 11019 C CA B SER D 1 239 ? 62.376 53.484 104.615 0.52 27.09 239 SER D CA 1
ATOM 11020 C C . SER D 1 239 ? 61.545 53.442 106.025 1.00 21.63 239 SER D C 1
ATOM 11021 O O . SER D 1 239 ? 60.868 54.325 106.633 1.00 24.79 239 SER D O 1
ATOM 11026 N N . THR D 1 240 ? 61.980 52.380 106.694 1.00 23.07 240 THR D N 1
ATOM 11027 C CA . THR D 1 240 ? 61.531 52.138 108.070 1.00 24.74 240 THR D CA 1
ATOM 11028 C C . THR D 1 240 ? 62.194 53.153 109.012 1.00 22.75 240 THR D C 1
ATOM 11029 O O . THR D 1 240 ? 61.491 53.719 109.777 1.00 20.37 240 THR D O 1
ATOM 11033 N N . MET D 1 241 ? 63.504 53.376 108.884 1.00 21.11 241 MET D N 1
ATOM 11034 C CA . MET D 1 241 ? 64.133 54.332 109.799 1.00 19.79 241 MET D CA 1
ATOM 11035 C C . MET D 1 241 ? 63.496 55.710 109.656 1.00 24.61 241 MET D C 1
ATOM 11036 O O . MET D 1 241 ? 63.224 56.388 110.655 1.00 16.41 241 MET D O 1
ATOM 11041 N N . ARG D 1 242 ? 63.195 56.112 108.417 1.00 20.30 242 ARG D N 1
ATOM 11042 C CA . ARG D 1 242 ? 62.595 57.423 108.181 1.00 20.52 242 ARG D CA 1
ATOM 11043 C C . ARG D 1 242 ? 61.146 57.460 108.658 1.00 22.28 242 ARG D C 1
ATOM 11044 O O . ARG D 1 242 ? 60.686 58.476 109.189 1.00 22.56 242 ARG D O 1
ATOM 11052 N N . LEU D 1 243 ? 60.413 56.359 108.472 1.00 20.16 243 LEU D N 1
ATOM 11053 C CA . LEU D 1 243 ? 59.052 56.281 108.992 1.00 18.38 243 LEU D CA 1
ATOM 11054 C C . LEU D 1 243 ? 59.034 56.475 110.500 1.00 18.49 243 LEU D C 1
ATOM 11055 O O . LEU D 1 243 ? 58.183 57.205 111.032 1.00 17.71 243 LEU D O 1
ATOM 11060 N N . LEU D 1 244 ? 59.970 55.838 111.206 1.00 17.74 244 LEU D N 1
ATOM 11061 C CA . LEU D 1 244 ? 60.005 55.963 112.663 1.00 18.90 244 LEU D CA 1
ATOM 11062 C C . LEU D 1 244 ? 60.379 57.383 113.078 1.00 21.68 244 LEU D C 1
ATOM 11063 O O . LEU D 1 244 ? 59.781 57.947 114.005 1.00 18.32 244 LEU D O 1
ATOM 11068 N N . TYR D 1 245 ? 61.365 57.973 112.402 1.00 19.19 245 TYR D N 1
ATOM 11069 C CA . TYR D 1 245 ? 61.692 59.382 112.613 1.00 18.36 245 TYR D CA 1
ATOM 11070 C C . TYR D 1 245 ? 60.468 60.277 112.433 1.00 16.29 245 TYR D C 1
ATOM 11071 O O . TYR D 1 245 ? 60.211 61.178 113.245 1.00 15.62 245 TYR D O 1
ATOM 11080 N N . GLU D 1 246 ? 59.717 60.067 111.350 1.00 18.33 246 GLU D N 1
ATOM 11081 C CA . GLU D 1 246 ? 58.602 60.960 111.038 1.00 21.88 246 GLU D CA 1
ATOM 11082 C C . GLU D 1 246 ? 57.435 60.797 112.005 1.00 23.47 246 GLU D C 1
ATOM 11083 O O . GLU D 1 246 ? 56.538 61.648 112.024 1.00 20.54 246 GLU D O 1
ATOM 11089 N N . GLU D 1 247 ? 57.403 59.727 112.789 1.00 18.27 247 GLU D N 1
ATOM 11090 C CA . GLU D 1 247 ? 56.352 59.611 113.828 1.00 16.88 247 GLU D CA 1
ATOM 11091 C C . GLU D 1 247 ? 56.594 60.714 114.871 1.00 16.43 247 GLU D C 1
ATOM 11092 O O . GLU D 1 247 ? 55.684 61.170 115.492 1.00 16.41 247 GLU D O 1
ATOM 11098 N N . ILE D 1 248 ? 57.852 61.002 115.120 1.00 15.15 248 ILE D N 1
ATOM 11099 C CA A ILE D 1 248 ? 58.237 62.038 116.107 0.42 16.70 248 ILE D CA 1
ATOM 11100 C CA B ILE D 1 248 ? 58.283 62.050 116.134 0.58 16.40 248 ILE D CA 1
ATOM 11101 C C . ILE D 1 248 ? 58.533 63.533 115.708 1.00 21.23 248 ILE D C 1
ATOM 11102 O O . ILE D 1 248 ? 58.120 64.588 116.273 1.00 16.76 248 ILE D O 1
ATOM 11111 N N . PHE D 1 249 ? 59.184 63.607 114.539 1.00 15.63 249 PHE D N 1
ATOM 11112 C CA . PHE D 1 249 ? 59.661 64.882 113.959 1.00 16.37 249 PHE D CA 1
ATOM 11113 C C . PHE D 1 249 ? 59.299 65.114 112.492 1.00 22.54 249 PHE D C 1
ATOM 11114 O O . PHE D 1 249 ? 59.340 64.224 111.707 1.00 19.21 249 PHE D O 1
ATOM 11122 N N . LEU D 1 250 ? 58.937 66.353 112.204 1.00 17.95 250 LEU D N 1
ATOM 11123 C CA . LEU D 1 250 ? 58.963 66.836 110.825 1.00 20.76 250 LEU D CA 1
ATOM 11124 C C . LEU D 1 250 ? 60.378 67.224 110.401 1.00 24.58 250 LEU D C 1
ATOM 11125 O O . LEU D 1 250 ? 60.789 66.937 109.272 1.00 23.68 250 LEU D O 1
ATOM 11130 N N . CYS D 1 251 ? 61.139 67.852 111.296 1.00 20.77 251 CYS D N 1
ATOM 11131 C CA . CYS D 1 251 ? 62.472 68.369 111.000 1.00 20.98 251 CYS D CA 1
ATOM 11132 C C . CYS D 1 251 ? 63.044 68.859 112.322 1.00 21.29 251 CYS D C 1
ATOM 11133 O O . CYS D 1 251 ? 62.333 68.916 113.326 1.00 20.29 251 CYS D O 1
ATOM 11136 N N . SER D 1 252 ? 64.319 69.254 112.307 1.00 17.89 252 SER D N 1
ATOM 11137 C CA . SER D 1 252 ? 64.943 70.032 113.365 1.00 17.35 252 SER D CA 1
ATOM 11138 C C . SER D 1 252 ? 64.901 71.510 112.956 1.00 23.02 252 SER D C 1
ATOM 11139 O O . SER D 1 252 ? 64.221 71.874 111.993 1.00 24.99 252 SER D O 1
ATOM 11142 N N . SER D 1 253 ? 65.646 72.374 113.656 1.00 18.11 253 SER D N 1
ATOM 11143 C CA . SER D 1 253 ? 65.575 73.816 113.396 1.00 17.74 253 SER D CA 1
ATOM 11144 C C . SER D 1 253 ? 66.547 74.243 112.299 1.00 17.25 253 SER D C 1
ATOM 11145 O O . SER D 1 253 ? 67.753 73.992 112.403 1.00 20.62 253 SER D O 1
ATOM 11148 N N . ASN D 1 254 ? 66.036 74.944 111.269 1.00 21.04 254 ASN D N 1
ATOM 11149 C CA . ASN D 1 254 ? 66.922 75.535 110.265 1.00 17.97 254 ASN D CA 1
ATOM 11150 C C . ASN D 1 254 ? 67.876 76.537 110.897 1.00 22.73 254 ASN D C 1
ATOM 11151 O O . ASN D 1 254 ? 69.016 76.684 110.441 1.00 20.09 254 ASN D O 1
ATOM 11156 N N . PHE D 1 255 ? 67.423 77.243 111.939 1.00 20.54 255 PHE D N 1
ATOM 11157 C CA . PHE D 1 255 ? 68.306 78.160 112.651 1.00 23.04 255 PHE D CA 1
ATOM 11158 C C . PHE D 1 255 ? 69.459 77.398 113.304 1.00 22.66 255 PHE D C 1
ATOM 11159 O O . PHE D 1 255 ? 70.628 77.770 113.160 1.00 18.78 255 PHE D O 1
ATOM 11167 N N . ALA D 1 256 ? 69.153 76.306 114.015 1.00 19.18 256 ALA D N 1
ATOM 11168 C CA . ALA D 1 256 ? 70.218 75.511 114.622 1.00 17.81 256 ALA D CA 1
ATOM 11169 C C . ALA D 1 256 ? 71.151 74.929 113.567 1.00 21.06 256 ALA D C 1
ATOM 11170 O O . ALA D 1 256 ? 72.372 74.913 113.754 1.00 20.99 256 ALA D O 1
ATOM 11172 N N . LEU D 1 257 ? 70.598 74.425 112.458 1.00 18.28 257 LEU D N 1
ATOM 11173 C CA . LEU D 1 257 ? 71.454 73.892 111.396 1.00 18.32 257 LEU D CA 1
ATOM 11174 C C . LEU D 1 257 ? 72.413 74.959 110.868 1.00 22.75 257 LEU D C 1
ATOM 11175 O O . LEU D 1 257 ? 73.610 74.697 110.685 1.00 19.55 257 LEU D O 1
ATOM 11180 N N . ALA D 1 258 ? 71.918 76.179 110.633 1.00 18.87 258 ALA D N 1
ATOM 11181 C CA . ALA D 1 258 ? 72.795 77.222 110.092 1.00 23.74 258 ALA D CA 1
ATOM 11182 C C . ALA D 1 258 ? 73.897 77.579 111.079 1.00 29.29 258 ALA D C 1
ATOM 11183 O O . ALA D 1 258 ? 75.064 77.748 110.694 1.00 23.30 258 ALA D O 1
ATOM 11185 N N . LEU D 1 259 ? 73.541 77.704 112.357 1.00 28.44 259 LEU D N 1
ATOM 11186 C CA . LEU D 1 259 ? 74.523 78.046 113.379 1.00 23.32 259 LEU D CA 1
ATOM 11187 C C . LEU D 1 259 ? 75.595 76.969 113.495 1.00 23.39 259 LEU D C 1
ATOM 11188 O O . LEU D 1 259 ? 76.795 77.256 113.425 1.00 22.36 259 LEU D O 1
ATOM 11193 N N . LEU D 1 260 ? 75.178 75.718 113.688 1.00 20.32 260 LEU D N 1
ATOM 11194 C CA . LEU D 1 260 ? 76.149 74.651 113.904 1.00 24.08 260 LEU D CA 1
ATOM 11195 C C . LEU D 1 260 ? 76.970 74.374 112.654 1.00 21.77 260 LEU D C 1
ATOM 11196 O O . LEU D 1 260 ? 78.155 74.026 112.763 1.00 22.13 260 LEU D O 1
ATOM 11201 N N . LYS D 1 261 ? 76.373 74.528 111.458 1.00 18.64 261 LYS D N 1
ATOM 11202 C CA . LYS D 1 261 ? 77.157 74.406 110.232 1.00 23.93 261 LYS D CA 1
ATOM 11203 C C . LYS D 1 261 ? 78.342 75.365 110.241 1.00 25.50 261 LYS D C 1
ATOM 11204 O O . LYS D 1 261 ? 79.435 75.015 109.782 1.00 22.25 261 LYS D O 1
ATOM 11210 N N . GLN D 1 262 ? 78.157 76.573 110.785 1.00 22.10 262 GLN D N 1
ATOM 11211 C CA . GLN D 1 262 ? 79.266 77.527 110.814 1.00 25.79 262 GLN D CA 1
ATOM 11212 C C . GLN D 1 262 ? 80.323 77.116 111.836 1.00 23.45 262 GLN D C 1
ATOM 11213 O O . GLN D 1 262 ? 81.529 77.225 111.571 1.00 26.22 262 GLN D O 1
ATOM 11219 N N . PHE D 1 263 ? 79.893 76.671 113.017 1.00 18.81 263 PHE D N 1
ATOM 11220 C CA . PHE D 1 263 ? 80.832 76.112 113.990 1.00 20.64 263 PHE D CA 1
ATOM 11221 C C . PHE D 1 263 ? 81.664 75.006 113.341 1.00 24.85 263 PHE D C 1
ATOM 11222 O O . PHE D 1 263 ? 82.893 74.969 113.468 1.00 22.58 263 PHE D O 1
ATOM 11230 N N . VAL D 1 264 ? 81.001 74.109 112.610 1.00 22.25 264 VAL D N 1
ATOM 11231 C CA . VAL D 1 264 ? 81.707 73.028 111.919 1.00 23.59 264 VAL D CA 1
ATOM 11232 C C . VAL D 1 264 ? 82.664 73.594 110.869 1.00 26.08 264 VAL D C 1
ATOM 11233 O O . VAL D 1 264 ? 83.830 73.180 110.781 1.00 25.33 264 VAL D O 1
ATOM 11237 N N . ALA D 1 265 ? 82.197 74.556 110.060 1.00 21.63 265 ALA D N 1
ATOM 11238 C CA . ALA D 1 265 ? 83.059 75.114 109.017 1.00 25.19 265 ALA D CA 1
ATOM 11239 C C . ALA D 1 265 ? 84.290 75.787 109.616 1.00 28.25 265 ALA D C 1
ATOM 11240 O O . ALA D 1 265 ? 85.394 75.697 109.059 1.00 26.26 265 ALA D O 1
ATOM 11242 N N . VAL D 1 266 ? 84.118 76.470 110.752 1.00 22.48 266 VAL D N 1
ATOM 11243 C CA . VAL D 1 266 ? 85.248 77.137 111.389 1.00 27.61 266 VAL D CA 1
ATOM 11244 C C . VAL D 1 266 ? 86.251 76.119 111.925 1.00 27.17 266 VAL D C 1
ATOM 11245 O O . VAL D 1 266 ? 87.466 76.288 111.766 1.00 29.21 266 VAL D O 1
ATOM 11249 N N . THR D 1 267 ? 85.763 75.060 112.582 1.00 23.77 267 THR D N 1
ATOM 11250 C CA . THR D 1 267 ? 86.645 73.971 112.995 1.00 19.45 267 THR D CA 1
ATOM 11251 C C . THR D 1 267 ? 87.412 73.394 111.806 1.00 27.77 267 THR D C 1
ATOM 11252 O O . THR D 1 267 ? 88.618 73.133 111.902 1.00 26.06 267 THR D O 1
ATOM 11256 N N . ALA D 1 268 ? 86.738 73.214 110.663 1.00 20.14 268 ALA D N 1
ATOM 11257 C CA . ALA D 1 268 ? 87.419 72.656 109.496 1.00 28.70 268 ALA D CA 1
ATOM 11258 C C . ALA D 1 268 ? 88.506 73.593 108.990 1.00 32.65 268 ALA D C 1
ATOM 11259 O O . ALA D 1 268 ? 89.597 73.140 108.623 1.00 34.63 268 ALA D O 1
ATOM 11261 N N . LYS D 1 269 ? 88.224 74.891 108.950 1.00 30.46 269 LYS D N 1
ATOM 11262 C CA . LYS D 1 269 ? 89.209 75.882 108.452 1.00 33.62 269 LYS D CA 1
ATOM 11263 C C . LYS D 1 269 ? 90.438 76.033 109.358 1.00 31.34 269 LYS D C 1
ATOM 11264 O O . LYS D 1 269 ? 91.515 75.940 108.847 1.00 33.94 269 LYS D O 1
ATOM 11267 N N . PHE D 1 270 ? 90.251 76.177 110.662 1.00 28.83 270 PHE D N 1
ATOM 11268 C CA . PHE D 1 270 ? 91.388 76.421 111.581 1.00 34.72 270 PHE D CA 1
ATOM 11269 C C . PHE D 1 270 ? 91.928 75.148 112.209 1.00 33.59 270 PHE D C 1
ATOM 11270 O O . PHE D 1 270 ? 92.958 75.204 112.826 1.00 31.13 270 PHE D O 1
ATOM 11278 N N . GLY D 1 271 ? 91.228 74.046 112.016 1.00 34.55 271 GLY D N 1
ATOM 11279 C CA . GLY D 1 271 ? 91.687 72.769 112.558 1.00 35.61 271 GLY D CA 1
ATOM 11280 C C . GLY D 1 271 ? 91.100 72.428 113.911 1.00 32.29 271 GLY D C 1
ATOM 11281 O O . GLY D 1 271 ? 90.859 73.288 114.712 1.00 33.84 271 GLY D O 1
ATOM 11282 N N . VAL D 1 272 ? 90.992 71.143 114.150 1.00 32.03 272 VAL D N 1
ATOM 11283 C CA . VAL D 1 272 ? 90.470 70.612 115.430 1.00 27.75 272 VAL D CA 1
ATOM 11284 C C . VAL D 1 272 ? 91.395 70.995 116.589 1.00 26.47 272 VAL D C 1
ATOM 11285 O O . VAL D 1 272 ? 90.900 71.340 117.602 1.00 27.74 272 VAL D O 1
ATOM 11289 N N . ASP D 1 273 ? 92.710 70.977 116.403 1.00 29.01 273 ASP D N 1
ATOM 11290 C CA . ASP D 1 273 ? 93.626 71.299 117.531 1.00 27.85 273 ASP D CA 1
ATOM 11291 C C . ASP D 1 273 ? 93.452 72.730 118.049 1.00 37.01 273 ASP D C 1
ATOM 11292 O O . ASP D 1 273 ? 93.297 72.904 119.237 1.00 39.17 273 ASP D O 1
ATOM 11297 N N . ALA D 1 274 ? 93.429 73.701 117.157 1.00 32.67 274 ALA D N 1
ATOM 11298 C CA . ALA D 1 274 ? 93.303 75.114 117.537 1.00 40.03 274 ALA D CA 1
ATOM 11299 C C . ALA D 1 274 ? 91.928 75.415 118.131 1.00 40.22 274 ALA D C 1
ATOM 11300 O O . ALA D 1 274 ? 91.841 76.151 119.074 1.00 34.84 274 ALA D O 1
ATOM 11302 N N . THR D 1 275 ? 90.904 74.796 117.570 1.00 32.51 275 THR D N 1
ATOM 11303 C CA . THR D 1 275 ? 89.553 75.174 117.946 1.00 26.58 275 THR D CA 1
ATOM 11304 C C . THR D 1 275 ? 88.969 74.320 119.062 1.00 30.40 275 THR D C 1
ATOM 11305 O O . THR D 1 275 ? 88.049 74.782 119.747 1.00 31.99 275 THR D O 1
ATOM 11309 N N . ILE D 1 276 ? 89.481 73.103 119.279 1.00 27.24 276 ILE D N 1
ATOM 11310 C CA . ILE D 1 276 ? 88.871 72.166 120.224 1.00 31.85 276 ILE D CA 1
ATOM 11311 C C . ILE D 1 276 ? 89.914 71.511 121.132 1.00 31.64 276 ILE D C 1
ATOM 11312 O O . ILE D 1 276 ? 89.866 71.656 122.362 1.00 31.23 276 ILE D O 1
ATOM 11317 N N . LYS D 1 277 ? 90.861 70.779 120.538 1.00 25.86 277 LYS D N 1
ATOM 11318 C CA . LYS D 1 277 ? 91.659 69.846 121.328 1.00 27.99 277 LYS D CA 1
ATOM 11319 C C . LYS D 1 277 ? 92.672 70.552 122.224 1.00 33.64 277 LYS D C 1
ATOM 11320 O O . LYS D 1 277 ? 92.995 70.036 123.302 1.00 33.84 277 LYS D O 1
ATOM 11326 N N . ASN D 1 278 ? 93.177 71.724 121.814 1.00 33.15 278 ASN D N 1
ATOM 11327 C CA . ASN D 1 278 ? 94.162 72.428 122.633 1.00 31.20 278 ASN D CA 1
ATOM 11328 C C . ASN D 1 278 ? 93.588 72.775 124.004 1.00 32.01 278 ASN D C 1
ATOM 11329 O O . ASN D 1 278 ? 94.238 72.558 125.034 1.00 31.50 278 ASN D O 1
ATOM 11334 N N . GLU D 1 279 ? 92.361 73.309 124.044 1.00 32.23 279 GLU D N 1
ATOM 11335 C CA . GLU D 1 279 ? 91.772 73.648 125.337 1.00 29.08 279 GLU D CA 1
ATOM 11336 C C . GLU D 1 279 ? 91.482 72.397 126.156 1.00 28.36 279 GLU D C 1
ATOM 11337 O O . GLU D 1 279 ? 91.668 72.393 127.380 1.00 29.04 279 GLU D O 1
ATOM 11343 N N . VAL D 1 280 ? 91.010 71.329 125.507 1.00 26.26 280 VAL D N 1
ATOM 11344 C CA . VAL D 1 280 ? 90.774 70.072 126.222 1.00 25.67 280 VAL D CA 1
ATOM 11345 C C . VAL D 1 280 ? 92.061 69.587 126.871 1.00 27.30 280 VAL D C 1
ATOM 11346 O O . VAL D 1 280 ? 92.075 69.184 128.043 1.00 33.79 280 VAL D O 1
ATOM 11350 N N . ARG D 1 281 ? 93.166 69.615 126.120 1.00 25.44 281 ARG D N 1
ATOM 11351 C CA . ARG D 1 281 ? 94.432 69.133 126.659 1.00 29.48 281 ARG D CA 1
ATOM 11352 C C . ARG D 1 281 ? 94.902 70.001 127.825 1.00 31.31 281 ARG D C 1
ATOM 11353 O O . ARG D 1 281 ? 95.420 69.489 128.825 1.00 27.04 281 ARG D O 1
ATOM 11361 N N . ARG D 1 282 ? 94.743 71.320 127.709 1.00 23.54 282 ARG D N 1
ATOM 11362 C CA . ARG D 1 282 ? 95.126 72.206 128.809 1.00 26.83 282 ARG D CA 1
ATOM 11363 C C . ARG D 1 282 ? 94.344 71.875 130.081 1.00 32.57 282 ARG D C 1
ATOM 11364 O O . ARG D 1 282 ? 94.913 71.829 131.183 1.00 29.47 282 ARG D O 1
ATOM 11368 N N . ARG D 1 283 ? 93.035 71.630 129.942 1.00 30.91 283 ARG D N 1
ATOM 11369 C CA . ARG D 1 283 ? 92.198 71.317 131.096 1.00 28.68 283 ARG D CA 1
ATOM 11370 C C . ARG D 1 283 ? 92.502 69.933 131.644 1.00 30.24 283 ARG D C 1
ATOM 11371 O O . ARG D 1 283 ? 92.507 69.731 132.865 1.00 29.33 283 ARG D O 1
ATOM 11379 N N . SER D 1 284 ? 92.760 68.960 130.760 1.00 28.29 284 SER D N 1
ATOM 11380 C CA . SER D 1 284 ? 93.172 67.648 131.238 1.00 25.09 284 SER D CA 1
ATOM 11381 C C . SER D 1 284 ? 94.455 67.750 132.052 1.00 29.56 284 SER D C 1
ATOM 11382 O O . SER D 1 284 ? 94.569 67.148 133.127 1.00 26.95 284 SER D O 1
ATOM 11385 N N . GLU D 1 285 ? 95.425 68.532 131.565 1.00 27.73 285 GLU D N 1
ATOM 11386 C CA . GLU D 1 285 ? 96.688 68.679 132.280 1.00 29.15 285 GLU D CA 1
ATOM 11387 C C . GLU D 1 285 ? 96.497 69.424 133.595 1.00 34.13 285 GLU D C 1
ATOM 11388 O O . GLU D 1 285 ? 97.176 69.120 134.583 1.00 34.03 285 GLU D O 1
ATOM 11394 N N . THR D 1 286 ? 95.573 70.387 133.632 1.00 27.04 286 THR D N 1
ATOM 11395 C CA . THR D 1 286 ? 95.302 71.106 134.871 1.00 29.52 286 THR D CA 1
ATOM 11396 C C . THR D 1 286 ? 94.800 70.157 135.954 1.00 28.53 286 THR D C 1
ATOM 11397 O O . THR D 1 286 ? 95.329 70.141 137.069 1.00 30.94 286 THR D O 1
ATOM 11401 N N . ILE D 1 287 ? 93.787 69.346 135.643 1.00 27.05 287 ILE D N 1
ATOM 11402 C CA . ILE D 1 287 ? 93.245 68.465 136.674 1.00 31.29 287 ILE D CA 1
ATOM 11403 C C . ILE D 1 287 ? 94.244 67.367 137.039 1.00 32.16 287 ILE D C 1
ATOM 11404 O O . ILE D 1 287 ? 94.333 66.968 138.208 1.00 34.97 287 ILE D O 1
ATOM 11409 N N . ASN D 1 288 ? 95.028 66.874 136.072 1.00 28.70 288 ASN D N 1
ATOM 11410 C CA . ASN D 1 288 ? 96.074 65.907 136.396 1.00 34.60 288 ASN D CA 1
ATOM 11411 C C . ASN D 1 288 ? 97.042 66.478 137.425 1.00 32.96 288 ASN D C 1
ATOM 11412 O O . ASN D 1 288 ? 97.385 65.810 138.407 1.00 32.63 288 ASN D O 1
ATOM 11417 N N . ASP D 1 289 ? 97.489 67.721 137.214 1.00 32.83 289 ASP D N 1
ATOM 11418 C CA . ASP D 1 289 ? 98.376 68.374 138.175 1.00 35.70 289 ASP D CA 1
ATOM 11419 C C . ASP D 1 289 ? 97.691 68.573 139.523 1.00 39.13 289 ASP D C 1
ATOM 11420 O O . ASP D 1 289 ? 98.320 68.410 140.574 1.00 35.86 289 ASP D O 1
ATOM 11425 N N . ALA D 1 290 ? 96.411 68.953 139.514 1.00 39.39 290 ALA D N 1
ATOM 11426 C CA . ALA D 1 290 ? 95.723 69.239 140.771 1.00 41.80 290 ALA D CA 1
ATOM 11427 C C . ALA D 1 290 ? 95.613 67.995 141.645 1.00 43.11 290 ALA D C 1
ATOM 11428 O O . ALA D 1 290 ? 95.705 68.082 142.875 1.00 41.04 290 ALA D O 1
ATOM 11430 N N . LEU D 1 291 ? 95.416 66.831 141.028 1.00 38.86 291 LEU D N 1
ATOM 11431 C CA . LEU D 1 291 ? 95.189 65.590 141.760 1.00 39.09 291 LEU D CA 1
ATOM 11432 C C . LEU D 1 291 ? 96.468 64.832 142.078 1.00 44.65 291 LEU D C 1
ATOM 11433 O O . LEU D 1 291 ? 96.407 63.829 142.799 1.00 47.43 291 LEU D O 1
ATOM 11438 N N . ALA D 1 292 ? 97.612 65.289 141.575 1.00 45.12 292 ALA D N 1
ATOM 11439 C CA . ALA D 1 292 ? 98.878 64.630 141.860 1.00 46.17 292 ALA D CA 1
ATOM 11440 C C . ALA D 1 292 ? 99.123 64.547 143.360 1.00 45.94 292 ALA D C 1
ATOM 11441 O O . ALA D 1 292 ? 99.007 65.545 144.077 1.00 44.94 292 ALA D O 1
ATOM 11443 N N . GLY D 1 293 ? 99.469 63.346 143.830 1.00 48.60 293 GLY D N 1
ATOM 11444 C CA . GLY D 1 293 ? 99.788 63.114 145.224 1.00 49.07 293 GLY D CA 1
ATOM 11445 C C . GLY D 1 293 ? 98.603 63.008 146.159 1.00 48.97 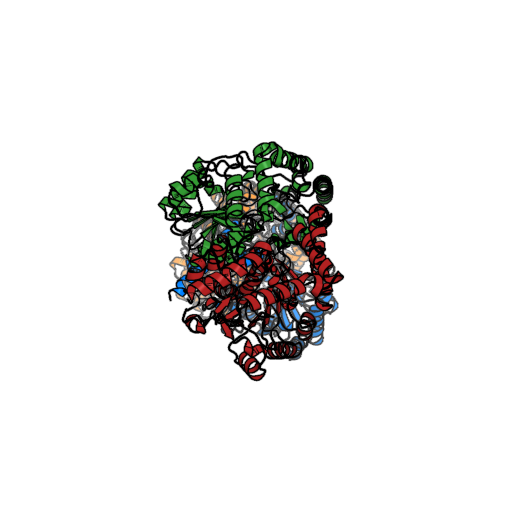293 GLY D C 1
ATOM 11446 O O . GLY D 1 293 ? 98.803 62.823 147.364 1.00 47.78 293 GLY D O 1
ATOM 11447 N N . THR D 1 294 ? 97.375 63.124 145.655 1.00 49.82 294 THR D N 1
ATOM 11448 C CA . THR D 1 294 ? 96.211 62.983 146.517 1.00 49.27 294 THR D CA 1
ATOM 11449 C C . THR D 1 294 ? 95.853 61.529 146.785 1.00 48.64 294 THR D C 1
ATOM 11450 O O . THR D 1 294 ? 95.121 61.253 147.740 1.00 48.28 294 THR D O 1
ATOM 11454 N N . GLY D 1 295 ? 96.355 60.602 145.975 1.00 47.90 295 GLY D N 1
ATOM 11455 C CA . GLY D 1 295 ? 95.918 59.226 146.001 1.00 51.92 295 GLY D CA 1
ATOM 11456 C C . GLY D 1 295 ? 94.872 58.897 144.958 1.00 48.86 295 GLY D C 1
ATOM 11457 O O . GLY D 1 295 ? 94.598 57.711 144.722 1.00 48.71 295 GLY D O 1
ATOM 11458 N N . LEU D 1 296 ? 94.274 59.909 144.339 1.00 41.09 296 LEU D N 1
ATOM 11459 C CA . LEU D 1 296 ? 93.360 59.690 143.233 1.00 40.82 296 LEU D CA 1
ATOM 11460 C C . LEU D 1 296 ? 94.164 59.432 141.966 1.00 39.65 296 LEU D C 1
ATOM 11461 O O . LEU D 1 296 ? 95.173 60.096 141.710 1.00 41.86 296 LEU D O 1
ATOM 11466 N N . LYS D 1 297 ? 93.723 58.454 141.173 1.00 37.22 297 LYS D N 1
ATOM 11467 C CA . LYS D 1 297 ? 94.481 58.009 140.006 1.00 35.82 297 LYS D CA 1
ATOM 11468 C C . LYS D 1 297 ? 93.655 58.242 138.747 1.00 35.94 297 LYS D C 1
ATOM 11469 O O . LYS D 1 297 ? 92.678 57.526 138.491 1.00 35.74 297 LYS D O 1
ATOM 11471 N N . VAL D 1 298 ? 94.050 59.246 137.963 1.00 29.04 298 VAL D N 1
ATOM 11472 C CA . VAL D 1 298 ? 93.402 59.479 136.676 1.00 31.22 298 VAL D CA 1
ATOM 11473 C C . VAL D 1 298 ? 93.610 58.269 135.775 1.00 32.00 298 VAL D C 1
ATOM 11474 O O . VAL D 1 298 ? 94.735 57.775 135.614 1.00 35.11 298 VAL D O 1
ATOM 11478 N N . PHE D 1 299 ? 92.515 57.774 135.195 1.00 28.28 299 PHE D N 1
ATOM 11479 C CA . PHE D 1 299 ? 92.583 56.648 134.266 1.00 27.97 299 PHE D CA 1
ATOM 11480 C C . PHE D 1 299 ? 93.310 57.063 132.989 1.00 28.87 299 PHE D C 1
ATOM 11481 O O . PHE D 1 299 ? 92.957 58.063 132.361 1.00 31.86 299 PHE D O 1
ATOM 11489 N N . ASP D 1 300 ? 94.317 56.292 132.592 1.00 30.39 300 ASP D N 1
ATOM 11490 C CA . ASP D 1 300 ? 95.088 56.653 131.410 1.00 34.01 300 ASP D CA 1
ATOM 11491 C C . ASP D 1 300 ? 95.806 55.427 130.863 1.00 36.43 300 ASP D C 1
ATOM 11492 O O . ASP D 1 300 ? 96.134 54.503 131.608 1.00 29.79 300 ASP D O 1
ATOM 11497 N N . ASN D 1 301 ? 96.070 55.443 129.557 1.00 30.00 301 ASN D N 1
ATOM 11498 C CA . ASN D 1 301 ? 96.848 54.388 128.926 1.00 32.88 301 ASN D CA 1
ATOM 11499 C C . ASN D 1 301 ? 97.292 54.886 127.557 1.00 34.15 301 ASN D C 1
ATOM 11500 O O . ASN D 1 301 ? 96.878 55.952 127.103 1.00 28.45 301 ASN D O 1
ATOM 11505 N N . ASP D 1 302 ? 98.107 54.076 126.885 1.00 30.56 302 ASP D N 1
ATOM 11506 C CA . ASP D 1 302 ? 98.741 54.511 125.647 1.00 38.35 302 ASP D CA 1
ATOM 11507 C C . ASP D 1 302 ? 97.849 54.347 124.425 1.00 34.39 302 ASP D C 1
ATOM 11508 O O . ASP D 1 302 ? 98.312 54.606 123.309 1.00 33.61 302 ASP D O 1
ATOM 11510 N N . GLU D 1 303 ? 96.594 53.919 124.596 1.00 26.53 303 GLU D N 1
ATOM 11511 C CA . GLU D 1 303 ? 95.708 53.678 123.464 1.00 31.76 303 GLU D CA 1
ATOM 11512 C C . GLU D 1 303 ? 94.465 54.566 123.435 1.00 31.88 303 GLU D C 1
ATOM 11513 O O . GLU D 1 303 ? 93.904 54.777 122.350 1.00 27.39 303 GLU D O 1
ATOM 11517 N N . LYS D 1 304 ? 94.025 55.098 124.571 1.00 24.79 304 LYS D N 1
ATOM 11518 C CA . LYS D 1 304 ? 92.801 55.891 124.594 1.00 24.62 304 LYS D CA 1
ATOM 11519 C C . LYS D 1 304 ? 93.005 57.234 123.898 1.00 28.42 304 LYS D C 1
ATOM 11520 O O . LYS D 1 304 ? 94.124 57.705 123.707 1.00 25.89 304 LYS D O 1
ATOM 11526 N N . CYS D 1 305 ? 91.896 57.859 123.530 1.00 22.31 305 CYS D N 1
ATOM 11527 C CA . CYS D 1 305 ? 91.922 59.254 123.123 1.00 27.11 305 CYS D CA 1
ATOM 11528 C C . CYS D 1 305 ? 91.521 60.112 124.318 1.00 24.79 305 CYS D C 1
ATOM 11529 O O . CYS D 1 305 ? 91.041 59.607 125.333 1.00 25.09 305 CYS D O 1
ATOM 11532 N N . GLN D 1 306 ? 91.762 61.417 124.215 1.00 24.26 306 GLN D N 1
ATOM 11533 C CA . GLN D 1 306 ? 91.431 62.329 125.312 1.00 23.19 306 GLN D CA 1
ATOM 11534 C C . GLN D 1 306 ? 90.024 62.865 125.092 1.00 24.17 306 GLN D C 1
ATOM 11535 O O . GLN D 1 306 ? 89.809 63.759 124.271 1.00 27.02 306 GLN D O 1
ATOM 11541 N N . LEU D 1 307 ? 89.070 62.323 125.840 1.00 24.22 307 LEU D N 1
ATOM 11542 C CA . LEU D 1 307 ? 87.727 62.868 125.885 1.00 28.14 307 LEU D CA 1
ATOM 11543 C C . LEU D 1 307 ? 87.724 64.153 126.711 1.00 24.28 307 LEU D C 1
ATOM 11544 O O . LEU D 1 307 ? 88.644 64.397 127.494 1.00 22.53 307 LEU D O 1
ATOM 11549 N N . PRO D 1 308 ? 86.677 64.998 126.567 1.00 24.03 308 PRO D N 1
ATOM 11550 C CA . PRO D 1 308 ? 86.523 66.180 127.411 1.00 24.65 308 PRO D CA 1
ATOM 11551 C C . PRO D 1 308 ? 86.041 65.825 128.817 1.00 23.36 308 PRO D C 1
ATOM 11552 O O . PRO D 1 308 ? 85.085 66.395 129.336 1.00 23.74 308 PRO D O 1
ATOM 11556 N N . LEU D 1 309 ? 86.677 64.819 129.356 1.00 27.80 309 LEU D N 1
ATOM 11557 C CA . LEU D 1 309 ? 86.293 64.361 130.690 1.00 31.22 309 LEU D CA 1
ATOM 11558 C C . LEU D 1 309 ? 87.431 63.539 131.270 1.00 30.26 309 LEU D C 1
ATOM 11559 O O . LEU D 1 309 ? 88.318 63.149 130.578 1.00 33.22 309 LEU D O 1
ATOM 11564 N N . CYS D 1 310 ? 87.376 63.436 132.564 1.00 27.80 310 CYS D N 1
ATOM 11565 C CA A CYS D 1 310 ? 88.354 62.690 133.408 0.62 27.00 310 CYS D CA 1
ATOM 11566 C CA B CYS D 1 310 ? 88.386 62.615 133.384 0.38 26.74 310 CYS D CA 1
ATOM 11567 C C . CYS D 1 310 ? 87.727 61.536 134.292 1.00 29.93 310 CYS D C 1
ATOM 11568 O O . CYS D 1 310 ? 86.667 61.623 135.027 1.00 27.96 310 CYS D O 1
ATOM 11573 N N . TRP D 1 311 ? 88.210 60.351 133.956 1.00 27.08 311 TRP D N 1
ATOM 11574 C CA . TRP D 1 311 ? 87.792 59.091 134.611 1.00 24.59 311 TRP D CA 1
ATOM 11575 C C . TRP D 1 311 ? 88.835 58.836 135.704 1.00 29.92 311 TRP D C 1
ATOM 11576 O O . TRP D 1 311 ? 89.991 58.615 135.372 1.00 25.35 311 TRP D O 1
ATOM 11587 N N . ILE D 1 312 ? 88.379 58.850 136.948 1.00 26.02 312 ILE D N 1
ATOM 11588 C CA . ILE D 1 312 ? 89.283 58.856 138.098 1.00 23.38 312 ILE D CA 1
ATOM 11589 C C . ILE D 1 312 ? 89.000 57.658 138.995 1.00 29.52 312 ILE D C 1
ATOM 11590 O O . ILE D 1 312 ? 87.878 57.499 139.491 1.00 25.80 312 ILE D O 1
ATOM 11595 N N . ASP D 1 313 ? 90.039 56.853 139.246 1.00 26.37 313 ASP D N 1
ATOM 11596 C CA . ASP D 1 313 ? 89.989 55.731 140.187 1.00 30.63 313 ASP D CA 1
ATOM 11597 C C . ASP D 1 313 ? 90.239 56.244 141.607 1.00 32.23 313 ASP D C 1
ATOM 11598 O O . ASP D 1 313 ? 91.344 56.693 141.928 1.00 31.95 313 ASP D O 1
ATOM 11603 N N . ILE D 1 314 ? 89.232 56.142 142.470 1.00 31.14 314 ILE D N 1
ATOM 11604 C CA . ILE D 1 314 ? 89.343 56.595 143.852 1.00 28.40 314 ILE D CA 1
ATOM 11605 C C . ILE D 1 314 ? 89.578 55.429 144.815 1.00 30.64 314 ILE D C 1
ATOM 11606 O O . ILE D 1 314 ? 89.375 55.581 146.021 1.00 38.27 314 ILE D O 1
ATOM 11611 N N . SER D 1 315 ? 90.024 54.274 144.303 1.00 33.15 315 SER D N 1
ATOM 11612 C CA . SER D 1 315 ? 90.203 53.076 145.132 1.00 32.83 315 SER D CA 1
ATOM 11613 C C . SER D 1 315 ? 90.983 53.362 146.407 1.00 46.14 315 SER D C 1
ATOM 11614 O O . SER D 1 315 ? 90.666 52.818 147.471 1.00 41.53 315 SER D O 1
ATOM 11617 N N . ALA D 1 316 ? 92.020 54.200 146.317 1.00 47.54 316 ALA D N 1
ATOM 11618 C CA . ALA D 1 316 ? 92.899 54.415 147.458 1.00 46.02 316 ALA D CA 1
ATOM 11619 C C . ALA D 1 316 ? 92.262 55.259 148.552 1.00 45.81 316 ALA D C 1
ATOM 11620 O O . ALA D 1 316 ? 92.841 55.362 149.635 1.00 48.22 316 ALA D O 1
ATOM 11622 N N . THR D 1 317 ? 91.102 55.870 148.308 1.00 47.89 317 THR D N 1
ATOM 11623 C CA . THR D 1 317 ? 90.430 56.607 149.372 1.00 42.71 317 THR D CA 1
ATOM 11624 C C . THR D 1 317 ? 89.680 55.691 150.333 1.00 44.61 317 THR D C 1
ATOM 11625 O O . THR D 1 317 ? 89.444 56.081 151.482 1.00 43.67 317 THR D O 1
ATOM 11629 N N . GLY D 1 318 ? 89.331 54.480 149.906 1.00 46.00 318 GLY D N 1
ATOM 11630 C CA . GLY D 1 318 ? 88.467 53.626 150.689 1.00 46.81 318 GLY D CA 1
ATOM 11631 C C . GLY D 1 318 ? 86.994 53.942 150.556 1.00 49.79 318 GLY D C 1
ATOM 11632 O O . GLY D 1 318 ? 86.169 53.243 151.159 1.00 52.67 318 GLY D O 1
ATOM 11633 N N . TYR D 1 319 ? 86.641 54.972 149.792 1.00 39.26 319 TYR D N 1
ATOM 11634 C CA . TYR D 1 319 ? 85.255 55.345 149.554 1.00 36.15 319 TYR D CA 1
ATOM 11635 C C . TYR D 1 319 ? 84.739 54.711 148.271 1.00 41.66 319 TYR D C 1
ATOM 11636 O O . TYR D 1 319 ? 85.462 54.619 147.274 1.00 42.20 319 TYR D O 1
ATOM 11645 N N . ASP D 1 320 ? 83.474 54.307 148.287 1.00 38.55 320 ASP D N 1
ATOM 11646 C CA . ASP D 1 320 ? 82.786 54.028 147.037 1.00 37.20 320 ASP D CA 1
ATOM 11647 C C . ASP D 1 320 ? 82.409 55.342 146.358 1.00 35.46 320 ASP D C 1
ATOM 11648 O O . ASP D 1 320 ? 82.407 56.411 146.980 1.00 33.81 320 ASP D O 1
ATOM 11653 N N . ASP D 1 321 ? 82.074 55.250 145.067 1.00 29.84 321 ASP D N 1
ATOM 11654 C CA . ASP D 1 321 ? 81.903 56.452 144.256 1.00 29.54 321 ASP D CA 1
ATOM 11655 C C . ASP D 1 321 ? 80.777 57.341 144.773 1.00 29.49 321 ASP D C 1
ATOM 11656 O O . ASP D 1 321 ? 80.925 58.568 144.821 1.00 28.90 321 ASP D O 1
ATOM 11661 N N . VAL D 1 322 ? 79.644 56.750 145.111 1.00 26.97 322 VAL D N 1
ATOM 11662 C CA . VAL D 1 322 ? 78.447 57.526 145.531 1.00 29.54 322 VAL D CA 1
ATOM 11663 C C . VAL D 1 322 ? 78.735 58.273 146.826 1.00 36.03 322 VAL D C 1
ATOM 11664 O O . VAL D 1 322 ? 78.406 59.430 146.936 1.00 31.08 322 VAL D O 1
ATOM 11668 N N . SER D 1 323 ? 79.436 57.616 147.755 1.00 38.92 323 SER D N 1
ATOM 11669 C CA A SER D 1 323 ? 79.871 58.211 149.063 0.74 38.48 323 SER D CA 1
ATOM 11670 C CA B SER D 1 323 ? 79.769 58.289 149.063 0.26 38.83 323 SER D CA 1
ATOM 11671 C C . SER D 1 323 ? 80.826 59.466 149.077 1.00 38.68 323 SER D C 1
ATOM 11672 O O . SER D 1 323 ? 80.645 60.651 149.518 1.00 34.54 323 SER D O 1
ATOM 11677 N N . PHE D 1 324 ? 81.751 59.244 148.149 1.00 29.93 324 PHE D N 1
ATOM 11678 C CA . PHE D 1 324 ? 82.771 60.242 147.784 1.00 32.50 324 PHE D CA 1
ATOM 11679 C C . PHE D 1 324 ? 82.102 61.426 147.075 1.00 35.30 324 PHE D C 1
ATOM 11680 O O . PHE D 1 324 ? 82.417 62.537 147.414 1.00 33.52 324 PHE D O 1
ATOM 11688 N N . ALA D 1 325 ? 81.191 61.169 146.130 1.00 32.59 325 ALA D N 1
ATOM 11689 C CA . ALA D 1 325 ? 80.489 62.291 145.518 1.00 29.37 325 ALA D CA 1
ATOM 11690 C C . ALA D 1 325 ? 79.603 63.002 146.529 1.00 34.04 325 ALA D C 1
ATOM 11691 O O . ALA D 1 325 ? 79.445 64.227 146.464 1.00 36.42 325 ALA D O 1
ATOM 11693 N N . ALA D 1 326 ? 79.023 62.256 147.473 1.00 32.07 326 ALA D N 1
ATOM 11694 C CA . ALA D 1 326 ? 78.207 62.881 148.509 1.00 35.79 326 ALA D CA 1
ATOM 11695 C C . ALA D 1 326 ? 79.041 63.829 149.360 1.00 37.50 326 ALA D C 1
ATOM 11696 O O . ALA D 1 326 ? 78.583 64.921 149.718 1.00 39.26 326 ALA D O 1
ATOM 11698 N N . ARG D 1 327 ? 80.271 63.431 149.690 1.00 35.03 327 ARG D N 1
ATOM 11699 C CA . ARG D 1 327 ? 81.137 64.302 150.475 1.00 39.49 327 ARG D CA 1
ATOM 11700 C C . ARG D 1 327 ? 81.534 65.536 149.681 1.00 39.75 327 ARG D C 1
ATOM 11701 O O . ARG D 1 327 ? 81.542 66.653 150.215 1.00 38.38 327 ARG D O 1
ATOM 11709 N N . LEU D 1 328 ? 81.874 65.351 148.405 1.00 36.33 328 LEU D N 1
ATOM 11710 C CA . LEU D 1 328 ? 82.208 66.492 147.562 1.00 37.76 328 LEU D CA 1
ATOM 11711 C C . LEU D 1 328 ? 81.034 67.457 147.455 1.00 34.90 328 LEU D C 1
ATOM 11712 O O . LEU D 1 328 ? 81.225 68.677 147.434 1.00 39.60 328 LEU D O 1
ATOM 11717 N N . LYS D 1 329 ? 79.806 66.929 147.418 1.00 34.39 329 LYS D N 1
ATOM 11718 C CA . LYS D 1 329 ? 78.638 67.799 147.332 1.00 36.65 329 LYS D CA 1
ATOM 11719 C C . LYS D 1 329 ? 78.477 68.663 148.577 1.00 42.38 329 LYS D C 1
ATOM 11720 O O . LYS D 1 329 ? 77.954 69.780 148.486 1.00 39.49 329 LYS D O 1
ATOM 11726 N N . GLU D 1 330 ? 78.917 68.177 149.740 1.00 46.31 330 GLU D N 1
ATOM 11727 C CA . GLU D 1 330 ? 78.908 69.022 150.931 1.00 46.80 330 GLU D CA 1
ATOM 11728 C C . GLU D 1 330 ? 79.758 70.273 150.741 1.00 40.46 330 GLU D C 1
ATOM 11729 O O . GLU D 1 330 ? 79.556 71.266 151.448 1.00 37.94 330 GLU D O 1
ATOM 11732 N N . HIS D 1 331 ? 80.695 70.248 149.791 1.00 38.35 331 HIS D N 1
ATOM 11733 C CA . HIS D 1 331 ? 81.557 71.380 149.484 1.00 42.04 331 HIS D CA 1
ATOM 11734 C C . HIS D 1 331 ? 81.233 72.004 148.126 1.00 38.37 331 HIS D C 1
ATOM 11735 O O . HIS D 1 331 ? 82.095 72.614 147.492 1.00 42.06 331 HIS D O 1
ATOM 11742 N N . ASP D 1 332 ? 79.986 71.840 147.677 1.00 38.61 332 ASP D N 1
ATOM 11743 C CA . ASP D 1 332 ? 79.442 72.483 146.474 1.00 41.11 332 ASP D CA 1
ATOM 11744 C C . ASP D 1 332 ? 80.141 72.032 145.193 1.00 39.57 332 ASP D C 1
ATOM 11745 O O . ASP D 1 332 ? 80.227 72.794 144.226 1.00 34.32 332 ASP D O 1
ATOM 11750 N N . ILE D 1 333 ? 80.610 70.786 145.162 1.00 37.35 333 ILE D N 1
ATOM 11751 C CA . ILE D 1 333 ? 81.232 70.191 143.980 1.00 36.20 333 ILE D CA 1
ATOM 11752 C C . ILE D 1 333 ? 80.440 68.951 143.582 1.00 34.50 333 ILE D C 1
ATOM 11753 O O . ILE D 1 333 ? 80.291 68.018 144.387 1.00 31.80 333 ILE D O 1
ATOM 11758 N N . ALA D 1 334 ? 79.962 68.921 142.336 1.00 29.82 334 ALA D N 1
ATOM 11759 C CA . ALA D 1 334 ? 79.196 67.794 141.810 1.00 27.99 334 ALA D CA 1
ATOM 11760 C C . ALA D 1 334 ? 80.035 67.014 140.805 1.00 29.08 334 ALA D C 1
ATOM 11761 O O . ALA D 1 334 ? 80.474 67.570 139.791 1.00 26.43 334 ALA D O 1
ATOM 11763 N N . VAL D 1 335 ? 80.240 65.726 141.084 1.00 27.07 335 VAL D N 1
ATOM 11764 C CA . VAL D 1 335 ? 80.898 64.801 140.171 1.00 27.90 335 VAL D CA 1
ATOM 11765 C C . VAL D 1 335 ? 79.964 63.618 139.939 1.00 26.23 335 VAL D C 1
ATOM 11766 O O . VAL D 1 335 ? 78.972 63.429 140.646 1.00 28.09 335 VAL D O 1
ATOM 11770 N N . LEU D 1 336 ? 80.302 62.811 138.930 1.00 21.63 336 LEU D N 1
ATOM 11771 C CA . LEU D 1 336 ? 79.478 61.682 138.519 1.00 28.29 336 LEU D CA 1
ATOM 11772 C C . LEU D 1 336 ? 80.010 60.397 139.129 1.00 27.87 336 LEU D C 1
ATOM 11773 O O . LEU D 1 336 ? 81.157 60.020 138.841 1.00 29.73 336 LEU D O 1
ATOM 11778 N N . PRO D 1 337 ? 79.232 59.690 139.948 1.00 29.60 337 PRO D N 1
ATOM 11779 C CA . PRO D 1 337 ? 79.635 58.338 140.347 1.00 26.90 337 PRO D CA 1
ATOM 11780 C C . PRO D 1 337 ? 79.648 57.431 139.130 1.00 24.36 337 PRO D C 1
ATOM 11781 O O . PRO D 1 337 ? 78.732 57.457 138.308 1.00 21.69 337 PRO D O 1
ATOM 11785 N N . GLY D 1 338 ? 80.710 56.645 139.006 1.00 21.91 338 GLY D N 1
ATOM 11786 C CA . GLY D 1 338 ? 80.905 55.898 137.777 1.00 22.09 338 GLY D CA 1
ATOM 11787 C C . GLY D 1 338 ? 80.199 54.565 137.674 1.00 23.95 338 GLY D C 1
ATOM 11788 O O . GLY D 1 338 ? 80.143 54.004 136.575 1.00 24.62 338 GLY D O 1
ATOM 11789 N N . ARG D 1 339 ? 79.670 54.026 138.782 1.00 22.49 339 ARG D N 1
ATOM 11790 C CA . ARG D 1 339 ? 79.104 52.677 138.746 1.00 28.34 339 ARG D CA 1
ATOM 11791 C C . ARG D 1 339 ? 78.024 52.521 137.669 1.00 24.83 339 ARG D C 1
ATOM 11792 O O . ARG D 1 339 ? 77.915 51.452 137.058 1.00 26.14 339 ARG D O 1
ATOM 11800 N N . PHE D 1 340 ? 77.249 53.575 137.397 1.00 23.54 340 PHE D N 1
ATOM 11801 C CA . PHE D 1 340 ? 76.127 53.461 136.472 1.00 22.46 340 PHE D CA 1
ATOM 11802 C C . PHE D 1 340 ? 76.573 53.268 135.035 1.00 22.70 340 PHE D C 1
ATOM 11803 O O . PHE D 1 340 ? 75.776 52.783 134.221 1.00 21.81 340 PHE D O 1
ATOM 11811 N N . PHE D 1 341 ? 77.809 53.651 134.701 1.00 20.15 341 PHE D N 1
ATOM 11812 C CA . PHE D 1 341 ? 78.336 53.355 133.371 1.00 19.97 341 PHE D CA 1
ATOM 11813 C C . PHE D 1 341 ? 78.479 51.855 133.152 1.00 20.62 341 PHE D C 1
ATOM 11814 O O . PHE D 1 341 ? 78.406 51.385 132.012 1.00 21.71 341 PHE D O 1
ATOM 11822 N N . TYR D 1 342 ? 78.729 51.100 134.220 1.00 19.80 342 TYR D N 1
ATOM 11823 C CA . TYR D 1 342 ? 78.765 49.639 134.143 1.00 21.88 342 TYR D CA 1
ATOM 11824 C C . TYR D 1 342 ? 77.355 49.105 134.398 1.00 22.80 342 TYR D C 1
ATOM 11825 O O . TYR D 1 342 ? 77.040 48.484 135.422 1.00 24.62 342 TYR D O 1
ATOM 11834 N N . TRP D 1 343 ? 76.503 49.342 133.394 1.00 23.16 343 TRP D N 1
ATOM 11835 C CA . TRP D 1 343 ? 75.060 49.168 133.521 1.00 23.62 343 TRP D CA 1
ATOM 11836 C C . TRP D 1 343 ? 74.644 47.713 133.687 1.00 25.29 343 TRP D C 1
ATOM 11837 O O . TRP D 1 343 ? 73.488 47.457 134.050 1.00 21.88 343 TRP D O 1
ATOM 11848 N N . ASN D 1 344 ? 75.540 46.757 133.427 1.00 22.28 344 ASN D N 1
ATOM 11849 C CA . ASN D 1 344 ? 75.242 45.348 133.651 1.00 24.81 344 ASN D CA 1
ATOM 11850 C C . ASN D 1 344 ? 75.990 44.777 134.848 1.00 23.43 344 ASN D C 1
ATOM 11851 O O . ASN D 1 344 ? 75.897 43.572 135.109 1.00 25.02 344 ASN D O 1
ATOM 11856 N N . SER D 1 345 ? 76.725 45.609 135.583 1.00 26.11 345 SER D N 1
ATOM 11857 C CA . SER D 1 345 ? 77.557 45.135 136.683 1.00 28.81 345 SER D CA 1
ATOM 11858 C C . SER D 1 345 ? 77.903 46.288 137.622 1.00 28.55 345 SER D C 1
ATOM 11859 O O . SER D 1 345 ? 79.079 46.525 137.912 1.00 26.91 345 SER D O 1
ATOM 11862 N N . LYS D 1 346 ? 76.880 47.004 138.097 1.00 25.82 346 LYS D N 1
ATOM 11863 C CA . LYS D 1 346 ? 77.101 48.250 138.832 1.00 34.12 346 LYS D CA 1
ATOM 11864 C C . LYS D 1 346 ? 77.910 48.031 140.109 1.00 33.38 346 LYS D C 1
ATOM 11865 O O . LYS D 1 346 ? 78.856 48.783 140.389 1.00 28.64 346 LYS D O 1
ATOM 11871 N N . SER D 1 347 ? 77.534 47.030 140.920 1.00 28.45 347 SER D N 1
ATOM 11872 C CA . SER D 1 347 ? 78.163 46.916 142.234 1.00 30.19 347 SER D CA 1
ATOM 11873 C C . SER D 1 347 ? 79.613 46.490 142.134 1.00 33.92 347 SER D C 1
ATOM 11874 O O . SER D 1 347 ? 80.364 46.663 143.100 1.00 31.08 347 SER D O 1
ATOM 11877 N N . GLN D 1 348 ? 80.014 45.921 141.004 1.00 29.49 348 GLN D N 1
ATOM 11878 C CA . GLN D 1 348 ? 81.379 45.456 140.803 1.00 35.54 348 GLN D CA 1
ATOM 11879 C C . GLN D 1 348 ? 82.314 46.561 140.320 1.00 32.44 348 GLN D C 1
ATOM 11880 O O . GLN D 1 348 ? 83.502 46.297 140.101 1.00 34.62 348 GLN D O 1
ATOM 11886 N N . HIS D 1 349 ? 81.808 47.782 140.136 1.00 29.25 349 HIS D N 1
ATOM 11887 C CA . HIS D 1 349 ? 82.581 48.885 139.569 1.00 25.04 349 HIS D CA 1
ATOM 11888 C C . HIS D 1 349 ? 82.215 50.189 140.280 1.00 24.88 349 HIS D C 1
ATOM 11889 O O . HIS D 1 349 ? 81.749 51.145 139.669 1.00 28.46 349 HIS D O 1
ATOM 11896 N N . THR D 1 350 ? 82.429 50.242 141.594 1.00 27.11 350 THR D N 1
ATOM 11897 C CA . THR D 1 350 ? 82.082 51.417 142.386 1.00 34.00 350 THR D CA 1
ATOM 11898 C C . THR D 1 350 ? 83.288 52.292 142.728 1.00 33.77 350 THR D C 1
ATOM 11899 O O . THR D 1 350 ? 83.197 53.130 143.633 1.00 39.20 350 THR D O 1
ATOM 11903 N N . GLN D 1 351 ? 84.408 52.139 142.025 1.00 33.77 351 GLN D N 1
ATOM 11904 C CA . GLN D 1 351 ? 85.639 52.816 142.419 1.00 39.05 351 GLN D CA 1
ATOM 11905 C C . GLN D 1 351 ? 86.022 53.995 141.523 1.00 33.44 351 GLN D C 1
ATOM 11906 O O . GLN D 1 351 ? 87.147 54.494 141.640 1.00 34.68 351 GLN D O 1
ATOM 11912 N N . PHE D 1 352 ? 85.129 54.465 140.644 1.00 29.29 352 PHE D N 1
ATOM 11913 C CA . PHE D 1 352 ? 85.448 55.565 139.741 1.00 24.81 352 PHE D CA 1
ATOM 11914 C C . PHE D 1 352 ? 84.500 56.737 139.926 1.00 32.27 352 PHE D C 1
ATOM 11915 O O . PHE D 1 352 ? 83.326 56.563 140.257 1.00 29.52 352 PHE D O 1
ATOM 11923 N N . ILE D 1 353 ? 85.022 57.940 139.683 1.00 22.75 353 ILE D N 1
ATOM 11924 C CA . ILE D 1 353 ? 84.180 59.100 139.437 1.00 23.39 353 ILE D CA 1
ATOM 11925 C C . ILE D 1 353 ? 84.562 59.687 138.086 1.00 32.62 353 ILE D C 1
ATOM 11926 O O . ILE D 1 353 ? 85.677 59.495 137.584 1.00 29.50 353 ILE D O 1
ATOM 11931 N N . ARG D 1 354 ? 83.618 60.410 137.491 1.00 23.28 354 ARG D N 1
ATOM 11932 C CA . ARG D 1 354 ? 83.872 61.141 136.260 1.00 24.26 354 ARG D CA 1
ATOM 11933 C C . ARG D 1 354 ? 83.761 62.634 136.530 1.00 27.80 354 ARG D C 1
ATOM 11934 O O . ARG D 1 354 ? 82.796 63.089 137.156 1.00 26.94 354 ARG D O 1
ATOM 11942 N N . VAL D 1 355 ? 84.745 63.353 136.043 1.00 25.00 355 VAL D N 1
ATOM 11943 C CA . VAL D 1 355 ? 84.733 64.825 136.126 1.00 24.15 355 VAL D CA 1
ATOM 11944 C C . VAL D 1 355 ? 84.797 65.352 134.702 1.00 23.41 355 VAL D C 1
ATOM 11945 O O . VAL D 1 355 ? 85.749 65.084 134.038 1.00 25.36 355 VAL D O 1
ATOM 11949 N N . SER D 1 356 ? 83.779 66.082 134.277 1.00 23.78 356 SER D N 1
ATOM 11950 C CA A SER D 1 356 ? 83.792 66.770 132.940 0.53 28.75 356 SER D CA 1
ATOM 11951 C CA B SER D 1 356 ? 83.711 66.841 132.983 0.47 29.06 356 SER D CA 1
ATOM 11952 C C . SER D 1 356 ? 84.634 68.112 132.810 1.00 28.90 356 SER D C 1
ATOM 11953 O O . SER D 1 356 ? 84.988 68.874 133.775 1.00 29.93 356 SER D O 1
ATOM 11958 N N . LEU D 1 357 ? 85.264 68.244 131.657 1.00 21.70 357 LEU D N 1
ATOM 11959 C CA . LEU D 1 357 ? 86.188 69.377 131.483 1.00 25.77 357 LEU D CA 1
ATOM 11960 C C . LEU D 1 357 ? 85.589 70.579 130.762 1.00 31.04 357 LEU D C 1
ATOM 11961 O O . LEU D 1 357 ? 86.105 71.653 130.977 1.00 35.06 357 LEU D O 1
ATOM 11966 N N . MET D 1 358 ? 84.556 70.394 129.954 1.00 25.49 358 MET D N 1
ATOM 11967 C CA . MET D 1 358 ? 84.124 71.514 129.111 1.00 30.67 358 MET D CA 1
ATOM 11968 C C . MET D 1 358 ? 82.976 72.290 129.771 1.00 28.59 358 MET D C 1
ATOM 11969 O O . MET D 1 358 ? 81.860 72.386 129.265 1.00 32.58 358 MET D O 1
ATOM 11974 N N . LYS D 1 359 ? 83.294 72.874 130.917 1.00 22.94 359 LYS D N 1
ATOM 11975 C CA . LYS D 1 359 ? 82.389 73.695 131.699 1.00 33.66 359 LYS D CA 1
ATOM 11976 C C . LYS D 1 359 ? 82.807 75.160 131.599 1.00 27.49 359 LYS D C 1
ATOM 11977 O O . LYS D 1 359 ? 83.912 75.469 131.140 1.00 32.44 359 LYS D O 1
ATOM 11983 N N . PRO D 1 360 ? 81.936 76.096 131.992 1.00 27.81 360 PRO D N 1
ATOM 11984 C CA . PRO D 1 360 ? 82.298 77.520 131.898 1.00 31.55 360 PRO D CA 1
ATOM 11985 C C . PRO D 1 360 ? 83.672 77.793 132.503 1.00 35.21 360 PRO D C 1
ATOM 11986 O O . PRO D 1 360 ? 84.009 77.286 133.578 1.00 34.64 360 PRO D O 1
ATOM 11990 N N . ASP D 1 361 ? 84.466 78.611 131.798 1.00 38.02 361 ASP D N 1
ATOM 11991 C CA . ASP D 1 361 ? 85.916 78.631 132.012 1.00 39.77 361 ASP D CA 1
ATOM 11992 C C . ASP D 1 361 ? 86.283 78.954 133.464 1.00 42.41 361 ASP D C 1
ATOM 11993 O O . ASP D 1 361 ? 87.015 78.197 134.115 1.00 41.27 361 ASP D O 1
ATOM 11998 N N . ALA D 1 362 ? 85.792 80.076 133.991 1.00 38.83 362 ALA D N 1
ATOM 11999 C CA . ALA D 1 362 ? 86.180 80.450 135.347 1.00 36.71 362 ALA D CA 1
ATOM 12000 C C . ALA D 1 362 ? 85.663 79.434 136.361 1.00 34.41 362 ALA D C 1
ATOM 12001 O O . ALA D 1 362 ? 86.366 79.087 137.315 1.00 35.55 362 ALA D O 1
ATOM 12003 N N . GLU D 1 363 ? 84.445 78.931 136.156 1.00 35.36 363 GLU D N 1
ATOM 12004 C CA . GLU D 1 363 ? 83.938 77.852 136.997 1.00 39.47 363 GLU D CA 1
ATOM 12005 C C . GLU D 1 363 ? 84.877 76.647 136.979 1.00 38.34 363 GLU D C 1
ATOM 12006 O O . GLU D 1 363 ? 85.154 76.054 138.028 1.00 33.85 363 GLU D O 1
ATOM 12012 N N . PHE D 1 364 ? 85.394 76.279 135.805 1.00 32.45 364 PHE D N 1
ATOM 12013 C CA . PHE D 1 364 ? 86.264 75.106 135.734 1.00 32.22 364 PHE D CA 1
ATOM 12014 C C . PHE D 1 364 ? 87.585 75.352 136.452 1.00 33.51 364 PHE D C 1
ATOM 12015 O O . PHE D 1 364 ? 88.001 74.553 137.299 1.00 29.76 364 PHE D O 1
ATOM 12023 N N . TYR D 1 365 ? 88.280 76.436 136.102 1.00 30.61 365 TYR D N 1
ATOM 12024 C CA . TYR D 1 365 ? 89.614 76.642 136.658 1.00 30.97 365 TYR D CA 1
ATOM 12025 C C . TYR D 1 365 ? 89.549 76.925 138.151 1.00 36.81 365 TYR D C 1
ATOM 12026 O O . TYR D 1 365 ? 90.334 76.365 138.929 1.00 37.23 365 TYR D O 1
ATOM 12035 N N . GLU D 1 366 ? 88.610 77.769 138.581 1.00 32.53 366 GLU D N 1
ATOM 12036 C CA . GLU D 1 366 ? 88.419 77.942 140.018 1.00 32.92 366 GLU D CA 1
ATOM 12037 C C . GLU D 1 366 ? 87.933 76.648 140.652 1.00 35.19 366 GLU D C 1
ATOM 12038 O O . GLU D 1 366 ? 88.335 76.302 141.772 1.00 33.19 366 GLU D O 1
ATOM 12044 N N . GLY D 1 367 ? 87.085 75.907 139.934 1.00 34.86 367 GLY D N 1
ATOM 12045 C CA . GLY D 1 367 ? 86.521 74.697 140.500 1.00 34.58 367 GLY D CA 1
ATOM 12046 C C . GLY D 1 367 ? 87.559 73.617 140.729 1.00 31.32 367 GLY D C 1
ATOM 12047 O O . GLY D 1 367 ? 87.485 72.875 141.713 1.00 36.54 367 GLY D O 1
ATOM 12048 N N . ILE D 1 368 ? 88.534 73.504 139.825 1.00 33.00 368 ILE D N 1
ATOM 12049 C CA . ILE D 1 368 ? 89.558 72.480 140.004 1.00 35.79 368 ILE D CA 1
ATOM 12050 C C . ILE D 1 368 ? 90.384 72.764 141.255 1.00 35.48 368 ILE D C 1
ATOM 12051 O O . ILE D 1 368 ? 90.807 71.835 141.953 1.00 36.65 368 ILE D O 1
ATOM 12056 N N . GLY D 1 369 ? 90.599 74.041 141.581 1.00 30.03 369 GLY D N 1
ATOM 12057 C CA . GLY D 1 369 ? 91.273 74.367 142.830 1.00 31.41 369 GLY D CA 1
ATOM 12058 C C . GLY D 1 369 ? 90.466 73.948 144.047 1.00 36.38 369 GLY D C 1
ATOM 12059 O O . GLY D 1 369 ? 90.998 73.352 144.989 1.00 46.70 369 GLY D O 1
ATOM 12060 N N . LYS D 1 370 ? 89.166 74.258 144.042 1.00 32.34 370 LYS D N 1
ATOM 12061 C CA . LYS D 1 370 ? 88.292 73.850 145.139 1.00 35.37 370 LYS D CA 1
ATOM 12062 C C . LYS D 1 370 ? 88.213 72.334 145.261 1.00 41.70 370 LYS D C 1
ATOM 12063 O O . LYS D 1 370 ? 88.089 71.802 146.374 1.00 35.99 370 LYS D O 1
ATOM 12067 N N . LEU D 1 371 ? 88.279 71.621 144.132 1.00 40.33 371 LEU D N 1
ATOM 12068 C CA . LEU D 1 371 ? 88.264 70.163 144.176 1.00 35.01 371 LEU D CA 1
ATOM 12069 C C . LEU D 1 371 ? 89.499 69.631 144.889 1.00 38.59 371 LEU D C 1
ATOM 12070 O O . LEU D 1 371 ? 89.402 68.752 145.754 1.00 37.64 371 LEU D O 1
ATOM 12075 N N . LYS D 1 372 ? 90.674 70.154 144.528 1.00 36.72 372 LYS D N 1
ATOM 12076 C CA . LYS D 1 372 ? 91.908 69.770 145.203 1.00 35.76 372 LYS D CA 1
ATOM 12077 C C . LYS D 1 372 ? 91.793 69.983 146.705 1.00 41.57 372 LYS D C 1
ATOM 12078 O O . LYS D 1 372 ? 92.148 69.105 147.500 1.00 45.42 372 LYS D O 1
ATOM 12082 N N . GLU D 1 373 ? 91.285 71.149 147.110 1.00 43.02 373 GLU D N 1
ATOM 12083 C CA . GLU D 1 373 ? 91.155 71.448 148.532 1.00 43.43 373 GLU D CA 1
ATOM 12084 C C . GLU D 1 373 ? 90.139 70.535 149.202 1.00 44.02 373 GLU D C 1
ATOM 12085 O O . GLU D 1 373 ? 90.368 70.060 150.322 1.00 47.28 373 GLU D O 1
ATOM 12091 N N . ALA D 1 374 ? 89.006 70.291 148.538 1.00 38.23 374 ALA D N 1
ATOM 12092 C CA . ALA D 1 374 ? 87.968 69.448 149.121 1.00 37.87 374 ALA D CA 1
ATOM 12093 C C . ALA D 1 374 ? 88.456 68.019 149.308 1.00 39.22 374 ALA D C 1
ATOM 12094 O O . ALA D 1 374 ? 88.208 67.400 150.352 1.00 34.23 374 ALA D O 1
ATOM 12096 N N . VAL D 1 375 ? 89.144 67.478 148.298 1.00 41.57 375 VAL D N 1
ATOM 12097 C CA . VAL D 1 375 ? 89.658 66.111 148.371 1.00 41.11 375 VAL D CA 1
ATOM 12098 C C . VAL D 1 375 ? 90.622 65.970 149.534 1.00 42.41 375 VAL D C 1
ATOM 12099 O O . VAL D 1 375 ? 90.579 64.987 150.286 1.00 38.05 375 VAL D O 1
ATOM 12103 N N . THR D 1 376 ? 91.512 66.947 149.698 1.00 39.04 376 THR D N 1
ATOM 12104 C CA . THR D 1 376 ? 92.458 66.898 150.802 1.00 44.98 376 THR D CA 1
ATOM 12105 C C . THR D 1 376 ? 91.728 66.907 152.139 1.00 45.96 376 THR D C 1
ATOM 12106 O O . THR D 1 376 ? 92.031 66.106 153.032 1.00 44.87 376 THR D O 1
ATOM 12110 N N . ARG D 1 377 ? 90.742 67.798 152.287 1.00 41.80 377 ARG D N 1
ATOM 12111 C CA . ARG D 1 377 ? 90.006 67.873 153.544 1.00 48.57 377 ARG D CA 1
ATOM 12112 C C . ARG D 1 377 ? 89.281 66.566 153.836 1.00 52.48 377 ARG D C 1
ATOM 12113 O O . ARG D 1 377 ? 89.168 66.163 154.999 1.00 49.70 377 ARG D O 1
ATOM 12116 N N . ILE D 1 378 ? 88.809 65.882 152.793 1.00 48.37 378 ILE D N 1
ATOM 12117 C CA . ILE D 1 378 ? 88.083 64.627 152.979 1.00 48.52 378 ILE D CA 1
ATOM 12118 C C . ILE D 1 378 ? 89.036 63.523 153.414 1.00 52.86 378 ILE D C 1
ATOM 12119 O O . ILE D 1 378 ? 88.750 62.763 154.348 1.00 55.47 378 ILE D O 1
ATOM 12121 N N . LEU D 1 379 ? 90.185 63.416 152.747 1.00 52.08 379 LEU D N 1
ATOM 12122 C CA . LEU D 1 379 ? 91.132 62.364 153.103 1.00 55.16 379 LEU D CA 1
ATOM 12123 C C . LEU D 1 379 ? 91.773 62.632 154.463 1.00 56.37 379 LEU D C 1
ATOM 12124 O O . LEU D 1 379 ? 91.917 61.715 155.279 1.00 68.31 379 LEU D O 1
ATOM 12126 N N . GLU D 1 380 ? 92.149 63.877 154.735 1.00 52.49 380 GLU D N 1
ATOM 12127 C CA . GLU D 1 380 ? 92.773 64.218 156.015 1.00 59.96 380 GLU D CA 1
ATOM 12128 C C . GLU D 1 380 ? 92.064 65.385 156.698 1.00 64.61 380 GLU D C 1
ATOM 12129 O O . GLU D 1 380 ? 92.697 66.373 157.078 1.00 70.83 380 GLU D O 1
#

Solvent-accessible surface area: 52404 Å² total; per-residue (Å²): 156,51,92,10,0,7,59,3,6,34,63,0,22,89,62,106,19,12,0,0,4,8,20,3,46,22,70,38,49,86,42,2,64,88,1,18,96,51,0,54,96,11,10,82,38,3,108,90,90,44,15,25,81,3,20,80,35,4,4,38,41,7,2,111,31,19,108,3,83,14,0,77,88,16,99,64,20,1,0,0,20,6,12,23,6,0,6,7,7,0,0,7,6,0,100,99,68,125,52,90,0,1,0,0,22,1,0,36,9,11,8,56,38,2,0,102,77,28,47,4,94,29,52,37,5,59,12,100,0,6,68,72,102,132,58,2,18,134,40,3,62,59,52,95,12,31,0,0,0,0,7,1,0,0,8,2,6,1,15,7,0,57,92,84,36,0,47,37,1,2,96,35,0,73,79,70,133,6,4,0,0,0,5,12,10,6,24,17,3,7,122,49,128,26,25,2,1,76,28,0,95,132,31,63,15,44,8,0,0,0,4,11,3,5,37,1,1,5,2,9,13,16,23,2,0,1,0,0,5,12,120,80,15,17,93,33,0,53,67,6,0,18,12,19,6,14,4,5,7,5,0,2,0,0,0,0,34,52,0,0,24,13,0,51,117,100,29,46,78,46,6,7,48,42,38,1,59,37,1,11,62,26,0,54,64,16,4,44,83,24,41,12,55,41,62,105,69,96,90,28,0,54,1,1,5,5,10,0,37,0,66,74,21,74,69,57,0,50,43,0,2,44,62,0,32,146,66,69,0,3,2,0,1,0,46,20,0,33,23,94,27,83,98,141,50,32,58,27,1,3,0,0,0,6,7,49,40,79,52,0,29,107,0,4,43,50,2,62,112,2,0,61,25,4,49,109,134,50,95,94,123,163,154,175,34,60,12,0,7,49,3,6,36,56,0,28,90,63,118,43,16,1,0,4,8,25,3,46,14,54,39,47,92,60,0,65,74,2,16,93,36,0,53,140,13,9,82,40,4,96,90,90,45,15,20,82,2,20,71,34,4,4,41,37,8,2,122,29,22,120,3,87,22,0,94,89,16,94,68,18,0,0,0,20,10,10,19,3,0,5,6,2,0,0,6,8,0,101,95,63,129,53,88,0,2,0,0,23,2,0,36,6,10,8,45,29,5,0,119,77,21,47,13,95,42,48,39,8,68,14,98,1,6,55,72,107,149,63,2,26,57,36,2,62,60,49,96,11,30,0,0,0,0,7,2,0,0,7,3,5,0,14,9,0,59,93,85,33,1,48,38,0,3,100,38,0,60,72,75,126,7,4,0,0,0,5,12,11,6,23,18,4,7,96,53,97,30,34,3,2,75,20,0,73,137,33,64,9,45,2,0,0,0,5,11,3,4,36,1,3,6,2,10,15,4,24,2,0,1,0,0,5,7,112,80,12,16,96,35,0,50,52,4,0,15,10,10,5,12,3,6,6,4,0,4,1,1,0,0,30,55,0,0,26,18,0,46,96,111,27,43,81,48,4,2,55,89,52,3,44,92,1,10,108,40,0,56,113,17,2,70,90,20,42,13,58,44,65,109,69,148,90,39,2,68,3,3,5,6,8,1,37,0,65,82,19,77,55,52,0,44,35,0,1,44,105,0,34,143,74,67,0,2,2,0,0,0,58,14,0,35,18,96,34,90,96,138,45,36,58,27,2,3,0,0,0,3,7,51,43,82,46,0,78,77,0,4,41,26,2,64,126,2,1,75,39,8,44,67,162,76,127,138,55,90,9,0,7,58,4,7,34,57,0,23,90,62,111,17,14,0,0,4,9,25,3,46,16,68,38,47,88,59,2,63,80,2,18,102,53,0,56,139,2,10,80,36,3,103,90,88,46,18,39,88,3,21,42,37,4,3,40,38,8,1,121,30,16,98,4,79,12,0,100,86,13,114,61,20,1,0,0,20,7,13,21,4,0,6,5,1,0,0,6,6,0,102,95,68,128,50,90,0,2,0,0,24,1,0,34,7,11,9,36,37,5,0,73,78,20,47,13,85,38,53,38,7,61,13,100,1,6,60,69,107,131,59,3,22,98,38,4,62,60,52,94,13,32,0,0,0,0,7,2,0,0,8,2,5,0,13,9,0,55,93,82,37,1,68,48,1,4,53,36,0,56,72,72,131,6,5,0,0,0,5,12,11,8,24,16,2,7,128,53,115,23,25,2,1,71,29,0,88,140,39,64,15,43,6,0,0,0,4,12,3,4,34,1,1,5,2,11,15,9,22,2,0,1,0,0,4,12,119,80,12,17,92,40,0,52,54,4,0,18,10,13,4,14,4,7,6,4,0,1,0,0,0,0,32,38,0,0,24,14,0,40,143,95,28,39,79,50,3,5,49,63,38,2,64,126,1,9,98,40,0,46,105,14,2,71,90,27,39,12,54,42,64,111,68,139,89,26,1,65,1,3,6,5,8,0,36,0,67,76,24,59,64,20,0,48,36,0,4,54,98,0,42,146,71,67,0,2,2,0,1,0,14,16,0,35,13,94,26,46,12,89,48,21,58,26,1,4,0,0,0,4,6,49,44,79,47,0,89,98,0,3,34,86,2,87,104,4,0,80,81,12,68,123,102,100,8,0,7,57,5,6,36,57,0,26,87,61,118,21,15,0,0,4,9,24,3,47,16,69,43,47,92,62,1,65,58,1,16,95,68,0,54,159,16,12,85,39,3,89,87,89,44,17,21,83,3,20,74,35,4,2,45,41,6,2,114,28,19,106,3,77,16,0,101,85,15,93,62,20,1,0,0,20,11,13,21,6,0,5,8,7,0,0,6,7,0,99,94,63,125,52,87,0,2,0,0,23,2,0,33,7,10,9,44,33,2,0,107,72,28,48,11,93,37,50,37,7,61,14,100,0,5,59,68,108,150,64,2,29,55,35,4,63,56,51,96,14,33,0,0,0,0,7,1,0,0,7,2,5,0,15,8,0,60,87,79,39,0,44,38,0,2,97,40,0,86,78,77,120,4,5,0,0,0,6,12,10,6,23,17,4,8,96,51,132,29,26,2,1,76,25,0,75,126,30,52,6,45,1,0,0,0,5,10,2,5,36,1,2,5,1,10,15,11,21,2,0,2,0,0,5,9,118,82,14,15,92,34,0,52,56,7,0,17,9,18,7,13,4,4,6,4,0,2,0,0,0,0,29,53,0,0,26,16,0,36,96,113,28,36,87,45,4,7,56,80,55,4,150,78,1,13,94,41,0,65,113,16,2,76,88,33,40,16,55,46,66,108,70,113,100,39,2,66,2,3,6,8,7,0,39,0,70,82,37,76,74,52,0,45,43,4,5,46,89,2,39,98,80,70,0,3,2,0,1,0,52,20,0,35,18,94,19,94,94,132,46,34,55,23,1,3,0,0,0,6,7,50,43,78,47,0,83,110,0,4,32,52,1,47,112,7,2,72,84,18,78,115

B-factor: mean 30.49, std 10.66, range [12.95, 91.75]

InterPro domains:
  IPR004839 Aminotransferase, class I/classII, large domain [PF00155] (48-359)
  IPR015421 Pyridoxal phosphate-dependent transferase, major domain [G3DSA:3.40.640.10] (31-262)
  IPR015422 Pyridoxal phosphate-dependent transferase, small domain [G3DSA:3.90.1150.10] (263-377)
  IPR015424 Pyridoxal phosphate-dependent transferase [SSF53383] (39-378)
  IPR050596 Aspartate/prephenate aminotransferase-like [PTHR46383] (78-377)

Secondary structure (DSSP, 8-state):
--S-HHHHHHHHTTSSEE----S--PPP-TTTHHHHHTHHHHHHHHHTS-HHHHHHHHHHHHHHHHT-HHHHH---EEEESSHHHHHHHHHHHHHHTT--EEEEES--HHHHHHHHHTT--EEEEEGGGGG-HHHHHHHHHSSS-SEEEEESSPTTT-----HHHHHHHHHHHHHTT-EEEEE-TTGGG-S----HHHHHHHHT--EEEE--STTTS-STT---EEEEE-HHHHHHHHHHHHHH-S---HHHHHHHHHHHHHHHHH-HIIIIIHHHHHHHHHHHHHHTTSS-EE---SS----SEEEEE-GGGS--HHHHHHHHHTTTEE-EESGGGSTT-GGG--SEEEEE--S-HHHHHHHHHHHHHHHHHHHHHHHT-/--S---HHHHHHHHTTSSEE----S--PPP-TTTHHHHHTHHHHHHHHHHS-HHHHHHHHHHHHHHHHT-HHHHH---EEEESSHHHHHHHHHHHHHHTT--EEEEES--HHHHHHHHHTT--EEEEEGGGGG-HHHHHHHHHTSS-SEEEEESSPTTT-----HHHHHHHHHHHHHTTPEEEEE-TTGGG-S----HHHHHHHHT--EEEE--STTTS-STT---EEEEE-HHHHHHHHHHHHHH-S---HHHHHHHHHHHHHHHHH-HIIIIIHHHHHHHHHHHHHHTTSS-EE---SS----SEEEEE-GGGS--HHHHHHHHHTTTEE-EESGGGSTT-GGG--SEEEEE--S-HHHHHHHHHHHHHHHHHHHHHH-/--S-HHHHHHHHTTSSEE-------PPP-TTTHHHHHTHHHHHHHHHHS-HHHHHHHHHHHHHHHHT-HHHHH---EEEESSHHHHHHHHHHHHHHTT--EEEEES--HHHHHHHHHTT--EEEEEGGGGG-HHHHHHHHHSS--SEEEEESS-TTT-----HHHHHHHHHHHHHTT-EEEEE-TTGGG-S----HHHHHHHHT--EEEE--STTTS-STT---EEEEE-HHHHHHHHHHHHHH-S---HHHHHHHHHHHHHHHHH-HIIIIIHHHHHHHHHHHHHHTTSS-EE---SS----SEEEEE-GGGS--HHHHHHHHHHTTEE-EEGGGGSTTSGGG--SEEEEE--S-HHHHHHHHHHHHHHHHHHT-/---HHHHHHHHTTSSEE----S--PPP-TTTHHHHHTHHHHHHHHHTS-HHHHHHHHHHHHHHHTT-HHHHH---EEEESSHHHHHHHHHHHHHHTT--EEEEES--HHHHHHHHHTT--EEEEEGGGGG-HHHHHHHHSSSS-SEEEEESS-TTT-----HHHHHHHHHHHHHTT-EEEEE-TTGGG-S----HHHHHHHHT--EEEE--STTTS-STT---EEEEE-HHHHHHHHHHHHHH-S---HHHHHHHHHHHHHHHHH-HIIIIIHHHHHHHHHHHHHHTTSS-EE---SS----SEEEEE-GGGT--HHHHHHHHHHTTEE-EESGGGSTT-GGG--SEEEEE--S-HHHHHHHHHHHHHHHHHHH-